Protein AF-A0A2E0BRG3-F1 (afdb_monomer_lite)

Foldseek 3Di:
DAAEEEEEEDQPLPPFQQNLVLQQCCCVVCVSHQAYEYEHEQDDDLNRGRVLNVVLVVLSCVVHDPRYDYHYDNDRLVVLVVVLVVRLPYAYEYEAEDEPPDVVSVVVCCVSCPCCCVVRVRYDYDYHYDHDPCLDSVNLSVCLVPLVVNLVRHHPPRPCSVVSSVSNRDDPVVPLPPPVPVQVVCCVQQVGLQSLLVLLVVLDLPLDDPSLVLLLVLLVCLVVVHDDDPVVLVVSQVVCVVVVVCVSSVHPDDDPHRPSSVSNVSCNVNVCSVVSVVDDPPVSPVVFDDDDDDDPDDLDDDPDDDDDDDDDDDPLLDQDQDQQFLVSNVVSCVDPSLVPDDLVVVLVVLVVSLLVLLVCLLPDPDPVSNVRSVNSNVNSVVVNVVSVVVVVVVVVVVVVPDDQDDPDDDDDDDDDDDDDDDDDDDDDDDWDWDWDDDPQFIKTWGQDPPDPPDIDIDDRDNDPVVRVVVVVVDDDDPDDDPPPDDPCLVLLLVVLVVQLVQQVLCVVQVHQKGKDKAWDDPPGPNHDDQDTEIEIEMEGEADDWDKDWDWQLADPDDGTYIYIYTYHYPVCPPVCSVVSSLVSSLRVQLRVLVNQQDHPSHDPPNHDDDCPVVVVCLVVDPDPCSVVCCVPAHDLVVLLDPSNLLSNLRSLLSSCVVVVHQSLVSLVCCVCPVRVDDPVSSVVSCVSSVVCCVVVVHDRDPQVVLQVQLQPPPPAPDDDRCNLCVVLVHDPPDHDDLVSLVVLLVVQQVQQPDPPDDDRHDDNVSVNNNSSSVSSNVVVPSDDDHDDDDDPVVDPDDDAQFWKKKAAQQQQWPNRGHNHIFIWGFHGWDDPDVRKIKTWTAGPVGDITIDIPVSQFDDDPPHGDDHMGGDDDGPPDDDPAPPVCVPDPLVVLLVLLVVLCVVVVQPCPPPAAEAEDEPPVVLVPDPPRDQWAADLVRRYIYGYRYPDDSLSSSLSVLLRSLVSSCSVVVQNPPDPDPDCVVDVSNVVSSVCSNVRSNVSSVVSVVVVVVPPPDPPDPPVSRDDDSPCVVVVVVVVVVVVVLVVPADQFAEEEECDPQFFPLQVLLCVQVVNQGLVRCCVVPNDVVSVCSQPVVFLCSLLPTHTDPCNCVLCVLPVVGNYAYEYEADPDPSRVNNPVNNCCSPPNPHHYNHDHLLCLLVPADQRYEYEECDPVSQVSVVVSNHHYDHPPDSVRSSVVVVVSVD

Sequence (1203 aa):
MGRVLAAYGGGFKPPTRGHFEIVKTALNDFPEIDEFYIYVGGKVRDGIDQFEAIQIWDIYKKYLANKVDIQPSKSPIGDILRLAKDNPQDIIYFVIGYREGRQDDLDDVSARTNNLKEKYPNIIVKVIPTYDPNMSGTNARKVLDNEEEFVKFLPYEVEEKSEVFKLVQKLDEMSIPKFDVVKPIIDQFLGGAEKAGRKLLEIVKREGKQTLVLVKEIAEYVISGEKPNEAEQKKINKQLLDLGFLALLGITGNIPVSIFGILYWILQESGVAKEFLKLDEIALIEEWLNEADPKKGTGKKPKGSSRRLYTDEDPKDTVGVKFSTRQDIVDTLGKASFKAKSHARQSQIINLIHQRVRAALARTKDPDKKKKLKAGFEYIKGKKEASKKKTQRLKKQKKENVAPNHDGKAAPFGSGYDKVKERKGFGGRSRYRAIEKRGDKYYYIQDNPFSPGIRQEFGPYKTKEQAKKKMNSFPPSTNYRDINEGKYDSLVTKLAGFTLNAWKGDFEDGQNKGLIEVEVGPGLDFDYPHLKFIYKAEAKFGGFYRTAGAAIPDPPKGLPRVRLNYNIPIDELPRMWERISMDIRNTIRHEIEHLMQSGPNVKKGKEKASDRSEREELATGKKPWWKFWRKTLGTPEYYKLEKEIDANLEGLYLKAKKSRQPLEQVIDNYLQYDLNLPIEDREDIKALWKKRAPELNIPLEEGDTYEKMAAKGKKAGKLKQGTVRKRLNIPKGKKIPLSKINKELSRLKKMDKDKDKKGVQLGDKNQKYYKALQLSKTLKTTTNVNEIAIDLTNYDGQILPGDVLRAPKGFPLGGKKLEKSLQLKVIKNSREGVNRYKLSLEDENGKKYSVRNYEMDGEYKGKKLPKWGLVRKSKKNINESATYSQHIDLIGFLAKLTQYMLDKGMNIEPLPNLEFIDGDIENAKQFLGKTAYYDPNTQTIALYTEGRHPKDIARSYAHEMIHHIQYLENRLGNVQTTNTLEDDNLDKLEQEANLRGTMTFRNFTDSLNEVYKHKFGFNDKLGKDPFGLNQFAREIATEVENAMNKKEYKIFSDMDGVITDFNGRFEKYSDGIPPSEYEKRFGKEKFWELADGEGVAFWVGMPWMSDGKTYWDYIKNYDVELLSSPSRSQTSRLGKRLWVRNNLPGVKLTLAQAAKKQNYAAPNHILIDDRESNIEQWRSQGGIGILHTSAADTIEQLKQLGL

pLDDT: mean 70.94, std 19.68, range [23.44, 97.62]

Radius of gyration: 41.38 Å; chains: 1; bounding box: 92×92×114 Å

Secondary structure (DSSP, 8-state):
---EEEEEEE--SSPPHHHHHHHHHHHHH-TT-SEEEEEEE---BTTB-HHHHHHHHHHHHTTS-TTEEEEEESSHHHHHHHHHHH-TTSEEEEEEEEETT-HHHHHHHHHHHTTHHHH-TTEEEEEEEES-TT--HHHHHTTTT-HHHHGGGS-SS-S-HHHHHHHH-----SS---TTTHHHHHHHHHSSHHHHHHHHHHHHHHH-HHHHHHHHHHHHHHHH-----HHHHHHHHHHHHHTTHHHHHT--S--SS-HHHHHHHHHHHHSTHHHHHT--TTTTTTTTS----PPTTSSPPPTT--------S-GGG------SSHHHHHHHHH-HHHHTS-HHHHHHHHHHHHHHHHHHHHH---HHHHHHHHHHHHHHHHHHHHHHHHHHHHHHHHHHT--SS--S-PPS-----------------PPPEEEEEETTEEEEEEE-TTSTTPEEEEEEESSHHHHHHHHHTS--TT----TTS-TTHHHHHHHHHHHHHHHHHHHHTT-SEEEEEEEESTTSTB--TT--EEEEEEEEESSS-EEEEEEESS-SSSS-EEEEEEEE-STTTTTTHHHHHHHHHHHHHHHHHHHHHSSTTS-TT-PPPP-HHHHHHHHH-SSTTHHHHTTTT--GGGGGSHHHHHHHHHHHHHHHHHHT--HHHHHHHIIIIIS---HHHHHHHHHHHHHHTTTTT---SHHHHHHHHHHH-TT-TTPPTTHHHHHHT--TTS---HHHHHHHHHHHHHT-S-TTSSS----HHHHHHHHHHHHHHHHGGGS---------TT-SS---TT-EEEEPTT-EETTEE-SS-EEEEEEEEEEEETTEEEEEEE-TTS-EEEEEGGGSS--SSSSPPPPPEEEE--TT----S-TTGGG--HHHHHHHHHHHHHHTT----SPPEEEEE---HHHHHSTT---EEEETTTTEEEEE-TT--HHHHHHHHHHHHHHHHHHHTT-STT-----TTT-HHHHHHHHHHHHHHHHHHHHHHHHHHH--S-SS---TTS-S-TTSHHHHHHHHHHHHHHHTTS---EEEE-SBTTTB-HHHHHHHHTTT--HHHHHHHHHHHHHHHHHHHTTHHHHHTPPBPTTHHHHHHHHTTSEEEEEE---SSHHHHHHHHHHHHHHSTT-EEEE--GGGGGGG--TTEEEEES-HHHHHHHHHTT-EEEE-S-HHHHHHHHHHTT-

Structure (mmCIF, N/CA/C/O backbone):
data_AF-A0A2E0BRG3-F1
#
_entry.id   AF-A0A2E0BRG3-F1
#
loop_
_atom_site.group_PDB
_atom_site.id
_atom_site.type_symbol
_atom_site.label_atom_id
_atom_site.label_alt_id
_atom_site.label_comp_id
_atom_site.label_asym_id
_atom_site.label_entity_id
_atom_site.label_seq_id
_atom_site.pdbx_PDB_ins_code
_atom_site.Cartn_x
_atom_site.Cartn_y
_atom_site.Cartn_z
_atom_site.occupancy
_atom_site.B_iso_or_equiv
_atom_site.auth_seq_id
_atom_site.auth_comp_id
_atom_site.auth_asym_id
_atom_site.auth_atom_id
_atom_site.pdbx_PDB_model_num
ATOM 1 N N . MET A 1 1 ? -24.077 7.535 53.541 1.00 55.88 1 MET A N 1
ATOM 2 C CA . MET A 1 1 ? -23.722 8.963 53.405 1.00 55.88 1 MET A CA 1
ATOM 3 C C . MET A 1 1 ? -23.393 9.199 51.944 1.00 55.88 1 MET A C 1
ATOM 5 O O . MET A 1 1 ? -22.806 8.301 51.353 1.00 55.88 1 MET A O 1
ATOM 9 N N . GLY A 1 2 ? -23.858 10.302 51.352 1.00 73.38 2 GLY A N 1
ATOM 10 C CA . GLY A 1 2 ? -23.426 10.694 50.006 1.00 73.38 2 GLY A CA 1
ATOM 11 C C . GLY A 1 2 ? -21.968 11.146 50.008 1.00 73.38 2 GLY A C 1
ATOM 12 O O . GLY A 1 2 ? -21.410 11.390 51.079 1.00 73.38 2 GLY A O 1
ATOM 13 N N . ARG A 1 3 ? -21.368 11.225 48.822 1.00 92.44 3 ARG A N 1
ATOM 14 C CA . ARG A 1 3 ? -19.972 11.640 48.634 1.00 92.44 3 ARG A CA 1
ATOM 15 C C . ARG A 1 3 ? -19.794 13.122 48.958 1.00 92.44 3 ARG A C 1
ATOM 17 O O . ARG A 1 3 ? -20.755 13.891 48.884 1.00 92.44 3 ARG A O 1
ATOM 24 N N . VAL A 1 4 ? -18.574 13.533 49.277 1.00 94.50 4 VAL A N 1
ATOM 25 C CA . VAL A 1 4 ? -18.185 14.938 49.431 1.00 94.50 4 VAL A CA 1
ATOM 26 C C . VAL A 1 4 ? -17.381 15.359 48.203 1.00 94.50 4 VAL A C 1
ATOM 28 O O . VAL A 1 4 ? -16.218 15.000 48.047 1.00 94.50 4 VAL A O 1
ATOM 31 N N . LEU A 1 5 ? -17.998 16.139 47.318 1.00 95.62 5 LEU A N 1
ATOM 32 C CA . LEU A 1 5 ? -17.357 16.660 46.111 1.00 95.62 5 LEU A CA 1
ATOM 33 C C . LEU A 1 5 ? -16.945 18.111 46.350 1.00 95.62 5 LEU A C 1
ATOM 35 O O . LEU A 1 5 ? -17.776 18.944 46.693 1.00 95.62 5 LEU A O 1
ATOM 39 N N . ALA A 1 6 ? -15.684 18.456 46.136 1.00 94.62 6 ALA A N 1
ATOM 40 C CA . ALA A 1 6 ? -15.221 19.834 46.189 1.00 94.62 6 ALA A CA 1
ATOM 41 C C . ALA A 1 6 ? -15.146 20.443 44.790 1.00 94.62 6 ALA A C 1
ATOM 43 O O . ALA A 1 6 ? -14.881 19.750 43.811 1.00 94.62 6 ALA A O 1
ATOM 44 N N . ALA A 1 7 ? -15.370 21.750 44.677 1.00 94.44 7 ALA A N 1
ATOM 45 C CA . ALA A 1 7 ? -15.193 22.457 43.422 1.00 94.44 7 ALA A CA 1
ATOM 46 C C . ALA A 1 7 ? -14.626 23.866 43.618 1.00 94.44 7 ALA A C 1
ATOM 48 O O . ALA A 1 7 ? -15.112 24.635 44.451 1.00 94.44 7 ALA A O 1
ATOM 49 N N . TYR A 1 8 ? -13.634 24.215 42.798 1.00 94.56 8 TYR A N 1
ATOM 50 C CA . TYR A 1 8 ? -12.973 25.515 42.759 1.00 94.56 8 TYR A CA 1
ATOM 51 C C . TYR A 1 8 ? -13.017 26.089 41.340 1.00 94.56 8 TYR A C 1
ATOM 53 O O . TYR A 1 8 ? -12.463 25.530 40.394 1.00 94.56 8 TYR A O 1
ATOM 61 N N . GLY A 1 9 ? -13.715 27.210 41.166 1.00 90.19 9 GLY A N 1
ATOM 62 C CA . GLY A 1 9 ? -13.953 27.814 39.855 1.00 90.19 9 GLY A CA 1
ATOM 63 C C . GLY A 1 9 ? -13.265 29.163 39.704 1.00 90.19 9 GLY A C 1
ATOM 64 O O . GLY A 1 9 ? -13.440 30.047 40.541 1.00 90.19 9 GLY A O 1
ATOM 65 N N . GLY A 1 10 ? -12.541 29.367 38.602 1.00 88.00 10 GLY A N 1
ATOM 66 C CA . GLY A 1 10 ? -11.781 30.598 38.390 1.00 88.00 10 GLY A CA 1
ATOM 67 C C . GLY A 1 10 ? -11.328 30.818 36.951 1.00 88.00 10 GLY A C 1
ATOM 68 O O . GLY A 1 10 ? -11.448 29.959 36.084 1.00 88.00 10 GLY A O 1
ATOM 69 N N . GLY A 1 11 ? -10.823 32.022 36.664 1.00 87.75 11 GLY A N 1
ATOM 70 C CA . GLY A 1 11 ? -10.262 32.334 35.342 1.00 87.75 11 GLY A CA 1
ATOM 71 C C . GLY A 1 11 ? -8.874 31.724 35.121 1.00 87.75 11 GLY A C 1
ATOM 72 O O . GLY A 1 11 ? -8.563 31.323 34.003 1.00 87.75 11 GLY A O 1
ATOM 73 N N . PHE A 1 12 ? -8.066 31.674 36.186 1.00 93.88 12 PHE A N 1
ATOM 74 C CA . PHE A 1 12 ? -6.727 31.075 36.228 1.00 93.88 12 PHE A CA 1
ATOM 75 C C . PHE A 1 12 ? -5.828 31.458 35.037 1.00 93.88 12 PHE A C 1
ATOM 77 O O . PHE A 1 12 ? -5.317 30.596 34.338 1.00 93.88 12 PHE A O 1
ATOM 84 N N . LYS A 1 13 ? -5.663 32.761 34.766 1.00 92.38 13 LYS A N 1
ATOM 85 C CA . LYS A 1 13 ? -4.806 33.268 33.674 1.00 92.38 13 LYS A CA 1
ATOM 86 C C . LYS A 1 13 ? -3.585 34.008 34.234 1.00 92.38 13 LYS A C 1
ATOM 88 O O . LYS A 1 13 ? -3.740 35.178 34.574 1.00 92.38 13 LYS A O 1
ATOM 93 N N . PRO A 1 14 ? -2.406 33.385 34.341 1.00 92.56 14 PRO A N 1
ATOM 94 C CA . PRO A 1 14 ? -2.222 31.943 34.503 1.00 92.56 14 PRO A CA 1
ATOM 95 C C . PRO A 1 14 ? -2.639 31.481 35.921 1.00 92.56 14 PRO A C 1
ATOM 97 O O . PRO A 1 14 ? -2.957 32.318 36.780 1.00 92.56 14 PRO A O 1
ATOM 100 N N . PRO A 1 15 ? -2.692 30.167 36.194 1.00 94.00 15 PRO A N 1
ATOM 101 C CA . PRO A 1 15 ? -2.788 29.648 37.554 1.00 94.00 15 PRO A CA 1
ATOM 102 C C . PRO A 1 15 ? -1.514 29.994 38.358 1.00 94.00 15 PRO A C 1
ATOM 104 O O . PRO A 1 15 ? -0.420 29.580 37.991 1.00 94.00 15 PRO A O 1
ATOM 107 N N . THR A 1 16 ? -1.633 30.766 39.443 1.00 93.88 16 THR A N 1
ATOM 108 C CA . THR A 1 16 ? -0.530 31.143 40.346 1.00 93.88 16 THR A CA 1
ATOM 109 C C . THR A 1 16 ? -0.383 30.202 41.545 1.00 93.88 16 THR A C 1
ATOM 111 O O . THR A 1 16 ? -1.274 29.395 41.821 1.00 93.88 16 THR A O 1
ATOM 114 N N . ARG A 1 17 ? 0.706 30.371 42.309 1.00 92.75 17 ARG A N 1
ATOM 115 C CA . ARG A 1 17 ? 0.966 29.678 43.580 1.00 92.75 17 ARG A CA 1
ATOM 116 C C . ARG A 1 17 ? -0.202 29.777 44.554 1.00 92.75 17 ARG A C 1
ATOM 118 O O . ARG A 1 17 ? -0.582 28.772 45.134 1.00 92.75 17 ARG A O 1
ATOM 125 N N . GLY A 1 18 ? -0.826 30.947 44.668 1.00 88.31 18 GLY A N 1
ATOM 126 C CA . GLY A 1 18 ? -1.969 31.138 45.565 1.00 88.31 18 GLY A CA 1
ATOM 127 C C . GLY A 1 18 ? -3.149 30.220 45.223 1.00 88.31 18 GLY A C 1
ATOM 128 O O . GLY A 1 18 ? -3.750 29.632 46.115 1.00 88.31 18 GLY A O 1
ATOM 129 N N . HIS A 1 19 ? -3.452 30.019 43.934 1.00 93.19 19 HIS A N 1
ATOM 130 C CA . HIS A 1 19 ? -4.511 29.081 43.538 1.00 93.19 19 HIS A CA 1
ATOM 131 C C . HIS A 1 19 ? -4.147 27.630 43.870 1.00 93.19 19 HIS A C 1
ATOM 133 O O . HIS A 1 19 ? -5.017 26.854 44.252 1.00 93.19 19 HIS A O 1
ATOM 139 N N . PHE A 1 20 ? -2.875 27.267 43.709 1.00 93.62 20 PHE A N 1
ATOM 140 C CA . PHE A 1 20 ? -2.365 25.936 44.022 1.00 93.62 20 PHE A CA 1
ATOM 141 C C . PHE A 1 20 ? -2.403 25.648 45.532 1.00 93.62 20 PHE A C 1
ATOM 143 O O . PHE A 1 20 ? -2.885 24.595 45.945 1.00 93.62 20 PHE A O 1
ATOM 150 N N . GLU A 1 21 ? -1.991 26.616 46.355 1.00 90.44 21 GLU A N 1
ATOM 151 C CA . GLU A 1 21 ? -2.061 26.547 47.819 1.00 90.44 21 GLU A CA 1
ATOM 152 C C . GLU A 1 21 ? -3.503 26.356 48.303 1.00 90.44 21 GLU A C 1
ATOM 154 O O . GLU A 1 21 ? -3.746 25.482 49.127 1.00 90.44 21 GLU A O 1
ATOM 159 N N . ILE A 1 22 ? -4.478 27.076 47.734 1.00 91.25 22 ILE A N 1
ATOM 160 C CA . ILE A 1 22 ? -5.903 26.905 48.078 1.00 91.25 22 ILE A CA 1
ATOM 161 C C . ILE A 1 22 ? -6.364 25.460 47.867 1.00 91.25 22 ILE A C 1
ATOM 163 O O . ILE A 1 22 ? -7.084 24.918 48.705 1.00 91.25 22 ILE A O 1
ATOM 167 N N . VAL A 1 23 ? -5.954 24.825 46.765 1.00 93.25 23 VAL A N 1
ATOM 168 C CA . VAL A 1 23 ? -6.325 23.431 46.485 1.00 93.25 23 VAL A CA 1
ATOM 169 C C . VAL A 1 23 ? -5.648 22.485 47.479 1.00 93.25 23 VAL A C 1
ATOM 171 O O . VAL A 1 23 ? -6.324 21.617 48.026 1.00 93.25 23 VAL A O 1
ATOM 174 N N . LYS A 1 24 ? -4.357 22.672 47.788 1.00 92.31 24 LYS A N 1
ATOM 175 C CA . LYS A 1 24 ? -3.666 21.852 48.803 1.00 92.31 24 LYS A CA 1
ATOM 176 C C . LYS A 1 24 ? -4.290 22.001 50.186 1.00 92.31 24 LYS A C 1
ATOM 178 O O . LYS A 1 24 ? -4.568 20.993 50.828 1.00 92.31 24 LYS A O 1
ATOM 183 N N . THR A 1 25 ? -4.546 23.230 50.625 1.00 90.31 25 THR A N 1
ATOM 184 C CA . THR A 1 25 ? -5.169 23.505 51.923 1.00 90.31 25 THR A CA 1
ATOM 185 C C . THR A 1 25 ? -6.560 22.895 51.991 1.00 90.31 25 THR A C 1
ATOM 187 O O . THR A 1 25 ? -6.871 22.213 52.957 1.00 90.31 25 THR A O 1
ATOM 190 N N . ALA A 1 26 ? -7.371 23.021 50.937 1.00 90.81 26 ALA A N 1
ATOM 191 C CA . ALA A 1 26 ? -8.689 22.398 50.911 1.00 90.81 26 ALA A CA 1
ATOM 192 C C . ALA A 1 26 ? -8.625 20.866 51.022 1.00 90.81 26 ALA A C 1
ATOM 194 O O . ALA A 1 26 ? -9.435 20.273 51.725 1.00 90.81 26 ALA A O 1
ATOM 195 N N . LEU A 1 27 ? -7.675 20.219 50.341 1.00 90.94 27 LEU A N 1
ATOM 196 C CA . LEU A 1 27 ? -7.512 18.763 50.400 1.00 90.94 27 LEU A CA 1
ATOM 197 C C . LEU A 1 27 ? -6.968 18.278 51.752 1.00 90.94 27 LEU A C 1
ATOM 199 O O . LEU A 1 27 ? -7.291 17.160 52.149 1.00 90.94 27 LEU A O 1
ATOM 203 N N . ASN A 1 28 ? -6.164 19.101 52.432 1.00 90.50 28 ASN A N 1
ATOM 204 C CA . ASN A 1 28 ? -5.610 18.805 53.754 1.00 90.50 28 ASN A CA 1
ATOM 205 C C . ASN A 1 28 ? -6.625 19.040 54.880 1.00 90.50 28 ASN A C 1
ATOM 207 O O . ASN A 1 28 ? -6.778 18.180 55.742 1.00 90.50 28 ASN A O 1
ATOM 211 N N . ASP A 1 29 ? -7.317 20.180 54.870 1.00 90.75 29 ASP A N 1
ATOM 212 C CA . ASP A 1 29 ? -8.270 20.570 55.918 1.00 90.75 29 ASP A CA 1
ATOM 213 C C . ASP A 1 29 ? -9.569 19.761 55.842 1.00 90.75 29 ASP A C 1
ATOM 215 O O . ASP A 1 29 ? -10.267 19.596 56.843 1.00 90.75 29 ASP A O 1
ATOM 219 N N . PHE A 1 30 ? -9.889 19.254 54.649 1.00 91.88 30 PHE A N 1
ATOM 220 C CA . PHE A 1 30 ? -11.071 18.442 54.383 1.00 91.88 30 PHE A CA 1
ATOM 221 C C . PHE A 1 30 ? -10.668 17.103 53.745 1.00 91.88 30 PHE A C 1
ATOM 223 O O . PHE A 1 30 ? -10.903 16.872 52.548 1.00 91.88 30 PHE A O 1
ATOM 230 N N . PRO A 1 31 ? -10.037 16.195 54.514 1.00 87.62 31 PRO A N 1
ATOM 231 C CA . PRO A 1 31 ? -9.609 14.900 53.999 1.00 87.62 31 PRO A CA 1
ATOM 232 C C . PRO A 1 31 ? -10.792 14.057 53.506 1.00 87.62 31 PRO A C 1
ATOM 234 O O . PRO A 1 31 ? -10.591 13.213 52.634 1.00 87.62 31 PRO A O 1
ATOM 237 N N . GLU A 1 32 ? -12.012 14.332 53.988 1.00 92.12 32 GLU A N 1
ATOM 238 C CA . GLU A 1 32 ? -13.253 13.677 53.571 1.00 92.12 32 GLU A CA 1
ATOM 239 C C . GLU A 1 32 ? -13.684 13.977 52.128 1.00 92.12 32 GLU A C 1
ATOM 241 O O . GLU A 1 32 ? -14.623 13.351 51.653 1.00 92.12 32 GLU A O 1
ATOM 246 N N . ILE A 1 33 ? -13.035 14.917 51.425 1.00 94.25 33 ILE A N 1
ATOM 247 C CA . ILE A 1 33 ? -13.303 15.168 50.002 1.00 94.25 33 ILE A CA 1
ATOM 248 C C . ILE A 1 33 ? -12.977 13.906 49.191 1.00 94.25 33 ILE A C 1
ATOM 250 O O . ILE A 1 33 ? -11.816 13.493 49.143 1.00 94.25 33 ILE A O 1
ATOM 254 N N . ASP A 1 34 ? -13.972 13.358 48.500 1.00 91.12 34 ASP A N 1
ATOM 255 C CA . ASP A 1 34 ? -13.827 12.207 47.606 1.00 91.12 34 ASP A CA 1
ATOM 256 C C . ASP A 1 34 ? -13.240 12.628 46.247 1.00 91.12 34 ASP A C 1
ATOM 258 O O . ASP A 1 34 ? -12.326 11.988 45.735 1.00 91.12 34 ASP A O 1
ATOM 262 N N . GLU A 1 35 ? -13.717 13.745 45.685 1.00 94.62 35 GLU A N 1
ATOM 263 C CA . GLU A 1 35 ? -13.285 14.287 44.385 1.00 94.62 35 GLU A CA 1
ATOM 264 C C . GLU A 1 35 ? -13.236 15.823 44.427 1.00 94.62 35 GLU A C 1
ATOM 266 O O . GLU A 1 35 ? -14.090 16.460 45.045 1.00 94.62 35 GLU A O 1
ATOM 271 N N . PHE A 1 36 ? -12.259 16.438 43.759 1.00 96.38 36 PHE A N 1
ATOM 272 C CA . PHE A 1 36 ? -12.044 17.886 43.737 1.00 96.38 36 PHE A CA 1
ATOM 273 C C . PHE A 1 36 ? -11.973 18.415 42.301 1.00 96.38 36 PHE A C 1
ATOM 275 O O . PHE A 1 36 ? -11.003 18.183 41.590 1.00 96.38 36 PHE A O 1
ATOM 282 N N . TYR A 1 37 ? -12.954 19.211 41.887 1.00 95.44 37 TYR A N 1
ATOM 283 C CA . TYR A 1 37 ? -13.059 19.750 40.533 1.00 95.44 37 TYR A CA 1
ATOM 284 C C . TYR A 1 37 ? -12.514 21.179 40.417 1.00 95.44 37 TYR A C 1
ATOM 286 O O . TYR A 1 37 ? -12.977 22.093 41.098 1.00 95.44 37 TYR A O 1
ATOM 294 N N . ILE A 1 38 ? -11.593 21.416 39.486 1.00 96.19 38 ILE A N 1
ATOM 295 C CA . ILE A 1 38 ? -11.087 22.743 39.125 1.00 96.19 38 ILE A CA 1
ATOM 296 C C . ILE A 1 38 ? -11.721 23.175 37.801 1.00 96.19 38 ILE A C 1
ATOM 298 O O . ILE A 1 38 ? -11.373 22.672 36.736 1.00 96.19 38 ILE A O 1
ATOM 302 N N . TYR A 1 39 ? -12.633 24.147 37.844 1.00 95.25 39 TYR A N 1
ATOM 303 C CA . TYR A 1 39 ? -13.311 24.662 36.650 1.00 95.25 39 TYR A CA 1
ATOM 304 C C . TYR A 1 39 ? -12.589 25.891 36.080 1.00 95.25 39 TYR A C 1
ATOM 306 O O . TYR A 1 39 ? -12.661 26.990 36.642 1.00 95.25 39 TYR A O 1
ATOM 314 N N . VAL A 1 40 ? -11.927 25.725 34.930 1.00 94.19 40 VAL A N 1
ATOM 315 C CA . VAL A 1 40 ? -11.105 26.762 34.283 1.00 94.19 40 VAL A CA 1
ATOM 316 C C . VAL A 1 40 ? -11.928 27.592 33.302 1.00 94.19 40 VAL A C 1
ATOM 318 O O . VAL A 1 40 ? -12.425 27.081 32.303 1.00 94.19 40 VAL A O 1
ATOM 321 N N . GLY A 1 41 ? -12.043 28.898 33.540 1.00 88.38 41 GLY A N 1
ATOM 322 C CA . GLY A 1 41 ? -12.835 29.817 32.721 1.00 88.38 41 GLY A CA 1
ATOM 323 C C . GLY A 1 41 ? -12.296 30.049 31.300 1.00 88.38 41 GLY A C 1
ATOM 324 O O . GLY A 1 41 ? -11.091 30.181 31.079 1.00 88.38 41 GLY A O 1
ATOM 325 N N . GLY A 1 42 ? -13.218 30.183 30.341 1.00 83.00 42 GLY A N 1
ATOM 326 C CA . GLY A 1 42 ? -12.921 30.361 28.911 1.00 83.00 42 GLY A CA 1
ATOM 327 C C . GLY A 1 42 ? -12.508 31.766 28.441 1.00 83.00 42 GLY A C 1
ATOM 328 O O . GLY A 1 42 ? -12.257 31.953 27.254 1.00 83.00 42 GLY A O 1
ATOM 329 N N . LYS A 1 43 ? -12.464 32.781 29.318 1.00 84.06 43 LYS A N 1
ATOM 330 C CA . LYS A 1 43 ? -12.071 34.152 28.927 1.00 84.06 43 LYS A CA 1
ATOM 331 C C . LYS A 1 43 ? -10.548 34.258 28.764 1.00 84.06 43 LYS A C 1
ATOM 333 O O . LYS A 1 43 ? -9.820 33.939 29.702 1.00 84.06 43 LYS A O 1
ATOM 338 N N . VAL A 1 44 ? -10.095 34.772 27.620 1.00 84.44 44 VAL A N 1
ATOM 339 C CA . VAL A 1 44 ? -8.679 35.080 27.339 1.00 84.44 44 VAL A CA 1
ATOM 340 C C . VAL A 1 44 ? -8.262 36.353 28.086 1.00 84.44 44 VAL A C 1
ATOM 342 O O . VAL A 1 44 ? -9.038 37.311 28.130 1.00 84.44 44 VAL A O 1
ATOM 345 N N . ARG A 1 45 ? -7.064 36.379 28.690 1.00 80.25 45 ARG A N 1
ATOM 346 C CA . ARG A 1 45 ? -6.520 37.562 29.390 1.00 80.25 45 ARG A CA 1
ATOM 347 C C . ARG A 1 45 ? -5.045 37.754 29.081 1.00 80.25 45 ARG A C 1
ATOM 349 O O . ARG A 1 45 ? -4.250 36.857 29.332 1.00 80.25 45 ARG A O 1
ATOM 356 N N . ASP A 1 46 ? -4.709 38.928 28.554 1.00 76.56 46 ASP A N 1
ATOM 357 C CA . ASP A 1 46 ? -3.349 39.325 28.169 1.00 76.56 46 ASP A CA 1
ATOM 358 C C . ASP A 1 46 ? -2.619 38.263 27.335 1.00 76.56 46 ASP A C 1
ATOM 360 O O . ASP A 1 46 ? -1.419 38.071 27.477 1.00 76.56 46 ASP A O 1
ATOM 364 N N . GLY A 1 47 ? -3.347 37.594 26.436 1.00 70.69 47 GLY A N 1
ATOM 365 C CA . GLY A 1 47 ? -2.817 36.566 25.542 1.00 70.69 47 GLY A CA 1
ATOM 366 C C . GLY A 1 47 ? -2.909 35.134 26.065 1.00 70.69 47 GLY A C 1
ATOM 367 O O . GLY A 1 47 ? -2.754 34.246 25.244 1.00 70.69 47 GLY A O 1
ATOM 368 N N . ILE A 1 48 ? -3.228 34.926 27.350 1.00 81.62 48 ILE A N 1
ATOM 369 C CA . ILE A 1 48 ? -3.354 33.590 27.947 1.00 81.62 48 ILE A CA 1
ATOM 370 C C . ILE A 1 48 ? -4.795 33.083 27.809 1.00 81.62 48 ILE A C 1
ATOM 372 O O . ILE A 1 48 ? -5.734 33.719 28.316 1.00 81.62 48 ILE A O 1
ATOM 376 N N . ASP A 1 49 ? -4.986 31.947 27.143 1.00 85.56 49 ASP A N 1
ATOM 377 C CA . ASP A 1 49 ? -6.285 31.350 26.835 1.00 85.56 49 ASP A CA 1
ATOM 378 C C . ASP A 1 49 ? -6.705 30.208 27.792 1.00 85.56 49 ASP A C 1
ATOM 380 O O . ASP A 1 49 ? -6.144 29.995 28.874 1.00 85.56 49 ASP A O 1
ATOM 384 N N . GLN A 1 50 ? -7.829 29.547 27.489 1.00 88.94 50 GLN A N 1
ATOM 385 C CA . GLN A 1 50 ? -8.343 28.442 28.306 1.00 88.94 50 GLN A CA 1
ATOM 386 C C . GLN A 1 50 ? -7.436 27.220 28.286 1.00 88.94 50 GLN A C 1
ATOM 388 O O . GLN A 1 50 ? -7.289 26.572 29.317 1.00 88.94 50 GLN A O 1
ATOM 393 N N . PHE A 1 51 ? -6.855 26.934 27.130 1.00 79.06 51 PHE A N 1
ATOM 394 C CA . PHE A 1 51 ? -6.040 25.763 26.894 1.00 79.06 51 PHE A CA 1
ATOM 395 C C . PHE A 1 51 ? -4.688 25.905 27.591 1.00 79.06 51 PHE A C 1
ATOM 397 O O . PHE A 1 51 ? -4.327 25.030 28.370 1.00 79.06 51 PHE A O 1
ATOM 404 N N . GLU A 1 52 ? -4.019 27.047 27.435 1.00 84.19 52 GLU A N 1
ATOM 405 C CA . GLU A 1 52 ? -2.738 27.329 28.103 1.00 84.19 52 GLU A CA 1
ATOM 406 C C . GLU A 1 52 ? -2.880 27.249 29.632 1.00 84.19 52 GLU A C 1
ATOM 408 O O . GLU A 1 52 ? -2.058 26.654 30.320 1.00 84.19 52 GLU A O 1
ATOM 413 N N . ALA A 1 53 ? -3.979 27.763 30.190 1.00 88.25 53 ALA A N 1
ATOM 414 C CA . ALA A 1 53 ? -4.242 27.648 31.625 1.00 88.25 53 ALA A CA 1
ATOM 415 C C . ALA A 1 53 ? -4.510 26.212 32.104 1.00 88.25 53 ALA A C 1
ATOM 417 O O . ALA A 1 53 ? -4.198 25.903 33.252 1.00 88.25 53 ALA A O 1
ATOM 418 N N . ILE A 1 54 ? -5.118 25.364 31.267 1.00 88.81 54 ILE A N 1
ATOM 419 C CA . ILE A 1 54 ? -5.331 23.943 31.579 1.00 88.81 54 ILE A CA 1
ATOM 420 C C . ILE A 1 54 ? -3.993 23.208 31.549 1.00 88.81 54 ILE A C 1
ATOM 422 O O . ILE A 1 54 ? -3.698 22.507 32.504 1.00 88.81 54 ILE A O 1
ATOM 426 N N . GLN A 1 55 ? -3.141 23.469 30.554 1.00 86.25 55 GLN A N 1
ATOM 427 C CA . GLN A 1 55 ? -1.800 22.880 30.487 1.00 86.25 55 GLN A CA 1
ATOM 428 C C . GLN A 1 55 ? -0.960 23.205 31.731 1.00 86.25 55 GLN A C 1
ATOM 430 O O . GLN A 1 55 ? -0.263 22.341 32.254 1.00 86.25 55 GLN A O 1
ATOM 435 N N . ILE A 1 56 ? -1.065 24.430 32.257 1.00 91.31 56 ILE A N 1
ATOM 436 C CA . ILE A 1 56 ? -0.383 24.806 33.505 1.00 91.31 56 ILE A CA 1
ATOM 437 C C . ILE A 1 56 ? -0.981 24.061 34.709 1.00 91.31 56 ILE A C 1
ATOM 439 O O . ILE A 1 56 ? -0.244 23.597 35.577 1.00 91.31 56 ILE A O 1
ATOM 443 N N . TRP A 1 57 ? -2.307 23.907 34.767 1.00 93.25 57 TRP A N 1
ATOM 444 C CA . TRP A 1 57 ? -2.955 23.104 35.807 1.00 93.25 57 TRP A CA 1
ATOM 445 C C . TRP A 1 57 ? -2.608 21.612 35.719 1.00 93.25 57 TRP A C 1
ATOM 447 O O . TRP A 1 57 ? -2.487 20.981 36.763 1.00 93.25 57 TRP A O 1
ATOM 457 N N . ASP A 1 58 ? -2.400 21.062 34.523 1.00 89.38 58 ASP A N 1
ATOM 458 C CA . ASP A 1 58 ? -1.965 19.675 34.323 1.00 89.38 58 ASP A CA 1
ATOM 459 C C . ASP A 1 58 ? -0.539 19.452 34.846 1.00 89.38 58 ASP A C 1
ATOM 461 O O . ASP A 1 58 ? -0.258 18.417 35.451 1.00 89.38 58 ASP A O 1
ATOM 465 N N . ILE A 1 59 ? 0.346 20.447 34.701 1.00 89.44 59 ILE A N 1
ATOM 466 C CA . ILE A 1 59 ? 1.668 20.434 35.347 1.00 89.44 59 ILE A CA 1
ATOM 467 C C . ILE A 1 59 ? 1.498 20.433 36.872 1.00 89.44 59 ILE A C 1
ATOM 469 O O . ILE A 1 59 ? 2.076 19.595 37.562 1.00 89.44 59 ILE A O 1
ATOM 473 N N . TYR A 1 60 ? 0.648 21.311 37.413 1.00 93.12 60 TYR A N 1
ATOM 474 C CA . TYR A 1 60 ? 0.400 21.380 38.858 1.00 93.12 60 TYR A CA 1
ATOM 475 C C . TYR A 1 60 ? -0.259 20.112 39.413 1.00 93.12 60 TYR A C 1
ATOM 477 O O . TYR A 1 60 ? 0.004 19.740 40.555 1.00 93.12 60 TYR A O 1
ATOM 485 N N . LYS A 1 61 ? -1.083 19.424 38.614 1.00 90.62 61 LYS A N 1
ATOM 486 C CA . LYS A 1 61 ? -1.786 18.190 38.992 1.00 90.62 61 LYS A CA 1
ATOM 487 C C . LYS A 1 61 ? -0.827 17.112 39.497 1.00 90.62 61 LYS A C 1
ATOM 489 O O . LYS A 1 61 ? -1.185 16.393 40.422 1.00 90.62 61 LYS A O 1
ATOM 494 N N . LYS A 1 62 ? 0.400 17.055 38.960 1.00 89.62 62 LYS A N 1
ATOM 495 C CA . LYS A 1 62 ? 1.461 16.125 39.394 1.00 89.62 62 LYS A CA 1
ATOM 496 C C . LYS A 1 62 ? 1.828 16.264 40.878 1.00 89.62 62 LYS A C 1
ATOM 498 O O . LYS A 1 62 ? 2.343 15.324 41.470 1.00 89.62 62 LYS A O 1
ATOM 503 N N . TYR A 1 63 ? 1.556 17.428 41.467 1.00 90.25 63 TYR A N 1
ATOM 504 C CA . TYR A 1 63 ? 1.899 17.787 42.844 1.00 90.25 63 TYR A CA 1
ATOM 505 C C . TYR A 1 63 ? 0.671 17.873 43.769 1.00 90.25 63 TYR A C 1
ATOM 507 O O . TYR A 1 63 ? 0.786 18.302 44.921 1.00 90.25 63 TYR A O 1
ATOM 515 N N . LEU A 1 64 ? -0.512 17.493 43.275 1.00 88.75 64 LEU A N 1
ATOM 516 C CA . LEU A 1 64 ? -1.771 17.452 44.022 1.00 88.75 64 LEU A CA 1
ATOM 517 C C . LEU A 1 64 ? -2.236 16.002 44.216 1.00 88.75 64 LEU A C 1
ATOM 519 O O . LEU A 1 64 ? -1.748 15.084 43.565 1.00 88.75 64 LEU A O 1
ATOM 523 N N . ALA A 1 65 ? -3.194 15.781 45.119 1.00 81.50 65 ALA A N 1
ATOM 524 C CA . ALA A 1 65 ? -3.759 14.448 45.325 1.00 81.50 65 ALA A CA 1
ATOM 525 C C . ALA A 1 65 ? -4.496 13.950 44.065 1.00 81.50 65 ALA A C 1
ATOM 527 O O . ALA A 1 65 ? -5.185 14.725 43.403 1.00 81.50 65 ALA A O 1
ATOM 528 N N . ASN A 1 66 ? -4.452 12.638 43.801 1.00 83.38 66 ASN A N 1
ATOM 529 C CA . ASN A 1 66 ? -5.073 11.998 42.624 1.00 83.38 66 ASN A CA 1
ATOM 530 C C . ASN A 1 66 ? -6.601 12.193 42.506 1.00 83.38 66 ASN A C 1
ATOM 532 O O . ASN A 1 66 ? -7.179 11.862 41.477 1.00 83.38 66 ASN A O 1
ATOM 536 N N . LYS A 1 67 ? -7.249 12.753 43.535 1.00 89.19 67 LYS A N 1
ATOM 537 C CA . LYS A 1 67 ? -8.666 13.143 43.544 1.00 89.19 67 LYS A CA 1
ATOM 538 C C . LYS A 1 67 ? -8.961 14.499 42.883 1.00 89.19 67 LYS A C 1
ATOM 540 O O . LYS A 1 67 ? -10.117 14.909 42.867 1.00 89.19 67 LYS A O 1
ATOM 545 N N . VAL A 1 68 ? -7.956 15.217 42.373 1.00 92.62 68 VAL A N 1
ATOM 546 C CA . VAL A 1 68 ? -8.150 16.499 41.672 1.00 92.62 68 VAL A CA 1
ATOM 547 C C . VAL A 1 68 ? -8.405 16.278 40.183 1.00 92.62 68 VAL A C 1
ATOM 549 O O . VAL A 1 68 ? -7.622 15.619 39.505 1.00 92.62 68 VAL A O 1
ATOM 552 N N . ASP A 1 69 ? -9.453 16.896 39.651 1.00 91.81 69 ASP A N 1
ATOM 553 C CA . ASP A 1 69 ? -9.804 16.871 38.236 1.00 91.81 69 ASP A CA 1
ATOM 554 C C . ASP A 1 69 ? -9.953 18.287 37.663 1.00 91.81 69 ASP A C 1
ATOM 556 O O . ASP A 1 69 ? -10.501 19.176 38.314 1.00 91.81 69 ASP A O 1
ATOM 560 N N . ILE A 1 70 ? -9.451 18.523 36.447 1.00 93.31 70 ILE A N 1
ATOM 561 C C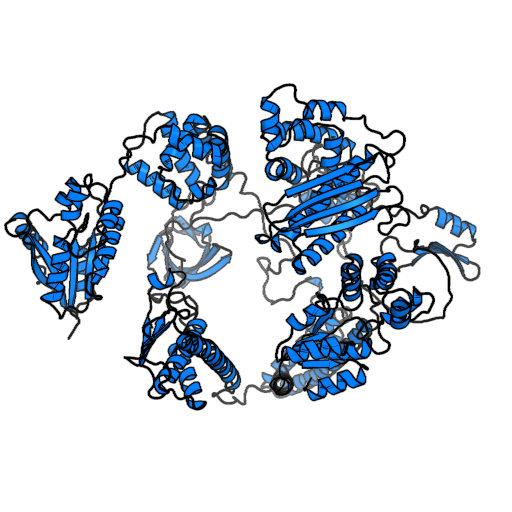A . ILE A 1 70 ? -9.391 19.855 35.825 1.00 93.31 70 ILE A CA 1
ATOM 562 C C . ILE A 1 70 ? -10.309 19.887 34.610 1.00 93.31 70 ILE A C 1
ATOM 564 O O . ILE A 1 70 ? -10.146 19.127 33.662 1.00 93.31 70 ILE A O 1
ATOM 568 N N . GLN A 1 71 ? -11.275 20.803 34.627 1.00 88.69 71 GLN A N 1
ATOM 569 C CA . GLN A 1 71 ? -12.367 20.841 33.663 1.00 88.69 71 GLN A CA 1
ATOM 570 C C . GLN A 1 71 ? -12.456 22.205 32.958 1.00 88.69 71 GLN A C 1
ATOM 572 O O . GLN A 1 71 ? -12.517 23.252 33.619 1.00 88.69 71 GLN A O 1
ATOM 577 N N . PRO A 1 72 ? -12.518 22.250 31.613 1.00 90.38 72 PRO A N 1
ATOM 578 C CA . PRO A 1 72 ? -12.791 23.485 30.893 1.00 90.38 72 PRO A CA 1
ATOM 579 C C . PRO A 1 72 ? -14.224 23.948 31.167 1.00 90.38 72 PRO A C 1
ATOM 581 O O . PRO A 1 72 ? -15.190 23.209 30.993 1.00 90.38 72 PRO A O 1
ATOM 584 N N . SER A 1 73 ? -14.382 25.218 31.528 1.00 88.38 73 SER A N 1
ATOM 585 C CA . SER A 1 73 ? -15.669 25.809 31.869 1.00 88.38 73 SER A CA 1
ATOM 586 C C . SER A 1 73 ? -15.960 27.114 31.125 1.00 88.38 73 SER A C 1
ATOM 588 O O . SER A 1 73 ? -15.161 28.055 31.091 1.00 88.38 73 SER A O 1
ATOM 590 N N . LYS A 1 74 ? -17.171 27.216 30.563 1.00 85.06 74 LYS A N 1
ATOM 591 C CA . LYS A 1 74 ? -17.694 28.490 30.030 1.00 85.06 74 LYS A CA 1
ATOM 592 C C . LYS A 1 74 ? -18.139 29.434 31.148 1.00 85.06 74 LYS A C 1
ATOM 594 O O . LYS A 1 74 ? -18.031 30.649 31.000 1.00 85.06 74 LYS A O 1
ATOM 599 N N . SER A 1 75 ? -18.648 28.878 32.246 1.00 85.56 75 SER A N 1
ATOM 600 C CA . SER A 1 75 ? -19.102 29.605 33.431 1.00 85.56 75 SER A CA 1
ATOM 601 C C . SER A 1 75 ? -18.774 28.769 34.670 1.00 85.56 75 SER A C 1
ATOM 603 O O . SER A 1 75 ? -19.586 27.921 35.042 1.00 85.56 75 SER A O 1
ATOM 605 N N . PRO A 1 76 ? -17.606 28.988 35.310 1.00 86.12 76 PRO A N 1
ATOM 606 C CA . PRO A 1 76 ? -17.150 28.142 36.414 1.00 86.12 76 PRO A CA 1
ATOM 607 C C . PRO A 1 76 ? -18.165 28.045 37.549 1.00 86.12 76 PRO A C 1
ATOM 609 O O . PRO A 1 76 ? -18.478 26.956 38.011 1.00 86.12 76 PRO A O 1
ATOM 612 N N . ILE A 1 77 ? -18.776 29.171 37.923 1.00 83.19 77 ILE A N 1
ATOM 613 C CA . ILE A 1 77 ? -19.839 29.192 38.934 1.00 83.19 77 ILE A CA 1
ATOM 614 C C . ILE A 1 77 ? -21.048 28.380 38.453 1.00 83.19 77 ILE A C 1
ATOM 616 O O . ILE A 1 77 ? -21.569 27.561 39.197 1.00 83.19 77 ILE A O 1
ATOM 620 N N . GLY A 1 78 ? -21.479 28.553 37.199 1.00 83.31 78 GLY A N 1
ATOM 621 C CA . GLY A 1 78 ? -22.613 27.803 36.651 1.00 83.31 78 GLY A CA 1
ATOM 622 C C . GLY A 1 78 ? -22.394 26.287 36.639 1.00 83.31 78 GLY A C 1
ATOM 623 O O . GLY A 1 78 ? -23.344 25.536 36.855 1.00 83.31 78 GLY A O 1
ATOM 624 N N . ASP A 1 79 ? -21.157 25.843 36.428 1.00 88.81 79 ASP A N 1
ATOM 625 C CA . ASP A 1 79 ? -20.793 24.427 36.448 1.00 88.81 79 ASP A CA 1
ATOM 626 C C . ASP A 1 79 ? -20.768 23.864 37.876 1.00 88.81 79 ASP A C 1
ATOM 628 O O . ASP A 1 79 ? -21.275 22.766 38.089 1.00 88.81 79 ASP A O 1
ATOM 632 N N . ILE A 1 80 ? -20.329 24.646 38.869 1.00 87.12 80 ILE A N 1
ATOM 633 C CA . ILE A 1 80 ? -20.425 24.286 40.297 1.00 87.12 80 ILE A CA 1
ATOM 634 C C . ILE A 1 80 ? -21.891 24.148 40.730 1.00 87.12 80 ILE A C 1
ATOM 636 O O . ILE A 1 80 ? -22.264 23.183 41.396 1.00 87.12 80 ILE A O 1
ATOM 640 N N . LEU A 1 81 ? -22.760 25.071 40.305 1.00 87.06 81 LEU A N 1
ATOM 641 C CA . LEU A 1 81 ? -24.197 24.970 40.595 1.00 87.06 81 LEU A CA 1
ATOM 642 C C . LEU A 1 81 ? -24.835 23.754 39.920 1.00 87.06 81 LEU A C 1
ATOM 644 O O . LEU A 1 81 ? -25.719 23.117 40.493 1.00 87.06 81 LEU A O 1
ATOM 648 N N . ARG A 1 82 ? -24.396 23.422 38.701 1.00 89.44 82 ARG A N 1
ATOM 649 C CA . ARG A 1 82 ? -24.844 22.214 38.007 1.00 89.44 82 ARG A CA 1
ATOM 650 C C . ARG A 1 82 ? -24.370 20.956 38.732 1.00 89.44 82 ARG A C 1
ATOM 652 O O . ARG A 1 82 ? -25.183 20.059 38.911 1.00 89.44 82 ARG A O 1
ATOM 659 N N . LEU A 1 83 ? -23.129 20.930 39.222 1.00 89.94 83 LEU A N 1
ATOM 660 C CA . LEU A 1 83 ? -22.598 19.826 40.022 1.00 89.94 83 LEU A CA 1
ATOM 661 C C . LEU A 1 83 ? -23.480 19.554 41.251 1.00 89.94 83 LEU A C 1
ATOM 663 O O . LEU A 1 83 ? -23.838 18.408 41.502 1.00 89.94 83 LEU A O 1
ATOM 667 N N . ALA A 1 84 ? -23.916 20.602 41.954 1.00 86.38 84 ALA A N 1
ATOM 668 C CA . ALA A 1 84 ? -24.832 20.458 43.085 1.00 86.38 84 ALA A CA 1
ATOM 669 C C . ALA A 1 84 ? -26.237 20.005 42.693 1.00 86.38 84 ALA A C 1
ATOM 671 O O . ALA A 1 84 ? -26.834 19.175 43.378 1.00 86.38 84 ALA A O 1
ATOM 672 N N . LYS A 1 85 ? -26.767 20.524 41.584 1.00 87.12 85 LYS A N 1
ATOM 673 C CA . LYS A 1 85 ? -28.091 20.144 41.086 1.00 87.12 85 LYS A CA 1
ATOM 674 C C . LYS A 1 85 ? -28.148 18.684 40.637 1.00 87.12 85 LYS A C 1
ATOM 676 O O . LYS A 1 85 ? -29.157 18.019 40.862 1.00 87.12 85 LYS A O 1
ATOM 681 N N . ASP A 1 86 ? -27.095 18.220 39.974 1.00 89.56 86 ASP A N 1
ATOM 682 C CA . ASP A 1 86 ? -27.037 16.887 39.381 1.00 89.56 86 ASP A CA 1
ATOM 683 C C . ASP A 1 86 ? -26.711 15.810 40.430 1.00 89.56 86 ASP A C 1
ATOM 685 O O . ASP A 1 86 ? -27.064 14.648 40.233 1.00 89.56 86 ASP A O 1
ATOM 689 N N . ASN A 1 87 ? -26.144 16.204 41.580 1.00 88.12 87 ASN A N 1
ATOM 690 C CA . ASN A 1 87 ? -25.809 15.313 42.694 1.00 88.12 87 ASN A CA 1
ATOM 691 C C . ASN A 1 87 ? -26.516 15.729 44.003 1.00 88.12 87 ASN A C 1
ATOM 693 O O . ASN A 1 87 ? -25.861 16.098 44.975 1.00 88.12 87 ASN A O 1
ATOM 697 N N . PRO A 1 88 ? -27.860 15.661 44.078 1.00 85.69 88 PRO A N 1
ATOM 698 C CA . PRO A 1 88 ? -28.622 16.150 45.233 1.00 85.69 88 PRO A CA 1
ATOM 699 C C . PRO A 1 88 ? -28.416 15.335 46.521 1.00 85.69 88 PRO A C 1
ATOM 701 O O . PRO A 1 88 ? -28.823 15.781 47.589 1.00 85.69 88 PRO A O 1
ATOM 704 N N . GLN A 1 89 ? -27.837 14.134 46.417 1.00 86.81 89 GLN A N 1
ATOM 705 C CA . GLN A 1 89 ? -27.534 13.249 47.550 1.00 86.81 89 GLN A CA 1
ATOM 706 C C . GLN A 1 89 ? -26.105 13.438 48.083 1.00 86.81 89 GLN A C 1
ATOM 708 O O . GLN A 1 89 ? -25.815 12.975 49.184 1.00 86.81 89 GLN A O 1
ATOM 713 N N . ASP A 1 90 ? -25.237 14.107 47.317 1.00 91.75 90 ASP A N 1
ATOM 714 C CA . ASP A 1 90 ? -23.829 14.348 47.643 1.00 91.75 90 ASP A CA 1
ATOM 715 C C . ASP A 1 90 ? -23.661 15.765 48.217 1.00 91.75 90 ASP A C 1
ATOM 717 O O . ASP A 1 90 ? -24.410 16.685 47.873 1.00 91.75 90 ASP A O 1
ATOM 721 N N . ILE A 1 91 ? -22.674 15.948 49.094 1.00 92.44 91 ILE A N 1
ATOM 722 C CA . ILE A 1 91 ? -22.316 17.244 49.679 1.00 92.44 91 ILE A CA 1
ATOM 723 C C . ILE A 1 91 ? -21.316 17.932 48.753 1.00 92.44 91 ILE A C 1
ATOM 725 O O . ILE A 1 91 ? -20.283 17.360 48.424 1.00 92.44 91 ILE A O 1
ATOM 729 N N . ILE A 1 92 ? -21.591 19.176 48.365 1.00 93.69 92 ILE A N 1
ATOM 730 C CA . ILE A 1 92 ? -20.714 19.956 47.492 1.00 93.69 92 ILE A CA 1
ATOM 731 C C . ILE A 1 92 ? -19.972 21.023 48.290 1.00 93.69 92 ILE A C 1
ATOM 733 O O . ILE A 1 92 ? -20.569 22.006 48.730 1.00 93.69 92 ILE A O 1
ATOM 737 N N . TYR A 1 93 ? -18.660 20.875 48.434 1.00 94.12 93 TYR A N 1
ATOM 738 C CA . TYR A 1 93 ? -17.784 21.906 48.977 1.00 94.12 93 TYR A CA 1
ATOM 739 C C . TYR A 1 93 ? -17.436 22.922 47.889 1.00 94.12 93 TYR A C 1
ATOM 741 O O . TYR A 1 93 ? -16.583 22.688 47.038 1.00 94.12 93 TYR A O 1
ATOM 749 N N . PHE A 1 94 ? -18.093 24.080 47.912 1.00 91.56 94 PHE A N 1
ATOM 750 C CA . PHE A 1 94 ? -17.720 25.193 47.044 1.00 91.56 94 PHE A CA 1
ATOM 751 C C . PHE A 1 94 ? -16.543 25.939 47.675 1.00 91.56 94 PHE A C 1
ATOM 753 O O . PHE A 1 94 ? -16.722 26.732 48.601 1.00 91.56 94 PHE A O 1
ATOM 760 N N . VAL A 1 95 ? -15.339 25.666 47.175 1.00 91.12 95 VAL A N 1
ATOM 761 C CA . VAL A 1 95 ? -14.099 26.273 47.658 1.00 91.12 95 VAL A CA 1
ATOM 762 C C . VAL A 1 95 ? -13.940 27.661 47.044 1.00 91.12 95 VAL A C 1
ATOM 764 O O . VAL A 1 95 ? -14.035 27.830 45.828 1.00 91.12 95 VAL A O 1
ATOM 767 N N . ILE A 1 96 ? -13.699 28.665 47.884 1.00 83.12 96 ILE A N 1
ATOM 768 C CA . ILE A 1 96 ? -13.442 30.045 47.473 1.00 83.12 96 ILE A CA 1
ATOM 769 C C . ILE A 1 96 ? -12.198 30.540 48.206 1.00 83.12 96 ILE A C 1
ATOM 771 O O . ILE A 1 96 ? -12.123 30.493 49.429 1.00 83.12 96 ILE A O 1
ATOM 775 N N . GLY A 1 97 ? -11.217 31.022 47.449 1.00 81.44 97 GLY A N 1
ATOM 776 C CA . GLY A 1 97 ? -10.036 31.666 48.010 1.00 81.44 97 GLY A CA 1
ATOM 777 C C . GLY A 1 97 ? -10.226 33.168 48.166 1.00 81.44 97 GLY A C 1
ATOM 778 O O . GLY A 1 97 ? -10.830 33.786 47.290 1.00 81.44 97 GLY A O 1
ATOM 779 N N . TYR A 1 98 ? -9.660 33.756 49.218 1.00 77.81 98 TYR A N 1
ATOM 780 C CA . TYR A 1 98 ? -9.517 35.209 49.351 1.00 77.81 98 TYR A CA 1
ATOM 781 C C . TYR A 1 98 ? -8.099 35.571 49.799 1.00 77.81 98 TYR A C 1
ATOM 783 O O . TYR A 1 98 ? -7.402 34.753 50.402 1.00 77.81 98 TYR A O 1
ATOM 791 N N . ARG A 1 99 ? -7.644 36.787 49.489 1.00 75.62 99 ARG A N 1
ATOM 792 C CA . ARG A 1 99 ? -6.364 37.306 49.992 1.00 75.62 99 ARG A CA 1
ATOM 793 C C . ARG A 1 99 ? -6.592 38.109 51.266 1.00 75.62 99 ARG A C 1
ATOM 795 O O . ARG A 1 99 ? -7.478 38.963 51.317 1.00 75.62 99 ARG A O 1
ATOM 802 N N . GLU A 1 100 ? -5.794 37.847 52.294 1.00 65.88 100 GLU A N 1
ATOM 803 C CA . GLU A 1 100 ? -5.896 38.565 53.565 1.00 65.88 100 GLU A CA 1
ATOM 804 C C . GLU A 1 100 ? -5.550 40.060 53.375 1.00 65.88 100 GLU A C 1
ATOM 806 O O . GLU A 1 100 ? -4.588 40.406 52.690 1.00 65.88 100 GLU A O 1
ATOM 811 N N . GLY A 1 101 ? -6.379 40.966 53.912 1.00 61.75 101 GLY A N 1
ATOM 812 C CA . GLY A 1 101 ? -6.216 42.423 53.756 1.00 61.75 101 GLY A CA 1
ATOM 813 C C . GLY A 1 101 ? -6.803 43.045 52.473 1.00 61.75 101 GLY A C 1
ATOM 814 O O . GLY A 1 101 ? -6.627 44.243 52.247 1.00 61.75 101 GLY A O 1
ATOM 815 N N . ARG A 1 102 ? -7.515 42.274 51.634 1.00 64.19 102 ARG A N 1
ATOM 816 C CA . ARG A 1 102 ? -8.170 42.736 50.390 1.00 64.19 102 ARG A CA 1
ATOM 817 C C . ARG A 1 102 ? -9.699 42.710 50.513 1.00 64.19 102 ARG A C 1
ATOM 819 O O . ARG A 1 102 ? -10.328 41.669 50.344 1.00 64.19 102 ARG A O 1
ATOM 826 N N . GLN A 1 103 ? -10.300 43.869 50.798 1.00 58.59 103 GLN A N 1
ATOM 827 C CA . GLN A 1 103 ? -11.752 44.005 51.005 1.00 58.59 103 GLN A CA 1
ATOM 828 C C . GLN A 1 103 ? -12.581 43.625 49.758 1.00 58.59 103 GLN A C 1
ATOM 830 O O . GLN A 1 103 ? -13.684 43.105 49.889 1.00 58.59 103 GLN A O 1
ATOM 835 N N . ASP A 1 104 ? -12.017 43.791 48.556 1.00 60.72 104 ASP A N 1
ATOM 836 C CA . ASP A 1 104 ? -12.638 43.426 47.276 1.00 60.72 104 ASP A CA 1
ATOM 837 C C . ASP A 1 104 ? -12.881 41.916 47.120 1.00 60.72 104 ASP A C 1
ATOM 839 O O . ASP A 1 104 ? -13.893 41.514 46.545 1.00 60.72 104 ASP A O 1
ATOM 843 N N . ASP A 1 105 ? -11.992 41.077 47.660 1.00 59.78 105 ASP A N 1
ATOM 844 C CA . ASP A 1 105 ? -12.149 39.620 47.599 1.00 59.78 105 ASP A CA 1
ATOM 845 C C . ASP A 1 105 ? -13.252 39.138 48.573 1.00 59.78 105 ASP A C 1
ATOM 847 O O . ASP A 1 105 ? -13.973 38.187 48.270 1.00 59.78 105 ASP A O 1
ATOM 851 N N . LEU A 1 106 ? -13.438 39.819 49.713 1.00 59.75 106 LEU A N 1
ATOM 852 C CA . LEU A 1 106 ? -14.501 39.519 50.688 1.00 59.75 106 LEU A CA 1
ATOM 853 C C . LEU A 1 106 ? -15.894 39.912 50.169 1.00 59.75 106 LEU A C 1
ATOM 855 O O . LEU A 1 106 ? -16.862 39.166 50.353 1.00 59.75 106 LEU A O 1
ATOM 859 N N . ASP A 1 107 ? -15.990 41.042 49.467 1.00 60.38 107 ASP A N 1
ATOM 860 C CA . ASP A 1 107 ? -17.233 41.490 48.833 1.00 60.38 107 ASP A CA 1
ATOM 861 C C . ASP A 1 107 ? -17.645 40.554 47.675 1.00 60.38 107 ASP A C 1
ATOM 863 O O . ASP A 1 107 ? -18.827 40.240 47.507 1.00 60.38 107 ASP A O 1
ATOM 867 N N . ASP A 1 108 ? -16.671 40.034 46.915 1.00 60.69 108 ASP A N 1
ATOM 868 C CA . ASP A 1 108 ? -16.879 39.056 45.836 1.00 60.69 108 ASP A CA 1
ATOM 869 C C . ASP A 1 108 ? -17.316 37.681 46.373 1.00 60.69 108 ASP A C 1
ATOM 871 O O . ASP A 1 108 ? -18.186 37.039 45.778 1.00 60.69 108 ASP A O 1
ATOM 875 N N . VAL A 1 109 ? -16.801 37.247 47.532 1.00 60.38 109 VAL A N 1
ATOM 876 C CA . VAL A 1 109 ? -17.300 36.053 48.241 1.00 60.38 109 VAL A CA 1
ATOM 877 C C . VAL A 1 109 ? -18.769 36.254 48.620 1.00 60.38 109 VAL A C 1
ATOM 879 O O . VAL A 1 109 ? -19.608 35.447 48.227 1.00 60.38 109 VAL A O 1
ATOM 882 N N . SER A 1 110 ? -19.105 37.362 49.290 1.00 61.00 110 SER A N 1
ATOM 883 C CA . SER A 1 110 ? -20.474 37.670 49.733 1.00 61.00 110 SER A CA 1
ATOM 884 C C . SER A 1 110 ? -21.474 37.724 48.566 1.00 61.00 110 SER A C 1
ATOM 886 O O . SER A 1 110 ? -22.531 37.084 48.602 1.00 61.00 110 SER A O 1
ATOM 888 N N . ALA A 1 111 ? -21.108 38.392 47.465 1.00 61.16 111 ALA A N 1
ATOM 889 C CA . ALA A 1 111 ? -21.923 38.460 46.253 1.00 61.16 111 ALA A CA 1
ATOM 890 C C . ALA A 1 111 ? -22.129 37.086 45.592 1.00 61.16 111 ALA A C 1
ATOM 892 O O . ALA A 1 111 ? -23.210 36.802 45.069 1.00 61.16 111 ALA A O 1
ATOM 893 N N . ARG A 1 112 ? -21.107 36.221 45.622 1.00 61.97 112 ARG A N 1
ATOM 894 C CA . ARG A 1 112 ? -21.146 34.884 45.013 1.00 61.97 112 ARG A CA 1
ATOM 895 C C . ARG A 1 112 ? -21.817 33.835 45.875 1.00 61.97 112 ARG A C 1
ATOM 897 O O . ARG A 1 112 ? -22.195 32.818 45.308 1.00 61.97 112 ARG A O 1
ATOM 904 N N . THR A 1 113 ? -21.960 34.058 47.182 1.00 64.38 113 THR A N 1
ATOM 905 C CA . THR A 1 113 ? -22.521 33.086 48.136 1.00 64.38 113 THR A CA 1
ATOM 906 C C . THR A 1 113 ? -23.946 33.412 48.597 1.00 64.38 113 THR A C 1
ATOM 908 O O . THR A 1 113 ? -24.582 32.589 49.257 1.00 64.38 113 THR A O 1
ATOM 911 N N . ASN A 1 114 ? -24.479 34.585 48.237 1.00 61.50 114 ASN A N 1
ATOM 912 C CA . ASN A 1 114 ? -25.821 35.015 48.636 1.00 61.50 114 ASN A CA 1
ATOM 913 C C . ASN A 1 114 ? -26.928 34.082 48.101 1.00 61.50 114 ASN A C 1
ATOM 915 O O . ASN A 1 114 ? -26.981 33.749 46.916 1.00 61.50 114 ASN A O 1
ATOM 919 N N . ASN A 1 115 ? -27.836 33.667 48.992 1.00 62.84 115 ASN A N 1
ATOM 920 C CA . ASN A 1 115 ? -28.985 32.779 48.738 1.00 62.84 115 ASN A CA 1
ATOM 921 C C . ASN A 1 115 ? -28.642 31.376 48.188 1.00 62.84 115 ASN A C 1
ATOM 923 O O . ASN A 1 115 ? -29.515 30.680 47.661 1.00 62.84 115 ASN A O 1
ATOM 927 N N . LEU A 1 116 ? -27.384 30.930 48.304 1.00 70.44 116 LEU A N 1
ATOM 928 C CA . LEU A 1 116 ? -26.956 29.618 47.804 1.00 70.44 116 LEU A CA 1
ATOM 929 C C . LEU A 1 116 ? -27.441 28.454 48.657 1.00 70.44 116 LEU A C 1
ATOM 931 O O . LEU A 1 116 ? -27.961 27.491 48.102 1.00 70.44 116 LEU A O 1
ATOM 935 N N . LYS A 1 117 ? -27.353 28.578 49.985 1.00 63.62 117 LYS A N 1
ATOM 936 C CA . LYS A 1 117 ? -27.868 27.561 50.915 1.00 63.62 117 LYS A CA 1
ATOM 937 C C . LYS A 1 117 ? -29.383 27.369 50.805 1.00 63.62 117 LYS A C 1
ATOM 939 O O . LYS A 1 117 ? -29.857 26.253 50.969 1.00 63.62 117 LYS A O 1
ATOM 944 N N . GLU A 1 118 ? -30.134 28.428 50.495 1.00 68.31 118 GLU A N 1
ATOM 945 C CA . GLU A 1 118 ? -31.592 28.344 50.319 1.00 68.31 118 GLU A CA 1
ATOM 946 C C . GLU A 1 118 ? -31.987 27.613 49.029 1.00 68.31 118 GLU A C 1
ATOM 948 O O . GLU A 1 118 ? -32.969 26.876 49.008 1.00 68.31 118 GLU A O 1
ATOM 953 N N . LYS A 1 119 ? -31.228 27.807 47.942 1.00 75.12 119 LYS A N 1
ATOM 954 C CA . LYS A 1 119 ? -31.523 27.200 46.633 1.00 75.12 119 LYS A CA 1
ATOM 955 C C . LYS A 1 119 ? -30.929 25.806 46.456 1.00 75.12 119 LYS A C 1
ATOM 957 O O . LYS A 1 119 ? -31.505 24.997 45.733 1.00 75.12 119 LYS A O 1
ATOM 962 N N . TYR A 1 120 ? -29.786 25.543 47.081 1.00 82.50 120 TYR A N 1
ATOM 963 C CA . TYR A 1 120 ? -29.037 24.297 46.962 1.00 82.50 120 TYR A CA 1
ATOM 964 C C . TYR A 1 120 ? -28.579 23.862 48.360 1.00 82.50 120 TYR A C 1
ATOM 966 O O . TYR A 1 120 ? -27.477 24.215 48.788 1.00 82.50 120 TYR A O 1
ATOM 974 N N . PRO A 1 121 ? -29.420 23.113 49.098 1.00 82.62 121 PRO A N 1
ATOM 975 C CA . PRO A 1 121 ? -29.146 22.757 50.492 1.00 82.62 121 PRO A CA 1
ATOM 976 C C . PRO A 1 121 ? -27.922 21.844 50.651 1.00 82.62 121 PRO A C 1
ATOM 978 O O . PRO A 1 121 ? -27.381 21.731 51.746 1.00 82.62 121 PRO A O 1
ATOM 981 N N . ASN A 1 122 ? -27.471 21.216 49.563 1.00 89.56 122 ASN A N 1
ATOM 982 C CA . ASN A 1 122 ? -26.291 20.365 49.522 1.00 89.56 122 ASN A CA 1
ATOM 983 C C . ASN A 1 122 ? -24.982 21.116 49.208 1.00 89.56 122 ASN A C 1
ATOM 985 O O . ASN A 1 122 ? -23.938 20.476 49.143 1.00 89.56 122 ASN A O 1
ATOM 989 N N . ILE A 1 123 ? -24.995 22.448 49.039 1.00 89.69 123 ILE A N 1
ATOM 990 C CA . ILE A 1 123 ? -23.772 23.255 48.881 1.00 89.69 123 ILE A CA 1
ATOM 991 C C . ILE A 1 123 ? -23.294 23.791 50.236 1.00 89.69 123 ILE A C 1
ATOM 993 O O . ILE A 1 123 ? -24.019 24.489 50.948 1.00 89.69 123 ILE A O 1
ATOM 997 N N . ILE A 1 124 ? -22.020 23.553 50.544 1.00 88.12 124 ILE A N 1
ATOM 998 C CA . ILE A 1 124 ? -21.302 24.117 51.688 1.00 88.12 124 ILE A CA 1
ATOM 999 C C . ILE A 1 124 ? -20.134 24.948 51.160 1.00 88.12 124 ILE A C 1
ATOM 1001 O O . ILE A 1 124 ? -19.233 24.433 50.508 1.00 88.12 124 ILE A O 1
ATOM 1005 N N . VAL A 1 125 ? -20.138 26.249 51.439 1.00 87.81 125 VAL A N 1
ATOM 1006 C CA . VAL A 1 125 ? -19.049 27.142 51.025 1.00 87.81 125 VAL A CA 1
ATOM 1007 C C . VAL A 1 125 ? -17.873 26.988 51.987 1.00 87.81 125 VAL A C 1
ATOM 1009 O O . VAL A 1 125 ? -18.054 27.085 53.202 1.00 87.81 125 VAL A O 1
ATOM 1012 N N . LYS A 1 126 ? -16.675 26.768 51.444 1.00 87.94 126 LYS A N 1
ATOM 1013 C CA . LYS A 1 126 ? -15.412 26.690 52.182 1.00 87.94 126 LYS A CA 1
ATOM 1014 C C . LYS A 1 126 ? -14.522 27.846 51.744 1.00 87.94 126 LYS A C 1
ATOM 1016 O O . LYS A 1 126 ? -14.111 27.904 50.589 1.00 87.94 126 LYS A O 1
ATOM 1021 N N . VAL A 1 127 ? -14.268 28.782 52.651 1.00 83.88 127 VAL A N 1
ATOM 1022 C CA . VAL A 1 127 ? -13.476 29.982 52.367 1.00 83.88 127 VAL A CA 1
ATOM 1023 C C . VAL A 1 127 ? -12.064 29.783 52.912 1.00 83.88 127 VAL A C 1
ATOM 1025 O O . VAL A 1 127 ? -11.919 29.474 54.091 1.00 83.88 127 VAL A O 1
ATOM 1028 N N . ILE A 1 128 ? -11.046 29.933 52.063 1.00 85.12 128 ILE A N 1
ATOM 1029 C CA . ILE A 1 128 ? -9.640 29.659 52.401 1.00 85.12 128 ILE A CA 1
ATOM 1030 C C . ILE A 1 128 ? -8.793 30.922 52.162 1.00 85.12 128 ILE A C 1
ATOM 1032 O O . ILE A 1 128 ? -8.837 31.470 51.056 1.00 85.12 128 ILE A O 1
ATOM 1036 N N . PRO A 1 129 ? -8.038 31.411 53.163 1.00 79.56 129 PRO A N 1
ATOM 1037 C CA . PRO A 1 129 ? -7.169 32.570 52.995 1.00 79.56 129 PRO A CA 1
ATOM 1038 C C . PRO A 1 129 ? -5.880 32.225 52.240 1.00 79.56 129 PRO A C 1
ATOM 1040 O O . PRO A 1 129 ? -5.363 31.113 52.315 1.00 79.56 129 PRO A O 1
ATOM 1043 N N . THR A 1 130 ? -5.324 33.224 51.560 1.00 78.25 130 THR A N 1
ATOM 1044 C CA . THR A 1 130 ? -3.943 33.236 51.058 1.00 78.25 130 THR A CA 1
ATOM 1045 C C . THR A 1 130 ? -3.238 34.488 51.574 1.00 78.25 130 THR A C 1
ATOM 1047 O O . THR A 1 130 ? -3.827 35.572 51.605 1.00 78.25 130 THR A O 1
ATOM 1050 N N . TYR A 1 131 ? -1.984 34.337 52.001 1.00 74.12 131 TYR A N 1
ATOM 1051 C CA . TYR A 1 131 ? -1.267 35.356 52.783 1.00 74.12 131 TYR A CA 1
ATOM 1052 C C . TYR A 1 131 ? -0.457 36.350 51.938 1.00 74.12 131 TYR A C 1
ATOM 1054 O O . TYR A 1 131 ? 0.040 37.345 52.458 1.00 74.12 131 TYR A O 1
ATOM 1062 N N . ASP A 1 132 ? -0.321 36.106 50.632 1.00 78.19 132 ASP A N 1
ATOM 1063 C CA . ASP A 1 132 ? 0.408 36.991 49.722 1.00 78.19 132 ASP A CA 1
ATOM 1064 C C . ASP A 1 132 ? -0.573 37.843 48.887 1.00 78.19 132 ASP A C 1
ATOM 1066 O O . ASP A 1 132 ? -1.157 37.349 47.911 1.00 78.19 132 ASP A O 1
ATOM 1070 N N . PRO A 1 133 ? -0.756 39.140 49.212 1.00 70.81 133 PRO A N 1
ATOM 1071 C CA . PRO A 1 133 ? -1.697 40.008 48.504 1.00 70.81 133 PRO A CA 1
ATOM 1072 C C . PRO A 1 133 ? -1.301 40.241 47.037 1.00 70.81 133 PRO A C 1
ATOM 1074 O O . PRO A 1 133 ? -2.155 40.583 46.204 1.00 70.81 133 PRO A O 1
ATOM 1077 N N . ASN A 1 134 ? -0.027 40.019 46.695 1.00 80.06 134 ASN A N 1
ATOM 1078 C CA . ASN A 1 134 ? 0.505 40.211 45.355 1.00 80.06 134 ASN A CA 1
ATOM 1079 C C . ASN A 1 134 ? 0.346 38.972 44.461 1.00 80.06 134 ASN A C 1
ATOM 1081 O O . ASN A 1 134 ? 0.452 39.125 43.243 1.00 80.06 134 ASN A O 1
ATOM 1085 N N . MET A 1 135 ? -0.006 37.799 45.004 1.00 85.38 135 MET A N 1
ATOM 1086 C CA . MET A 1 135 ? -0.026 36.489 44.325 1.00 85.38 135 MET A CA 1
ATOM 1087 C C . MET A 1 135 ? -1.195 36.257 43.338 1.00 85.38 135 MET A C 1
ATOM 1089 O O . MET A 1 135 ? -1.849 35.213 43.305 1.00 85.38 135 MET A O 1
ATOM 1093 N N . SER A 1 136 ? -1.473 37.231 42.474 1.00 84.25 136 SER A N 1
ATOM 1094 C CA . SER A 1 136 ? -2.585 37.179 41.519 1.00 84.25 136 SER A CA 1
ATOM 1095 C C . SER A 1 136 ? -2.131 36.881 40.092 1.00 84.25 136 SER A C 1
ATOM 1097 O O . SER A 1 136 ? -1.079 37.342 39.650 1.00 84.25 136 SER A O 1
ATOM 1099 N N . GLY A 1 137 ? -2.991 36.215 39.312 1.00 86.00 137 GLY A N 1
ATOM 1100 C CA . GLY A 1 137 ? -2.749 36.036 37.876 1.00 86.00 137 GLY A CA 1
ATOM 1101 C C . GLY A 1 137 ? -2.581 37.370 37.138 1.00 86.00 137 GLY A C 1
ATOM 1102 O O . GLY A 1 137 ? -1.882 37.436 36.139 1.00 86.00 137 GLY A O 1
ATOM 1103 N N . THR A 1 138 ? -3.179 38.463 37.627 1.00 87.19 138 THR A N 1
ATOM 1104 C CA . THR A 1 138 ? -2.981 39.803 37.047 1.00 87.19 138 THR A CA 1
ATOM 1105 C C . THR A 1 138 ? -1.569 40.331 37.258 1.00 87.19 138 THR A C 1
ATOM 1107 O O . THR A 1 138 ? -1.023 40.924 36.337 1.00 87.19 138 THR A O 1
ATOM 1110 N N . ASN A 1 139 ? -0.964 40.108 38.423 1.00 88.81 139 ASN A N 1
ATOM 1111 C CA . ASN A 1 139 ? 0.421 40.511 38.654 1.00 88.81 139 ASN A CA 1
ATOM 1112 C C . ASN A 1 139 ? 1.406 39.583 37.937 1.00 88.81 139 ASN A C 1
ATOM 1114 O O . ASN A 1 139 ? 2.341 40.088 37.330 1.00 88.81 139 ASN A O 1
ATOM 1118 N N . ALA A 1 140 ? 1.131 38.276 37.882 1.00 88.69 140 ALA A N 1
ATOM 1119 C CA . ALA A 1 140 ? 1.920 37.339 37.081 1.00 88.69 140 ALA A CA 1
ATOM 1120 C C . ALA A 1 140 ? 1.964 37.751 35.596 1.00 88.69 140 ALA A C 1
ATOM 1122 O O . ALA A 1 140 ? 3.010 37.695 34.961 1.00 88.69 140 ALA A O 1
ATOM 1123 N N . ARG A 1 141 ? 0.848 38.254 35.044 1.00 90.12 141 ARG A N 1
ATOM 1124 C CA . ARG A 1 141 ? 0.798 38.742 33.654 1.00 90.12 141 ARG A CA 1
ATOM 1125 C C . ARG A 1 141 ? 1.598 40.028 33.404 1.00 90.12 141 ARG A C 1
ATOM 1127 O O . ARG A 1 141 ? 1.930 40.296 32.256 1.00 90.12 141 ARG A O 1
ATOM 1134 N N . LYS A 1 142 ? 1.918 40.812 34.442 1.00 89.69 142 LYS A N 1
ATOM 1135 C CA . LYS A 1 142 ? 2.716 42.048 34.308 1.00 89.69 142 LYS A CA 1
ATOM 1136 C C . LYS A 1 142 ? 4.212 41.794 34.117 1.00 89.69 142 LYS A C 1
ATOM 1138 O O . LYS A 1 142 ? 4.897 42.725 33.726 1.00 89.69 142 LYS A O 1
ATOM 1143 N N . VAL A 1 143 ? 4.688 40.584 34.410 1.00 88.44 143 VAL A N 1
ATOM 1144 C CA . VAL A 1 143 ? 6.114 40.214 34.385 1.00 88.44 143 VAL A CA 1
ATOM 1145 C C . VAL A 1 143 ? 6.406 39.071 33.403 1.00 88.44 143 VAL A C 1
ATOM 1147 O O . VAL A 1 143 ? 7.381 38.348 33.554 1.00 88.44 143 VAL A O 1
ATOM 1150 N N . LEU A 1 144 ? 5.538 38.854 32.404 1.00 84.31 144 LEU A N 1
ATOM 1151 C CA . LEU A 1 144 ? 5.687 37.778 31.403 1.00 84.31 144 LEU A CA 1
ATOM 1152 C C . LEU A 1 144 ? 6.903 37.946 30.477 1.00 84.31 144 LEU A C 1
ATOM 1154 O O . LEU A 1 144 ? 7.233 37.036 29.724 1.00 84.31 144 LEU A O 1
ATOM 1158 N N . ASP A 1 145 ? 7.531 39.113 30.506 1.00 79.50 145 ASP A N 1
ATOM 1159 C CA . ASP A 1 145 ? 8.766 39.465 29.813 1.00 79.50 145 ASP A CA 1
ATOM 1160 C C . ASP A 1 145 ? 10.030 39.046 30.582 1.00 79.50 145 ASP A C 1
ATOM 1162 O O . ASP A 1 145 ? 11.108 38.979 29.993 1.00 79.50 145 ASP A O 1
ATOM 1166 N N . ASN A 1 146 ? 9.912 38.723 31.874 1.00 83.88 146 ASN A N 1
ATOM 1167 C CA . ASN A 1 146 ? 11.035 38.366 32.733 1.00 83.88 146 ASN A CA 1
ATOM 1168 C C . ASN A 1 146 ? 10.774 37.031 33.448 1.00 83.88 146 ASN A C 1
ATOM 1170 O O . ASN A 1 146 ? 9.989 36.962 34.395 1.00 83.88 146 ASN A O 1
ATOM 1174 N N . GLU A 1 147 ? 11.469 35.974 33.014 1.00 86.19 147 GLU A N 1
ATOM 1175 C CA . GLU A 1 147 ? 11.337 34.626 33.581 1.00 86.19 147 GLU A CA 1
ATOM 1176 C C . GLU A 1 147 ? 11.599 34.616 35.091 1.00 86.19 147 GLU A C 1
ATOM 1178 O O . GLU A 1 147 ? 10.794 34.071 35.839 1.00 86.19 147 GLU A O 1
ATOM 1183 N N . GLU A 1 148 ? 12.664 35.273 35.556 1.00 85.44 148 GLU A N 1
ATOM 1184 C CA . GLU A 1 148 ? 13.060 35.285 36.970 1.00 85.44 148 GLU A CA 1
ATOM 1185 C C . GLU A 1 148 ? 12.010 35.947 37.873 1.00 85.44 148 GLU A C 1
ATOM 1187 O O . GLU A 1 148 ? 11.799 35.516 39.009 1.00 85.44 148 GLU A O 1
ATOM 1192 N N . GLU A 1 149 ? 11.313 36.970 37.375 1.00 89.38 149 GLU A N 1
ATOM 1193 C CA . GLU A 1 149 ? 10.207 37.607 38.094 1.00 89.38 149 GLU A CA 1
ATOM 1194 C C . GLU A 1 149 ? 8.904 36.805 37.975 1.00 89.38 149 GLU A C 1
ATOM 1196 O O . GLU A 1 149 ? 8.150 36.698 38.945 1.00 89.38 149 GLU A O 1
ATOM 1201 N N . PHE A 1 150 ? 8.641 36.188 36.820 1.00 91.12 150 PHE A N 1
ATOM 1202 C CA . PHE A 1 150 ? 7.447 35.379 36.594 1.00 91.12 150 PHE A CA 1
ATOM 1203 C C . PHE A 1 150 ? 7.428 34.105 37.443 1.00 91.12 150 PHE A C 1
ATOM 1205 O O . PHE A 1 150 ? 6.401 33.780 38.045 1.00 91.12 150 PHE A O 1
ATOM 1212 N N . VAL A 1 151 ? 8.559 33.399 37.552 1.00 89.44 151 VAL A N 1
ATOM 1213 C CA . VAL A 1 151 ? 8.636 32.140 38.312 1.00 89.44 151 VAL A CA 1
ATOM 1214 C C . VAL A 1 151 ? 8.335 32.324 39.802 1.00 89.44 151 VAL A C 1
ATOM 1216 O O . VAL A 1 151 ? 7.930 31.365 40.459 1.00 89.44 151 VAL A O 1
ATOM 1219 N N . LYS A 1 152 ? 8.434 33.553 40.337 1.00 91.69 152 LYS A N 1
ATOM 1220 C CA . LYS A 1 152 ? 8.026 33.887 41.716 1.00 91.69 152 LYS A CA 1
ATOM 1221 C C . LYS A 1 152 ? 6.521 33.722 41.949 1.00 91.69 152 LYS A C 1
ATOM 1223 O O . LYS A 1 152 ? 6.109 33.527 43.091 1.00 91.69 152 LYS A O 1
ATOM 1228 N N . PHE A 1 153 ? 5.708 33.768 40.888 1.00 92.12 153 PHE A N 1
ATOM 1229 C CA . PHE A 1 153 ? 4.256 33.562 40.937 1.00 92.12 153 PHE A CA 1
ATOM 1230 C C . PHE A 1 153 ? 3.836 32.093 40.803 1.00 92.12 153 PHE A C 1
ATOM 1232 O O . PHE A 1 153 ? 2.640 31.800 40.884 1.00 92.12 153 PHE A O 1
ATOM 1239 N N . LEU A 1 154 ? 4.782 31.176 40.590 1.00 93.50 154 LEU A N 1
ATOM 1240 C CA . LEU A 1 154 ? 4.529 29.743 40.439 1.00 93.50 154 LEU A CA 1
ATOM 1241 C C . LEU A 1 154 ? 4.740 29.002 41.773 1.00 93.50 154 LEU A C 1
ATOM 1243 O O . LEU A 1 154 ? 5.457 29.507 42.646 1.00 93.50 154 LEU A O 1
ATOM 1247 N N . PRO A 1 155 ? 4.117 27.824 41.972 1.00 92.19 155 PRO A N 1
ATOM 1248 C CA . PRO A 1 155 ? 4.336 27.009 43.163 1.00 92.19 155 PRO A CA 1
ATOM 1249 C C . PRO A 1 155 ? 5.814 26.704 43.399 1.00 92.19 155 PRO A C 1
ATOM 1251 O O . PRO A 1 155 ? 6.577 26.513 42.451 1.00 92.19 155 PRO A O 1
ATOM 1254 N N . TYR A 1 156 ? 6.232 26.666 44.665 1.00 87.44 156 TYR A N 1
ATOM 1255 C CA . TYR A 1 156 ? 7.635 26.416 44.989 1.00 87.44 156 TYR A CA 1
ATOM 1256 C C . TYR A 1 156 ? 8.049 24.996 44.613 1.00 87.44 156 TYR A C 1
ATOM 1258 O O . TYR A 1 156 ? 9.168 24.819 44.137 1.00 87.44 156 TYR A O 1
ATOM 1266 N N . GLU A 1 157 ? 7.129 24.048 44.789 1.00 87.25 157 GLU A N 1
ATOM 1267 C CA . GLU A 1 157 ? 7.317 22.608 44.619 1.00 87.25 157 GLU A CA 1
ATOM 1268 C C . GLU A 1 157 ? 7.313 22.151 43.157 1.00 87.25 157 GLU A C 1
ATOM 1270 O O . GLU A 1 157 ? 7.774 21.053 42.871 1.00 87.25 157 GLU A O 1
ATOM 1275 N N . VAL A 1 158 ? 6.799 22.974 42.239 1.00 88.56 158 VAL A N 1
ATOM 1276 C CA . VAL A 1 158 ? 6.785 22.661 40.804 1.00 88.56 158 VAL A CA 1
ATOM 1277 C C . VAL A 1 158 ? 8.190 22.860 40.247 1.00 88.56 158 VAL A C 1
ATOM 1279 O O . VAL A 1 158 ? 8.715 23.972 40.297 1.00 88.56 158 VAL A O 1
ATOM 1282 N N . GLU A 1 159 ? 8.796 21.805 39.706 1.00 86.50 159 GLU A N 1
ATOM 1283 C CA . GLU A 1 159 ? 10.142 21.864 39.121 1.00 86.50 159 GLU A CA 1
ATOM 1284 C C . GLU A 1 159 ? 10.106 22.423 37.690 1.00 86.50 159 GLU A C 1
ATOM 1286 O O . GLU A 1 159 ? 11.039 23.100 37.255 1.00 86.50 159 GLU A O 1
ATOM 1291 N N . GLU A 1 160 ? 8.995 22.249 36.968 1.00 91.31 160 GLU A N 1
ATOM 1292 C CA . GLU A 1 160 ? 8.839 22.632 35.560 1.00 91.31 160 GLU A CA 1
ATOM 1293 C C . GLU A 1 160 ? 8.547 24.135 35.347 1.00 91.31 160 GLU A C 1
ATOM 1295 O O . GLU A 1 160 ? 7.820 24.531 34.433 1.00 91.31 160 GLU A O 1
ATOM 1300 N N . LYS A 1 161 ? 9.128 25.020 36.170 1.00 86.88 161 LYS A N 1
ATOM 1301 C CA . LYS A 1 161 ? 8.862 26.475 36.137 1.00 86.88 161 LYS A CA 1
ATOM 1302 C C . LYS A 1 161 ? 9.185 27.110 34.784 1.00 86.88 161 LYS A C 1
ATOM 1304 O O . LYS A 1 161 ? 8.403 27.918 34.287 1.00 86.88 161 LYS A O 1
ATOM 1309 N N . SER A 1 162 ? 10.289 26.701 34.160 1.00 79.50 162 SER A N 1
ATOM 1310 C CA . SER A 1 162 ? 10.673 27.171 32.822 1.00 79.50 162 SER A CA 1
ATOM 1311 C C . SER A 1 162 ? 9.752 26.651 31.716 1.00 79.50 162 SER A C 1
ATOM 1313 O O . SER A 1 162 ? 9.590 27.307 30.690 1.00 79.50 162 SER A O 1
ATOM 1315 N N . GLU A 1 163 ? 9.128 25.483 31.892 1.00 83.25 163 GLU A N 1
ATOM 1316 C CA . GLU A 1 163 ? 8.117 24.979 30.954 1.00 83.25 163 GLU A CA 1
ATOM 1317 C C . GLU A 1 163 ? 6.832 25.800 31.070 1.00 83.25 163 GLU A C 1
ATOM 1319 O O . GLU A 1 163 ? 6.308 26.273 30.062 1.00 83.25 163 GLU A O 1
ATOM 1324 N N . VAL A 1 164 ? 6.396 26.075 32.303 1.00 84.56 164 VAL A N 1
ATOM 1325 C CA . VAL A 1 164 ? 5.257 26.958 32.576 1.00 84.56 164 VAL A CA 1
ATOM 1326 C C . VAL A 1 164 ? 5.496 28.360 32.010 1.00 84.56 164 VAL A C 1
ATOM 1328 O O . VAL A 1 164 ? 4.587 28.917 31.399 1.00 84.56 164 VAL A O 1
ATOM 1331 N N . PHE A 1 165 ? 6.706 28.919 32.143 1.00 84.06 165 PHE A N 1
ATOM 1332 C CA . PHE A 1 165 ? 7.053 30.212 31.543 1.00 84.06 165 PHE A CA 1
ATOM 1333 C C . PHE A 1 165 ? 6.955 30.182 30.013 1.00 84.06 165 PHE A C 1
ATOM 1335 O O . PHE A 1 165 ? 6.301 31.045 29.433 1.00 84.06 165 PHE A O 1
ATOM 1342 N N . LYS A 1 166 ? 7.502 29.156 29.348 1.00 81.06 166 LYS A N 1
ATOM 1343 C CA . LYS A 1 166 ? 7.411 29.000 27.882 1.00 81.06 166 LYS A CA 1
ATOM 1344 C C . LYS A 1 166 ? 5.972 28.904 27.369 1.00 81.06 166 LYS A C 1
ATOM 1346 O O . LYS A 1 166 ? 5.705 29.375 26.269 1.00 81.06 166 LYS A O 1
ATOM 1351 N N . LEU A 1 167 ? 5.056 28.319 28.146 1.00 79.81 167 LEU A N 1
ATOM 1352 C CA . LEU A 1 167 ? 3.634 28.232 27.786 1.00 79.81 167 LEU A CA 1
ATOM 1353 C C . LEU A 1 167 ? 2.933 29.596 27.775 1.00 79.81 167 LEU A C 1
ATOM 1355 O O . LEU A 1 167 ? 1.941 29.759 27.072 1.00 79.81 167 LEU A O 1
ATOM 1359 N N . VAL A 1 168 ? 3.419 30.566 28.556 1.00 76.75 168 VAL A N 1
ATOM 1360 C CA . VAL A 1 168 ? 2.794 31.895 28.689 1.00 76.75 168 VAL A CA 1
ATOM 1361 C C . VAL A 1 168 ? 3.624 33.029 28.093 1.00 76.75 168 VAL A C 1
ATOM 1363 O O . VAL A 1 168 ? 3.132 34.157 27.990 1.00 76.75 168 VAL A O 1
ATOM 1366 N N . GLN A 1 169 ? 4.873 32.753 27.713 1.00 70.62 169 GLN A N 1
ATOM 1367 C CA . GLN A 1 169 ? 5.763 33.722 27.099 1.00 70.62 169 GLN A CA 1
ATOM 1368 C C . GLN A 1 169 ? 5.198 34.125 25.737 1.00 70.62 169 GLN A C 1
ATOM 1370 O O . GLN A 1 169 ? 4.990 33.308 24.838 1.00 70.62 169 GLN A O 1
ATOM 1375 N N . LYS A 1 170 ? 4.970 35.426 25.564 1.00 57.72 170 LYS A N 1
ATOM 1376 C CA . LYS A 1 170 ? 4.706 35.983 24.242 1.00 57.72 170 LYS A CA 1
ATOM 1377 C C . LYS A 1 170 ? 6.030 35.994 23.492 1.00 57.72 170 LYS A C 1
ATOM 1379 O O . LYS A 1 170 ? 6.950 36.695 23.900 1.00 57.72 170 LYS A O 1
ATOM 1384 N N . LEU A 1 171 ? 6.127 35.216 22.414 1.00 43.09 171 LEU A N 1
ATOM 1385 C CA . LEU A 1 171 ? 7.155 35.438 21.401 1.00 43.09 171 LEU A CA 1
ATOM 1386 C C . LEU A 1 171 ? 7.092 36.918 21.026 1.00 43.09 171 LEU A C 1
ATOM 1388 O O . LEU A 1 171 ? 6.027 37.398 20.631 1.00 43.09 171 LEU A O 1
ATOM 1392 N N . ASP A 1 172 ? 8.199 37.629 21.207 1.00 39.00 172 ASP A N 1
ATOM 1393 C CA . ASP A 1 172 ? 8.327 39.033 20.838 1.00 39.00 172 ASP A CA 1
ATOM 1394 C C . ASP A 1 172 ? 8.353 39.120 19.298 1.00 39.00 172 ASP A C 1
ATOM 1396 O O . ASP A 1 172 ? 9.384 39.277 18.647 1.00 39.00 172 ASP A O 1
ATOM 1400 N N . GLU A 1 173 ? 7.185 38.916 18.685 1.00 41.38 173 GLU A N 1
ATOM 1401 C CA . GLU A 1 173 ? 6.926 38.996 17.245 1.00 41.38 173 GLU A CA 1
ATOM 1402 C C . GLU A 1 173 ? 6.680 40.451 16.813 1.00 41.38 173 GLU A C 1
ATOM 1404 O O . GLU A 1 173 ? 5.987 40.725 15.836 1.00 41.38 173 GLU A O 1
ATOM 1409 N N . MET A 1 174 ? 7.316 41.406 17.500 1.00 32.09 174 MET A N 1
ATOM 1410 C CA . MET A 1 174 ? 7.498 42.772 17.012 1.00 32.09 174 MET A CA 1
ATOM 1411 C C . MET A 1 174 ? 8.901 42.980 16.422 1.00 32.09 174 MET A C 1
ATOM 1413 O O . MET A 1 174 ? 9.484 44.056 16.467 1.00 32.09 174 MET A O 1
ATOM 1417 N N . SER A 1 175 ? 9.426 41.950 15.763 1.00 35.50 175 SER A N 1
ATOM 1418 C CA . SER A 1 175 ? 10.224 42.135 14.558 1.00 35.50 175 SER A CA 1
ATOM 1419 C C . SER A 1 175 ? 9.887 41.000 13.601 1.00 35.50 175 SER A C 1
ATOM 1421 O O . SER A 1 175 ? 10.026 39.826 13.931 1.00 35.50 175 SER A O 1
ATOM 1423 N N . ILE A 1 176 ? 9.404 41.349 12.405 1.00 36.50 176 ILE A N 1
ATOM 1424 C CA . ILE A 1 176 ? 9.426 40.442 11.252 1.00 36.50 176 ILE A CA 1
ATOM 1425 C C . ILE A 1 176 ? 10.829 39.824 11.262 1.00 36.50 176 ILE A C 1
ATOM 1427 O O . ILE A 1 176 ? 11.783 40.614 11.245 1.00 36.50 176 ILE A O 1
ATOM 1431 N N . PRO A 1 177 ? 10.994 38.488 11.354 1.00 36.00 177 PRO A N 1
ATOM 1432 C CA . PRO A 1 177 ? 12.325 37.901 11.383 1.00 36.00 177 PRO A CA 1
ATOM 1433 C C . PRO A 1 177 ? 13.083 38.482 10.199 1.00 36.00 177 PRO A C 1
ATOM 1435 O O . PRO A 1 177 ? 12.571 38.443 9.075 1.00 36.00 177 PRO A O 1
ATOM 1438 N N . LYS A 1 178 ? 14.229 39.128 10.475 1.00 40.84 178 LYS A N 1
ATOM 1439 C CA . LYS A 1 178 ? 15.033 39.801 9.448 1.00 40.84 178 LYS A CA 1
ATOM 1440 C C . LYS A 1 178 ? 15.081 38.885 8.230 1.00 40.84 178 LYS A C 1
ATOM 1442 O O . LYS A 1 178 ? 15.392 37.703 8.368 1.00 40.84 178 LYS A O 1
ATOM 1447 N N . PHE A 1 179 ? 14.718 39.453 7.080 1.00 44.69 179 PHE A N 1
ATOM 1448 C CA . PHE A 1 179 ? 14.607 38.850 5.745 1.00 44.69 179 PHE A CA 1
ATOM 1449 C C . PHE A 1 179 ? 15.631 37.733 5.452 1.00 44.69 179 PHE A C 1
ATOM 1451 O O . PHE A 1 179 ? 15.322 36.752 4.776 1.00 44.69 179 PHE A O 1
ATOM 1458 N N . ASP A 1 180 ? 16.821 37.845 6.034 1.00 49.22 180 ASP A N 1
ATOM 1459 C CA . ASP A 1 180 ? 17.942 36.918 5.919 1.00 49.22 180 ASP A CA 1
ATOM 1460 C C . ASP A 1 180 ? 17.725 35.531 6.561 1.00 49.22 180 ASP A C 1
ATOM 1462 O O . ASP A 1 180 ? 18.423 34.591 6.192 1.00 49.22 180 ASP A O 1
ATOM 1466 N N . VAL A 1 181 ? 16.765 35.359 7.481 1.00 47.09 181 VAL A N 1
ATOM 1467 C CA . VAL A 1 181 ? 16.544 34.085 8.205 1.00 47.09 181 VAL A CA 1
ATOM 1468 C C . VAL A 1 181 ? 15.557 33.162 7.482 1.00 47.09 181 VAL A C 1
ATOM 1470 O O . VAL A 1 181 ? 15.738 31.945 7.457 1.00 47.09 181 VAL A O 1
ATOM 1473 N N . VAL A 1 182 ? 14.513 33.724 6.866 1.00 48.75 182 VAL A N 1
ATOM 1474 C CA . VAL A 1 182 ? 13.421 32.947 6.241 1.00 48.75 182 VAL A CA 1
ATOM 1475 C C . VAL A 1 182 ? 13.733 32.606 4.782 1.00 48.75 182 VAL A C 1
ATOM 1477 O O . VAL A 1 182 ? 13.415 31.513 4.305 1.00 48.75 182 VAL A O 1
ATOM 1480 N N . LYS A 1 183 ? 14.412 33.518 4.081 1.00 52.56 183 LYS A N 1
ATOM 1481 C CA . LYS A 1 183 ? 14.785 33.369 2.672 1.00 52.56 183 LYS A CA 1
ATOM 1482 C C . LYS A 1 183 ? 15.597 32.092 2.381 1.00 52.56 183 LYS A C 1
ATOM 1484 O O . LYS A 1 183 ? 15.214 31.380 1.457 1.00 52.56 183 LYS A O 1
ATOM 1489 N N . PRO A 1 184 ? 16.627 31.709 3.165 1.00 53.22 184 PRO A N 1
ATOM 1490 C CA . PRO A 1 184 ? 17.400 30.493 2.903 1.00 53.22 184 PRO A CA 1
ATOM 1491 C C . PRO A 1 184 ? 16.567 29.217 3.039 1.00 53.22 184 PRO A C 1
ATOM 1493 O O . PRO A 1 184 ? 16.741 28.289 2.256 1.00 53.22 184 PRO A O 1
ATOM 1496 N N . ILE A 1 185 ? 15.634 29.178 3.997 1.00 50.59 185 ILE A N 1
ATOM 1497 C CA . ILE A 1 185 ? 14.772 28.015 4.250 1.00 50.59 185 ILE A CA 1
ATOM 1498 C C . ILE A 1 185 ? 13.796 27.836 3.082 1.00 50.59 185 ILE A C 1
ATOM 1500 O O . ILE A 1 185 ? 13.662 26.744 2.533 1.00 50.59 185 ILE A O 1
ATOM 1504 N N . ILE A 1 186 ? 13.149 28.913 2.637 1.00 53.41 186 ILE A N 1
ATOM 1505 C CA . ILE A 1 186 ? 12.213 28.843 1.509 1.00 53.41 186 ILE A CA 1
ATOM 1506 C C . ILE A 1 186 ? 12.955 28.604 0.184 1.00 53.41 186 ILE A C 1
ATOM 1508 O O . ILE A 1 186 ? 12.489 27.817 -0.641 1.00 53.41 186 ILE A O 1
ATOM 1512 N N . ASP A 1 187 ? 14.131 29.198 -0.019 1.00 56.03 187 ASP A N 1
ATOM 1513 C CA . ASP A 1 187 ? 14.964 28.946 -1.201 1.00 56.03 187 ASP A CA 1
ATOM 1514 C C . ASP A 1 187 ? 15.436 27.484 -1.254 1.00 56.03 187 ASP A C 1
ATOM 1516 O O . ASP A 1 187 ? 15.390 26.857 -2.315 1.00 56.03 187 ASP A O 1
ATOM 1520 N N . GLN A 1 188 ? 15.811 26.907 -0.110 1.00 48.12 188 GLN A N 1
ATOM 1521 C CA . GLN A 1 188 ? 16.256 25.518 0.004 1.00 48.12 188 GLN A CA 1
ATOM 1522 C C . GLN A 1 188 ? 15.120 24.505 -0.207 1.00 48.12 188 GLN A C 1
ATOM 1524 O O . GLN A 1 188 ? 15.325 23.503 -0.893 1.00 48.12 188 GLN A O 1
ATOM 1529 N N . PHE A 1 189 ? 13.937 24.742 0.370 1.00 43.28 189 PHE A N 1
ATOM 1530 C CA . PHE A 1 189 ? 12.828 23.776 0.346 1.00 43.28 189 PHE A CA 1
ATOM 1531 C C . PHE A 1 189 ? 11.830 23.991 -0.801 1.00 43.28 189 PHE A C 1
ATOM 1533 O O . PHE A 1 189 ? 11.228 23.030 -1.282 1.00 43.28 189 PHE A O 1
ATOM 1540 N N . LEU A 1 190 ? 11.642 25.231 -1.260 1.00 51.59 190 LEU A N 1
ATOM 1541 C CA . LEU A 1 190 ? 10.621 25.606 -2.249 1.00 51.59 190 LEU A CA 1
ATOM 1542 C C . LEU A 1 190 ? 11.193 26.288 -3.503 1.00 51.59 190 LEU A C 1
ATOM 1544 O O . LEU A 1 190 ? 10.461 26.475 -4.476 1.00 51.59 190 LEU A O 1
ATOM 1548 N N . GLY A 1 191 ? 12.495 26.593 -3.532 1.00 57.25 191 GLY A N 1
ATOM 1549 C CA . GLY A 1 191 ? 13.183 27.108 -4.718 1.00 57.25 191 GLY A CA 1
ATOM 1550 C C . GLY A 1 191 ? 12.883 28.573 -5.046 1.00 57.25 191 GLY A C 1
ATOM 1551 O O . GLY A 1 191 ? 12.974 28.941 -6.220 1.00 57.25 191 GLY A O 1
ATOM 1552 N N . GLY A 1 192 ? 12.509 29.374 -4.042 1.00 67.19 192 GLY A N 1
ATOM 1553 C CA . GLY A 1 192 ? 12.258 30.816 -4.146 1.00 67.19 192 GLY A CA 1
ATOM 1554 C C . GLY A 1 192 ? 10.784 31.223 -4.089 1.00 67.19 192 GLY A C 1
ATOM 1555 O O . GLY A 1 192 ? 9.885 30.408 -4.319 1.00 67.19 192 GLY A O 1
ATOM 1556 N N . ALA A 1 193 ? 10.532 32.506 -3.799 1.00 60.38 193 ALA A N 1
ATOM 1557 C CA . ALA A 1 193 ? 9.186 33.058 -3.609 1.00 60.38 193 ALA A CA 1
ATOM 1558 C C . ALA A 1 193 ? 8.261 32.823 -4.814 1.00 60.38 193 ALA A C 1
ATOM 1560 O O . ALA A 1 193 ? 7.114 32.423 -4.638 1.00 60.38 193 ALA A O 1
ATOM 1561 N N . GLU A 1 194 ? 8.761 32.989 -6.044 1.00 67.25 194 GLU A N 1
ATOM 1562 C CA . GLU A 1 194 ? 7.964 32.828 -7.268 1.00 67.25 194 GLU A CA 1
ATOM 1563 C C . GLU A 1 194 ? 7.463 31.384 -7.462 1.00 67.25 194 GLU A C 1
ATOM 1565 O O . GLU A 1 194 ? 6.290 31.152 -7.771 1.00 67.25 194 GLU A O 1
ATOM 1570 N N . LYS A 1 195 ? 8.322 30.386 -7.208 1.00 65.94 195 LYS A N 1
ATOM 1571 C CA . LYS A 1 195 ? 7.936 28.966 -7.252 1.00 65.94 195 LYS A CA 1
ATOM 1572 C C . LYS A 1 195 ? 6.995 28.604 -6.110 1.00 65.94 195 LYS A C 1
ATOM 1574 O O . LYS A 1 195 ? 6.030 27.873 -6.338 1.00 65.94 195 LYS A O 1
ATOM 1579 N N . ALA A 1 196 ? 7.237 29.140 -4.914 1.00 62.72 196 ALA A N 1
ATOM 1580 C CA . ALA A 1 196 ? 6.360 28.954 -3.765 1.00 62.72 196 ALA A CA 1
ATOM 1581 C C . ALA A 1 196 ? 4.953 29.528 -4.027 1.00 62.72 196 ALA A C 1
ATOM 1583 O O . ALA A 1 196 ? 3.964 28.841 -3.779 1.00 62.72 196 ALA A O 1
ATOM 1584 N N . GLY A 1 197 ? 4.855 30.721 -4.624 1.00 66.44 197 GLY A N 1
ATOM 1585 C CA . GLY A 1 197 ? 3.589 31.366 -4.989 1.00 66.44 197 GLY A CA 1
ATOM 1586 C C . GLY A 1 197 ? 2.803 30.602 -6.059 1.00 66.44 197 GLY A C 1
ATOM 1587 O O . GLY A 1 197 ? 1.599 30.390 -5.910 1.00 66.44 197 GLY A O 1
ATOM 1588 N N . ARG A 1 198 ? 3.472 30.094 -7.107 1.00 69.88 198 ARG A N 1
ATOM 1589 C CA . ARG A 1 198 ? 2.818 29.256 -8.136 1.00 69.88 198 ARG A CA 1
ATOM 1590 C C . ARG A 1 198 ? 2.354 27.906 -7.575 1.00 69.88 198 ARG A C 1
ATOM 1592 O O . ARG A 1 198 ? 1.241 27.475 -7.871 1.00 69.88 198 ARG A O 1
ATOM 1599 N N . LYS A 1 199 ? 3.166 27.260 -6.729 1.00 64.62 199 LYS A N 1
ATOM 1600 C CA . LYS A 1 199 ? 2.806 26.002 -6.050 1.00 64.62 199 LYS A CA 1
ATOM 1601 C C . LYS A 1 199 ? 1.608 26.203 -5.119 1.00 64.62 199 LYS A C 1
ATOM 1603 O O . LYS A 1 199 ? 0.694 25.383 -5.124 1.00 64.62 199 LYS A O 1
ATOM 1608 N N . LEU A 1 200 ? 1.572 27.321 -4.392 1.00 66.38 200 LEU A N 1
ATOM 1609 C CA . LEU A 1 200 ? 0.438 27.724 -3.563 1.00 66.38 200 LEU A CA 1
ATOM 1610 C C . LEU A 1 200 ? -0.843 27.882 -4.397 1.00 66.38 200 LEU A C 1
ATOM 1612 O O . LEU A 1 200 ? -1.896 27.382 -4.010 1.00 66.38 200 LEU A O 1
ATOM 1616 N N . LEU A 1 201 ? -0.759 28.508 -5.574 1.00 66.00 201 LEU A N 1
ATOM 1617 C CA . LEU A 1 201 ? -1.900 28.672 -6.482 1.00 66.00 201 LEU A CA 1
ATOM 1618 C C . LEU A 1 201 ? -2.432 27.323 -6.999 1.00 66.00 201 LEU A C 1
ATOM 1620 O O . LEU A 1 201 ? -3.644 27.136 -7.106 1.00 66.00 201 LEU A O 1
ATOM 1624 N N . GLU A 1 202 ? -1.549 26.367 -7.302 1.00 66.00 202 GLU A N 1
ATOM 1625 C CA . GLU A 1 202 ? -1.930 25.005 -7.712 1.00 66.00 202 GLU A CA 1
ATOM 1626 C C . GLU A 1 202 ? -2.584 24.205 -6.577 1.00 66.00 202 GLU A C 1
ATOM 1628 O O . GLU A 1 202 ? -3.594 23.530 -6.791 1.00 66.00 202 GLU A O 1
ATOM 1633 N N . ILE A 1 203 ? -2.019 24.302 -5.374 1.00 58.19 203 ILE A N 1
ATOM 1634 C CA . ILE A 1 203 ? -2.516 23.681 -4.143 1.00 58.19 203 ILE A CA 1
ATOM 1635 C C . ILE A 1 203 ? -3.933 24.163 -3.832 1.00 58.19 203 ILE A C 1
ATOM 1637 O O . ILE A 1 203 ? -4.857 23.365 -3.671 1.00 58.19 203 ILE A O 1
ATOM 1641 N N . VAL A 1 204 ? -4.131 25.479 -3.829 1.00 58.69 204 VAL A N 1
ATOM 1642 C CA . VAL A 1 204 ? -5.404 26.094 -3.458 1.00 58.69 204 VAL A CA 1
ATOM 1643 C C . VAL A 1 204 ? -6.498 25.782 -4.491 1.00 58.69 204 VAL A C 1
ATOM 1645 O O . VAL A 1 204 ? -7.665 25.634 -4.132 1.00 58.69 204 VAL A O 1
ATOM 1648 N N . LYS A 1 205 ? -6.134 25.578 -5.767 1.00 57.66 205 LYS A N 1
ATOM 1649 C CA . LYS A 1 205 ? -7.053 25.079 -6.808 1.00 57.66 205 LYS A CA 1
ATOM 1650 C C . LYS A 1 205 ? -7.465 23.611 -6.608 1.00 57.66 205 LYS A C 1
ATOM 1652 O O . LYS A 1 205 ? -8.478 23.201 -7.172 1.00 57.66 205 LYS A O 1
ATOM 1657 N N . ARG A 1 206 ? -6.702 22.817 -5.845 1.00 51.12 206 ARG A N 1
ATOM 1658 C CA . ARG A 1 206 ? -6.945 21.380 -5.607 1.00 51.12 206 ARG A CA 1
ATOM 1659 C C . ARG A 1 206 ? -7.630 21.068 -4.274 1.00 51.12 206 ARG A C 1
ATOM 1661 O O . ARG A 1 206 ? -8.399 20.113 -4.232 1.00 51.12 206 ARG A O 1
ATOM 1668 N N . GLU A 1 207 ? -7.368 21.830 -3.214 1.00 48.00 207 GLU A N 1
ATOM 1669 C CA . GLU A 1 207 ? -7.717 21.422 -1.839 1.00 48.00 207 GLU A CA 1
ATOM 1670 C C . GLU A 1 207 ? -9.010 21.999 -1.254 1.00 48.00 207 GLU A C 1
ATOM 1672 O O . GLU A 1 207 ? -9.500 21.513 -0.236 1.00 48.00 207 GLU A O 1
ATOM 1677 N N . GLY A 1 208 ? -9.646 22.946 -1.942 1.00 54.19 208 GLY A N 1
ATOM 1678 C CA . GLY A 1 208 ? -11.019 23.354 -1.644 1.00 54.19 208 GLY A CA 1
ATOM 1679 C C . GLY A 1 208 ? -11.172 24.753 -1.046 1.00 54.19 208 GLY A C 1
ATOM 1680 O O . GLY A 1 208 ? -10.229 25.529 -0.905 1.00 54.19 208 GLY A O 1
ATOM 1681 N N . LYS A 1 209 ? -12.432 25.104 -0.758 1.00 55.50 209 LYS A N 1
ATOM 1682 C CA . LYS A 1 209 ? -12.898 26.494 -0.612 1.00 55.50 209 LYS A CA 1
ATOM 1683 C C . LYS A 1 209 ? -12.299 27.249 0.589 1.00 55.50 209 LYS A C 1
ATOM 1685 O O . LYS A 1 209 ? -12.102 28.451 0.486 1.00 55.50 209 LYS A O 1
ATOM 1690 N N . GLN A 1 210 ? -12.001 26.578 1.703 1.00 59.16 210 GLN A N 1
ATOM 1691 C CA . GLN A 1 210 ? -11.552 27.231 2.947 1.00 59.16 210 GLN A CA 1
ATOM 1692 C C . GLN A 1 210 ? -10.107 27.745 2.870 1.00 59.16 210 GLN A C 1
ATOM 1694 O O . GLN A 1 210 ? -9.857 28.894 3.228 1.00 59.16 210 GLN A O 1
ATOM 1699 N N . THR A 1 211 ? -9.181 26.955 2.319 1.00 63.38 211 THR A N 1
ATOM 1700 C CA . THR A 1 211 ? -7.794 27.386 2.079 1.00 63.38 211 THR A CA 1
ATOM 1701 C C . THR A 1 211 ? -7.745 28.553 1.089 1.00 63.38 211 THR A C 1
ATOM 1703 O O . THR A 1 211 ? -6.978 29.490 1.283 1.00 63.38 211 THR A O 1
ATOM 1706 N N . LEU A 1 212 ? -8.610 28.554 0.062 1.00 70.62 212 LEU A N 1
ATOM 1707 C CA . LEU A 1 212 ? -8.720 29.669 -0.888 1.00 70.62 212 LEU A CA 1
ATOM 1708 C C . LEU A 1 212 ? -9.204 30.961 -0.227 1.00 70.62 212 LEU A C 1
ATOM 1710 O O . LEU A 1 212 ? -8.672 32.018 -0.542 1.00 70.62 212 LEU A O 1
ATOM 1714 N N . VAL A 1 213 ? -10.189 30.885 0.670 1.00 71.44 213 VAL A N 1
ATOM 1715 C CA . VAL A 1 213 ? -10.704 32.061 1.389 1.00 71.44 213 VAL A CA 1
ATOM 1716 C C . VAL A 1 213 ? -9.615 32.671 2.272 1.00 71.44 213 VAL A C 1
ATOM 1718 O O . VAL A 1 213 ? -9.365 33.864 2.162 1.00 71.44 213 VAL A O 1
ATOM 1721 N N . LEU A 1 214 ? -8.906 31.854 3.056 1.00 71.25 214 LEU A N 1
ATOM 1722 C CA . LEU A 1 214 ? -7.831 32.334 3.934 1.00 71.25 214 LEU A CA 1
ATOM 1723 C C . LEU A 1 214 ? -6.651 32.914 3.143 1.00 71.25 214 LEU A C 1
ATOM 1725 O O . LEU A 1 214 ? -6.113 33.956 3.496 1.00 71.25 214 LEU A O 1
ATOM 1729 N N . VAL A 1 215 ? -6.259 32.281 2.033 1.00 77.00 215 VAL A N 1
ATOM 1730 C CA . VAL A 1 215 ? -5.176 32.795 1.177 1.00 77.00 215 VAL A CA 1
ATOM 1731 C C . VAL A 1 215 ? -5.600 34.069 0.434 1.00 77.00 215 VAL A C 1
ATOM 1733 O O . VAL A 1 215 ? -4.765 34.948 0.233 1.00 77.00 215 VAL A O 1
ATOM 1736 N N . LYS A 1 216 ? -6.882 34.213 0.063 1.00 78.81 216 LYS A N 1
ATOM 1737 C CA . LYS A 1 216 ? -7.429 35.464 -0.488 1.00 78.81 216 LYS A CA 1
ATOM 1738 C C . LYS A 1 216 ? -7.437 36.586 0.545 1.00 78.81 216 LYS A C 1
ATOM 1740 O O . LYS A 1 216 ? -7.025 37.682 0.205 1.00 78.81 216 LYS A O 1
ATOM 1745 N N . GLU A 1 217 ? -7.824 36.300 1.784 1.00 80.88 217 GLU A N 1
ATOM 1746 C CA . GLU A 1 217 ? -7.807 37.266 2.889 1.00 80.88 217 GLU A CA 1
ATOM 1747 C C . GLU A 1 217 ? -6.381 37.795 3.132 1.00 80.88 217 GLU A C 1
ATOM 1749 O O . GLU A 1 217 ? -6.154 39.000 3.169 1.00 80.88 217 GLU A O 1
ATOM 1754 N N . ILE A 1 218 ? -5.372 36.914 3.144 1.00 81.38 218 ILE A N 1
ATOM 1755 C CA . ILE A 1 218 ? -3.958 37.329 3.215 1.00 81.38 218 ILE A CA 1
ATOM 1756 C C . ILE A 1 218 ? -3.540 38.116 1.958 1.00 81.38 218 ILE A C 1
ATOM 1758 O O . ILE A 1 218 ? -2.817 39.104 2.064 1.00 81.38 218 ILE A O 1
ATOM 1762 N N . ALA A 1 219 ? -3.997 37.718 0.765 1.00 83.19 219 ALA A N 1
ATOM 1763 C CA . ALA A 1 219 ? -3.708 38.433 -0.479 1.00 83.19 219 ALA A CA 1
ATOM 1764 C C . ALA A 1 219 ? -4.329 39.843 -0.518 1.00 83.19 219 ALA A C 1
ATOM 1766 O O . ALA A 1 219 ? -3.727 40.743 -1.102 1.00 83.19 219 ALA A O 1
ATOM 1767 N N . GLU A 1 220 ? -5.492 40.048 0.106 1.00 82.94 220 GLU A N 1
ATOM 1768 C CA . GLU A 1 220 ? -6.120 41.364 0.274 1.00 82.94 220 GLU A CA 1
ATOM 1769 C C . GLU A 1 220 ? -5.247 42.271 1.139 1.00 82.94 220 GLU A C 1
ATOM 1771 O O . GLU A 1 220 ? -4.948 43.379 0.701 1.00 82.94 220 GLU A O 1
ATOM 1776 N N . TYR A 1 221 ? -4.741 41.775 2.274 1.00 82.19 221 TYR A N 1
ATOM 1777 C CA . TYR A 1 221 ? -3.780 42.505 3.114 1.00 82.19 221 TYR A CA 1
ATOM 1778 C C . TYR A 1 221 ? -2.480 42.844 2.365 1.00 82.19 221 TYR A C 1
ATOM 1780 O O . TYR A 1 221 ? -1.994 43.971 2.419 1.00 82.19 221 TYR A O 1
ATOM 1788 N N . VAL A 1 222 ? -1.938 41.899 1.589 1.00 82.50 222 VAL A N 1
ATOM 1789 C CA . VAL A 1 222 ? -0.740 42.133 0.758 1.00 82.50 222 VAL A CA 1
ATOM 1790 C C . VAL A 1 222 ? -0.978 43.223 -0.294 1.00 82.50 222 VAL A C 1
ATOM 1792 O O . VAL A 1 222 ? -0.070 43.995 -0.598 1.00 82.50 222 VAL A O 1
ATOM 1795 N N . ILE A 1 223 ? -2.182 43.295 -0.871 1.00 80.38 223 ILE A N 1
ATOM 1796 C CA . ILE A 1 223 ? -2.526 44.271 -1.915 1.00 80.38 223 ILE A CA 1
ATOM 1797 C C . ILE A 1 223 ? -2.896 45.636 -1.329 1.00 80.38 223 ILE A C 1
ATOM 1799 O O . ILE A 1 223 ? -2.553 46.650 -1.938 1.00 80.38 223 ILE A O 1
ATOM 1803 N N . SER A 1 224 ? -3.586 45.677 -0.186 1.00 78.44 224 SER A N 1
ATOM 1804 C CA . SER A 1 224 ? -3.943 46.923 0.500 1.00 78.44 224 SER A CA 1
ATOM 1805 C C . SER A 1 224 ? -2.747 47.557 1.213 1.00 78.44 224 SER A C 1
ATOM 1807 O O . SER A 1 224 ? -2.740 48.766 1.430 1.00 78.44 224 SER A O 1
ATOM 1809 N N . GLY A 1 225 ? -1.728 46.759 1.553 1.00 70.56 225 GLY A N 1
ATOM 1810 C CA . GLY A 1 225 ? -0.581 47.181 2.358 1.00 70.56 225 GLY A CA 1
ATOM 1811 C C . GLY A 1 225 ? -0.898 47.299 3.854 1.00 70.56 225 GLY A C 1
ATOM 1812 O O . GLY A 1 225 ? -0.019 47.661 4.638 1.00 70.56 225 GLY A O 1
ATOM 1813 N N . GLU A 1 226 ? -2.132 46.986 4.256 1.00 72.38 226 GLU A N 1
ATOM 1814 C CA . GLU A 1 226 ? -2.567 46.928 5.650 1.00 72.38 226 GLU A CA 1
ATOM 1815 C C . GLU A 1 226 ? -2.205 45.568 6.259 1.00 72.38 226 GLU A C 1
ATOM 1817 O O . GLU A 1 226 ? -2.224 44.542 5.581 1.00 72.38 226 GLU A O 1
ATOM 1822 N N . LYS A 1 227 ? -1.880 45.536 7.556 1.00 61.41 227 LYS A N 1
ATOM 1823 C CA . LYS A 1 227 ? -1.557 44.290 8.266 1.00 61.41 227 LYS A CA 1
ATOM 1824 C C . LYS A 1 227 ? -2.669 43.945 9.261 1.00 61.41 227 LYS A C 1
ATOM 1826 O O . LYS A 1 227 ? -3.092 44.839 9.993 1.00 61.41 227 LYS A O 1
ATOM 1831 N N . PRO A 1 228 ? -3.112 42.677 9.334 1.00 65.94 228 PRO A N 1
ATOM 1832 C CA . PRO A 1 228 ? -4.079 42.251 10.340 1.00 65.94 228 PRO A CA 1
ATOM 1833 C C . PRO A 1 228 ? -3.500 42.397 11.748 1.00 65.94 228 PRO A C 1
ATOM 1835 O O . PRO A 1 228 ? -2.281 42.332 11.939 1.00 65.94 228 PRO A O 1
ATOM 1838 N N . ASN A 1 229 ? -4.368 42.572 12.744 1.00 71.25 229 ASN A N 1
ATOM 1839 C CA . ASN A 1 229 ? -3.930 42.663 14.140 1.00 71.25 229 ASN A CA 1
ATOM 1840 C C . ASN A 1 229 ? -3.420 41.301 14.665 1.00 71.25 229 ASN A C 1
ATOM 1842 O O . ASN A 1 229 ? -3.659 40.252 14.065 1.00 71.25 229 ASN A O 1
ATOM 1846 N N . GLU A 1 230 ? -2.709 41.292 15.796 1.00 54.19 230 GLU A N 1
ATOM 1847 C CA . GLU A 1 230 ? -2.086 40.069 16.338 1.00 54.19 230 GLU A CA 1
ATOM 1848 C C . GLU A 1 230 ? -3.087 38.932 16.610 1.00 54.19 230 GLU A C 1
ATOM 1850 O O . GLU A 1 230 ? -2.772 37.757 16.413 1.00 54.19 230 GLU A O 1
ATOM 1855 N N . ALA A 1 231 ? -4.309 39.260 17.038 1.00 56.88 231 ALA A N 1
ATOM 1856 C CA . ALA A 1 231 ? -5.345 38.265 17.303 1.00 56.88 231 ALA A CA 1
ATOM 1857 C C . ALA A 1 231 ? -5.853 37.609 16.006 1.00 56.88 231 ALA A C 1
ATOM 1859 O O . ALA A 1 231 ? -6.071 36.395 15.963 1.00 56.88 231 ALA A O 1
ATOM 1860 N N . GLU A 1 232 ? -5.999 38.394 14.938 1.00 60.94 232 GLU A N 1
ATOM 1861 C CA . GLU A 1 232 ? -6.349 37.916 13.598 1.00 60.94 232 GLU A CA 1
ATOM 1862 C C . GLU A 1 232 ? -5.229 37.065 12.998 1.00 60.94 232 GLU A C 1
ATOM 1864 O O . GLU A 1 232 ? -5.500 35.967 12.512 1.00 60.94 232 GLU A O 1
ATOM 1869 N N . GLN A 1 233 ? -3.968 37.493 13.120 1.00 62.00 233 GLN A N 1
ATOM 1870 C CA . GLN A 1 233 ? -2.816 36.711 12.660 1.00 62.00 233 GLN A CA 1
ATOM 1871 C C . GLN A 1 233 ? -2.729 35.353 13.366 1.00 62.00 233 GLN A C 1
ATOM 1873 O O . GLN A 1 233 ? -2.561 34.326 12.706 1.00 62.00 233 GLN A O 1
ATOM 1878 N N . LYS A 1 234 ? -2.919 35.310 14.694 1.00 58.03 234 LYS A N 1
ATOM 1879 C CA . LYS A 1 234 ? -2.957 34.051 15.462 1.00 58.03 234 LYS A CA 1
ATOM 1880 C C . LYS A 1 234 ? -4.104 33.142 15.029 1.00 58.03 234 LYS A C 1
ATOM 1882 O O . LYS A 1 234 ? -3.912 31.933 14.892 1.00 58.03 234 LYS A O 1
ATOM 1887 N N . LYS A 1 235 ? -5.284 33.709 14.773 1.00 67.81 235 LYS A N 1
ATOM 1888 C CA . LYS A 1 235 ? -6.445 32.956 14.284 1.00 67.81 235 LYS A CA 1
ATOM 1889 C C . LYS A 1 235 ? -6.180 32.349 12.905 1.00 67.81 235 LYS A C 1
ATOM 1891 O O . LYS A 1 235 ? -6.426 31.158 12.724 1.00 67.81 235 LYS A O 1
ATOM 1896 N N . ILE A 1 236 ? -5.640 33.133 11.972 1.00 63.91 236 ILE A N 1
ATOM 1897 C CA . ILE A 1 236 ? -5.295 32.675 10.620 1.00 63.91 236 ILE A CA 1
ATOM 1898 C C . ILE A 1 236 ? -4.204 31.593 10.686 1.00 63.91 236 ILE A C 1
ATOM 1900 O O . ILE A 1 236 ? -4.346 30.542 10.063 1.00 63.91 236 ILE A O 1
ATOM 1904 N N . ASN A 1 237 ? -3.163 31.788 11.503 1.00 60.06 237 ASN A N 1
ATOM 1905 C CA . ASN A 1 237 ? -2.099 30.801 11.724 1.00 60.06 237 ASN A CA 1
ATOM 1906 C C . ASN A 1 237 ? -2.629 29.462 12.238 1.00 60.06 237 ASN A C 1
ATOM 1908 O O . ASN A 1 237 ? -2.278 28.414 11.695 1.00 60.06 237 ASN A O 1
ATOM 1912 N N . LYS A 1 238 ? -3.501 29.490 13.251 1.00 64.69 238 LYS A N 1
ATOM 1913 C CA . LYS A 1 238 ? -4.121 28.283 13.806 1.00 64.69 238 LYS A CA 1
ATOM 1914 C C . LYS A 1 238 ? -4.969 27.558 12.762 1.00 64.69 238 LYS A C 1
ATOM 1916 O O . LYS A 1 238 ? -4.829 26.354 12.590 1.00 64.69 238 LYS A O 1
ATOM 1921 N N . GLN A 1 239 ? -5.779 28.295 12.002 1.00 63.16 239 GLN A N 1
ATOM 1922 C CA . GLN A 1 239 ? -6.604 27.715 10.940 1.00 63.16 239 GLN A CA 1
ATOM 1923 C C . GLN A 1 239 ? -5.763 27.073 9.830 1.00 63.16 239 GLN A C 1
ATOM 1925 O O . GLN A 1 239 ? -6.124 26.016 9.323 1.00 63.16 239 GLN A O 1
ATOM 1930 N N . LEU A 1 240 ? -4.628 27.671 9.468 1.00 62.78 240 LEU A N 1
ATOM 1931 C CA . LEU A 1 240 ? -3.712 27.093 8.484 1.00 62.78 240 LEU A CA 1
ATOM 1932 C C . LEU A 1 240 ? -2.974 25.855 9.027 1.00 62.78 240 LEU A C 1
ATOM 1934 O O . LEU A 1 240 ? -2.772 24.900 8.277 1.00 62.78 240 LEU A O 1
ATOM 1938 N N . LEU A 1 241 ? -2.611 25.833 10.315 1.00 57.97 241 LEU A N 1
ATOM 1939 C CA . LEU A 1 241 ? -2.054 24.646 10.982 1.00 57.97 241 LEU A CA 1
ATOM 1940 C C . LEU A 1 241 ? -3.045 23.483 11.003 1.00 57.97 241 LEU A C 1
ATOM 1942 O O . LEU A 1 241 ? -2.678 22.375 10.617 1.00 57.97 241 LEU A O 1
ATOM 1946 N N . ASP A 1 242 ? -4.294 23.744 11.388 1.00 51.88 242 ASP A N 1
ATOM 1947 C CA . ASP A 1 242 ? -5.360 22.737 11.449 1.00 51.88 242 ASP A CA 1
ATOM 1948 C C . ASP A 1 242 ? -5.669 22.147 10.061 1.00 51.88 242 ASP A C 1
ATOM 1950 O O . ASP A 1 242 ? -6.034 20.978 9.931 1.00 51.88 242 ASP A O 1
ATOM 1954 N N . LEU A 1 243 ? -5.469 22.941 9.004 1.00 54.56 243 LEU A N 1
ATOM 1955 C CA . LEU A 1 243 ? -5.567 22.506 7.608 1.00 54.56 243 LEU A CA 1
ATOM 1956 C C . LEU A 1 243 ? -4.318 21.752 7.111 1.00 54.56 243 LEU A C 1
ATOM 1958 O O . LEU A 1 243 ? -4.276 21.345 5.952 1.00 54.56 243 LEU A O 1
ATOM 1962 N N . GLY A 1 244 ? -3.296 21.560 7.949 1.00 52.19 244 GLY A N 1
ATOM 1963 C CA . GLY A 1 244 ? -2.063 20.858 7.584 1.00 52.19 244 GLY A CA 1
ATOM 1964 C C . GLY A 1 244 ? -1.200 21.614 6.567 1.00 52.19 244 GLY A C 1
ATOM 1965 O O . GLY A 1 244 ? -0.410 21.003 5.846 1.00 52.19 244 GLY A O 1
ATOM 1966 N N . PHE A 1 245 ? -1.331 22.941 6.492 1.00 59.66 245 PHE A N 1
ATOM 1967 C CA . PHE A 1 245 ? -0.791 23.761 5.405 1.00 59.66 245 PHE A CA 1
ATOM 1968 C C . PHE A 1 245 ? 0.742 23.671 5.231 1.00 59.66 245 PHE A C 1
ATOM 1970 O O . PHE A 1 245 ? 1.243 23.638 4.105 1.00 59.66 245 PHE A O 1
ATOM 1977 N N . LEU A 1 246 ? 1.508 23.576 6.325 1.00 54.53 246 LEU A N 1
ATOM 1978 C CA . LEU A 1 246 ? 2.972 23.422 6.260 1.00 54.53 246 LEU A CA 1
ATOM 1979 C C . LEU A 1 246 ? 3.393 22.083 5.636 1.00 54.53 246 LEU A C 1
ATOM 1981 O O . LEU A 1 246 ? 4.281 22.052 4.779 1.00 54.53 246 LEU A O 1
ATOM 1985 N N . ALA A 1 247 ? 2.699 20.995 5.989 1.00 51.75 247 ALA A N 1
ATOM 1986 C CA . ALA A 1 247 ? 2.907 19.684 5.374 1.00 51.75 247 ALA A CA 1
ATOM 1987 C C . ALA A 1 247 ? 2.587 19.721 3.871 1.00 51.75 247 ALA A C 1
ATOM 1989 O O . ALA A 1 247 ? 3.241 19.063 3.064 1.00 51.75 247 ALA A O 1
ATOM 1990 N N . LEU A 1 248 ? 1.632 20.564 3.489 1.00 53.84 248 LEU A N 1
ATOM 1991 C CA . LEU A 1 248 ? 1.196 20.773 2.118 1.00 53.84 248 LEU A CA 1
ATOM 1992 C C . LEU A 1 248 ? 2.216 21.481 1.229 1.00 53.84 248 LEU A C 1
ATOM 1994 O O . LEU A 1 248 ? 2.405 21.135 0.059 1.00 53.84 248 LEU A O 1
ATOM 1998 N N . LEU A 1 249 ? 2.919 22.456 1.799 1.00 51.25 249 LEU A N 1
ATOM 1999 C CA . LEU A 1 249 ? 4.072 23.062 1.147 1.00 51.25 249 LEU A CA 1
ATOM 2000 C C . LEU A 1 249 ? 5.261 22.087 1.089 1.00 51.25 249 LEU A C 1
ATOM 2002 O O . LEU A 1 249 ? 6.147 22.265 0.253 1.00 51.25 249 LEU A O 1
ATOM 2006 N N . GLY A 1 250 ? 5.223 20.991 1.851 1.00 48.22 250 GLY A N 1
ATOM 2007 C CA . GLY A 1 250 ? 6.286 19.992 1.932 1.00 48.22 250 GLY A CA 1
ATOM 2008 C C . GLY A 1 250 ? 7.337 20.343 2.979 1.00 48.22 250 GLY A C 1
ATOM 2009 O O . GLY A 1 250 ? 8.477 19.902 2.858 1.00 48.22 250 GLY A O 1
ATOM 2010 N N . ILE A 1 251 ? 6.975 21.156 3.975 1.00 52.53 251 ILE A N 1
ATOM 2011 C CA . ILE A 1 251 ? 7.860 21.511 5.078 1.00 52.53 251 ILE A CA 1
ATOM 2012 C C . ILE A 1 251 ? 7.565 20.570 6.250 1.00 52.53 251 ILE A C 1
ATOM 2014 O O . ILE A 1 251 ? 6.462 20.565 6.794 1.00 52.53 251 ILE A O 1
ATOM 2018 N N . THR A 1 252 ? 8.542 19.737 6.613 1.00 43.00 252 THR A N 1
ATOM 2019 C CA . THR A 1 252 ? 8.424 18.729 7.677 1.00 43.00 252 THR A CA 1
ATOM 2020 C C . THR A 1 252 ? 9.292 19.124 8.875 1.00 43.00 252 THR A C 1
ATOM 2022 O O . THR A 1 252 ? 10.514 18.994 8.811 1.00 43.00 252 THR A O 1
ATOM 2025 N N . GLY A 1 253 ? 8.667 19.619 9.949 1.00 41.03 253 GLY A N 1
ATOM 2026 C CA . GLY A 1 253 ? 9.320 20.020 11.206 1.00 41.03 253 GLY A CA 1
ATOM 2027 C C . GLY A 1 253 ? 8.666 21.249 11.859 1.00 41.03 253 GLY A C 1
ATOM 2028 O O . GLY A 1 253 ? 7.933 21.978 11.192 1.00 41.03 253 GLY A O 1
ATOM 2029 N N . ASN A 1 254 ? 8.931 21.487 13.153 1.00 43.34 254 ASN A N 1
ATOM 2030 C CA . ASN A 1 254 ? 8.534 22.725 13.843 1.00 43.34 254 ASN A CA 1
ATOM 2031 C C . ASN A 1 254 ? 9.398 23.889 13.331 1.00 43.34 254 ASN A C 1
ATOM 2033 O O . ASN A 1 254 ? 10.595 23.940 13.609 1.00 43.34 254 ASN A O 1
ATOM 2037 N N . ILE A 1 255 ? 8.803 24.813 12.572 1.00 46.47 255 ILE A N 1
ATOM 2038 C CA . ILE A 1 255 ? 9.471 26.034 12.102 1.00 46.47 255 ILE A CA 1
ATOM 2039 C C . ILE A 1 255 ? 9.198 27.140 13.132 1.00 46.47 255 ILE A C 1
ATOM 2041 O O . ILE A 1 255 ? 8.027 27.408 13.401 1.00 46.47 255 ILE A O 1
ATOM 2045 N N . PRO A 1 256 ? 10.219 27.817 13.686 1.00 45.56 256 PRO A N 1
ATOM 2046 C CA . PRO A 1 256 ? 10.040 28.880 14.678 1.00 45.56 256 PRO A CA 1
ATOM 2047 C C . PRO A 1 256 ? 9.626 30.215 14.021 1.00 45.56 256 PRO A C 1
ATOM 2049 O O . PRO A 1 256 ? 10.213 31.256 14.298 1.00 45.56 256 PRO A O 1
ATOM 2052 N N . VAL A 1 257 ? 8.681 30.184 13.071 1.00 50.59 257 VAL A N 1
ATOM 2053 C CA . VAL A 1 257 ? 8.242 31.348 12.279 1.00 50.59 257 VAL A CA 1
ATOM 2054 C C . VAL A 1 257 ? 6.737 31.262 12.002 1.00 50.59 257 VAL A C 1
ATOM 2056 O O . VAL A 1 257 ? 6.220 30.186 11.697 1.00 50.59 257 VAL A O 1
ATOM 2059 N N . SER A 1 258 ? 6.035 32.398 12.056 1.00 60.97 258 SER A N 1
ATOM 2060 C CA . SER A 1 258 ? 4.592 32.470 11.797 1.00 60.97 258 SER A CA 1
ATOM 2061 C C . SER A 1 258 ? 4.229 32.111 10.340 1.00 60.97 258 SER A C 1
ATOM 2063 O O . SER A 1 258 ? 4.824 32.601 9.375 1.00 60.97 258 SER A O 1
ATOM 2065 N N . ILE A 1 259 ? 3.227 31.241 10.157 1.00 65.56 259 ILE A N 1
ATOM 2066 C CA . ILE A 1 259 ? 2.786 30.743 8.835 1.00 65.56 259 ILE A CA 1
ATOM 2067 C C . ILE A 1 259 ? 2.203 31.871 7.980 1.00 65.56 259 ILE A C 1
ATOM 2069 O O . ILE A 1 259 ? 2.425 31.927 6.772 1.00 65.56 259 ILE A O 1
ATOM 2073 N N . PHE A 1 260 ? 1.489 32.790 8.619 1.00 75.06 260 PHE A N 1
ATOM 2074 C CA . PHE A 1 260 ? 0.963 34.014 8.046 1.00 75.06 260 PHE A CA 1
ATOM 2075 C C . PHE A 1 260 ? 2.104 34.861 7.488 1.00 75.06 260 PHE A C 1
ATOM 2077 O O . PHE A 1 260 ? 2.022 35.283 6.340 1.00 75.06 260 PHE A O 1
ATOM 2084 N N . GLY A 1 261 ? 3.193 35.050 8.243 1.00 68.56 261 GLY A N 1
ATOM 2085 C CA . GLY A 1 261 ? 4.365 35.795 7.781 1.00 68.56 261 GLY A CA 1
ATOM 2086 C C . GLY A 1 261 ? 5.006 35.166 6.543 1.00 68.56 261 GLY A C 1
ATOM 2087 O O . GLY A 1 261 ? 5.330 35.869 5.586 1.00 68.56 261 GLY A O 1
ATOM 2088 N N . ILE A 1 262 ? 5.107 33.833 6.518 1.00 69.19 262 ILE A N 1
ATOM 2089 C CA . ILE A 1 262 ? 5.602 33.073 5.361 1.00 69.19 262 ILE A CA 1
ATOM 2090 C C . ILE A 1 262 ? 4.695 33.286 4.138 1.00 69.19 262 ILE A C 1
ATOM 2092 O O . ILE A 1 262 ? 5.181 33.579 3.048 1.00 69.19 262 ILE A O 1
ATOM 2096 N N . LEU A 1 263 ? 3.377 33.170 4.306 1.00 72.25 263 LEU A N 1
ATOM 2097 C CA . LEU A 1 263 ? 2.392 33.333 3.233 1.00 72.25 263 LEU A CA 1
ATOM 2098 C C . LEU A 1 263 ? 2.311 34.761 2.700 1.00 72.25 263 LEU A C 1
ATOM 2100 O O . LEU A 1 263 ? 2.293 34.956 1.487 1.00 72.25 263 LEU A O 1
ATOM 2104 N N . TYR A 1 264 ? 2.278 35.742 3.596 1.00 78.12 264 TYR A N 1
ATOM 2105 C CA . TYR A 1 264 ? 2.262 37.159 3.263 1.00 78.12 264 TYR A CA 1
ATOM 2106 C C . TYR A 1 264 ? 3.484 37.510 2.410 1.00 78.12 264 TYR A C 1
ATOM 2108 O O . TYR A 1 264 ? 3.346 38.093 1.337 1.00 78.12 264 TYR A O 1
ATOM 2116 N N . TRP A 1 265 ? 4.671 37.052 2.823 1.00 72.75 265 TRP A N 1
ATOM 2117 C CA . TRP A 1 265 ? 5.904 37.237 2.062 1.00 72.75 265 TRP A CA 1
ATOM 2118 C C . TRP A 1 265 ? 5.872 36.528 0.702 1.00 72.75 265 TRP A C 1
ATOM 2120 O O . TRP A 1 265 ? 6.166 37.152 -0.315 1.00 72.75 265 TRP A O 1
ATOM 2130 N N . ILE A 1 266 ? 5.457 35.253 0.650 1.00 73.44 266 ILE A N 1
ATOM 2131 C CA . ILE A 1 266 ? 5.339 34.506 -0.615 1.00 73.44 266 ILE A CA 1
ATOM 2132 C C . ILE A 1 266 ? 4.414 35.244 -1.588 1.00 73.44 266 ILE A C 1
ATOM 2134 O O . ILE A 1 266 ? 4.755 35.397 -2.759 1.00 73.44 266 ILE A O 1
ATOM 2138 N N . LEU A 1 267 ? 3.249 35.705 -1.129 1.00 78.06 267 LEU A N 1
ATOM 2139 C CA . LEU A 1 267 ? 2.264 36.400 -1.959 1.00 78.06 267 LEU A CA 1
ATOM 2140 C C . LEU A 1 267 ? 2.749 37.782 -2.418 1.00 78.06 267 LEU A C 1
ATOM 2142 O O . LEU A 1 267 ? 2.474 38.160 -3.560 1.00 78.06 267 LEU A O 1
ATOM 2146 N N . GLN A 1 268 ? 3.478 38.501 -1.560 1.00 78.81 268 GLN A N 1
ATOM 2147 C CA . GLN A 1 268 ? 4.069 39.802 -1.869 1.00 78.81 268 GLN A CA 1
ATOM 2148 C C . GLN A 1 268 ? 5.180 39.677 -2.922 1.00 78.81 268 GLN A C 1
ATOM 2150 O O . GLN A 1 268 ? 5.132 40.358 -3.944 1.00 78.81 268 GLN A O 1
ATOM 2155 N N . GLU A 1 269 ? 6.140 38.775 -2.714 1.00 73.69 269 GLU A N 1
ATOM 2156 C CA . GLU A 1 269 ? 7.336 38.652 -3.558 1.00 73.69 269 GLU A CA 1
ATOM 2157 C C . GLU A 1 269 ? 7.087 37.903 -4.873 1.00 73.69 269 GLU A C 1
ATOM 2159 O O . GLU A 1 269 ? 7.727 38.179 -5.883 1.00 73.69 269 GLU A O 1
ATOM 2164 N N . SER A 1 270 ? 6.144 36.956 -4.901 1.00 76.06 270 SER A N 1
ATOM 2165 C CA . SER A 1 270 ? 5.797 36.249 -6.144 1.00 76.06 270 SER A CA 1
ATOM 2166 C C . SER A 1 270 ? 4.864 37.041 -7.062 1.00 76.06 270 SER A C 1
ATOM 2168 O O . SER A 1 270 ? 4.668 36.654 -8.212 1.00 76.06 270 SER A O 1
ATOM 2170 N N . GLY A 1 271 ? 4.236 38.109 -6.558 1.00 75.38 271 GLY A N 1
ATOM 2171 C CA . GLY A 1 271 ? 3.273 38.922 -7.305 1.00 75.38 271 GLY A CA 1
ATOM 2172 C C . GLY A 1 271 ? 1.936 38.231 -7.614 1.00 75.38 271 GLY A C 1
ATOM 2173 O O . GLY A 1 271 ? 1.070 38.832 -8.255 1.00 75.38 271 GLY A O 1
ATOM 2174 N N . VAL A 1 272 ? 1.716 36.998 -7.140 1.00 76.56 272 VAL A N 1
ATOM 2175 C CA . VAL A 1 272 ? 0.510 36.203 -7.450 1.00 76.56 272 VAL A CA 1
ATOM 2176 C C . VAL A 1 272 ? -0.714 36.594 -6.616 1.00 76.56 272 VAL A C 1
ATOM 2178 O O . VAL A 1 272 ? -1.811 36.098 -6.876 1.00 76.56 272 VAL A O 1
ATOM 2181 N N . ALA A 1 273 ? -0.576 37.499 -5.638 1.00 80.12 273 ALA A N 1
ATOM 2182 C CA . ALA A 1 273 ? -1.688 37.964 -4.800 1.00 80.12 273 ALA A CA 1
ATOM 2183 C C . ALA A 1 273 ? -2.894 38.433 -5.642 1.00 80.12 273 ALA A C 1
ATOM 2185 O O . ALA A 1 273 ? -4.039 38.063 -5.379 1.00 80.12 273 ALA A O 1
ATOM 2186 N N . LYS A 1 274 ? -2.638 39.165 -6.738 1.00 79.81 274 LYS A N 1
ATOM 2187 C CA . LYS A 1 274 ? -3.685 39.643 -7.662 1.00 79.81 274 LYS A CA 1
ATOM 2188 C C . LYS A 1 274 ? -4.360 38.514 -8.441 1.00 79.81 274 LYS A C 1
ATOM 2190 O O . LYS A 1 274 ? -5.483 38.687 -8.903 1.00 79.81 274 LYS A O 1
ATOM 2195 N N . GLU A 1 275 ? -3.690 37.382 -8.633 1.00 77.88 275 GLU A N 1
ATOM 2196 C CA . GLU A 1 275 ? -4.262 36.219 -9.314 1.00 77.88 275 GLU A CA 1
ATOM 2197 C C . GLU A 1 275 ? -5.210 35.449 -8.402 1.00 77.88 275 GLU A C 1
ATOM 2199 O O . GLU A 1 275 ? -6.267 35.022 -8.863 1.00 77.88 275 GLU A O 1
ATOM 2204 N N . PHE A 1 276 ? -4.893 35.348 -7.108 1.00 74.12 276 PHE A N 1
ATOM 2205 C CA . PHE A 1 276 ? -5.792 34.751 -6.122 1.00 74.12 276 PHE A CA 1
ATOM 2206 C C . PHE A 1 276 ? -7.131 35.481 -6.059 1.00 74.12 276 PHE A C 1
ATOM 2208 O O . PHE A 1 276 ? -8.171 34.826 -6.109 1.00 74.12 276 PHE A O 1
ATOM 2215 N N . LEU A 1 277 ? -7.125 36.818 -6.049 1.00 72.38 277 LEU A N 1
ATOM 2216 C CA . LEU A 1 277 ? -8.360 37.614 -6.030 1.00 72.38 277 LEU A CA 1
ATOM 2217 C C . LEU A 1 277 ? -9.195 37.492 -7.315 1.00 72.38 277 LEU A C 1
ATOM 2219 O O . LEU A 1 277 ? -10.408 37.671 -7.268 1.00 72.38 277 LEU A O 1
ATOM 2223 N N . LYS A 1 278 ? -8.581 37.128 -8.450 1.00 71.94 278 LYS A N 1
ATOM 2224 C CA . LYS A 1 278 ? -9.268 36.915 -9.740 1.00 71.94 278 LYS A CA 1
ATOM 2225 C C . LYS A 1 278 ? -9.901 35.527 -9.890 1.00 71.94 278 LYS A C 1
ATOM 2227 O O . LYS A 1 278 ? -10.582 35.281 -10.883 1.00 71.94 278 LYS A O 1
ATOM 2232 N N . LEU A 1 279 ? -9.664 34.601 -8.958 1.00 66.06 279 LEU A N 1
ATOM 2233 C CA . LEU A 1 279 ? -10.267 33.268 -9.006 1.00 66.06 279 LEU A CA 1
ATOM 2234 C C . LEU A 1 279 ? -11.752 33.345 -8.628 1.00 66.06 279 LEU A C 1
ATOM 2236 O O . LEU A 1 279 ? -12.090 33.583 -7.467 1.00 66.06 279 LEU A O 1
ATOM 2240 N N . ASP A 1 280 ? -12.631 33.123 -9.604 1.00 57.81 280 ASP A N 1
ATOM 2241 C CA . ASP A 1 280 ? -14.083 33.177 -9.424 1.00 57.81 280 ASP A CA 1
ATOM 2242 C C . ASP A 1 280 ? -14.604 31.935 -8.683 1.00 57.81 280 ASP A C 1
ATOM 2244 O O . ASP A 1 280 ? -14.381 30.799 -9.110 1.00 57.81 280 ASP A O 1
ATOM 2248 N N . GLU A 1 281 ? -15.349 32.130 -7.590 1.00 54.19 281 GLU A N 1
ATOM 2249 C CA . GLU A 1 281 ? -15.897 31.015 -6.797 1.00 54.19 281 GLU A CA 1
ATOM 2250 C C . GLU A 1 281 ? -16.920 30.162 -7.576 1.00 54.19 281 GLU A C 1
ATOM 2252 O O . GLU A 1 281 ? -17.207 29.029 -7.189 1.00 54.19 281 GLU A O 1
ATOM 2257 N N . ILE A 1 282 ? -17.476 30.703 -8.668 1.00 40.53 282 ILE A N 1
ATOM 2258 C CA . ILE A 1 282 ? -18.613 30.148 -9.421 1.00 40.53 282 ILE A CA 1
ATOM 2259 C C . ILE A 1 282 ? -18.162 29.274 -10.611 1.00 40.53 282 ILE A C 1
ATOM 2261 O O . ILE A 1 282 ? -18.807 28.268 -10.906 1.00 40.53 282 ILE A O 1
ATOM 2265 N N . ALA A 1 283 ? -17.030 29.578 -11.257 1.00 39.56 283 ALA A N 1
ATOM 2266 C CA . ALA A 1 283 ? -16.563 28.862 -12.456 1.00 39.56 283 ALA A CA 1
ATOM 2267 C C . ALA A 1 283 ? -16.105 27.411 -12.176 1.00 39.56 283 ALA A C 1
ATOM 2269 O O . ALA A 1 283 ? -16.227 26.540 -13.035 1.00 39.56 283 ALA A O 1
ATOM 2270 N N . LEU A 1 284 ? -15.652 27.121 -10.952 1.00 42.47 284 LEU A N 1
ATOM 2271 C CA . LEU A 1 284 ? -15.243 25.781 -10.498 1.00 42.47 284 LEU A CA 1
ATOM 2272 C C . LEU A 1 284 ? -16.428 24.806 -10.301 1.00 42.47 284 LEU A C 1
ATOM 2274 O O . LEU A 1 284 ? -16.225 23.599 -10.185 1.00 42.47 284 LEU A O 1
ATOM 2278 N N . ILE A 1 285 ? -17.670 25.310 -10.277 1.00 37.50 285 ILE A N 1
ATOM 2279 C CA . ILE A 1 285 ? -18.893 24.535 -9.997 1.00 37.50 285 ILE A CA 1
ATOM 2280 C C . ILE A 1 285 ? -19.512 23.944 -11.280 1.00 37.50 285 ILE A C 1
ATOM 2282 O O . ILE A 1 285 ? -20.072 22.844 -11.250 1.00 37.50 285 ILE A O 1
ATOM 2286 N N . GLU A 1 286 ? -19.393 24.624 -12.425 1.00 34.34 286 GLU A N 1
ATOM 2287 C CA . GLU A 1 286 ? -20.008 24.184 -13.691 1.00 34.34 286 GLU A CA 1
ATOM 2288 C C . GLU A 1 286 ? -19.351 22.923 -14.287 1.00 34.34 286 GLU A C 1
ATOM 2290 O O . GLU A 1 286 ? -19.994 22.169 -15.024 1.00 34.34 286 GLU A O 1
ATOM 2295 N N . GLU A 1 287 ? -18.103 22.631 -13.915 1.00 33.22 287 GLU A N 1
ATOM 2296 C CA . GLU A 1 287 ? -17.336 21.488 -14.424 1.00 33.22 287 GLU A CA 1
ATOM 2297 C C . GLU A 1 287 ? -17.714 20.147 -13.751 1.00 33.22 287 GLU A C 1
ATOM 2299 O O . GLU A 1 287 ? -17.443 19.070 -14.288 1.00 33.22 287 GLU A O 1
ATOM 2304 N N . TRP A 1 288 ? -18.419 20.182 -12.610 1.00 33.34 288 TRP A N 1
ATOM 2305 C CA . TRP A 1 288 ? -18.705 18.999 -11.781 1.00 33.34 288 TRP A CA 1
ATOM 2306 C C . TRP A 1 288 ? -20.102 18.365 -11.984 1.00 33.34 288 TRP A C 1
ATOM 2308 O O . TRP A 1 288 ? -20.285 17.175 -11.729 1.00 33.34 288 TRP A O 1
ATOM 2318 N N . LEU A 1 289 ? -21.096 19.094 -12.504 1.00 28.44 289 LEU A N 1
ATOM 2319 C CA . LEU A 1 289 ? -22.528 18.721 -12.455 1.00 28.44 289 LEU A CA 1
ATOM 2320 C C . LEU A 1 289 ? -23.054 17.684 -13.491 1.00 28.44 289 LEU A C 1
ATOM 2322 O O . LEU A 1 289 ? -24.267 17.510 -13.598 1.00 28.44 289 LEU A O 1
ATOM 2326 N N . ASN A 1 290 ? -22.219 16.959 -14.254 1.00 28.42 290 ASN A N 1
ATOM 2327 C CA . ASN A 1 290 ? -22.668 16.296 -15.503 1.00 28.42 290 ASN A CA 1
ATOM 2328 C C . ASN A 1 290 ? -22.487 14.752 -15.671 1.00 28.42 290 ASN A C 1
ATOM 2330 O O . ASN A 1 290 ? -22.181 14.323 -16.785 1.00 28.42 290 ASN A O 1
ATOM 2334 N N . GLU A 1 291 ? -22.765 13.869 -14.682 1.00 27.36 291 GLU A N 1
ATOM 2335 C CA . GLU A 1 291 ? -22.810 12.385 -14.903 1.00 27.36 291 GLU A CA 1
ATOM 2336 C C . GLU A 1 291 ? -23.937 11.569 -14.189 1.00 27.36 291 GLU A C 1
ATOM 2338 O O . GLU A 1 291 ? -24.507 11.995 -13.192 1.00 27.36 291 GLU A O 1
ATOM 2343 N N . ALA A 1 292 ? -24.306 10.394 -14.757 1.00 33.19 292 ALA A N 1
ATOM 2344 C CA . ALA A 1 292 ? -25.603 9.674 -14.631 1.00 33.19 292 ALA A CA 1
ATOM 2345 C C . ALA A 1 292 ? -25.550 8.186 -14.133 1.00 33.19 292 ALA A C 1
ATOM 2347 O O . ALA A 1 292 ? -24.477 7.598 -14.049 1.00 33.19 292 ALA A O 1
ATOM 2348 N N . ASP A 1 293 ? -26.734 7.571 -13.884 1.00 31.80 293 ASP A N 1
ATOM 2349 C CA . ASP A 1 293 ? -27.046 6.214 -13.328 1.00 31.80 293 ASP A CA 1
ATOM 2350 C C . ASP A 1 293 ? -26.136 5.009 -13.737 1.00 31.80 293 ASP A C 1
ATOM 2352 O O . ASP A 1 293 ? -25.680 4.914 -14.885 1.00 31.80 293 ASP A O 1
ATOM 2356 N N . PRO A 1 294 ? -25.953 3.991 -12.856 1.00 32.94 294 PRO A N 1
ATOM 2357 C CA . PRO A 1 294 ? -24.956 2.928 -13.040 1.00 32.94 294 PRO A CA 1
ATOM 2358 C C . PRO A 1 294 ? -25.302 1.867 -14.110 1.00 32.94 294 PRO A C 1
ATOM 2360 O O . PRO A 1 294 ? -26.440 1.416 -14.264 1.00 32.94 294 PRO A O 1
ATOM 2363 N N . LYS A 1 295 ? -24.269 1.412 -14.840 1.00 42.31 295 LYS A N 1
ATOM 2364 C CA . LYS A 1 295 ? -24.339 0.448 -15.963 1.00 42.31 295 LYS A CA 1
ATOM 2365 C C . LYS A 1 295 ? -24.345 -1.030 -15.514 1.00 42.31 295 LYS A C 1
ATOM 2367 O O . LYS A 1 295 ? -23.845 -1.384 -14.453 1.00 42.31 295 LYS A O 1
ATOM 2372 N N . LYS A 1 296 ? -24.890 -1.905 -16.381 1.00 30.55 296 LYS A N 1
ATOM 2373 C CA . LYS A 1 296 ? -25.019 -3.371 -16.195 1.00 30.55 296 LYS A CA 1
ATOM 2374 C C . LYS A 1 296 ? -23.679 -4.060 -15.889 1.00 30.55 296 LYS A C 1
ATOM 2376 O O . LYS A 1 296 ? -22.746 -3.916 -16.670 1.00 30.55 296 LYS A O 1
ATOM 2381 N N . GLY A 1 297 ? -23.666 -4.893 -14.841 1.00 33.66 297 GLY A N 1
ATOM 2382 C CA . GLY A 1 297 ? -22.550 -5.783 -14.473 1.00 33.66 297 GLY A CA 1
ATOM 2383 C C . GLY A 1 297 ? -22.092 -5.694 -13.011 1.00 33.66 297 GLY A C 1
ATOM 2384 O O . GLY A 1 297 ? -21.225 -6.455 -12.615 1.00 33.66 297 GLY A O 1
ATOM 2385 N N . THR A 1 298 ? -22.666 -4.800 -12.201 1.00 36.00 298 THR A N 1
ATOM 2386 C CA . THR A 1 298 ? -22.156 -4.468 -10.853 1.00 36.00 298 THR A CA 1
ATOM 2387 C C . THR A 1 298 ? -22.923 -5.111 -9.688 1.00 36.00 298 THR A C 1
ATOM 2389 O O . THR A 1 298 ? -22.787 -4.677 -8.548 1.00 36.00 298 THR A O 1
ATOM 2392 N N . GLY A 1 299 ? -23.793 -6.093 -9.943 1.00 36.16 299 GLY A N 1
ATOM 2393 C CA . GLY A 1 299 ? -24.558 -6.765 -8.879 1.00 36.16 299 GLY A CA 1
ATOM 2394 C C . GLY A 1 299 ? -25.597 -5.892 -8.143 1.00 36.16 299 GLY A C 1
ATOM 2395 O O . GLY A 1 299 ? -26.255 -6.369 -7.217 1.00 36.16 299 GLY A O 1
ATOM 2396 N N . LYS A 1 300 ? -25.836 -4.631 -8.544 1.00 39.50 300 LYS A N 1
ATOM 2397 C CA . LYS A 1 300 ? -26.872 -3.761 -7.942 1.00 39.50 300 LYS A CA 1
ATOM 2398 C C . LYS A 1 300 ? -28.134 -3.642 -8.809 1.00 39.50 300 LYS A C 1
ATOM 2400 O O . LYS A 1 300 ? -28.094 -3.581 -10.035 1.00 39.50 300 LYS A O 1
ATOM 2405 N N . LYS A 1 301 ? -29.286 -3.655 -8.132 1.00 37.72 301 LYS A N 1
ATOM 2406 C CA . LYS A 1 301 ? -30.639 -3.791 -8.695 1.00 37.72 301 LYS A CA 1
ATOM 2407 C C . LYS A 1 301 ? -31.179 -2.457 -9.257 1.00 37.72 301 LYS A C 1
ATOM 2409 O O . LYS A 1 301 ? -31.119 -1.462 -8.539 1.00 37.72 301 LYS A O 1
ATOM 2414 N N . PRO A 1 302 ? -31.792 -2.421 -10.458 1.00 45.22 302 PRO A N 1
ATOM 2415 C CA . PRO A 1 302 ? -32.465 -1.222 -10.964 1.00 45.22 302 PRO A CA 1
ATOM 2416 C C . PRO A 1 302 ? -33.729 -0.886 -10.158 1.00 45.22 302 PRO A C 1
ATOM 2418 O O . PRO A 1 302 ? -34.455 -1.789 -9.720 1.00 45.22 302 PRO A O 1
ATOM 2421 N N . LYS A 1 303 ? -34.031 0.408 -9.998 1.00 33.72 303 LYS A N 1
ATOM 2422 C CA . LYS A 1 303 ? -35.263 0.876 -9.340 1.00 33.72 303 LYS A CA 1
ATOM 2423 C C . LYS A 1 303 ? -36.501 0.360 -10.102 1.00 33.72 303 LYS A C 1
ATOM 2425 O O . LYS A 1 303 ? -36.710 0.734 -11.249 1.00 33.72 303 LYS A O 1
ATOM 2430 N N . GLY A 1 304 ? -37.293 -0.517 -9.459 1.00 37.22 304 GLY A N 1
ATOM 2431 C CA . GLY A 1 304 ? -38.620 -0.968 -9.931 1.00 37.22 304 GLY A CA 1
ATOM 2432 C C . GLY A 1 304 ? -38.971 -2.470 -9.838 1.00 37.22 304 GLY A C 1
ATOM 2433 O O . GLY A 1 304 ? -40.136 -2.818 -9.968 1.00 37.22 304 GLY A O 1
ATOM 2434 N N . SER A 1 305 ? -38.030 -3.393 -9.604 1.00 32.72 305 SER A N 1
ATOM 2435 C CA . SER A 1 305 ? -38.316 -4.848 -9.678 1.00 32.72 305 SER A CA 1
ATOM 2436 C C . SER A 1 305 ? -38.646 -5.487 -8.315 1.00 32.72 305 SER A C 1
ATOM 2438 O O . SER A 1 305 ? -37.986 -5.204 -7.319 1.00 32.72 305 SER A O 1
ATOM 2440 N N . SER A 1 306 ? -39.622 -6.391 -8.228 1.00 26.89 306 SER A N 1
ATOM 2441 C CA . SER A 1 306 ? -39.972 -7.157 -7.020 1.00 26.89 306 SER A CA 1
ATOM 2442 C C . SER A 1 306 ? -39.416 -8.600 -7.081 1.00 26.89 306 SER A C 1
ATOM 2444 O O . SER A 1 306 ? -39.595 -9.305 -8.066 1.00 26.89 306 SER A O 1
ATOM 2446 N N . ARG A 1 307 ? -38.754 -9.033 -5.987 1.00 33.88 307 ARG A N 1
ATOM 2447 C CA . ARG A 1 307 ? -38.274 -10.402 -5.636 1.00 33.88 307 ARG A CA 1
ATOM 2448 C C . ARG A 1 307 ? -37.169 -11.067 -6.501 1.00 33.88 307 ARG A C 1
ATOM 2450 O O . ARG A 1 307 ? -37.465 -11.599 -7.566 1.00 33.88 307 ARG A O 1
ATOM 2457 N N . ARG A 1 308 ? -35.937 -11.173 -5.945 1.00 35.81 308 ARG A N 1
ATOM 2458 C CA . ARG A 1 308 ? -34.999 -12.346 -5.929 1.00 35.81 308 ARG A CA 1
ATOM 2459 C C . ARG A 1 308 ? -33.611 -11.972 -5.349 1.00 35.81 308 ARG A C 1
ATOM 2461 O O . ARG A 1 308 ? -33.158 -10.853 -5.560 1.00 35.81 308 ARG A O 1
ATOM 2468 N N . LEU A 1 309 ? -32.967 -12.910 -4.638 1.00 27.25 309 LEU A N 1
ATOM 2469 C CA . LEU A 1 309 ? -31.577 -12.854 -4.133 1.00 27.25 309 LEU A CA 1
ATOM 2470 C C . LEU A 1 309 ? -30.651 -13.692 -5.056 1.00 27.25 309 LEU A C 1
ATOM 2472 O O . LEU A 1 309 ? -31.119 -14.659 -5.659 1.00 27.25 309 LEU A O 1
ATOM 2476 N N . TYR A 1 310 ? -29.388 -13.270 -5.186 1.00 28.80 310 TYR A N 1
ATOM 2477 C CA . TYR A 1 310 ? -28.446 -13.428 -6.316 1.00 28.80 310 TYR A CA 1
ATOM 2478 C C . TYR A 1 310 ? -27.693 -14.769 -6.471 1.00 28.80 310 TYR A C 1
ATOM 2480 O O . TYR A 1 310 ? -27.368 -15.415 -5.482 1.00 28.80 310 TYR A O 1
ATOM 2488 N N . THR A 1 311 ? -27.306 -15.094 -7.717 1.00 29.28 311 THR A N 1
ATOM 2489 C CA . THR A 1 311 ? -25.907 -14.957 -8.197 1.00 29.28 311 THR A CA 1
ATOM 2490 C C . THR A 1 311 ? -25.914 -14.356 -9.610 1.00 29.28 311 THR A C 1
ATOM 2492 O O . THR A 1 311 ? -26.925 -14.455 -10.308 1.00 29.28 311 THR A O 1
ATOM 2495 N N . ASP A 1 312 ? -24.838 -13.656 -9.966 1.00 37.28 312 ASP A N 1
ATOM 2496 C CA . ASP A 1 312 ? -24.686 -12.808 -11.150 1.00 37.28 312 ASP A CA 1
ATOM 2497 C C . ASP A 1 312 ? -24.980 -13.477 -12.510 1.00 37.28 312 ASP A C 1
ATOM 2499 O O . ASP A 1 312 ? -24.897 -14.692 -12.672 1.00 37.28 312 ASP A O 1
ATOM 2503 N N . GLU A 1 313 ? -25.246 -12.604 -13.489 1.00 37.78 313 GLU A N 1
ATOM 2504 C CA . GLU A 1 313 ? -25.238 -12.820 -14.947 1.00 37.78 313 GLU A CA 1
ATOM 2505 C C . GLU A 1 313 ? -26.548 -13.301 -15.631 1.00 37.78 313 GLU A C 1
ATOM 2507 O O . GLU A 1 313 ? -27.010 -14.426 -15.499 1.00 37.78 313 GLU A O 1
ATOM 2512 N N . ASP A 1 314 ? -27.106 -12.400 -16.456 1.00 39.59 314 ASP A N 1
ATOM 2513 C CA . ASP A 1 314 ? -28.114 -12.601 -17.518 1.00 39.59 314 ASP A CA 1
ATOM 2514 C C . ASP A 1 314 ? -29.569 -13.013 -17.124 1.00 39.59 314 ASP A C 1
ATOM 2516 O O . ASP A 1 314 ? -29.858 -14.172 -16.830 1.00 39.59 314 ASP A O 1
ATOM 2520 N N . PRO A 1 315 ? -30.574 -12.110 -17.241 1.00 41.47 315 PRO A N 1
ATOM 2521 C CA . PRO A 1 315 ? -32.001 -12.441 -17.072 1.00 41.47 315 PRO A CA 1
ATOM 2522 C C . PRO A 1 315 ? -32.519 -13.542 -18.015 1.00 41.47 315 PRO A C 1
ATOM 2524 O O . PRO A 1 315 ? -33.524 -14.190 -17.711 1.00 41.47 315 PRO A O 1
ATOM 2527 N N . LYS A 1 316 ? -31.832 -13.779 -19.145 1.00 42.75 316 LYS A N 1
ATOM 2528 C CA . LYS A 1 316 ? -32.136 -14.867 -20.088 1.00 42.75 316 LYS A CA 1
ATOM 2529 C C . LYS A 1 316 ? -31.659 -16.245 -19.595 1.00 42.75 316 LYS A C 1
ATOM 2531 O O . LYS A 1 316 ? -31.984 -17.255 -20.219 1.00 42.75 316 LYS A O 1
ATOM 2536 N N . ASP A 1 317 ? -30.932 -16.314 -18.472 1.00 43.78 317 ASP A N 1
ATOM 2537 C CA . ASP A 1 317 ? -30.401 -17.555 -17.884 1.00 43.78 317 ASP A CA 1
ATOM 2538 C C . ASP A 1 317 ? -31.338 -18.221 -16.849 1.00 43.78 317 ASP A C 1
ATOM 2540 O O . ASP A 1 317 ? -31.038 -19.287 -16.312 1.00 43.78 317 ASP A O 1
ATOM 2544 N N . THR A 1 318 ? -32.515 -17.649 -16.582 1.00 55.38 318 THR A N 1
ATOM 2545 C CA . THR A 1 318 ? -33.413 -18.132 -15.521 1.00 55.38 318 THR A CA 1
ATOM 2546 C C . THR A 1 318 ? -34.186 -19.408 -15.903 1.00 55.38 318 THR A C 1
ATOM 2548 O O . THR A 1 318 ? -34.869 -19.470 -16.922 1.00 55.38 318 THR A O 1
ATOM 2551 N N . VAL A 1 319 ? -34.120 -20.446 -15.057 1.00 57.84 319 VAL A N 1
ATOM 2552 C CA . VAL A 1 319 ? -34.935 -21.671 -15.186 1.00 57.84 319 VAL A CA 1
ATOM 2553 C C . VAL A 1 319 ? -36.037 -21.651 -14.128 1.00 57.84 319 VAL A C 1
ATOM 2555 O O . VAL A 1 319 ? -35.766 -21.539 -12.932 1.00 57.84 319 VAL A O 1
ATOM 2558 N N . GLY A 1 320 ? -37.297 -21.752 -14.553 1.00 62.53 320 GLY A N 1
ATOM 2559 C CA . GLY A 1 320 ? -38.430 -21.881 -13.635 1.00 62.53 320 GLY A CA 1
ATOM 2560 C C . GLY A 1 320 ? -38.433 -23.252 -12.957 1.00 62.53 320 GLY A C 1
ATOM 2561 O O . GLY A 1 320 ? -38.533 -24.270 -13.644 1.00 62.53 320 GLY A O 1
ATOM 2562 N N . VAL A 1 321 ? -38.351 -23.277 -11.626 1.00 70.00 321 VAL A N 1
ATOM 2563 C CA . VAL A 1 321 ? -38.247 -24.505 -10.826 1.00 70.00 321 VAL A CA 1
ATOM 2564 C C . VAL A 1 321 ? -39.586 -24.832 -10.167 1.00 70.00 321 VAL A C 1
ATOM 2566 O O . VAL A 1 321 ? -40.062 -24.048 -9.346 1.00 70.00 321 VAL A O 1
ATOM 2569 N N . LYS A 1 322 ? -40.156 -25.998 -10.493 1.00 78.12 322 LYS A N 1
ATOM 2570 C CA . LYS A 1 322 ? -41.264 -26.623 -9.756 1.00 78.12 322 LYS A CA 1
ATOM 2571 C C . LYS A 1 322 ? -40.728 -27.843 -9.005 1.00 78.12 322 LYS A C 1
ATOM 2573 O O . LYS A 1 322 ? -39.835 -28.525 -9.501 1.00 78.12 322 LYS A O 1
ATOM 2578 N N . PHE A 1 323 ? -41.218 -28.084 -7.791 1.00 82.69 323 PHE A N 1
ATOM 2579 C CA . PHE A 1 323 ? -40.681 -29.151 -6.936 1.00 82.69 323 PHE A CA 1
ATOM 2580 C C . PHE A 1 323 ? -41.708 -29.760 -5.967 1.00 82.69 323 PHE A C 1
ATOM 2582 O O . PHE A 1 323 ? -41.331 -30.472 -5.040 1.00 82.69 323 PHE A O 1
ATOM 2589 N N . SER A 1 324 ? -42.996 -29.472 -6.162 1.00 74.88 324 SER A N 1
ATOM 2590 C CA . SER A 1 324 ? -44.065 -29.885 -5.246 1.00 74.88 324 SER A CA 1
ATOM 2591 C C . SER A 1 324 ? -44.352 -31.391 -5.304 1.00 74.88 324 SER A C 1
ATOM 2593 O O . SER A 1 324 ? -44.835 -31.964 -4.330 1.00 74.88 324 SER A O 1
ATOM 2595 N N . THR A 1 325 ? -44.026 -32.047 -6.421 1.00 84.19 325 THR A N 1
ATOM 2596 C CA . THR A 1 325 ? -44.159 -33.495 -6.632 1.00 84.19 325 THR A CA 1
ATOM 2597 C C . THR A 1 325 ? -42.933 -34.073 -7.346 1.00 84.19 325 THR A C 1
ATOM 2599 O O . THR A 1 325 ? -42.121 -33.341 -7.917 1.00 84.19 325 THR A O 1
ATOM 2602 N N . ARG A 1 326 ? -42.795 -35.409 -7.364 1.00 87.31 326 ARG A N 1
ATOM 2603 C CA . ARG A 1 326 ? -41.774 -36.087 -8.187 1.00 87.31 326 ARG A CA 1
ATOM 2604 C C . ARG A 1 326 ? -41.892 -35.693 -9.662 1.00 87.31 326 ARG A C 1
ATOM 2606 O O . ARG A 1 326 ? -40.865 -35.425 -10.281 1.00 87.31 326 ARG A O 1
ATOM 2613 N N . GLN A 1 327 ? -43.113 -35.611 -10.192 1.00 84.25 327 GLN A N 1
ATOM 2614 C CA . GLN A 1 327 ? -43.345 -35.240 -11.587 1.00 84.25 327 GLN A CA 1
ATOM 2615 C C . GLN A 1 327 ? -42.908 -33.798 -11.866 1.00 84.25 327 GLN A C 1
ATOM 2617 O O . GLN A 1 327 ? -42.181 -33.569 -12.821 1.00 84.25 327 GLN A O 1
ATOM 2622 N N . ASP A 1 328 ? -43.184 -32.850 -10.966 1.00 83.81 328 ASP A N 1
ATOM 2623 C CA . ASP A 1 328 ? -42.714 -31.462 -11.112 1.00 83.81 328 ASP A CA 1
ATOM 2624 C C . ASP A 1 328 ? -41.186 -31.349 -11.220 1.00 83.81 328 ASP A C 1
ATOM 2626 O O . ASP A 1 328 ? -40.653 -30.492 -11.935 1.00 83.81 328 ASP A O 1
ATOM 2630 N N . ILE A 1 329 ? -40.468 -32.207 -10.489 1.00 84.69 329 ILE A N 1
ATOM 2631 C CA . ILE A 1 329 ? -39.007 -32.278 -10.536 1.00 84.69 329 ILE A CA 1
ATOM 2632 C C . ILE A 1 329 ? -38.557 -32.911 -11.853 1.00 84.69 329 ILE A C 1
ATOM 2634 O O . ILE A 1 329 ? -37.644 -32.386 -12.490 1.00 84.69 329 ILE A O 1
ATOM 2638 N N . VAL A 1 330 ? -39.192 -34.008 -12.278 1.00 86.12 330 VAL A N 1
ATOM 2639 C CA . VAL A 1 330 ? -38.936 -34.644 -13.580 1.00 86.12 330 VAL A CA 1
ATOM 2640 C C . VAL A 1 330 ? -39.136 -33.634 -14.707 1.00 86.12 330 VAL A C 1
ATOM 2642 O O . VAL A 1 330 ? -38.230 -33.458 -15.517 1.00 86.12 330 VAL A O 1
ATOM 2645 N N . ASP A 1 331 ? -40.240 -32.894 -14.697 1.00 82.06 331 ASP A N 1
ATOM 2646 C CA . ASP A 1 331 ? -40.569 -31.882 -15.698 1.00 82.06 331 ASP A CA 1
ATOM 2647 C C . ASP A 1 331 ? -39.563 -30.731 -15.666 1.00 82.06 331 ASP A C 1
ATOM 2649 O O . ASP A 1 331 ? -39.074 -30.289 -16.704 1.00 82.06 331 ASP A O 1
ATOM 2653 N N . THR A 1 332 ? -39.179 -30.267 -14.471 1.00 78.69 332 THR A N 1
ATOM 2654 C CA . THR A 1 332 ? -38.173 -29.207 -14.310 1.00 78.69 332 THR A CA 1
ATOM 2655 C C . THR A 1 332 ? -36.806 -29.623 -14.859 1.00 78.69 332 THR A C 1
ATOM 2657 O O . THR A 1 332 ? -36.164 -28.818 -15.534 1.00 78.69 332 THR A O 1
ATOM 2660 N N . LEU A 1 333 ? -36.375 -30.868 -14.627 1.00 83.75 333 LEU A N 1
ATOM 2661 C CA . LEU A 1 333 ? -35.131 -31.420 -15.185 1.00 83.75 333 LEU A CA 1
ATOM 2662 C C . LEU A 1 333 ? -35.276 -31.836 -16.664 1.00 83.75 333 LEU A C 1
ATOM 2664 O O . LEU A 1 333 ? -34.285 -31.987 -17.380 1.00 83.75 333 LEU A O 1
ATOM 2668 N N . GLY A 1 334 ? -36.511 -32.010 -17.132 1.00 79.44 334 GLY A N 1
ATOM 2669 C CA . GLY A 1 334 ? -36.871 -32.321 -18.510 1.00 79.44 334 GLY A CA 1
ATOM 2670 C C . GLY A 1 334 ? -36.825 -31.112 -19.444 1.00 79.44 334 GLY A C 1
ATOM 2671 O O . GLY A 1 334 ? -36.575 -31.291 -20.638 1.00 79.44 334 GLY A O 1
ATOM 2672 N N . LYS A 1 335 ? -37.001 -29.892 -18.909 1.00 80.69 335 LYS A N 1
ATOM 2673 C CA . LYS A 1 335 ? -37.030 -28.633 -19.673 1.00 80.69 335 LYS A CA 1
ATOM 2674 C C . LYS A 1 335 ? -35.796 -28.457 -20.555 1.00 80.69 335 LYS A C 1
ATOM 2676 O O . LYS A 1 335 ? -34.661 -28.531 -20.080 1.00 80.69 335 LYS A O 1
ATOM 2681 N N . ALA A 1 336 ? -36.019 -28.075 -21.813 1.00 74.75 336 ALA A N 1
ATOM 2682 C CA . ALA A 1 336 ? -34.951 -27.699 -22.741 1.00 74.75 336 ALA A CA 1
ATOM 2683 C C . ALA A 1 336 ? -34.066 -26.575 -22.170 1.00 74.75 336 ALA A C 1
ATOM 2685 O O . ALA A 1 336 ? -32.844 -26.623 -22.287 1.00 74.75 336 ALA A O 1
ATOM 2686 N N . SER A 1 337 ? -34.666 -25.618 -21.450 1.00 71.81 337 SER A N 1
ATOM 2687 C CA . SER A 1 337 ? -33.940 -24.528 -20.792 1.00 71.81 337 SER A CA 1
ATOM 2688 C C . SER A 1 337 ? -33.025 -24.986 -19.656 1.00 71.81 337 SER A C 1
ATOM 2690 O O . SER A 1 337 ? -32.038 -24.307 -19.401 1.00 71.81 337 SER A O 1
ATOM 2692 N N . PHE A 1 338 ? -33.303 -26.120 -19.002 1.00 79.00 338 PHE A N 1
ATOM 2693 C CA . PHE A 1 338 ? -32.407 -26.747 -18.025 1.00 79.00 338 PHE A CA 1
ATOM 2694 C C . PHE A 1 338 ? -31.330 -27.593 -18.723 1.00 79.00 338 PHE A C 1
ATOM 2696 O O . PHE A 1 338 ? -30.139 -27.454 -18.432 1.00 79.00 338 PHE A O 1
ATOM 2703 N N . LYS A 1 339 ? -31.727 -28.423 -19.696 1.00 78.62 339 LYS A N 1
ATOM 2704 C CA . LYS A 1 339 ? -30.814 -29.306 -20.443 1.00 78.62 339 LYS A CA 1
ATOM 2705 C C . LYS A 1 339 ? -29.766 -28.541 -21.258 1.00 78.62 339 LYS A C 1
ATOM 2707 O O . LYS A 1 339 ? -28.648 -29.022 -21.389 1.00 78.62 339 LYS A O 1
ATOM 2712 N N . ALA A 1 340 ? -30.091 -27.338 -21.731 1.00 70.00 340 ALA A N 1
ATOM 2713 C CA . ALA A 1 340 ? -29.167 -26.468 -22.459 1.00 70.00 340 ALA A CA 1
ATOM 2714 C C . ALA A 1 340 ? -28.121 -25.765 -21.565 1.00 70.00 340 ALA A C 1
ATOM 2716 O O . ALA A 1 340 ? -27.213 -25.119 -22.088 1.00 70.00 340 ALA A O 1
ATOM 2717 N N . LYS A 1 341 ? -28.235 -25.841 -20.227 1.00 71.94 341 LYS A N 1
ATOM 2718 C CA . LYS A 1 341 ? -27.267 -25.219 -19.303 1.00 71.94 341 LYS A CA 1
ATOM 2719 C C . LYS A 1 341 ? -25.980 -26.038 -19.183 1.00 71.94 341 LYS A C 1
ATOM 2721 O O . LYS A 1 341 ? -25.987 -27.256 -19.339 1.00 71.94 341 LYS A O 1
ATOM 2726 N N . SER A 1 342 ? -24.878 -25.373 -18.828 1.00 76.62 342 SER A N 1
ATOM 2727 C CA . SER A 1 342 ? -23.608 -26.047 -18.528 1.00 76.62 342 SER A CA 1
ATOM 2728 C C . SER A 1 342 ? -23.753 -27.018 -17.349 1.00 76.62 342 SER A C 1
ATOM 2730 O O . SER A 1 342 ? -24.575 -26.811 -16.455 1.00 76.62 342 SER A O 1
ATOM 2732 N N . HIS A 1 343 ? -22.924 -28.066 -17.302 1.00 78.69 343 HIS A N 1
ATOM 2733 C CA . HIS A 1 343 ? -22.998 -29.084 -16.246 1.00 78.69 343 HIS A CA 1
ATOM 2734 C C . HIS A 1 343 ? -22.863 -28.496 -14.828 1.00 78.69 343 HIS A C 1
ATOM 2736 O O . HIS A 1 343 ? -23.589 -28.888 -13.917 1.00 78.69 343 HIS A O 1
ATOM 2742 N N . ALA A 1 344 ? -21.978 -27.508 -14.646 1.00 73.69 344 ALA A N 1
ATOM 2743 C CA . ALA A 1 344 ? -21.824 -26.808 -13.370 1.00 73.69 344 ALA A CA 1
ATOM 2744 C C . ALA A 1 344 ? -23.129 -26.110 -12.945 1.00 73.69 344 ALA A C 1
ATOM 2746 O O . ALA A 1 344 ? -23.543 -26.208 -11.789 1.00 73.69 344 ALA A O 1
ATOM 2747 N N . ARG A 1 345 ? -23.827 -25.478 -13.896 1.00 73.94 345 ARG A N 1
ATOM 2748 C CA . ARG A 1 345 ? -25.101 -24.794 -13.654 1.00 73.94 345 ARG A CA 1
ATOM 2749 C C . ARG A 1 345 ? -26.258 -25.769 -13.427 1.00 73.94 345 ARG A C 1
ATOM 2751 O O . ARG A 1 345 ? -27.075 -25.543 -12.538 1.00 73.94 345 ARG A O 1
ATOM 2758 N N . GLN A 1 346 ? -26.298 -26.885 -14.157 1.00 81.62 346 GLN A N 1
ATOM 2759 C CA . GLN A 1 346 ? -27.247 -27.977 -13.907 1.00 81.62 346 GLN A CA 1
ATOM 2760 C C . GLN A 1 346 ? -27.088 -28.536 -12.487 1.00 81.62 346 GLN A C 1
ATOM 2762 O O . GLN A 1 346 ? -28.082 -28.722 -11.788 1.00 81.62 346 GLN A O 1
ATOM 2767 N N . SER A 1 347 ? -25.845 -28.721 -12.028 1.00 79.88 347 SER A N 1
ATOM 2768 C CA . SER A 1 347 ? -25.539 -29.196 -10.674 1.00 79.88 347 SER A CA 1
ATOM 2769 C C . SER A 1 347 ? -26.027 -28.228 -9.587 1.00 79.88 347 SER A C 1
ATOM 2771 O O . SER A 1 347 ? -26.655 -28.650 -8.615 1.00 79.88 347 SER A O 1
ATOM 2773 N N . GLN A 1 348 ? -25.837 -26.916 -9.779 1.00 77.75 348 GLN A N 1
ATOM 2774 C CA . GLN A 1 348 ? -26.365 -25.887 -8.872 1.00 77.75 348 GLN A CA 1
ATOM 2775 C C . GLN A 1 348 ? -27.898 -25.929 -8.773 1.00 77.75 348 GLN A C 1
ATOM 2777 O O . GLN A 1 348 ? -28.449 -25.881 -7.674 1.00 77.75 348 GLN A O 1
ATOM 2782 N N . ILE A 1 349 ? -28.595 -26.060 -9.906 1.00 77.19 349 ILE A N 1
ATOM 2783 C CA . ILE A 1 349 ? -30.064 -26.121 -9.936 1.00 77.19 349 ILE A CA 1
ATOM 2784 C C . ILE A 1 349 ? -30.576 -27.419 -9.287 1.00 77.19 349 ILE A C 1
ATOM 2786 O O . ILE A 1 349 ? -31.536 -27.372 -8.520 1.00 77.19 349 ILE A O 1
ATOM 2790 N N . ILE A 1 350 ? -29.917 -28.562 -9.519 1.00 82.62 350 ILE A N 1
ATOM 2791 C CA . ILE A 1 350 ? -30.237 -29.838 -8.851 1.00 82.62 350 ILE A CA 1
ATOM 2792 C C . ILE A 1 350 ? -30.066 -29.712 -7.328 1.00 82.62 350 ILE A C 1
ATOM 2794 O O . ILE A 1 350 ? -30.948 -30.133 -6.578 1.00 82.62 350 ILE A O 1
ATOM 2798 N N . ASN A 1 351 ? -28.983 -29.079 -6.862 1.00 80.25 351 ASN A N 1
ATOM 2799 C CA . ASN A 1 351 ? -28.749 -28.831 -5.436 1.00 80.25 351 ASN A CA 1
ATOM 2800 C C . ASN A 1 351 ? -29.812 -27.910 -4.823 1.00 80.25 351 ASN A C 1
ATOM 2802 O O . ASN A 1 351 ? -30.287 -28.179 -3.719 1.00 80.25 351 ASN A O 1
ATOM 2806 N N . LEU A 1 352 ? -30.237 -26.874 -5.551 1.00 79.75 352 LEU A N 1
ATOM 2807 C CA . LEU A 1 352 ? -31.308 -25.978 -5.118 1.00 79.75 352 LEU A CA 1
ATOM 2808 C C . LEU A 1 352 ? -32.651 -26.712 -4.988 1.00 79.75 352 LEU A C 1
ATOM 2810 O O . LEU A 1 352 ? -33.356 -26.525 -3.996 1.00 79.75 352 LEU A O 1
ATOM 2814 N N . ILE A 1 353 ? -33.012 -27.558 -5.961 1.00 80.44 353 ILE A N 1
ATOM 2815 C CA . ILE A 1 353 ? -34.235 -28.376 -5.895 1.00 80.44 353 ILE A CA 1
ATOM 2816 C C . ILE A 1 353 ? -34.156 -29.325 -4.700 1.00 80.44 353 ILE A C 1
ATOM 2818 O O . ILE A 1 353 ? -35.093 -29.379 -3.910 1.00 80.44 353 ILE A O 1
ATOM 2822 N N . HIS A 1 354 ? -33.023 -30.006 -4.513 1.00 86.12 354 HIS A N 1
ATOM 2823 C CA . HIS A 1 354 ? -32.806 -30.900 -3.378 1.00 86.12 354 HIS A CA 1
ATOM 2824 C C . HIS A 1 354 ? -33.013 -30.184 -2.033 1.00 86.12 354 HIS A C 1
ATOM 2826 O O . HIS A 1 354 ? -33.742 -30.686 -1.182 1.00 86.12 354 HIS A O 1
ATOM 2832 N N . GLN A 1 355 ? -32.432 -28.993 -1.845 1.00 76.88 355 GLN A N 1
ATOM 2833 C CA . GLN A 1 355 ? -32.607 -28.193 -0.624 1.00 76.88 355 GLN A CA 1
ATOM 2834 C C . GLN A 1 355 ? -34.063 -27.756 -0.414 1.00 76.88 355 GLN A C 1
ATOM 2836 O O . GLN A 1 355 ? -34.582 -27.843 0.698 1.00 76.88 355 GLN A O 1
ATOM 2841 N N . ARG A 1 356 ? -34.747 -27.322 -1.479 1.00 78.94 356 ARG A N 1
ATOM 2842 C CA . ARG A 1 356 ? -36.139 -26.852 -1.402 1.00 78.94 356 ARG A CA 1
ATOM 2843 C C . ARG A 1 356 ? -37.127 -27.971 -1.102 1.00 78.94 356 ARG A C 1
ATOM 2845 O O . ARG A 1 356 ? -37.984 -27.792 -0.242 1.00 78.94 356 ARG A O 1
ATOM 2852 N N . VAL A 1 357 ? -36.988 -29.122 -1.760 1.00 82.94 357 VAL A N 1
ATOM 2853 C CA . VAL A 1 357 ? -37.821 -30.305 -1.491 1.00 82.94 357 VAL A CA 1
ATOM 2854 C C . VAL A 1 357 ? -37.579 -30.797 -0.070 1.00 82.94 357 VAL A C 1
ATOM 2856 O O . VAL A 1 357 ? -38.536 -31.100 0.633 1.00 82.94 357 VAL A O 1
ATOM 2859 N N . ARG A 1 358 ? -36.322 -30.802 0.391 1.00 81.62 358 ARG A N 1
ATOM 2860 C CA . ARG A 1 358 ? -35.974 -31.179 1.765 1.00 81.62 358 ARG A CA 1
ATOM 2861 C C . ARG A 1 358 ? -36.621 -30.268 2.803 1.00 81.62 358 ARG A C 1
ATOM 2863 O O . ARG A 1 358 ? -37.228 -30.756 3.752 1.00 81.62 358 ARG A O 1
ATOM 2870 N N . ALA A 1 359 ? -36.523 -28.955 2.603 1.00 73.69 359 ALA A N 1
ATOM 2871 C CA . ALA A 1 359 ? -37.138 -27.972 3.488 1.00 73.69 359 ALA A CA 1
ATOM 2872 C C . ALA A 1 359 ? -38.673 -28.070 3.470 1.00 73.69 359 ALA A C 1
ATOM 2874 O O . ALA A 1 359 ? -39.308 -27.972 4.517 1.00 73.69 359 ALA A O 1
ATOM 2875 N N . ALA A 1 360 ? -39.275 -28.304 2.300 1.00 74.31 360 ALA A N 1
ATOM 2876 C CA . ALA A 1 360 ? -40.716 -28.501 2.178 1.00 74.31 360 ALA A CA 1
ATOM 2877 C C . ALA A 1 360 ? -41.177 -29.796 2.865 1.00 74.31 360 ALA A C 1
ATOM 2879 O O . ALA A 1 360 ? -42.157 -29.771 3.606 1.00 74.31 360 ALA A O 1
ATOM 2880 N N . LEU A 1 361 ? -40.449 -30.903 2.693 1.00 76.44 361 LEU A N 1
ATOM 2881 C CA . LEU A 1 361 ? -40.719 -32.179 3.362 1.00 76.44 361 LEU A CA 1
ATOM 2882 C C . LEU A 1 361 ? -40.683 -32.033 4.891 1.00 76.44 361 LEU A C 1
ATOM 2884 O O . LEU A 1 361 ? -41.543 -32.579 5.577 1.00 76.44 361 LEU A O 1
ATOM 2888 N N . ALA A 1 362 ? -39.705 -31.285 5.413 1.00 67.94 362 ALA A N 1
ATOM 2889 C CA . ALA A 1 362 ? -39.541 -31.058 6.847 1.00 67.94 362 ALA A CA 1
ATOM 2890 C C . ALA A 1 362 ? -40.668 -30.202 7.454 1.00 67.94 362 ALA A C 1
ATOM 2892 O O . ALA A 1 362 ? -41.018 -30.390 8.613 1.00 67.94 362 ALA A O 1
ATOM 2893 N N . ARG A 1 363 ? -41.253 -29.279 6.677 1.00 70.50 363 ARG A N 1
ATOM 2894 C CA . ARG A 1 363 ? -42.293 -28.343 7.150 1.00 70.50 363 ARG A CA 1
ATOM 2895 C C . ARG A 1 363 ? -43.727 -28.820 6.916 1.00 70.50 363 ARG A C 1
ATOM 2897 O O . ARG A 1 363 ? -44.653 -28.278 7.514 1.00 70.50 363 ARG A O 1
ATOM 2904 N N . THR A 1 364 ? -43.934 -29.790 6.028 1.00 79.19 364 THR A N 1
ATOM 2905 C CA . THR A 1 364 ? -45.278 -30.236 5.639 1.00 79.19 364 THR A CA 1
ATOM 2906 C C . THR A 1 364 ? -45.868 -31.172 6.695 1.00 79.19 364 THR A C 1
ATOM 2908 O O . THR A 1 364 ? -45.317 -32.242 6.957 1.00 79.19 364 THR A O 1
ATOM 2911 N N . LYS A 1 365 ? -47.004 -30.770 7.283 1.00 79.44 365 LYS A N 1
ATOM 2912 C CA . LYS A 1 365 ? -47.773 -31.567 8.259 1.00 79.44 365 LYS A CA 1
ATOM 2913 C C . LYS A 1 365 ? -48.819 -32.488 7.608 1.00 79.44 365 LYS A C 1
ATOM 2915 O O . LYS A 1 365 ? -49.201 -33.480 8.208 1.00 79.44 365 LYS A O 1
ATOM 2920 N N . ASP A 1 366 ? -49.229 -32.173 6.380 1.00 82.94 366 ASP A N 1
ATOM 2921 C CA . ASP A 1 366 ? -50.191 -32.924 5.562 1.00 82.94 366 ASP A CA 1
ATOM 2922 C C . ASP A 1 366 ? -49.582 -34.269 5.085 1.00 82.94 366 ASP A C 1
ATOM 2924 O O . ASP A 1 366 ? -48.562 -34.244 4.377 1.00 82.94 366 ASP A O 1
ATOM 2928 N N . PRO A 1 367 ? -50.155 -35.431 5.466 1.00 80.44 367 PRO A N 1
ATOM 2929 C CA . PRO A 1 367 ? -49.602 -36.753 5.155 1.00 80.44 367 PRO A CA 1
ATOM 2930 C C . PRO A 1 367 ? -49.446 -37.020 3.653 1.00 80.44 367 PRO A C 1
ATOM 2932 O O . PRO A 1 367 ? -48.409 -37.536 3.217 1.00 80.44 367 PRO A O 1
ATOM 2935 N N . ASP A 1 368 ? -50.419 -36.603 2.843 1.00 79.00 368 ASP A N 1
ATOM 2936 C CA . ASP A 1 368 ? -50.444 -36.862 1.402 1.00 79.00 368 ASP A CA 1
ATOM 2937 C C . ASP A 1 368 ? -49.428 -35.998 0.660 1.00 79.00 368 ASP A C 1
ATOM 2939 O O . ASP A 1 368 ? -48.681 -36.477 -0.205 1.00 79.00 368 ASP A O 1
ATOM 2943 N N . LYS A 1 369 ? -49.317 -34.720 1.035 1.00 78.44 369 LYS A N 1
ATOM 2944 C CA . LYS A 1 369 ? -48.267 -33.839 0.497 1.00 78.44 369 LYS A CA 1
ATOM 2945 C C . LYS A 1 369 ? -46.880 -34.285 0.946 1.00 78.44 369 LYS A C 1
ATOM 2947 O O . LYS A 1 369 ? -45.940 -34.244 0.148 1.00 78.44 369 LYS A O 1
ATOM 2952 N N . LYS A 1 370 ? -46.737 -34.771 2.182 1.00 82.94 370 LYS A N 1
ATOM 2953 C CA . LYS A 1 370 ? -45.473 -35.311 2.701 1.00 82.94 370 LYS A CA 1
ATOM 2954 C C . LYS A 1 370 ? -45.049 -36.566 1.935 1.00 82.94 370 LYS A C 1
ATOM 2956 O O . LYS A 1 370 ? -43.877 -36.670 1.573 1.00 82.94 370 LYS A O 1
ATOM 2961 N N . LYS A 1 371 ? -45.984 -37.461 1.588 1.00 85.00 371 LYS A N 1
ATOM 2962 C CA . LYS A 1 371 ? -45.736 -38.638 0.729 1.00 85.00 371 LYS A CA 1
ATOM 2963 C C . LYS A 1 371 ? -45.258 -38.231 -0.674 1.00 85.00 371 LYS A C 1
ATOM 2965 O O . LYS A 1 371 ? -44.244 -38.749 -1.146 1.00 85.00 371 LYS A O 1
ATOM 2970 N N . LYS A 1 372 ? -45.906 -37.241 -1.305 1.00 84.81 372 LYS A N 1
ATOM 2971 C CA . LYS A 1 372 ? -45.514 -36.703 -2.630 1.00 84.81 372 LYS A CA 1
ATOM 2972 C C . LYS A 1 372 ? -44.128 -36.043 -2.620 1.00 84.81 372 LYS A C 1
ATOM 2974 O O . LYS A 1 372 ? -43.320 -36.294 -3.517 1.00 84.81 372 LYS A O 1
ATOM 2979 N N . LEU A 1 373 ? -43.824 -35.250 -1.592 1.00 85.31 373 LEU A N 1
ATOM 2980 C CA . LEU A 1 373 ? -42.513 -34.617 -1.410 1.00 85.31 373 LEU A CA 1
ATOM 2981 C C . LEU A 1 373 ? -41.415 -35.641 -1.091 1.00 85.31 373 LEU A C 1
ATOM 2983 O O . LEU A 1 373 ? -40.293 -35.476 -1.563 1.00 85.31 373 LEU A O 1
ATOM 2987 N N . LYS A 1 374 ? -41.726 -36.724 -0.360 1.00 86.75 374 LYS A N 1
ATOM 2988 C CA . LYS A 1 374 ? -40.775 -37.813 -0.061 1.00 86.75 374 LYS A CA 1
ATOM 2989 C C . LYS A 1 374 ? -40.347 -38.530 -1.339 1.00 86.75 374 LYS A C 1
ATOM 2991 O O . LYS A 1 374 ? -39.153 -38.690 -1.577 1.00 86.75 374 LYS A O 1
ATOM 2996 N N . ALA A 1 375 ? -41.304 -38.855 -2.209 1.00 85.81 375 ALA A N 1
ATOM 2997 C CA . ALA A 1 375 ? -41.019 -39.426 -3.526 1.00 85.81 375 ALA A CA 1
ATOM 2998 C C . ALA A 1 375 ? -40.195 -38.474 -4.418 1.00 85.81 375 ALA A C 1
ATOM 3000 O O . ALA A 1 375 ? -39.312 -38.915 -5.156 1.00 85.81 375 ALA A O 1
ATOM 3001 N N . GLY A 1 376 ? -40.447 -37.161 -4.341 1.00 86.50 376 GLY A N 1
ATOM 3002 C CA . GLY A 1 376 ? -39.639 -36.152 -5.031 1.00 86.50 376 GLY A CA 1
ATOM 3003 C C . GLY A 1 376 ? -38.215 -36.022 -4.473 1.00 86.50 376 GLY A C 1
ATOM 3004 O O . GLY A 1 376 ? -37.266 -35.853 -5.241 1.00 86.50 376 GLY A O 1
ATOM 3005 N N . PHE A 1 377 ? -38.057 -36.140 -3.152 1.00 89.69 377 PHE A N 1
ATOM 3006 C CA . PHE A 1 377 ? -36.775 -36.031 -2.458 1.00 89.69 377 PHE A CA 1
ATOM 3007 C C . PHE A 1 377 ? -35.828 -37.180 -2.817 1.00 89.69 377 PHE A C 1
ATOM 3009 O O . PHE A 1 377 ? -34.677 -36.932 -3.176 1.00 89.69 377 PHE A O 1
ATOM 3016 N N . GLU A 1 378 ? -36.319 -38.421 -2.810 1.00 85.88 378 GLU A N 1
ATOM 3017 C CA . GLU A 1 378 ? -35.507 -39.583 -3.200 1.00 85.88 378 GLU A CA 1
ATOM 3018 C C . GLU A 1 378 ? -35.078 -39.503 -4.672 1.00 85.88 378 GLU A C 1
ATOM 3020 O O . GLU A 1 378 ? -33.915 -39.731 -5.012 1.00 85.88 378 GLU A O 1
ATOM 3025 N N . TYR A 1 379 ? -35.981 -39.055 -5.551 1.00 87.38 379 TYR A N 1
ATOM 3026 C CA . TYR A 1 379 ? -35.665 -38.868 -6.965 1.00 87.38 379 TYR A CA 1
ATOM 3027 C C . TYR A 1 379 ? -34.554 -37.826 -7.192 1.00 87.38 379 TYR A C 1
ATOM 3029 O O . TYR A 1 379 ? -33.593 -38.089 -7.924 1.00 87.38 379 TYR A O 1
ATOM 3037 N N . ILE A 1 380 ? -34.637 -36.647 -6.559 1.00 89.56 380 ILE A N 1
ATOM 3038 C CA . ILE A 1 380 ? -33.615 -35.600 -6.731 1.00 89.56 380 ILE A CA 1
ATOM 3039 C C . ILE A 1 380 ? -32.290 -35.951 -6.036 1.00 89.56 380 ILE A C 1
ATOM 3041 O O . ILE A 1 380 ? -31.228 -35.576 -6.537 1.00 89.56 380 ILE A O 1
ATOM 3045 N N . LYS A 1 381 ? -32.322 -36.718 -4.936 1.00 87.94 381 LYS A N 1
ATOM 3046 C CA . LYS A 1 381 ? -31.126 -37.238 -4.252 1.00 87.94 381 LYS A CA 1
ATOM 3047 C C . LYS A 1 381 ? -30.309 -38.150 -5.171 1.00 87.94 381 LYS A C 1
ATOM 3049 O O . LYS A 1 381 ? -29.109 -37.927 -5.329 1.00 87.94 381 LYS A O 1
ATOM 3054 N N . GLY A 1 382 ? -30.958 -39.071 -5.889 1.00 82.81 382 GLY A N 1
ATOM 3055 C CA . GLY A 1 382 ? -30.288 -39.903 -6.899 1.00 82.81 382 GLY A CA 1
ATOM 3056 C C . GLY A 1 382 ? -29.659 -39.087 -8.040 1.00 82.81 382 GLY A C 1
ATOM 3057 O O . GLY A 1 382 ? -28.534 -39.354 -8.468 1.00 82.81 382 GLY A O 1
ATOM 3058 N N . LYS A 1 383 ? -30.332 -38.024 -8.505 1.00 87.19 383 LYS A N 1
ATOM 3059 C CA . LYS A 1 383 ? -29.784 -37.125 -9.543 1.00 87.19 383 LYS A CA 1
ATOM 3060 C C . LYS A 1 383 ? -28.600 -36.288 -9.048 1.00 87.19 383 LYS A C 1
ATOM 3062 O O . LYS A 1 383 ? -27.677 -36.036 -9.826 1.00 87.19 383 LYS A O 1
ATOM 3067 N N . LYS A 1 384 ? -28.592 -35.887 -7.773 1.00 85.88 384 LYS A N 1
ATOM 3068 C CA . LYS A 1 384 ? -27.468 -35.180 -7.140 1.00 85.88 384 LYS A CA 1
ATOM 3069 C C . LYS A 1 384 ? -26.210 -36.050 -7.106 1.00 85.88 384 LYS A C 1
ATOM 3071 O O . LYS A 1 384 ? -25.144 -35.577 -7.495 1.00 85.88 384 LYS A O 1
ATOM 3076 N N . GLU A 1 385 ? -26.337 -37.319 -6.727 1.00 81.12 385 GLU A N 1
ATOM 3077 C CA . GLU A 1 385 ? -25.204 -38.253 -6.701 1.00 81.12 385 GLU A CA 1
ATOM 3078 C C . GLU A 1 385 ? -24.661 -38.556 -8.108 1.00 81.12 385 GLU A C 1
ATOM 3080 O O . GLU A 1 385 ? -23.451 -38.505 -8.335 1.00 81.12 385 GLU A O 1
ATOM 3085 N N . ALA A 1 386 ? -25.535 -38.735 -9.105 1.00 80.25 386 ALA A N 1
ATOM 3086 C CA . ALA A 1 386 ? -25.108 -38.873 -10.501 1.00 80.25 386 ALA A CA 1
ATOM 3087 C C . ALA A 1 386 ? -24.351 -37.625 -11.018 1.00 80.25 386 ALA A C 1
ATOM 3089 O O . ALA A 1 386 ? -23.341 -37.746 -11.717 1.00 80.25 386 ALA A O 1
ATOM 3090 N N . SER A 1 387 ? -24.798 -36.421 -10.637 1.00 82.25 387 SER A N 1
ATOM 3091 C CA . SER A 1 387 ? -24.127 -35.152 -10.967 1.00 82.25 387 SER A CA 1
ATOM 3092 C C . SER A 1 387 ? -22.743 -35.030 -10.309 1.00 82.25 387 SER A C 1
ATOM 3094 O O . SER A 1 387 ? -21.779 -34.589 -10.948 1.00 82.25 387 SER A O 1
ATOM 3096 N N . LYS A 1 388 ? -22.597 -35.469 -9.049 1.00 77.62 388 LYS A N 1
ATOM 3097 C CA . LYS A 1 388 ? -21.299 -35.509 -8.352 1.00 77.62 388 LYS A CA 1
ATOM 3098 C C . LYS A 1 388 ? -20.312 -36.441 -9.053 1.00 77.62 388 LYS A C 1
ATOM 3100 O O . LYS A 1 388 ? -19.216 -35.993 -9.392 1.00 77.62 388 LYS A O 1
ATOM 3105 N N . LYS A 1 389 ? -20.723 -37.676 -9.372 1.00 81.06 389 LYS A N 1
ATOM 3106 C CA . LYS A 1 389 ? -19.887 -38.648 -10.104 1.00 81.06 389 LYS A CA 1
ATOM 3107 C C . LYS A 1 389 ? -19.427 -38.096 -11.459 1.00 81.06 389 LYS A C 1
ATOM 3109 O O . LYS A 1 389 ? -18.251 -38.182 -11.810 1.00 81.06 389 LYS A O 1
ATOM 3114 N N . LYS A 1 390 ? -20.319 -37.426 -12.200 1.00 79.62 390 LYS A N 1
ATOM 3115 C CA . LYS A 1 390 ? -19.965 -36.761 -13.467 1.00 79.62 390 LYS A CA 1
ATOM 3116 C C . LYS A 1 390 ? -18.997 -35.585 -13.271 1.00 79.62 390 LYS A C 1
ATOM 3118 O O . LYS A 1 390 ? -18.099 -35.400 -14.089 1.00 79.62 390 LYS A O 1
ATOM 3123 N N . THR A 1 391 ? -19.125 -34.823 -12.183 1.00 79.31 391 THR A N 1
ATOM 3124 C CA . THR A 1 391 ? -18.190 -33.734 -11.836 1.00 79.31 391 THR A CA 1
ATOM 3125 C C . THR A 1 391 ? -16.795 -34.268 -11.511 1.00 79.31 391 THR A C 1
ATOM 3127 O O . THR A 1 391 ? -15.808 -33.711 -11.987 1.00 79.31 391 THR A O 1
ATOM 3130 N N . GLN A 1 392 ? -16.705 -35.362 -10.752 1.00 74.94 392 GLN A N 1
ATOM 3131 C CA . GLN A 1 392 ? -15.438 -36.030 -10.442 1.00 74.94 392 GLN A CA 1
ATOM 3132 C C . GLN A 1 392 ? -14.764 -36.564 -11.712 1.00 74.94 392 GLN A C 1
ATOM 3134 O O . GLN A 1 392 ? -13.587 -36.287 -11.934 1.00 74.94 392 GLN A O 1
ATOM 3139 N N . ARG A 1 393 ? -15.524 -37.207 -12.610 1.00 74.81 393 ARG A N 1
ATOM 3140 C CA . ARG A 1 393 ? -15.006 -37.665 -13.911 1.00 74.81 393 ARG A CA 1
ATOM 3141 C C . ARG A 1 393 ? -14.467 -36.513 -14.766 1.00 74.81 393 ARG A C 1
ATOM 3143 O O . ARG A 1 393 ? -13.387 -36.629 -15.332 1.00 74.81 393 ARG A O 1
ATOM 3150 N N . LEU A 1 394 ? -15.179 -35.383 -14.818 1.00 71.31 394 LEU A N 1
ATOM 3151 C CA . LEU A 1 394 ? -14.737 -34.184 -15.544 1.00 71.31 394 LEU A CA 1
ATOM 3152 C C . LEU A 1 394 ? -13.499 -33.527 -14.912 1.00 71.31 394 LEU A C 1
ATOM 3154 O O . LEU A 1 394 ? -12.665 -32.992 -15.637 1.00 71.31 394 LEU A O 1
ATOM 3158 N N . LYS A 1 395 ? -13.358 -33.560 -13.580 1.00 69.75 395 LYS A N 1
ATOM 3159 C CA . LYS A 1 395 ? -12.149 -33.082 -12.888 1.00 69.75 395 LYS A CA 1
ATOM 3160 C C . LYS A 1 395 ? -10.945 -33.984 -13.168 1.00 69.75 395 LYS A C 1
ATOM 3162 O O . LYS A 1 395 ? -9.869 -33.455 -13.425 1.00 69.75 395 LYS A O 1
ATOM 3167 N N . LYS A 1 396 ? -11.133 -35.309 -13.181 1.00 64.31 396 LYS A N 1
ATOM 3168 C CA . LYS A 1 396 ? -10.082 -36.278 -13.530 1.00 64.31 396 LYS A CA 1
ATOM 3169 C C . LYS A 1 396 ? -9.623 -36.103 -14.984 1.00 64.31 396 LYS A C 1
ATOM 3171 O O . LYS A 1 396 ? -8.444 -35.881 -15.221 1.00 64.31 396 LYS A O 1
ATOM 3176 N N . GLN A 1 397 ? -10.564 -35.993 -15.926 1.00 57.41 397 GLN A N 1
ATOM 3177 C CA . GLN A 1 397 ? -10.263 -35.680 -17.332 1.00 57.41 397 GLN A CA 1
ATOM 3178 C C . GLN A 1 397 ? -9.615 -34.299 -17.529 1.00 57.41 397 GLN A C 1
ATOM 3180 O O . GLN A 1 397 ? -8.840 -34.122 -18.462 1.00 57.41 397 GLN A O 1
ATOM 3185 N N . LYS A 1 398 ? -9.908 -33.307 -16.676 1.00 50.94 398 LYS A N 1
ATOM 3186 C CA . LYS A 1 398 ? -9.213 -32.009 -16.696 1.00 50.94 398 LYS A CA 1
ATOM 3187 C C . LYS A 1 398 ? -7.789 -32.078 -16.148 1.00 50.94 398 LYS A C 1
ATOM 3189 O O . LYS A 1 398 ? -6.993 -31.255 -16.565 1.00 50.94 398 LYS A O 1
ATOM 3194 N N . LYS A 1 399 ? -7.470 -33.002 -15.236 1.00 43.81 399 LYS A N 1
ATOM 3195 C CA . LYS A 1 399 ? -6.098 -33.205 -14.736 1.00 43.81 399 LYS A CA 1
ATOM 3196 C C . LYS A 1 399 ? -5.244 -34.030 -15.705 1.00 43.81 399 LYS A C 1
ATOM 3198 O O . LYS A 1 399 ? -4.062 -33.758 -15.825 1.00 43.81 399 LYS A O 1
ATOM 3203 N N . GLU A 1 400 ? -5.845 -34.963 -16.441 1.00 37.81 400 GLU A N 1
ATOM 3204 C CA . GLU A 1 400 ? -5.144 -35.778 -17.451 1.00 37.81 400 GLU A CA 1
ATOM 3205 C C . GLU A 1 400 ? -4.943 -35.053 -18.806 1.00 37.81 400 GLU A C 1
ATOM 3207 O O . GLU A 1 400 ? -4.060 -35.431 -19.566 1.00 37.81 400 GLU A O 1
ATOM 3212 N N . ASN A 1 401 ? -5.701 -33.985 -19.112 1.00 37.59 401 ASN A N 1
ATOM 3213 C CA . ASN A 1 401 ? -5.595 -33.207 -20.368 1.00 37.59 401 ASN A CA 1
ATOM 3214 C C . ASN A 1 401 ? -4.800 -31.885 -20.251 1.00 37.59 401 ASN A C 1
ATOM 3216 O O . ASN A 1 401 ? -4.963 -30.992 -21.086 1.00 37.59 401 ASN A O 1
ATOM 3220 N N . VAL A 1 402 ? -3.960 -31.719 -19.226 1.00 38.41 402 VAL A N 1
ATOM 3221 C CA . VAL A 1 402 ? -3.092 -30.536 -19.080 1.00 38.41 402 VAL A CA 1
ATOM 3222 C C . VAL A 1 402 ? -1.656 -30.949 -19.386 1.00 38.41 402 VAL A C 1
ATOM 3224 O O . VAL A 1 402 ? -1.013 -31.627 -18.594 1.00 38.41 402 VAL A O 1
ATOM 3227 N N . ALA A 1 403 ? -1.162 -30.551 -20.561 1.00 36.41 403 ALA A N 1
ATOM 3228 C CA . ALA A 1 403 ? 0.267 -30.593 -20.858 1.00 36.41 403 ALA A CA 1
ATOM 3229 C C . ALA A 1 403 ? 1.015 -29.576 -19.966 1.00 36.41 403 ALA A C 1
ATOM 3231 O O . ALA A 1 403 ? 0.419 -28.556 -19.612 1.00 36.41 403 ALA A O 1
ATOM 3232 N N . PRO A 1 404 ? 2.305 -29.788 -19.641 1.00 35.06 404 PRO A N 1
ATOM 3233 C CA . PRO A 1 404 ? 2.960 -29.174 -18.475 1.00 35.06 404 PRO A CA 1
ATOM 3234 C C . PRO A 1 404 ? 3.083 -27.637 -18.457 1.00 35.06 404 PRO A C 1
ATOM 3236 O O . PRO A 1 404 ? 3.461 -27.088 -17.433 1.00 35.06 404 PRO A O 1
ATOM 3239 N N . ASN A 1 405 ? 2.738 -26.917 -19.532 1.00 38.69 405 ASN A N 1
ATOM 3240 C CA . ASN A 1 405 ? 3.024 -25.482 -19.675 1.00 38.69 405 ASN A CA 1
ATOM 3241 C C . ASN A 1 405 ? 1.782 -24.636 -20.038 1.00 38.69 405 ASN A C 1
ATOM 3243 O O . ASN A 1 405 ? 1.766 -23.991 -21.089 1.00 38.69 405 ASN A O 1
ATOM 3247 N N . HIS A 1 406 ? 0.734 -24.613 -19.202 1.00 35.22 406 HIS A N 1
ATOM 3248 C CA . HIS A 1 406 ? -0.379 -23.661 -19.375 1.00 35.22 406 HIS A CA 1
ATOM 3249 C C . HIS A 1 406 ? -1.052 -23.241 -18.050 1.00 35.22 406 HIS A C 1
ATOM 3251 O O . HIS A 1 406 ? -1.460 -24.072 -17.242 1.00 35.22 406 HIS A O 1
ATOM 3257 N N . ASP A 1 407 ? -1.255 -21.934 -17.868 1.00 38.75 407 ASP A N 1
ATOM 3258 C CA . ASP A 1 407 ? -1.856 -21.255 -16.715 1.00 38.75 407 ASP A CA 1
ATOM 3259 C C . ASP A 1 407 ? -3.399 -21.227 -16.784 1.00 38.75 407 ASP A C 1
ATOM 3261 O O . ASP A 1 407 ? -4.045 -20.258 -17.171 1.00 38.75 407 ASP A O 1
ATOM 3265 N N . GLY A 1 408 ? -4.041 -22.331 -16.399 1.00 36.09 408 GLY A N 1
ATOM 3266 C CA . GLY A 1 408 ? -5.344 -22.297 -15.710 1.00 36.09 408 GLY A CA 1
ATOM 3267 C C . GLY A 1 408 ? -6.599 -21.701 -16.387 1.00 36.09 408 GLY A C 1
ATOM 3268 O O . GLY A 1 408 ? -7.654 -21.711 -15.751 1.00 36.09 408 GLY A O 1
ATOM 3269 N N . LYS A 1 409 ? -6.591 -21.232 -17.642 1.00 31.98 409 LYS A N 1
ATOM 3270 C CA . LYS A 1 409 ? -7.817 -20.786 -18.343 1.00 31.98 409 LYS A CA 1
ATOM 3271 C C . LYS A 1 409 ? -8.172 -21.707 -19.507 1.00 31.98 409 LYS A C 1
ATOM 3273 O O . LYS A 1 409 ? -7.541 -21.687 -20.555 1.00 31.98 409 LYS A O 1
ATOM 3278 N N . ALA A 1 410 ? -9.228 -22.500 -19.328 1.00 28.58 410 ALA A N 1
ATOM 3279 C CA . ALA A 1 410 ? -9.790 -23.327 -20.392 1.00 28.58 410 ALA A CA 1
ATOM 3280 C C . ALA A 1 410 ? -10.450 -22.460 -21.483 1.00 28.58 410 ALA A C 1
ATOM 3282 O O . ALA A 1 410 ? -11.346 -21.667 -21.186 1.00 28.58 410 ALA A O 1
ATOM 3283 N N . ALA A 1 411 ? -10.069 -22.671 -22.745 1.00 27.44 411 ALA A N 1
ATOM 3284 C CA . ALA A 1 411 ? -10.915 -22.353 -23.894 1.00 27.44 411 ALA A CA 1
ATOM 3285 C C . ALA A 1 411 ? -12.102 -23.348 -23.977 1.00 27.44 411 ALA A C 1
ATOM 3287 O O . ALA A 1 411 ? -12.012 -24.461 -23.448 1.00 27.44 411 ALA A O 1
ATOM 3288 N N . PRO A 1 412 ? -13.239 -22.960 -24.587 1.00 29.77 412 PRO A N 1
ATOM 3289 C CA . PRO A 1 412 ? -14.462 -23.756 -24.604 1.00 29.77 412 PRO A CA 1
ATOM 3290 C C . PRO A 1 412 ? -14.450 -24.824 -25.713 1.00 29.77 412 PRO A C 1
ATOM 3292 O O . PRO A 1 412 ? -14.015 -24.546 -26.824 1.00 29.77 412 PRO A O 1
ATOM 3295 N N . PHE A 1 413 ? -15.053 -25.980 -25.405 1.00 25.25 413 PHE A N 1
ATOM 3296 C CA . PHE A 1 413 ? -15.268 -27.181 -26.237 1.00 25.25 413 PHE A CA 1
ATOM 3297 C C . PHE A 1 413 ? -14.042 -28.081 -26.453 1.00 25.25 413 PHE A C 1
ATOM 3299 O O . PHE A 1 413 ? -12.992 -27.647 -26.906 1.00 25.25 413 PHE A O 1
ATOM 3306 N N . GLY A 1 414 ? -14.201 -29.359 -26.097 1.00 26.19 414 GLY A N 1
ATOM 3307 C CA . GLY A 1 414 ? -13.158 -30.381 -26.156 1.00 26.19 414 GLY A CA 1
ATOM 3308 C C . GLY A 1 414 ? -13.599 -31.681 -26.822 1.00 26.19 414 GLY A C 1
ATOM 3309 O O . GLY A 1 414 ? -14.786 -31.850 -27.074 1.00 26.19 414 GLY A O 1
ATOM 3310 N N . SER A 1 415 ? -12.608 -32.552 -27.048 1.00 28.00 415 SER A N 1
ATOM 3311 C CA . SER A 1 415 ? -12.602 -34.010 -27.336 1.00 28.00 415 SER A CA 1
ATOM 3312 C C . SER A 1 415 ? -11.333 -34.265 -28.174 1.00 28.00 415 SER A C 1
ATOM 3314 O O . SER A 1 415 ? -11.160 -33.579 -29.172 1.00 28.00 415 SER A O 1
ATOM 3316 N N . GLY A 1 416 ? -10.354 -35.111 -27.856 1.00 25.53 416 GLY A N 1
ATOM 3317 C CA . GLY A 1 416 ? -10.361 -36.388 -27.150 1.00 25.53 416 GLY A CA 1
ATOM 3318 C C . GLY A 1 416 ? -9.924 -37.475 -28.147 1.00 25.53 416 GLY A C 1
ATOM 3319 O O . GLY A 1 416 ? -10.716 -37.767 -29.035 1.00 25.53 416 GLY A O 1
ATOM 3320 N N . TYR A 1 417 ? -8.724 -38.050 -27.922 1.00 25.59 417 TYR A N 1
ATOM 3321 C CA . TYR A 1 417 ? -8.145 -39.317 -28.457 1.00 25.59 417 TYR A CA 1
ATOM 3322 C C . TYR A 1 417 ? -7.560 -39.300 -29.900 1.00 25.59 417 TYR A C 1
ATOM 3324 O O . TYR A 1 417 ? -8.101 -38.612 -30.755 1.00 25.59 417 TYR A O 1
ATOM 3332 N N . ASP A 1 418 ? -6.446 -39.959 -30.285 1.00 24.58 418 ASP A N 1
ATOM 3333 C CA . ASP A 1 418 ? -5.539 -40.962 -29.670 1.00 24.58 418 ASP A CA 1
ATOM 3334 C C . ASP A 1 418 ? -4.083 -40.893 -30.234 1.00 24.58 418 ASP A C 1
ATOM 3336 O O . ASP A 1 418 ? -3.834 -40.254 -31.257 1.00 24.58 418 ASP A O 1
ATOM 3340 N N . LYS A 1 419 ? -3.117 -41.556 -29.564 1.00 32.59 419 LYS A N 1
ATOM 3341 C CA . LYS A 1 419 ? -1.665 -41.628 -29.893 1.00 32.59 419 LYS A CA 1
ATOM 3342 C C . LYS A 1 419 ? -1.348 -42.502 -31.123 1.00 32.59 419 LYS A C 1
ATOM 3344 O O . LYS A 1 419 ? -1.774 -43.650 -31.157 1.00 32.59 419 LYS A O 1
ATOM 3349 N N . VAL A 1 420 ? -0.439 -42.052 -32.005 1.00 25.02 420 VAL A N 1
ATOM 3350 C CA . VAL A 1 420 ? 0.380 -42.931 -32.879 1.00 25.02 420 VAL A CA 1
ATOM 3351 C C . VAL A 1 420 ? 1.828 -42.404 -32.987 1.00 25.02 420 VAL A C 1
ATOM 3353 O O . VAL A 1 420 ? 2.078 -41.207 -32.882 1.00 25.02 420 VAL A O 1
ATOM 3356 N N . LYS A 1 421 ? 2.752 -43.362 -33.110 1.00 23.44 421 LYS A N 1
ATOM 3357 C CA . LYS A 1 421 ? 4.200 -43.411 -32.837 1.00 23.44 421 LYS A CA 1
ATOM 3358 C C . LYS A 1 421 ? 5.127 -42.442 -33.606 1.00 23.44 421 LYS A C 1
ATOM 3360 O O . LYS A 1 421 ? 4.878 -42.086 -34.748 1.00 23.44 421 LYS A O 1
ATOM 3365 N N . GLU A 1 422 ? 6.223 -42.117 -32.910 1.00 30.03 422 GLU A N 1
ATOM 3366 C CA . GLU A 1 422 ? 7.562 -41.619 -33.296 1.00 30.03 422 GLU A CA 1
ATOM 3367 C C . GLU A 1 422 ? 7.916 -41.364 -34.779 1.00 30.03 422 GLU A C 1
ATOM 3369 O O . GLU A 1 422 ? 7.749 -42.240 -35.623 1.00 3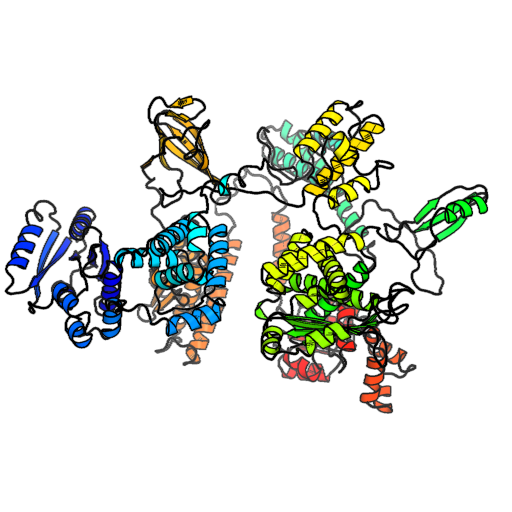0.03 422 GLU A O 1
ATOM 3374 N N . ARG A 1 423 ? 8.644 -40.257 -35.039 1.00 23.70 423 ARG A N 1
ATOM 3375 C CA . ARG A 1 423 ? 10.072 -40.287 -35.454 1.00 23.70 423 ARG A CA 1
ATOM 3376 C C . ARG A 1 423 ? 10.742 -38.896 -35.458 1.00 23.70 423 ARG A C 1
ATOM 3378 O O . ARG A 1 423 ? 10.094 -37.864 -35.592 1.00 23.70 423 ARG A O 1
ATOM 3385 N N . LYS A 1 424 ? 12.062 -38.945 -35.243 1.00 29.67 424 LYS A N 1
ATOM 3386 C CA . LYS A 1 424 ? 13.071 -37.898 -34.992 1.00 29.67 424 LYS A CA 1
ATOM 3387 C C . LYS A 1 424 ? 13.217 -36.847 -36.113 1.00 29.67 424 LYS A C 1
ATOM 3389 O O . LYS A 1 424 ? 13.129 -37.201 -37.282 1.00 29.67 424 LYS A O 1
ATOM 3394 N N . GLY A 1 425 ? 13.617 -35.620 -35.743 1.00 25.84 425 GLY A N 1
ATOM 3395 C CA . GLY A 1 425 ? 14.468 -34.763 -36.590 1.00 25.84 425 GLY A CA 1
ATOM 3396 C C . GLY A 1 425 ? 14.046 -33.296 -36.788 1.00 25.84 425 GLY A C 1
ATOM 3397 O O . GLY A 1 425 ? 13.069 -33.026 -37.470 1.00 25.84 425 GLY A O 1
ATOM 3398 N N . PHE A 1 426 ? 14.902 -32.390 -36.290 1.00 24.89 426 PHE A N 1
ATOM 3399 C CA . PHE A 1 426 ? 15.208 -31.025 -36.769 1.00 24.89 426 PHE A CA 1
ATOM 3400 C C . PHE A 1 426 ? 14.245 -29.833 -36.565 1.00 24.89 426 PHE A C 1
ATOM 3402 O O . PHE A 1 426 ? 13.133 -29.787 -37.076 1.00 24.89 426 PHE A O 1
ATOM 3409 N N . GLY A 1 427 ? 14.821 -28.768 -35.983 1.00 26.75 427 GLY A N 1
ATOM 3410 C CA . GLY A 1 427 ? 14.622 -27.380 -36.427 1.00 26.75 427 GLY A CA 1
ATOM 3411 C C . GLY A 1 427 ? 13.529 -26.579 -35.717 1.00 26.75 427 GLY A C 1
ATOM 3412 O O . GLY A 1 427 ? 12.449 -27.080 -35.429 1.00 26.75 427 GLY A O 1
ATOM 3413 N N . GLY A 1 428 ? 13.825 -25.308 -35.423 1.00 29.45 428 GLY A N 1
ATOM 3414 C CA . GLY A 1 428 ? 13.002 -24.398 -34.623 1.00 29.45 428 GLY A CA 1
ATOM 3415 C C . GLY A 1 428 ? 11.527 -24.321 -35.035 1.00 29.45 428 GLY A C 1
ATOM 3416 O O . GLY A 1 428 ? 11.168 -24.478 -36.201 1.00 29.45 428 GLY A O 1
ATOM 3417 N N . ARG A 1 429 ? 10.647 -24.047 -34.061 1.00 28.91 429 ARG A N 1
ATOM 3418 C CA . ARG A 1 429 ? 9.194 -23.928 -34.273 1.00 28.91 429 ARG A CA 1
ATOM 3419 C C . ARG A 1 429 ? 8.841 -22.721 -35.154 1.00 28.91 429 ARG A C 1
ATOM 3421 O O . ARG A 1 429 ? 8.388 -21.685 -34.676 1.00 28.91 429 ARG A O 1
ATOM 3428 N N . SER A 1 430 ? 8.968 -22.906 -36.461 1.00 34.97 430 SER A N 1
ATOM 3429 C CA . SER A 1 430 ? 8.218 -22.185 -37.485 1.00 34.97 430 SER A CA 1
ATOM 3430 C C . SER A 1 430 ? 6.800 -22.768 -37.538 1.00 34.97 430 SER A C 1
ATOM 3432 O O . SER A 1 430 ? 6.623 -23.983 -37.484 1.00 34.97 430 SER A O 1
ATOM 3434 N N . ARG A 1 431 ? 5.764 -21.922 -37.598 1.00 44.69 431 ARG A N 1
ATOM 3435 C CA . ARG A 1 431 ? 4.358 -22.377 -37.659 1.00 44.69 431 ARG A CA 1
ATOM 3436 C C . ARG A 1 431 ? 4.072 -23.123 -38.981 1.00 44.69 431 ARG A C 1
ATOM 3438 O O . ARG A 1 431 ? 4.538 -22.685 -40.030 1.00 44.69 431 ARG A O 1
ATOM 3445 N N . TYR A 1 432 ? 3.304 -24.217 -38.931 1.00 45.88 432 TYR A N 1
ATOM 3446 C CA . TYR A 1 432 ? 3.125 -25.219 -40.000 1.00 45.88 432 TYR A CA 1
ATOM 3447 C C . TYR A 1 432 ? 2.157 -24.767 -41.120 1.00 45.88 432 TYR A C 1
ATOM 3449 O O . TYR A 1 432 ? 1.077 -24.231 -40.847 1.00 45.88 432 TYR A O 1
ATOM 3457 N N . ARG A 1 433 ? 2.524 -25.013 -42.391 1.00 59.22 433 ARG A N 1
ATOM 3458 C CA . ARG A 1 433 ? 1.682 -24.876 -43.604 1.00 59.22 433 ARG A CA 1
ATOM 3459 C C . ARG A 1 433 ? 1.938 -26.057 -44.548 1.00 59.22 433 ARG A C 1
ATOM 3461 O O . ARG A 1 433 ? 3.095 -26.333 -44.845 1.00 59.22 433 ARG A O 1
ATOM 3468 N N . ALA A 1 434 ? 0.896 -26.721 -45.051 1.00 54.28 434 ALA A N 1
ATOM 3469 C CA . ALA A 1 434 ? 1.022 -27.888 -45.933 1.00 54.28 434 ALA A CA 1
ATOM 3470 C C . ALA A 1 434 ? -0.158 -28.036 -46.910 1.00 54.28 434 ALA A C 1
ATOM 3472 O O . ALA A 1 434 ? -1.239 -27.504 -46.676 1.00 54.28 434 ALA A O 1
ATOM 3473 N N . ILE A 1 435 ? 0.038 -28.779 -48.005 1.00 67.56 435 ILE A N 1
ATOM 3474 C CA . ILE A 1 435 ? -1.044 -29.230 -48.895 1.00 67.56 435 ILE A CA 1
ATOM 3475 C C . ILE A 1 435 ? -1.125 -30.747 -48.811 1.00 67.56 435 ILE A C 1
ATOM 3477 O O . ILE A 1 435 ? -0.160 -31.435 -49.135 1.00 67.56 435 ILE A O 1
ATOM 3481 N N . GLU A 1 436 ? -2.282 -31.251 -48.411 1.00 63.72 436 GLU A N 1
ATOM 3482 C CA . GLU A 1 436 ? -2.550 -32.664 -48.186 1.00 63.72 436 GLU A CA 1
ATOM 3483 C C . GLU A 1 436 ? -3.469 -33.204 -49.290 1.00 63.72 436 GLU A C 1
ATOM 3485 O O . GLU A 1 436 ? -4.441 -32.552 -49.677 1.00 63.72 436 GLU A O 1
ATOM 3490 N N . LYS A 1 437 ? -3.160 -34.386 -49.833 1.00 70.94 437 LYS A N 1
ATOM 3491 C CA . LYS A 1 437 ? -4.035 -35.093 -50.777 1.00 70.94 437 LYS A CA 1
ATOM 3492 C C . LYS A 1 437 ? -4.823 -36.138 -49.993 1.00 70.94 437 LYS A C 1
ATOM 3494 O O . LYS A 1 437 ? -4.216 -36.977 -49.337 1.00 70.94 437 LYS A O 1
ATOM 3499 N N . ARG A 1 438 ? -6.152 -36.088 -50.064 1.00 76.50 438 ARG A N 1
ATOM 3500 C CA . ARG A 1 438 ? -7.052 -37.059 -49.426 1.00 76.50 438 ARG A CA 1
ATOM 3501 C C . ARG A 1 438 ? -7.999 -37.605 -50.493 1.00 76.50 438 ARG A C 1
ATOM 3503 O O . ARG A 1 438 ? -8.857 -36.873 -50.990 1.00 76.50 438 ARG A O 1
ATOM 3510 N N . GLY A 1 439 ? -7.793 -38.864 -50.881 1.00 83.12 439 GLY A N 1
ATOM 3511 C CA . GLY A 1 439 ? -8.424 -39.457 -52.065 1.00 83.12 439 GLY A CA 1
ATOM 3512 C C . GLY A 1 439 ? -8.062 -38.689 -53.340 1.00 83.12 439 GLY A C 1
ATOM 3513 O O . GLY A 1 439 ? -6.907 -38.302 -53.540 1.00 83.12 439 GLY A O 1
ATOM 3514 N N . ASP A 1 440 ? -9.062 -38.392 -54.166 1.00 79.50 440 ASP A N 1
ATOM 3515 C CA . ASP A 1 440 ? -8.886 -37.705 -55.457 1.00 79.50 440 ASP A CA 1
ATOM 3516 C C . ASP A 1 440 ? -8.811 -36.174 -55.319 1.00 79.50 440 ASP A C 1
ATOM 3518 O O . ASP A 1 440 ? -8.792 -35.448 -56.313 1.00 79.50 440 ASP A O 1
ATOM 3522 N N . LYS A 1 441 ? -8.817 -35.654 -54.083 1.00 80.81 441 LYS A N 1
ATOM 3523 C CA . LYS A 1 441 ? -8.925 -34.219 -53.792 1.00 80.81 441 LYS A CA 1
ATOM 3524 C C . LYS A 1 441 ? -7.765 -33.715 -52.935 1.00 80.81 441 LYS A C 1
ATOM 3526 O O . LYS A 1 441 ? -7.105 -34.461 -52.215 1.00 80.81 441 LYS A O 1
ATOM 3531 N N . TYR A 1 442 ? -7.522 -32.413 -53.018 1.00 77.88 442 TYR A N 1
ATOM 3532 C CA . TYR A 1 442 ? -6.430 -31.711 -52.350 1.00 77.88 442 TYR A CA 1
ATOM 3533 C C . TYR A 1 442 ? -6.961 -30.681 -51.354 1.00 77.88 442 TYR A C 1
ATOM 3535 O O . TYR A 1 442 ? -7.963 -30.015 -51.605 1.00 77.88 442 TYR A O 1
ATOM 3543 N N . TYR A 1 443 ? -6.253 -30.506 -50.246 1.00 80.12 443 TYR A N 1
ATOM 3544 C CA . TYR A 1 443 ? -6.611 -29.613 -49.151 1.00 80.12 443 TYR A CA 1
ATOM 3545 C C . TYR A 1 443 ? -5.384 -28.805 -48.731 1.00 80.12 443 TYR A C 1
ATOM 3547 O O . TYR A 1 443 ? -4.284 -29.337 -48.648 1.00 80.12 443 TYR A O 1
ATOM 3555 N N . TYR A 1 444 ? -5.549 -27.512 -48.482 1.00 77.00 444 TYR A N 1
ATOM 3556 C CA . TYR A 1 444 ? -4.513 -26.645 -47.926 1.00 77.00 444 TYR A CA 1
ATOM 3557 C C . TYR A 1 444 ? -4.732 -26.477 -46.420 1.00 77.00 444 TYR A C 1
ATOM 3559 O O . TYR A 1 444 ? -5.822 -26.100 -45.999 1.00 77.00 444 TYR A O 1
ATOM 3567 N N . ILE A 1 445 ? -3.699 -26.723 -45.618 1.00 69.00 445 ILE A N 1
ATOM 3568 C CA . ILE A 1 445 ? -3.741 -26.698 -44.156 1.00 69.00 445 ILE A CA 1
ATOM 3569 C C . ILE A 1 445 ? -2.711 -25.696 -43.635 1.00 69.00 445 ILE A C 1
ATOM 3571 O O . ILE A 1 445 ? -1.551 -25.711 -44.047 1.00 69.00 445 ILE A O 1
ATOM 3575 N N . GLN A 1 446 ? -3.112 -24.833 -42.705 1.00 63.00 446 GLN A N 1
ATOM 3576 C CA . GLN A 1 446 ? -2.202 -23.940 -41.980 1.00 63.00 446 GLN A CA 1
ATOM 3577 C C . GLN A 1 446 ? -2.562 -23.856 -40.500 1.00 63.00 446 GLN A C 1
ATOM 3579 O O . GLN A 1 446 ? -3.735 -23.944 -40.139 1.00 63.00 446 GLN A O 1
ATOM 3584 N N . ASP A 1 447 ? -1.578 -23.614 -39.640 1.00 54.69 447 ASP A N 1
ATOM 3585 C CA . ASP A 1 447 ? -1.850 -23.282 -38.243 1.00 54.69 447 ASP A CA 1
ATOM 3586 C C . ASP A 1 447 ? -2.601 -21.943 -38.141 1.00 54.69 447 ASP A C 1
ATOM 3588 O O . ASP A 1 447 ? -2.249 -20.947 -38.780 1.00 54.69 447 ASP A O 1
ATOM 3592 N N . ASN A 1 448 ? -3.647 -21.907 -37.316 1.00 52.09 448 ASN A N 1
ATOM 3593 C CA . ASN A 1 448 ? -4.434 -20.713 -37.054 1.00 52.09 448 ASN A CA 1
ATOM 3594 C C . ASN A 1 448 ? -3.543 -19.661 -36.376 1.00 52.09 448 ASN A C 1
ATOM 3596 O O . ASN A 1 448 ? -3.043 -19.886 -35.269 1.00 52.09 448 ASN A O 1
ATOM 3600 N N . PRO A 1 449 ? -3.372 -18.474 -36.976 1.00 44.53 449 PRO A N 1
ATOM 3601 C CA . PRO A 1 449 ? -2.450 -17.482 -36.445 1.00 44.53 449 PRO A CA 1
ATOM 3602 C C . PRO A 1 449 ? -2.885 -16.863 -35.106 1.00 44.53 449 PRO A C 1
ATOM 3604 O O . PRO A 1 449 ? -2.066 -16.207 -34.466 1.00 44.53 449 PRO A O 1
ATOM 3607 N N . PHE A 1 450 ? -4.134 -17.076 -34.672 1.00 34.62 450 PHE A N 1
ATOM 3608 C CA . PHE A 1 450 ? -4.711 -16.510 -33.447 1.00 34.62 450 PHE A CA 1
ATOM 3609 C C . PHE A 1 450 ? -4.966 -17.532 -32.327 1.00 34.62 450 PHE A C 1
ATOM 3611 O O . PHE A 1 450 ? -5.502 -17.168 -31.281 1.00 34.62 450 PHE A O 1
ATOM 3618 N N . SER A 1 451 ? -4.652 -18.815 -32.529 1.00 39.22 451 SER A N 1
ATOM 3619 C CA . SER A 1 451 ? -4.836 -19.853 -31.505 1.00 39.22 451 SER A CA 1
ATOM 3620 C C . SER A 1 451 ? -3.809 -20.970 -31.708 1.00 39.22 451 SER A C 1
ATOM 3622 O O . SER A 1 451 ? -3.927 -21.709 -32.688 1.00 39.22 451 SER A O 1
ATOM 3624 N N . PRO A 1 452 ? -2.800 -21.102 -30.824 1.00 38.59 452 PRO A N 1
ATOM 3625 C CA . PRO A 1 452 ? -1.829 -22.190 -30.901 1.00 38.59 452 PRO A CA 1
ATOM 3626 C C . PRO A 1 452 ? -2.543 -23.552 -30.904 1.00 38.59 452 PRO A C 1
ATOM 3628 O O . PRO A 1 452 ? -3.382 -23.804 -30.044 1.00 38.59 452 PRO A O 1
ATOM 3631 N N . GLY A 1 453 ? -2.241 -24.411 -31.884 1.00 43.72 453 GLY A N 1
ATOM 3632 C CA . GLY A 1 453 ? -2.764 -25.784 -31.965 1.00 43.72 453 GLY A CA 1
ATOM 3633 C C . GLY A 1 453 ? -4.058 -25.995 -32.768 1.00 43.72 453 GLY A C 1
ATOM 3634 O O . GLY A 1 453 ? -4.463 -27.140 -32.940 1.00 43.72 453 GLY A O 1
ATOM 3635 N N . ILE A 1 454 ? -4.698 -24.947 -33.305 1.00 45.59 454 ILE A N 1
ATOM 3636 C CA . ILE A 1 454 ? -5.870 -25.098 -34.190 1.00 45.59 454 ILE A CA 1
ATOM 3637 C C . ILE A 1 454 ? -5.412 -25.039 -35.649 1.00 45.59 454 ILE A C 1
ATOM 3639 O O . ILE A 1 454 ? -4.918 -24.005 -36.083 1.00 45.59 454 ILE A O 1
ATOM 3643 N N . ARG A 1 455 ? -5.608 -26.107 -36.428 1.00 56.81 455 ARG A N 1
ATOM 3644 C CA . ARG A 1 455 ? -5.313 -26.128 -37.872 1.00 56.81 455 ARG A CA 1
ATOM 3645 C C . ARG A 1 455 ? -6.535 -25.680 -38.673 1.00 56.81 455 ARG A C 1
ATOM 3647 O O . ARG A 1 455 ? -7.644 -26.149 -38.441 1.00 56.81 455 ARG A O 1
ATOM 3654 N N . GLN A 1 456 ? -6.342 -24.740 -39.592 1.00 61.88 456 GLN A N 1
ATOM 3655 C CA . GLN A 1 456 ? -7.347 -24.321 -40.566 1.00 61.88 456 GLN A CA 1
ATOM 3656 C C . GLN A 1 456 ? -7.135 -25.089 -41.863 1.00 61.88 456 GLN A C 1
ATOM 3658 O O . GLN A 1 456 ? -6.031 -25.084 -42.401 1.00 61.88 456 GLN A O 1
ATOM 3663 N N . GLU A 1 457 ? -8.201 -25.705 -42.363 1.00 73.88 457 GLU A N 1
ATOM 3664 C CA . GLU A 1 457 ? -8.212 -26.473 -43.604 1.00 73.88 457 GLU A CA 1
ATOM 3665 C C . GLU A 1 457 ? -9.064 -25.757 -44.661 1.00 73.88 457 GLU A C 1
ATOM 3667 O O . GLU A 1 457 ? -10.157 -25.263 -44.382 1.00 73.88 457 GLU A O 1
ATOM 3672 N N . PHE A 1 458 ? -8.551 -25.692 -45.885 1.00 74.19 458 PHE A N 1
ATOM 3673 C CA . PHE A 1 458 ? -9.207 -25.113 -47.047 1.00 74.19 458 PHE A CA 1
ATOM 3674 C C . PHE A 1 458 ? -9.249 -26.161 -48.159 1.00 74.19 458 PHE A C 1
ATOM 3676 O O . PHE A 1 458 ? -8.218 -26.718 -48.528 1.00 74.19 458 PHE A O 1
ATOM 3683 N N . GLY A 1 459 ? -10.433 -26.423 -48.701 1.00 82.38 459 GLY A N 1
ATOM 3684 C CA . GLY A 1 459 ? -10.684 -27.467 -49.694 1.00 82.38 459 GLY A CA 1
ATOM 3685 C C . GLY A 1 459 ? -12.106 -28.022 -49.541 1.00 82.38 459 GLY A C 1
ATOM 3686 O O . GLY A 1 459 ? -12.894 -27.448 -48.786 1.00 82.38 459 GLY A O 1
ATOM 3687 N N . PRO A 1 460 ? -12.453 -29.120 -50.232 1.00 76.75 460 PRO A N 1
ATOM 3688 C CA . PRO A 1 460 ? -11.607 -29.835 -51.187 1.00 76.75 460 PRO A CA 1
ATOM 3689 C C . PRO A 1 460 ? -11.371 -29.074 -52.496 1.00 76.75 460 PRO A C 1
ATOM 3691 O O . PRO A 1 460 ? -12.274 -28.437 -53.034 1.00 76.75 460 PRO A O 1
ATOM 3694 N N . TYR A 1 461 ? -10.180 -29.240 -53.061 1.00 84.62 461 TYR A N 1
ATOM 3695 C CA . TYR A 1 461 ? -9.798 -28.805 -54.403 1.00 84.62 461 TYR A CA 1
ATOM 3696 C C . TYR A 1 461 ? -9.613 -30.013 -55.319 1.00 84.62 461 TYR A C 1
ATOM 3698 O O . TYR A 1 461 ? -9.102 -31.042 -54.882 1.00 84.62 461 TYR A O 1
ATOM 3706 N N . LYS A 1 462 ? -10.007 -29.904 -56.593 1.00 77.31 462 LYS A N 1
ATOM 3707 C CA . LYS A 1 462 ? -9.857 -31.015 -57.550 1.00 77.31 462 LYS A CA 1
ATOM 3708 C C . LYS A 1 462 ? -8.393 -31.247 -57.935 1.00 77.31 462 LYS A C 1
ATOM 3710 O O . LYS A 1 462 ? -8.012 -32.372 -58.220 1.00 77.31 462 LYS A O 1
ATOM 3715 N N . THR A 1 463 ? -7.560 -30.204 -57.914 1.00 79.38 463 THR A N 1
ATOM 3716 C CA . THR A 1 463 ? -6.141 -30.296 -58.292 1.00 79.38 463 THR A CA 1
ATOM 3717 C C . THR A 1 463 ? -5.221 -29.666 -57.245 1.00 79.38 463 THR A C 1
ATOM 3719 O O . THR A 1 463 ? -5.596 -28.738 -56.521 1.00 79.38 463 THR A O 1
ATOM 3722 N N . LYS A 1 464 ? -3.972 -30.149 -57.177 1.00 63.62 464 LYS A N 1
ATOM 3723 C CA . LYS A 1 464 ? -2.935 -29.636 -56.261 1.00 63.62 464 LYS A CA 1
ATOM 3724 C C . LYS A 1 464 ? -2.643 -28.151 -56.495 1.00 63.62 464 LYS A C 1
ATOM 3726 O O . LYS A 1 464 ? -2.335 -27.424 -55.554 1.00 63.62 464 LYS A O 1
ATOM 3731 N N . GLU A 1 465 ? -2.762 -27.689 -57.736 1.00 69.88 465 GLU A N 1
ATOM 3732 C CA . GLU A 1 465 ? -2.537 -26.293 -58.119 1.00 69.88 465 GLU A CA 1
ATOM 3733 C C . GLU A 1 465 ? -3.620 -25.350 -57.598 1.00 69.88 465 GLU A C 1
ATOM 3735 O O . GLU A 1 465 ? -3.301 -24.256 -57.141 1.00 69.88 465 GLU A O 1
ATOM 3740 N N . GLN A 1 466 ? -4.885 -25.779 -57.571 1.00 76.31 466 GLN A N 1
ATOM 3741 C CA . GLN A 1 466 ? -5.967 -25.007 -56.950 1.00 76.31 466 GLN A CA 1
ATOM 3742 C C . GLN A 1 466 ? -5.723 -24.826 -55.442 1.00 76.31 466 GLN A C 1
ATOM 3744 O O . GLN A 1 466 ? -5.881 -23.720 -54.917 1.00 76.31 466 GLN A O 1
ATOM 3749 N N . ALA A 1 467 ? -5.243 -25.875 -54.764 1.00 68.31 467 ALA A N 1
ATOM 3750 C CA . ALA A 1 467 ? -4.827 -25.800 -53.363 1.00 68.31 467 ALA A CA 1
ATOM 3751 C C . ALA A 1 467 ? -3.600 -24.884 -53.168 1.00 68.31 467 ALA A C 1
ATOM 3753 O O . ALA A 1 467 ? -3.587 -24.073 -52.243 1.00 68.31 467 ALA A O 1
ATOM 3754 N N . LYS A 1 468 ? -2.606 -24.931 -54.071 1.00 65.62 468 LYS A N 1
ATOM 3755 C CA . LYS A 1 468 ? -1.449 -24.010 -54.067 1.00 65.62 468 LYS A CA 1
ATOM 3756 C C . LYS A 1 468 ? -1.856 -22.561 -54.316 1.00 65.62 468 LYS A C 1
ATOM 3758 O O . LYS A 1 468 ? -1.361 -21.672 -53.634 1.00 65.62 468 LYS A O 1
ATOM 3763 N N . LYS A 1 469 ? -2.793 -22.301 -55.230 1.00 74.25 469 LYS A N 1
ATOM 3764 C CA . LYS A 1 469 ? -3.322 -20.956 -55.496 1.00 74.25 469 LYS A CA 1
ATOM 3765 C C . LYS A 1 469 ? -4.042 -20.404 -54.265 1.00 74.25 469 LYS A C 1
ATOM 3767 O O . LYS A 1 469 ? -3.884 -19.231 -53.936 1.00 74.25 469 LYS A O 1
ATOM 3772 N N . LYS A 1 470 ? -4.765 -21.260 -53.528 1.00 75.56 470 LYS A N 1
ATOM 3773 C CA . LYS A 1 470 ? -5.335 -20.891 -52.228 1.00 75.56 470 LYS A CA 1
ATOM 3774 C C . LYS A 1 470 ? -4.256 -20.640 -51.175 1.00 75.56 470 LYS A C 1
ATOM 3776 O O . LYS A 1 470 ? -4.342 -19.633 -50.485 1.00 75.56 470 LYS A O 1
ATOM 3781 N N . MET A 1 471 ? -3.237 -21.486 -51.075 1.00 67.00 471 MET A N 1
ATOM 3782 C CA . MET A 1 471 ? -2.105 -21.295 -50.160 1.00 67.00 471 MET A CA 1
ATOM 3783 C C . MET A 1 471 ? -1.373 -19.971 -50.421 1.00 67.00 471 MET A C 1
ATOM 3785 O O . MET A 1 471 ? -1.148 -19.203 -49.492 1.00 67.00 471 MET A O 1
ATOM 3789 N N . ASN A 1 472 ? -1.094 -19.657 -51.685 1.00 59.56 472 ASN A N 1
ATOM 3790 C CA . ASN A 1 472 ? -0.430 -18.421 -52.105 1.00 59.56 472 ASN A CA 1
ATOM 3791 C C . ASN A 1 472 ? -1.330 -17.180 -51.980 1.00 59.56 472 ASN A C 1
ATOM 3793 O O . ASN A 1 472 ? -0.830 -16.060 -52.001 1.00 59.56 472 ASN A O 1
ATOM 3797 N N . SER A 1 473 ? -2.648 -17.354 -51.807 1.00 63.03 473 SER A N 1
ATOM 3798 C CA . SER A 1 473 ? -3.542 -16.249 -51.428 1.00 63.03 473 SER A CA 1
ATOM 3799 C C . SER A 1 473 ? -3.327 -15.774 -49.981 1.00 63.03 473 SER A C 1
ATOM 3801 O O . SER A 1 473 ? -3.881 -14.747 -49.589 1.00 63.03 473 SER A O 1
ATOM 3803 N N . PHE A 1 474 ? -2.505 -16.487 -49.198 1.00 47.25 474 PHE A N 1
ATOM 3804 C CA . PHE A 1 474 ? -2.060 -16.092 -47.864 1.00 47.25 474 PHE A CA 1
ATOM 3805 C C . PHE A 1 474 ? -0.559 -15.728 -47.877 1.00 47.25 474 PHE A C 1
ATOM 3807 O O . PHE A 1 474 ? 0.248 -16.446 -48.466 1.00 47.25 474 PHE A O 1
ATOM 3814 N N . PRO A 1 475 ? -0.142 -14.635 -47.210 1.00 46.62 475 PRO A N 1
ATOM 3815 C CA . PRO A 1 475 ? 1.238 -14.137 -47.272 1.00 46.62 475 PRO A CA 1
ATOM 3816 C C . PRO A 1 475 ? 2.251 -15.137 -46.674 1.00 46.62 475 PRO A C 1
ATOM 3818 O O . PRO A 1 475 ? 1.911 -15.766 -45.669 1.00 46.62 475 PRO A O 1
ATOM 3821 N N . PRO A 1 476 ? 3.472 -15.309 -47.229 1.00 40.81 476 PRO A N 1
ATOM 3822 C CA . PRO A 1 476 ? 4.478 -16.286 -46.771 1.00 40.81 476 PRO A CA 1
ATOM 3823 C C . PRO A 1 476 ? 4.962 -16.021 -45.328 1.00 40.81 476 PRO A C 1
ATOM 3825 O O . PRO A 1 476 ? 5.018 -14.876 -44.878 1.00 40.81 476 PRO A O 1
ATOM 3828 N N . SER A 1 477 ? 5.242 -17.075 -44.550 1.00 43.47 477 SER A N 1
ATOM 3829 C CA . SER A 1 477 ? 5.376 -16.990 -43.085 1.00 43.47 477 SER A CA 1
ATOM 3830 C C . SER A 1 477 ? 6.798 -16.734 -42.564 1.00 43.47 477 SER A C 1
ATOM 3832 O O . SER A 1 477 ? 7.571 -17.669 -42.397 1.00 43.47 477 SER A O 1
ATOM 3834 N N . THR A 1 478 ? 7.037 -15.489 -42.147 1.00 33.91 478 THR A N 1
ATOM 3835 C CA . THR A 1 478 ? 7.859 -15.081 -40.976 1.00 33.91 478 THR A CA 1
ATOM 3836 C C . THR A 1 478 ? 7.201 -13.946 -40.174 1.00 33.91 478 THR A C 1
ATOM 3838 O O . THR A 1 478 ? 7.707 -13.531 -39.141 1.00 33.91 478 THR A O 1
ATOM 3841 N N . ASN A 1 479 ? 6.027 -13.457 -40.587 1.00 33.94 479 ASN A N 1
ATOM 3842 C CA . ASN A 1 479 ? 5.395 -12.282 -39.995 1.00 33.94 479 ASN A CA 1
ATOM 3843 C C . ASN A 1 479 ? 3.921 -12.541 -39.691 1.00 33.94 479 ASN A C 1
ATOM 3845 O O . ASN A 1 479 ? 3.082 -12.536 -40.591 1.00 33.94 479 ASN A O 1
ATOM 3849 N N . TYR A 1 480 ? 3.591 -12.688 -38.408 1.00 31.23 480 TYR A N 1
ATOM 3850 C CA . TYR A 1 480 ? 2.254 -12.347 -37.938 1.00 31.23 480 TYR A CA 1
ATOM 3851 C C . TYR A 1 480 ? 2.336 -11.055 -37.131 1.00 31.23 480 TYR A C 1
ATOM 3853 O O . TYR A 1 480 ? 2.622 -11.074 -35.939 1.00 31.23 480 TYR A O 1
ATOM 3861 N N . ARG A 1 481 ? 2.142 -9.925 -37.817 1.00 31.02 481 ARG A N 1
ATOM 3862 C CA . ARG A 1 481 ? 2.005 -8.602 -37.203 1.00 31.02 481 ARG A CA 1
ATOM 3863 C C . ARG A 1 481 ? 0.579 -8.437 -36.697 1.00 31.02 481 ARG A C 1
ATOM 3865 O O . ARG A 1 481 ? -0.357 -8.504 -37.497 1.00 31.02 481 ARG A O 1
ATOM 3872 N N . ASP A 1 482 ? 0.418 -8.101 -35.422 1.00 29.28 482 ASP A N 1
ATOM 3873 C CA . ASP A 1 482 ? -0.712 -7.260 -35.050 1.00 29.28 482 ASP A CA 1
ATOM 3874 C C . ASP A 1 482 ? -0.387 -5.848 -35.548 1.00 29.28 482 ASP A C 1
ATOM 3876 O O . ASP A 1 482 ? 0.617 -5.248 -35.182 1.00 29.28 482 ASP A O 1
ATOM 3880 N N . ILE A 1 483 ? -1.230 -5.300 -36.417 1.00 35.19 483 ILE A N 1
ATOM 3881 C CA . ILE A 1 483 ? -1.087 -3.958 -37.021 1.00 35.19 483 ILE A CA 1
ATOM 3882 C C . ILE A 1 483 ? -1.219 -2.805 -35.992 1.00 35.19 483 ILE A C 1
ATOM 3884 O O . ILE A 1 483 ? -1.336 -1.646 -36.387 1.00 35.19 483 ILE A O 1
ATOM 3888 N N . ASN A 1 484 ? -1.229 -3.133 -34.693 1.00 38.78 484 ASN A N 1
ATOM 3889 C CA . ASN A 1 484 ? -1.438 -2.248 -33.543 1.00 38.78 484 ASN A CA 1
ATOM 3890 C C . ASN A 1 484 ? -0.318 -2.343 -32.472 1.00 38.78 484 ASN A C 1
ATOM 3892 O O . ASN A 1 484 ? -0.351 -1.592 -31.492 1.00 38.78 484 ASN A O 1
ATOM 3896 N N . GLU A 1 485 ? 0.663 -3.239 -32.619 1.00 45.44 485 GLU A N 1
ATOM 3897 C CA . GLU A 1 485 ? 1.874 -3.246 -31.785 1.00 45.44 485 GLU A CA 1
ATOM 3898 C C . GLU A 1 485 ? 3.005 -2.527 -32.528 1.00 45.44 485 GLU A C 1
ATOM 3900 O O . GLU A 1 485 ? 3.197 -2.731 -33.731 1.00 45.44 485 GLU A O 1
ATOM 3905 N N . GLY A 1 486 ? 3.717 -1.637 -31.827 1.00 57.78 486 GLY A N 1
ATOM 3906 C CA . GLY A 1 486 ? 4.943 -1.037 -32.343 1.00 57.78 486 GLY A CA 1
ATOM 3907 C C . GLY A 1 486 ? 5.920 -2.151 -32.701 1.00 57.78 486 GLY A C 1
ATOM 3908 O O . GLY A 1 486 ? 5.902 -3.219 -32.084 1.00 57.78 486 GLY A O 1
ATOM 3909 N N . LYS A 1 487 ? 6.747 -1.936 -33.734 1.00 65.62 487 LYS A N 1
ATOM 3910 C CA . LYS A 1 487 ? 7.591 -2.995 -34.318 1.00 65.62 487 LYS A CA 1
ATOM 3911 C C . LYS A 1 487 ? 8.370 -3.754 -33.235 1.00 65.62 487 LYS A C 1
ATOM 3913 O O . LYS A 1 487 ? 8.485 -4.962 -33.361 1.00 65.62 487 LYS A O 1
ATOM 3918 N N . TYR A 1 488 ? 8.827 -3.065 -32.186 1.00 78.00 488 TYR A N 1
ATOM 3919 C CA . TYR A 1 488 ? 9.689 -3.597 -31.128 1.00 78.00 488 TYR A CA 1
ATOM 3920 C C . TYR A 1 488 ? 8.985 -3.844 -29.779 1.00 78.00 488 TYR A C 1
ATOM 3922 O O . TYR A 1 488 ? 9.624 -4.342 -28.854 1.00 78.00 488 TYR A O 1
ATOM 3930 N N . ASP A 1 489 ? 7.679 -3.569 -29.648 1.00 77.00 489 ASP A N 1
ATOM 3931 C CA . ASP A 1 489 ? 6.942 -3.649 -28.369 1.00 77.00 489 ASP A CA 1
ATOM 3932 C C . ASP A 1 489 ? 7.046 -5.039 -27.719 1.00 77.00 489 ASP A C 1
ATOM 3934 O O . ASP A 1 489 ? 7.151 -5.164 -26.494 1.00 77.00 489 ASP A O 1
ATOM 3938 N N . SER A 1 490 ? 7.019 -6.099 -28.536 1.00 76.38 490 SER A N 1
ATOM 3939 C CA . SER A 1 490 ? 7.142 -7.476 -28.052 1.00 76.38 490 SER A CA 1
ATOM 3940 C C . SER A 1 490 ? 8.534 -7.772 -27.496 1.00 76.38 490 SER A C 1
ATOM 3942 O O . SER A 1 490 ? 8.621 -8.452 -26.475 1.00 76.38 490 SER A O 1
ATOM 3944 N N . LEU A 1 491 ? 9.598 -7.275 -28.135 1.00 83.31 491 LEU A N 1
ATOM 3945 C CA . LEU A 1 491 ? 10.972 -7.436 -27.654 1.00 83.31 491 LEU A CA 1
ATOM 3946 C C . LEU A 1 491 ? 11.149 -6.691 -26.328 1.00 83.31 491 LEU A C 1
ATOM 3948 O O . LEU A 1 491 ? 11.567 -7.289 -25.340 1.00 83.31 491 LEU A O 1
ATOM 3952 N N . VAL A 1 492 ? 10.717 -5.427 -26.280 1.00 86.25 492 VAL A N 1
ATOM 3953 C CA . VAL A 1 492 ? 10.761 -4.590 -25.073 1.00 86.25 492 VAL A CA 1
ATOM 3954 C C . VAL A 1 492 ? 10.010 -5.244 -23.914 1.00 86.25 492 VAL A C 1
ATOM 3956 O O . VAL A 1 492 ? 10.511 -5.303 -22.796 1.00 86.25 492 VAL A O 1
ATOM 3959 N N . THR A 1 493 ? 8.810 -5.775 -24.168 1.00 80.75 493 THR A N 1
ATOM 3960 C CA . THR A 1 493 ? 7.996 -6.416 -23.124 1.00 80.75 493 THR A CA 1
ATOM 3961 C C . THR A 1 493 ? 8.677 -7.668 -22.563 1.00 80.75 493 THR A C 1
ATOM 3963 O O . THR A 1 493 ? 8.605 -7.895 -21.355 1.00 80.75 493 THR A O 1
ATOM 3966 N N . LYS A 1 494 ? 9.340 -8.465 -23.415 1.00 82.00 494 LYS A N 1
ATOM 3967 C CA . LYS A 1 494 ? 10.090 -9.657 -22.994 1.00 82.00 494 LYS A CA 1
ATOM 3968 C C . LYS A 1 494 ? 11.315 -9.282 -22.162 1.00 82.00 494 LYS A C 1
ATOM 3970 O O . LYS A 1 494 ? 11.450 -9.803 -21.061 1.00 82.00 494 LYS A O 1
ATOM 3975 N N . LEU A 1 495 ? 12.144 -8.355 -22.652 1.00 84.94 495 LEU A N 1
ATOM 3976 C CA . LEU A 1 495 ? 13.332 -7.884 -21.933 1.00 84.94 495 LEU A CA 1
ATOM 3977 C C . LEU A 1 495 ? 12.948 -7.279 -20.579 1.00 84.94 495 LEU A C 1
ATOM 3979 O O . LEU A 1 495 ? 13.464 -7.708 -19.558 1.00 84.94 495 LEU A O 1
ATOM 3983 N N . ALA A 1 496 ? 11.954 -6.388 -20.538 1.00 88.38 496 ALA A N 1
ATOM 3984 C CA . ALA A 1 496 ? 11.505 -5.778 -19.287 1.00 88.38 496 ALA A CA 1
ATOM 3985 C C . ALA A 1 496 ? 10.975 -6.800 -18.270 1.00 88.38 496 ALA A C 1
ATOM 3987 O O . ALA A 1 496 ? 11.228 -6.677 -17.074 1.00 88.38 496 ALA A O 1
ATOM 3988 N N . GLY A 1 497 ? 10.223 -7.805 -18.732 1.00 81.50 497 GLY A N 1
ATOM 3989 C CA . GLY A 1 497 ? 9.742 -8.882 -17.868 1.00 81.50 497 GLY A CA 1
ATOM 3990 C C . GLY A 1 497 ? 10.876 -9.760 -17.338 1.00 81.50 497 GLY A C 1
ATOM 3991 O O . GLY A 1 497 ? 10.833 -10.170 -16.181 1.00 81.50 497 GLY A O 1
ATOM 3992 N N . PHE A 1 498 ? 11.886 -10.030 -18.165 1.00 80.62 498 PHE A N 1
ATOM 3993 C CA . PHE A 1 498 ? 13.068 -10.797 -17.781 1.00 80.62 498 PHE A CA 1
ATOM 3994 C C . PHE A 1 498 ? 13.908 -10.043 -16.740 1.00 80.62 498 PHE A C 1
ATOM 3996 O O . PHE A 1 498 ? 14.142 -10.579 -15.660 1.00 80.62 498 PHE A O 1
ATOM 4003 N N . THR A 1 499 ? 14.225 -8.771 -17.001 1.00 87.06 499 THR A N 1
ATOM 4004 C CA . THR A 1 499 ? 14.938 -7.874 -16.075 1.00 87.06 499 THR A CA 1
ATOM 4005 C C . THR A 1 499 ? 14.235 -7.756 -14.729 1.00 87.06 499 THR A C 1
ATOM 4007 O O . THR A 1 499 ? 14.850 -7.970 -13.690 1.00 87.06 499 THR A O 1
ATOM 4010 N N . LEU A 1 500 ? 12.926 -7.478 -14.733 1.00 89.12 500 LEU A N 1
ATOM 4011 C CA . LEU A 1 500 ? 12.161 -7.310 -13.497 1.00 89.12 500 LEU A CA 1
ATOM 4012 C C . LEU A 1 500 ? 12.159 -8.581 -12.638 1.00 89.12 500 LEU A C 1
ATOM 4014 O O . LEU A 1 500 ? 12.237 -8.494 -11.418 1.00 89.12 500 LEU A O 1
ATOM 4018 N N . ASN A 1 501 ? 12.041 -9.755 -13.261 1.00 81.19 501 ASN A N 1
ATOM 4019 C CA . ASN A 1 501 ? 12.030 -11.017 -12.526 1.00 81.19 501 ASN A CA 1
ATOM 4020 C C . ASN A 1 501 ? 13.410 -11.360 -11.953 1.00 81.19 501 ASN A C 1
ATOM 4022 O O . ASN A 1 501 ? 13.468 -11.873 -10.841 1.00 81.19 501 ASN A O 1
ATOM 4026 N N . ALA A 1 502 ? 14.490 -11.075 -12.688 1.00 81.06 502 ALA A N 1
ATOM 4027 C CA . ALA A 1 502 ? 15.851 -11.263 -12.191 1.00 81.06 502 ALA A CA 1
ATOM 4028 C C . ALA A 1 502 ? 16.104 -10.381 -10.962 1.00 81.06 502 ALA A C 1
ATOM 4030 O O . ALA A 1 502 ? 16.417 -10.898 -9.897 1.00 81.06 502 ALA A O 1
ATOM 4031 N N . TRP A 1 503 ? 15.822 -9.078 -11.064 1.00 90.50 503 TRP A N 1
ATOM 4032 C CA . TRP A 1 503 ? 16.002 -8.142 -9.950 1.00 90.50 503 TRP A CA 1
ATOM 4033 C C . TRP A 1 503 ? 15.144 -8.478 -8.730 1.00 90.50 503 TRP A C 1
ATOM 4035 O O . TRP A 1 503 ? 15.608 -8.328 -7.606 1.00 90.50 503 TRP A O 1
ATOM 4045 N N . LYS A 1 504 ? 13.908 -8.957 -8.924 1.00 85.25 504 LYS A N 1
ATOM 4046 C CA . LYS A 1 504 ? 13.083 -9.456 -7.813 1.00 85.25 504 LYS A CA 1
ATOM 4047 C C . LYS A 1 504 ? 13.735 -10.639 -7.105 1.00 85.25 504 LYS A C 1
ATOM 4049 O O . LYS A 1 504 ? 13.780 -10.641 -5.884 1.00 85.25 504 LYS A O 1
ATOM 4054 N N . GLY A 1 505 ? 14.256 -11.602 -7.866 1.00 74.81 505 GLY A N 1
ATOM 4055 C CA . GLY A 1 505 ? 14.963 -12.751 -7.304 1.00 74.81 505 GLY A CA 1
ATOM 4056 C C . GLY A 1 505 ? 16.235 -12.349 -6.555 1.00 74.81 505 GLY A C 1
ATOM 4057 O O . GLY A 1 505 ? 16.466 -12.847 -5.461 1.00 74.81 505 GLY A O 1
ATOM 4058 N N . ASP A 1 506 ? 17.017 -11.417 -7.104 1.00 82.50 506 ASP A N 1
ATOM 4059 C CA . ASP A 1 506 ? 18.230 -10.907 -6.453 1.00 82.50 506 ASP A CA 1
ATOM 4060 C C . ASP A 1 506 ? 17.899 -10.158 -5.149 1.00 82.50 506 ASP A C 1
ATOM 4062 O O . ASP A 1 506 ? 18.581 -10.327 -4.140 1.00 82.50 506 ASP A O 1
ATOM 4066 N N . PHE A 1 507 ? 16.818 -9.373 -5.140 1.00 83.00 507 PHE A N 1
ATOM 4067 C CA . PHE A 1 507 ? 16.328 -8.693 -3.939 1.00 83.00 507 PHE A CA 1
ATOM 4068 C C . PHE A 1 507 ? 15.843 -9.678 -2.865 1.00 83.00 507 PHE A C 1
ATOM 4070 O O . PHE A 1 507 ? 16.214 -9.548 -1.701 1.00 83.00 507 PHE A O 1
ATOM 4077 N N . GLU A 1 508 ? 15.045 -10.680 -3.250 1.00 78.88 508 GLU A N 1
ATOM 4078 C CA . GLU A 1 508 ? 14.570 -11.746 -2.351 1.00 78.88 508 GLU A CA 1
ATOM 4079 C C . GLU A 1 508 ? 15.732 -12.549 -1.739 1.00 78.88 508 GLU A C 1
ATOM 4081 O O . GLU A 1 508 ? 15.623 -13.046 -0.621 1.00 78.88 508 GLU A O 1
ATOM 4086 N N . ASP A 1 509 ? 16.868 -12.612 -2.435 1.00 74.31 509 ASP A N 1
ATOM 4087 C CA . ASP A 1 509 ? 18.111 -13.244 -1.982 1.00 74.31 509 ASP A CA 1
ATOM 4088 C C . ASP A 1 509 ? 18.973 -12.368 -1.062 1.00 74.31 509 ASP A C 1
ATOM 4090 O O . ASP A 1 509 ? 20.104 -12.747 -0.736 1.00 74.31 509 ASP A O 1
ATOM 4094 N N . GLY A 1 510 ? 18.493 -11.178 -0.697 1.00 76.31 510 GLY A N 1
ATOM 4095 C CA . GLY A 1 510 ? 19.246 -10.211 0.097 1.00 76.31 510 GLY A CA 1
ATOM 4096 C C . GLY A 1 510 ? 20.470 -9.641 -0.629 1.00 76.31 510 GLY A C 1
ATOM 4097 O O . GLY A 1 510 ? 21.394 -9.156 0.024 1.00 76.31 510 GLY A O 1
ATOM 4098 N N . GLN A 1 511 ? 20.525 -9.708 -1.967 1.00 77.25 511 GLN A N 1
ATOM 4099 C CA . GLN A 1 511 ? 21.590 -9.045 -2.718 1.00 77.25 511 GLN A CA 1
ATOM 4100 C C . GLN A 1 511 ? 21.399 -7.527 -2.649 1.00 77.25 511 GLN A C 1
ATOM 4102 O O . GLN A 1 511 ? 20.288 -7.015 -2.751 1.00 77.25 511 GLN A O 1
ATOM 4107 N N . ASN A 1 512 ? 22.500 -6.783 -2.544 1.00 82.62 512 ASN A N 1
ATOM 4108 C CA . ASN A 1 512 ? 22.481 -5.317 -2.595 1.00 82.62 512 ASN A CA 1
ATOM 4109 C C . ASN A 1 512 ? 22.389 -4.767 -4.031 1.00 82.62 512 ASN A C 1
ATOM 4111 O O . ASN A 1 512 ? 22.185 -3.566 -4.233 1.00 82.62 512 ASN A O 1
ATOM 4115 N N . LYS A 1 513 ? 22.545 -5.637 -5.037 1.00 87.00 513 LYS A N 1
ATOM 4116 C CA . LYS A 1 513 ? 22.434 -5.306 -6.456 1.00 87.00 513 LYS A CA 1
ATOM 4117 C C . LYS A 1 513 ? 21.811 -6.453 -7.243 1.00 87.00 513 LYS A C 1
ATOM 4119 O O . LYS A 1 513 ? 22.115 -7.610 -6.974 1.00 87.00 513 LYS A O 1
ATOM 4124 N N . GLY A 1 514 ? 21.010 -6.116 -8.249 1.00 86.44 514 GLY A N 1
ATOM 4125 C CA . GLY A 1 514 ? 20.556 -7.042 -9.280 1.00 86.44 514 GLY A CA 1
ATOM 4126 C C . GLY A 1 514 ? 21.260 -6.771 -10.605 1.00 86.44 514 GLY A C 1
ATOM 4127 O O . GLY A 1 514 ? 21.363 -5.617 -11.023 1.00 86.44 514 GLY A O 1
ATOM 4128 N N . LEU A 1 515 ? 21.747 -7.812 -11.279 1.00 85.88 515 LEU A N 1
ATOM 4129 C CA . LEU A 1 515 ? 22.500 -7.682 -12.530 1.00 85.88 515 LEU A CA 1
ATOM 4130 C C . LEU A 1 515 ? 21.982 -8.658 -13.581 1.00 85.88 515 LEU A C 1
ATOM 4132 O O . LEU A 1 515 ? 21.817 -9.845 -13.320 1.00 85.88 515 LEU A O 1
ATOM 4136 N N . ILE A 1 516 ? 21.788 -8.161 -14.799 1.00 86.25 516 ILE A N 1
ATOM 4137 C CA . ILE A 1 516 ? 21.411 -8.982 -15.943 1.00 86.25 516 ILE A CA 1
ATOM 4138 C C . ILE A 1 516 ? 22.189 -8.567 -17.184 1.00 86.25 516 ILE A C 1
ATOM 4140 O O . ILE A 1 516 ? 22.378 -7.378 -17.442 1.00 86.25 516 ILE A O 1
ATOM 4144 N N . GLU A 1 517 ? 22.625 -9.554 -17.957 1.00 90.12 517 GLU A N 1
ATOM 4145 C CA . GLU A 1 517 ? 23.306 -9.357 -19.233 1.00 90.12 517 GLU A CA 1
ATOM 4146 C C . GLU A 1 517 ? 22.885 -10.469 -20.197 1.00 90.12 517 GLU A C 1
ATOM 4148 O O . GLU A 1 517 ? 22.981 -11.645 -19.856 1.00 90.12 517 GLU A O 1
ATOM 4153 N N . VAL A 1 518 ? 22.351 -10.099 -21.364 1.00 85.19 518 VAL A N 1
ATOM 4154 C CA . VAL A 1 518 ? 21.903 -11.037 -22.406 1.00 85.19 518 VAL A CA 1
ATOM 4155 C C . VAL A 1 518 ? 22.162 -10.479 -23.796 1.00 85.19 518 VAL A C 1
ATOM 4157 O O . VAL A 1 518 ? 22.124 -9.268 -24.017 1.00 85.19 518 VAL A O 1
ATOM 4160 N N . GLU A 1 519 ? 22.359 -11.367 -24.763 1.00 86.62 519 GLU A N 1
ATOM 4161 C CA . GLU A 1 519 ? 22.475 -10.988 -26.166 1.00 86.62 519 GLU A CA 1
ATOM 4162 C C . GLU A 1 519 ? 21.126 -11.083 -26.891 1.00 86.62 519 GLU A C 1
ATOM 4164 O O . GLU A 1 519 ? 20.360 -12.036 -26.729 1.00 86.62 519 GLU A O 1
ATOM 4169 N N . VAL A 1 520 ? 20.835 -10.079 -27.718 1.00 84.88 520 VAL A N 1
ATOM 4170 C CA . VAL A 1 520 ? 19.634 -9.997 -28.552 1.00 84.88 520 VAL A CA 1
ATOM 4171 C C . VAL A 1 520 ? 20.065 -10.084 -30.005 1.00 84.88 520 VAL A C 1
ATOM 4173 O O . VAL A 1 520 ? 20.909 -9.303 -30.443 1.00 84.88 520 VAL A O 1
ATOM 4176 N N . GLY A 1 521 ? 19.492 -11.014 -30.767 1.00 79.12 521 GLY A N 1
ATOM 4177 C CA . GLY A 1 521 ? 19.877 -11.210 -32.161 1.00 79.12 521 GLY A CA 1
ATOM 4178 C C . GLY A 1 521 ? 19.286 -12.452 -32.814 1.00 79.12 521 GLY A C 1
ATOM 4179 O O . GLY A 1 521 ? 18.726 -13.294 -32.116 1.00 79.12 521 GLY A O 1
ATOM 4180 N N . PRO A 1 522 ? 19.389 -12.578 -34.150 1.00 72.69 522 PRO A N 1
ATOM 4181 C CA . PRO A 1 522 ? 18.906 -13.753 -34.867 1.00 72.69 522 PRO A CA 1
ATOM 4182 C C . PRO A 1 522 ? 19.586 -15.025 -34.349 1.00 72.69 522 PRO A C 1
ATOM 4184 O O . PRO A 1 522 ? 20.811 -15.121 -34.396 1.00 72.69 522 PRO A O 1
ATOM 4187 N N . GLY A 1 523 ? 18.797 -15.990 -33.870 1.00 62.41 523 GLY A N 1
ATOM 4188 C CA . GLY A 1 523 ? 19.314 -17.270 -33.363 1.00 62.41 523 GLY A CA 1
ATOM 4189 C C . GLY A 1 523 ? 19.941 -17.234 -31.960 1.00 62.41 523 GLY A C 1
ATOM 4190 O O . GLY A 1 523 ? 20.558 -18.219 -31.571 1.00 62.41 523 GLY A O 1
ATOM 4191 N N . LEU A 1 524 ? 19.778 -16.136 -31.213 1.00 70.56 524 LEU A N 1
ATOM 4192 C CA . LEU A 1 524 ? 20.193 -16.007 -29.807 1.00 70.56 524 LEU A CA 1
ATOM 4193 C C . LEU A 1 524 ? 19.006 -16.233 -28.850 1.00 70.56 524 LEU A C 1
ATOM 4195 O O . LEU A 1 524 ? 17.855 -16.320 -29.288 1.00 70.56 524 LEU A O 1
ATOM 4199 N N . ASP A 1 525 ? 19.270 -16.274 -27.539 1.00 55.19 525 ASP A N 1
ATOM 4200 C CA . ASP A 1 525 ? 18.253 -16.484 -26.489 1.00 55.19 525 ASP A CA 1
ATOM 4201 C C . ASP A 1 525 ? 17.078 -15.494 -26.584 1.00 55.19 525 ASP A C 1
ATOM 4203 O O . ASP A 1 525 ? 15.913 -15.854 -26.382 1.00 55.19 525 ASP A O 1
ATOM 4207 N N . PHE A 1 526 ? 17.364 -14.247 -26.975 1.00 70.69 526 PHE A N 1
ATOM 4208 C CA . PHE A 1 526 ? 16.363 -13.257 -27.369 1.00 70.69 526 PHE A CA 1
ATOM 4209 C C . PHE A 1 526 ? 16.327 -13.099 -28.895 1.00 70.69 526 PHE A C 1
ATOM 4211 O O . PHE A 1 526 ? 16.793 -12.097 -29.444 1.00 70.69 526 PHE A O 1
ATOM 4218 N N . ASP A 1 527 ? 15.736 -14.090 -29.574 1.00 71.06 527 ASP A N 1
ATOM 4219 C CA . ASP A 1 527 ? 15.638 -14.125 -31.038 1.00 71.06 527 ASP A CA 1
ATOM 4220 C C . ASP A 1 527 ? 14.838 -12.939 -31.605 1.00 71.06 527 ASP A C 1
ATOM 4222 O O . ASP A 1 527 ? 13.630 -12.784 -31.360 1.00 71.06 527 ASP A O 1
ATOM 4226 N N . TYR A 1 528 ? 15.527 -12.096 -32.381 1.00 74.75 528 TYR A N 1
ATOM 4227 C CA . TYR A 1 528 ? 14.926 -10.975 -33.092 1.00 74.75 528 TYR A CA 1
ATOM 4228 C C . TYR A 1 528 ? 15.578 -10.753 -34.476 1.00 74.75 528 TYR A C 1
ATOM 4230 O O . TYR A 1 528 ? 16.730 -10.330 -34.550 1.00 74.75 528 TYR A O 1
ATOM 4238 N N . PRO A 1 529 ? 14.853 -10.937 -35.602 1.00 66.25 529 PRO A N 1
ATOM 4239 C CA . PRO A 1 529 ? 15.456 -11.047 -36.943 1.00 66.25 529 PRO A CA 1
ATOM 4240 C C . PRO A 1 529 ? 16.170 -9.802 -37.496 1.00 66.25 529 PRO A C 1
ATOM 4242 O O . PRO A 1 529 ? 16.800 -9.869 -38.548 1.00 66.25 529 PRO A O 1
ATOM 4245 N N . HIS A 1 530 ? 15.987 -8.636 -36.875 1.00 70.75 530 HIS A N 1
ATOM 4246 C CA . HIS A 1 530 ? 16.364 -7.337 -37.449 1.00 70.75 530 HIS A CA 1
ATOM 4247 C C . HIS A 1 530 ? 17.086 -6.411 -36.463 1.00 70.75 530 HIS A C 1
ATOM 4249 O O . HIS A 1 530 ? 17.106 -5.205 -36.693 1.00 70.75 530 HIS A O 1
ATOM 4255 N N . LEU A 1 531 ? 17.587 -6.948 -35.350 1.00 80.31 531 LEU A N 1
ATOM 4256 C CA . LEU A 1 531 ? 18.373 -6.222 -34.353 1.00 80.31 531 LEU A CA 1
ATOM 4257 C C . LEU A 1 531 ? 19.447 -7.158 -33.820 1.00 80.31 531 LEU A C 1
ATOM 4259 O O . LEU A 1 531 ? 19.118 -8.299 -33.523 1.00 80.31 531 LEU A O 1
ATOM 4263 N N . LYS A 1 532 ? 20.680 -6.676 -33.654 1.00 86.81 532 LYS A N 1
ATOM 4264 C CA . LYS A 1 532 ? 21.733 -7.389 -32.925 1.00 86.81 532 LYS A CA 1
ATOM 4265 C C . LYS A 1 532 ? 22.408 -6.446 -31.928 1.00 86.81 532 LYS A C 1
ATOM 4267 O O . LYS A 1 532 ? 22.937 -5.414 -32.344 1.00 86.81 532 LYS A O 1
ATOM 4272 N N . PHE A 1 533 ? 22.346 -6.755 -30.633 1.00 90.62 533 PHE A N 1
ATOM 4273 C CA . PHE A 1 533 ? 22.951 -5.946 -29.566 1.00 90.62 533 PHE A CA 1
ATOM 4274 C C . PHE A 1 533 ? 23.074 -6.716 -28.239 1.00 90.62 533 PHE A C 1
ATOM 4276 O O . PHE A 1 533 ? 22.375 -7.701 -28.019 1.00 90.62 533 PHE A O 1
ATOM 4283 N N . ILE A 1 534 ? 23.933 -6.234 -27.340 1.00 89.50 534 ILE A N 1
ATOM 4284 C CA . ILE A 1 534 ? 24.054 -6.710 -25.955 1.00 89.50 534 ILE A CA 1
ATOM 4285 C C . ILE A 1 534 ? 23.159 -5.849 -25.060 1.00 89.50 534 ILE A C 1
ATOM 4287 O O . ILE A 1 534 ? 23.269 -4.621 -25.058 1.00 89.50 534 ILE A O 1
ATOM 4291 N N . TYR A 1 535 ? 22.281 -6.482 -24.290 1.00 92.94 535 TYR A N 1
ATOM 4292 C CA . TYR A 1 535 ? 21.434 -5.837 -23.295 1.00 92.94 535 TYR A CA 1
ATOM 4293 C C . TYR A 1 535 ? 21.982 -6.091 -21.893 1.00 92.94 535 TYR A C 1
ATOM 4295 O O . TYR A 1 535 ? 22.112 -7.240 -21.481 1.00 92.94 535 TYR A O 1
ATOM 4303 N N . LYS A 1 536 ? 22.254 -5.022 -21.145 1.00 92.62 536 LYS A N 1
ATOM 4304 C CA . LYS A 1 536 ? 22.724 -5.083 -19.759 1.00 92.62 536 LYS A CA 1
ATOM 4305 C C . LYS A 1 536 ? 21.852 -4.208 -18.867 1.00 92.62 536 LYS A C 1
ATOM 4307 O O . LYS A 1 536 ? 21.599 -3.056 -19.212 1.00 92.62 536 LYS A O 1
ATOM 4312 N N . ALA A 1 537 ? 21.417 -4.712 -17.719 1.00 94.00 537 ALA A N 1
ATOM 4313 C CA . ALA A 1 537 ? 20.705 -3.901 -16.737 1.00 94.00 537 ALA A CA 1
ATOM 4314 C C . ALA A 1 537 ? 21.194 -4.166 -15.308 1.00 94.00 537 ALA A C 1
ATOM 4316 O O . ALA A 1 537 ? 21.327 -5.311 -14.881 1.00 94.00 537 ALA A O 1
ATOM 4317 N N . GLU A 1 538 ? 21.444 -3.092 -14.567 1.00 94.19 538 GLU A N 1
ATOM 4318 C CA . GLU A 1 538 ? 21.861 -3.110 -13.167 1.00 94.19 538 GLU A CA 1
ATOM 4319 C C . GLU A 1 538 ? 20.832 -2.362 -12.310 1.00 94.19 538 GLU A C 1
ATOM 4321 O O . GLU A 1 538 ? 20.414 -1.255 -12.658 1.00 94.19 538 GLU A O 1
ATOM 4326 N N . ALA A 1 539 ? 20.445 -2.952 -11.182 1.00 94.62 539 ALA A N 1
ATOM 4327 C CA . ALA A 1 539 ? 19.695 -2.301 -10.118 1.00 94.62 539 ALA A CA 1
ATOM 4328 C C . ALA A 1 539 ? 20.537 -2.280 -8.846 1.00 94.62 539 ALA A C 1
ATOM 4330 O O . ALA A 1 539 ? 21.045 -3.314 -8.428 1.00 94.62 539 ALA A O 1
ATOM 4331 N N . LYS A 1 540 ? 20.661 -1.118 -8.210 1.00 94.69 540 LYS A N 1
ATOM 4332 C CA . LYS A 1 540 ? 21.200 -0.975 -6.855 1.00 94.69 540 LYS A CA 1
ATOM 4333 C C . LYS A 1 540 ? 20.030 -0.842 -5.887 1.00 94.69 540 LYS A C 1
ATOM 4335 O O . LYS A 1 540 ? 19.153 -0.010 -6.113 1.00 94.69 540 LYS A O 1
ATOM 4340 N N . PHE A 1 541 ? 20.001 -1.673 -4.850 1.00 92.31 541 PHE A N 1
ATOM 4341 C CA . PHE A 1 541 ? 18.961 -1.630 -3.826 1.00 92.31 541 PHE A CA 1
ATOM 4342 C C . PHE A 1 541 ? 19.422 -0.723 -2.679 1.00 92.31 541 PHE A C 1
ATOM 4344 O O . PHE A 1 541 ? 20.422 -1.007 -2.023 1.00 92.31 541 PHE A O 1
ATOM 4351 N N . GLY A 1 542 ? 18.713 0.388 -2.473 1.00 81.19 542 GLY A N 1
ATOM 4352 C CA . GLY A 1 542 ? 19.014 1.426 -1.482 1.00 81.19 542 GLY A CA 1
ATOM 4353 C C . GLY A 1 542 ? 19.085 2.838 -2.078 1.00 81.19 542 GLY A C 1
ATOM 4354 O O . GLY A 1 542 ? 19.300 3.020 -3.272 1.00 81.19 542 GLY A O 1
ATOM 4355 N N . GLY A 1 543 ? 18.919 3.869 -1.246 1.00 83.12 543 GLY A N 1
ATOM 4356 C CA . GLY A 1 543 ? 18.939 5.278 -1.672 1.00 83.12 543 GLY A CA 1
ATOM 4357 C C . GLY A 1 543 ? 17.718 5.705 -2.502 1.00 83.12 543 GLY A C 1
ATOM 4358 O O . GLY A 1 543 ? 16.719 5.001 -2.575 1.00 83.12 543 GLY A O 1
ATOM 4359 N N . PHE A 1 544 ? 17.791 6.877 -3.138 1.00 81.62 544 PHE A N 1
ATOM 4360 C CA . PHE A 1 544 ? 16.652 7.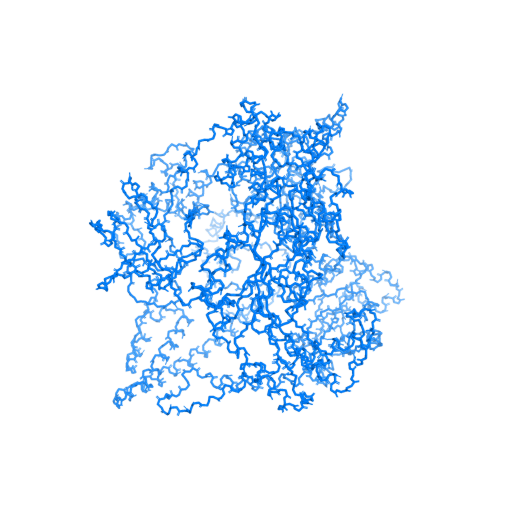471 -3.854 1.00 81.62 544 PHE A CA 1
ATOM 4361 C C . PHE A 1 544 ? 16.372 6.811 -5.203 1.00 81.62 544 PHE A C 1
ATOM 4363 O O . PHE A 1 544 ? 17.309 6.454 -5.923 1.00 81.62 544 PHE A O 1
ATOM 4370 N N . TYR A 1 545 ? 15.095 6.734 -5.588 1.00 87.50 545 TYR A N 1
ATOM 4371 C CA . TYR A 1 545 ? 14.705 6.175 -6.879 1.00 87.50 545 TYR A CA 1
ATOM 4372 C C . TYR A 1 545 ? 15.323 6.968 -8.037 1.00 87.50 545 TYR A C 1
ATOM 4374 O O . TYR A 1 545 ? 15.111 8.174 -8.164 1.00 87.50 545 TYR A O 1
ATOM 4382 N N . ARG A 1 546 ? 16.110 6.295 -8.883 1.00 83.62 546 ARG A N 1
ATOM 4383 C CA . ARG A 1 546 ? 16.734 6.891 -10.074 1.00 83.62 546 ARG A CA 1
ATOM 4384 C C . ARG A 1 546 ? 16.724 5.904 -11.226 1.00 83.62 546 ARG A C 1
ATOM 4386 O O . ARG A 1 546 ? 16.942 4.713 -11.023 1.00 83.62 546 ARG A O 1
ATOM 4393 N N . THR A 1 547 ? 16.534 6.418 -12.437 1.00 86.12 547 THR A N 1
ATOM 4394 C CA . THR A 1 547 ? 16.572 5.623 -13.667 1.00 86.12 547 THR A CA 1
ATOM 4395 C C . THR A 1 547 ? 17.539 6.259 -14.655 1.00 86.12 547 THR A C 1
ATOM 4397 O O . THR A 1 547 ? 17.595 7.481 -14.778 1.00 86.12 547 THR A O 1
ATOM 4400 N N . ALA A 1 548 ? 18.330 5.435 -15.333 1.00 83.69 548 ALA A N 1
ATOM 4401 C CA . ALA A 1 548 ? 19.213 5.867 -16.404 1.00 83.69 548 ALA A CA 1
ATOM 4402 C C . ALA A 1 548 ? 19.279 4.788 -17.487 1.00 83.69 548 ALA A C 1
ATOM 4404 O O . ALA A 1 548 ? 19.343 3.592 -17.186 1.00 83.69 548 ALA A O 1
ATOM 4405 N N . GLY A 1 549 ? 19.278 5.224 -18.742 1.00 86.56 549 GLY A N 1
ATOM 4406 C CA . GLY A 1 549 ? 19.470 4.390 -19.919 1.00 86.56 549 GLY A CA 1
ATOM 4407 C C . GLY A 1 549 ? 20.609 4.931 -20.778 1.00 86.56 549 GLY A C 1
ATOM 4408 O O . GLY A 1 549 ? 20.944 6.113 -20.703 1.00 86.56 549 GLY A O 1
ATOM 4409 N N . ALA A 1 550 ? 21.274 4.045 -21.516 1.00 86.81 550 ALA A N 1
ATOM 4410 C CA . ALA A 1 550 ? 22.258 4.432 -22.515 1.00 86.81 550 ALA A CA 1
ATOM 4411 C C . ALA A 1 550 ? 22.358 3.396 -23.638 1.00 86.81 550 ALA A C 1
ATOM 4413 O O . ALA A 1 550 ? 22.681 2.226 -23.396 1.00 86.81 550 ALA A O 1
ATOM 4414 N N . ALA A 1 551 ? 22.183 3.850 -24.873 1.00 87.31 551 ALA A N 1
ATOM 4415 C CA . ALA A 1 551 ? 22.493 3.110 -26.082 1.00 87.31 551 ALA A CA 1
ATOM 4416 C C . ALA A 1 551 ? 23.891 3.474 -26.600 1.00 87.31 551 ALA A C 1
ATOM 4418 O O . ALA A 1 551 ? 24.277 4.639 -26.656 1.00 87.31 551 ALA A O 1
ATOM 4419 N N . ILE A 1 552 ? 24.650 2.462 -27.020 1.00 87.19 552 ILE A N 1
ATOM 4420 C CA . ILE A 1 552 ? 25.899 2.612 -27.771 1.00 87.19 552 ILE A CA 1
ATOM 4421 C C . ILE A 1 552 ? 25.671 1.941 -29.125 1.00 87.19 552 ILE A C 1
ATOM 4423 O O . ILE A 1 552 ? 25.825 0.718 -29.224 1.00 87.19 552 ILE A O 1
ATOM 4427 N N . PRO A 1 553 ? 25.247 2.703 -30.146 1.00 82.75 553 PRO A N 1
ATOM 4428 C CA . PRO A 1 553 ? 24.876 2.131 -31.431 1.00 82.75 553 PRO A CA 1
ATOM 4429 C C . PRO A 1 553 ? 26.070 1.651 -32.252 1.00 82.75 553 PRO A C 1
ATOM 4431 O O . PRO A 1 553 ? 25.939 0.653 -32.946 1.00 82.75 553 PRO A O 1
ATOM 4434 N N . ASP A 1 554 ? 27.224 2.310 -32.140 1.00 82.56 554 ASP A N 1
ATOM 4435 C CA . ASP A 1 554 ? 28.432 1.983 -32.905 1.00 82.56 554 ASP A CA 1
ATOM 4436 C C . ASP A 1 554 ? 29.677 1.996 -31.996 1.00 82.56 554 ASP A C 1
ATOM 4438 O O . ASP A 1 554 ? 30.364 3.013 -31.869 1.00 82.56 554 ASP A O 1
ATOM 4442 N N . PRO A 1 555 ? 29.913 0.920 -31.223 1.00 82.94 555 PRO A N 1
ATOM 4443 C CA . PRO A 1 555 ? 31.070 0.842 -30.344 1.00 82.94 555 PRO A CA 1
ATOM 4444 C C . PRO A 1 555 ? 32.364 0.603 -31.145 1.00 82.94 555 PRO A C 1
ATOM 4446 O O . PRO A 1 555 ? 32.350 -0.169 -32.099 1.00 82.94 555 PRO A O 1
ATOM 4449 N N . PRO A 1 556 ? 33.524 1.130 -30.696 1.00 73.50 556 PRO A N 1
ATOM 4450 C CA . PRO A 1 556 ? 34.809 0.936 -31.382 1.00 73.50 556 PRO A CA 1
ATOM 4451 C C . PRO A 1 556 ? 35.212 -0.536 -31.579 1.00 73.50 556 PRO A C 1
ATOM 4453 O O . PRO A 1 556 ? 35.959 -0.860 -32.498 1.00 73.50 556 PRO A O 1
ATOM 4456 N N . LYS A 1 557 ? 34.752 -1.428 -30.688 1.00 71.25 557 LYS A N 1
ATOM 4457 C CA . LYS A 1 557 ? 34.897 -2.889 -30.778 1.00 71.25 557 LYS A CA 1
ATOM 4458 C C . LYS A 1 557 ? 33.650 -3.577 -30.204 1.00 71.25 557 LYS A C 1
ATOM 4460 O O . LYS A 1 557 ? 33.208 -3.236 -29.104 1.00 71.25 557 LYS A O 1
ATOM 4465 N N . GLY A 1 558 ? 33.144 -4.599 -30.896 1.00 78.19 558 GLY A N 1
ATOM 4466 C CA . GLY A 1 558 ? 32.057 -5.471 -30.426 1.00 78.19 558 GLY A CA 1
ATOM 4467 C C . GLY A 1 558 ? 30.662 -5.100 -30.942 1.00 78.19 558 GLY A C 1
ATOM 4468 O O . GLY A 1 558 ? 30.511 -4.296 -31.854 1.00 78.19 558 GLY A O 1
ATOM 4469 N N . LEU A 1 559 ? 29.629 -5.734 -30.379 1.00 83.62 559 LEU A N 1
ATOM 4470 C CA . LEU A 1 559 ? 28.233 -5.494 -30.760 1.00 83.62 559 LEU A CA 1
ATOM 4471 C C . LEU A 1 559 ? 27.679 -4.211 -30.118 1.00 83.62 559 LEU A C 1
ATOM 4473 O O . LEU A 1 559 ? 28.098 -3.879 -29.002 1.00 83.62 559 LEU A O 1
ATOM 4477 N N . PRO A 1 560 ? 26.693 -3.544 -30.757 1.00 90.25 560 PRO A N 1
ATOM 4478 C CA . PRO A 1 560 ? 25.945 -2.441 -30.153 1.00 90.25 560 PRO A CA 1
ATOM 4479 C C . PRO A 1 560 ? 25.416 -2.808 -28.765 1.00 90.25 560 PRO A C 1
ATOM 4481 O O . PRO A 1 560 ? 25.161 -3.982 -28.491 1.00 90.25 560 PRO A O 1
ATOM 4484 N N . ARG A 1 561 ? 25.244 -1.826 -27.874 1.00 90.81 561 ARG A N 1
ATOM 4485 C CA . ARG A 1 561 ? 24.879 -2.087 -26.469 1.00 90.81 561 ARG A CA 1
ATOM 4486 C C . ARG A 1 561 ? 23.715 -1.229 -26.001 1.00 90.81 561 ARG A C 1
ATOM 4488 O O . ARG A 1 561 ? 23.645 -0.055 -26.343 1.00 90.81 561 ARG A O 1
ATOM 4495 N N . VAL A 1 562 ? 22.859 -1.796 -25.159 1.00 92.38 562 VAL A N 1
ATOM 4496 C CA . VAL A 1 562 ? 21.840 -1.079 -24.381 1.00 92.38 562 VAL A CA 1
ATOM 4497 C C . VAL A 1 562 ? 22.113 -1.337 -22.909 1.00 92.38 562 VAL A C 1
ATOM 4499 O O . VAL A 1 562 ? 22.178 -2.493 -22.490 1.00 92.38 562 VAL A O 1
ATOM 4502 N N . ARG A 1 563 ? 22.283 -0.268 -22.131 1.00 92.75 563 ARG A N 1
ATOM 4503 C CA . ARG A 1 563 ? 22.548 -0.329 -20.691 1.00 92.75 563 ARG A CA 1
ATOM 4504 C C . ARG A 1 563 ? 21.456 0.378 -19.909 1.00 92.75 563 ARG A C 1
ATOM 4506 O O . ARG A 1 563 ? 21.108 1.504 -20.243 1.00 92.75 563 ARG A O 1
ATOM 4513 N N . LEU A 1 564 ? 20.960 -0.262 -18.858 1.00 94.75 564 LEU A N 1
ATOM 4514 C CA . LEU A 1 564 ? 20.049 0.329 -17.880 1.00 94.75 564 LEU A CA 1
ATOM 4515 C C . LEU A 1 564 ? 20.709 0.329 -16.503 1.00 94.75 564 LEU A C 1
ATOM 4517 O O . LEU A 1 564 ? 21.229 -0.698 -16.082 1.00 94.75 564 LEU A O 1
ATOM 4521 N N . ASN A 1 565 ? 20.634 1.450 -15.792 1.00 93.44 565 ASN A N 1
ATOM 4522 C CA . ASN A 1 565 ? 21.101 1.572 -14.414 1.00 93.44 565 ASN A CA 1
ATOM 4523 C C . ASN A 1 565 ? 19.985 2.168 -13.559 1.00 93.44 565 ASN A C 1
ATOM 4525 O O . ASN A 1 565 ? 19.528 3.282 -13.817 1.00 93.44 565 ASN A O 1
ATOM 4529 N N . TYR A 1 566 ? 19.531 1.415 -12.566 1.00 94.25 566 TYR A N 1
ATOM 4530 C CA . TYR A 1 566 ? 18.448 1.803 -11.673 1.00 94.25 566 TYR A CA 1
ATOM 4531 C C . TYR A 1 566 ? 18.956 1.858 -10.234 1.00 94.25 566 TYR A C 1
ATOM 4533 O O . TYR A 1 566 ? 19.771 1.039 -9.816 1.00 94.25 566 TYR A O 1
ATOM 4541 N N . ASN A 1 567 ? 18.452 2.822 -9.474 1.00 93.25 567 ASN A N 1
ATOM 4542 C CA . ASN A 1 567 ? 18.572 2.853 -8.024 1.00 93.25 567 ASN A CA 1
ATOM 4543 C C . ASN A 1 567 ? 17.169 2.699 -7.436 1.00 93.25 567 ASN A C 1
ATOM 4545 O O . ASN A 1 567 ? 16.264 3.419 -7.858 1.00 93.25 567 ASN A O 1
ATOM 4549 N N . ILE A 1 568 ? 16.971 1.737 -6.538 1.00 92.44 568 ILE A N 1
ATOM 4550 C CA . ILE A 1 568 ? 15.650 1.313 -6.062 1.00 92.44 568 ILE A CA 1
ATOM 4551 C C . ILE A 1 568 ? 15.619 1.384 -4.524 1.00 92.44 568 ILE A C 1
ATOM 4553 O O . ILE A 1 568 ? 16.287 0.561 -3.895 1.00 92.44 568 ILE A O 1
ATOM 4557 N N . PRO A 1 569 ? 14.865 2.317 -3.907 1.00 87.06 569 PRO A N 1
ATOM 4558 C CA . PRO A 1 569 ? 14.633 2.350 -2.461 1.00 87.06 569 PRO A CA 1
ATOM 4559 C C . PRO A 1 569 ? 14.024 1.042 -1.949 1.00 87.06 569 PRO A C 1
ATOM 4561 O O . PRO A 1 569 ? 13.071 0.519 -2.529 1.00 87.06 569 PRO A O 1
ATOM 4564 N N . ILE A 1 570 ? 14.597 0.510 -0.869 1.00 86.38 570 ILE A N 1
ATOM 4565 C CA . ILE A 1 570 ? 14.204 -0.776 -0.269 1.00 86.38 570 ILE A CA 1
ATOM 4566 C C . ILE A 1 570 ? 12.868 -0.640 0.475 1.00 86.38 570 ILE A C 1
ATOM 4568 O O . ILE A 1 570 ? 12.039 -1.543 0.420 1.00 86.38 570 ILE A O 1
ATOM 4572 N N . ASP A 1 571 ? 12.644 0.505 1.114 1.00 84.69 571 ASP A N 1
ATOM 4573 C CA . ASP A 1 571 ? 11.457 0.864 1.894 1.00 84.69 571 ASP A CA 1
ATOM 4574 C C . ASP A 1 571 ? 10.176 0.974 1.047 1.00 84.69 571 ASP A C 1
ATOM 4576 O O . ASP A 1 571 ? 9.072 0.748 1.543 1.00 84.69 571 ASP A O 1
ATOM 4580 N N . GLU A 1 572 ? 10.308 1.234 -0.256 1.00 78.31 572 GLU A N 1
ATOM 4581 C CA . GLU A 1 572 ? 9.174 1.277 -1.187 1.00 78.31 572 GLU A CA 1
ATOM 4582 C C . GLU A 1 572 ? 8.838 -0.093 -1.817 1.00 78.31 572 GLU A C 1
ATOM 4584 O O . GLU A 1 572 ? 7.834 -0.241 -2.533 1.00 78.31 572 GLU A O 1
ATOM 4589 N N . LEU A 1 573 ? 9.646 -1.131 -1.569 1.00 80.19 573 LEU A N 1
ATOM 4590 C CA . LEU A 1 573 ? 9.391 -2.488 -2.056 1.00 80.19 573 LEU A CA 1
ATOM 4591 C C . LEU A 1 573 ? 8.514 -3.276 -1.066 1.00 80.19 573 LEU A C 1
ATOM 4593 O O . LEU A 1 573 ? 8.686 -3.166 0.142 1.00 80.19 573 LEU A O 1
ATOM 4597 N N . PRO A 1 574 ? 7.545 -4.085 -1.546 1.00 76.38 574 PRO A N 1
ATOM 4598 C CA . PRO A 1 574 ? 7.294 -4.475 -2.939 1.00 76.38 574 PRO A CA 1
ATOM 4599 C C . PRO A 1 574 ? 6.331 -3.554 -3.715 1.00 76.38 574 PRO A C 1
ATOM 4601 O O . PRO A 1 574 ? 6.021 -3.844 -4.874 1.00 76.38 574 PRO A O 1
ATOM 4604 N N . ARG A 1 575 ? 5.827 -2.466 -3.113 1.00 79.88 575 ARG A N 1
ATOM 4605 C CA . ARG A 1 575 ? 4.785 -1.609 -3.719 1.00 79.88 575 ARG A CA 1
ATOM 4606 C C . ARG A 1 575 ? 5.241 -0.976 -5.039 1.00 79.88 575 ARG A C 1
ATOM 4608 O O . ARG A 1 575 ? 4.450 -0.880 -5.976 1.00 79.88 575 ARG A O 1
ATOM 4615 N N . MET A 1 576 ? 6.519 -0.619 -5.158 1.00 81.94 576 MET A N 1
ATOM 4616 C CA . MET A 1 576 ? 7.050 0.082 -6.331 1.00 81.94 576 MET A CA 1
ATOM 4617 C C . MET A 1 576 ? 7.312 -0.813 -7.559 1.00 81.94 576 MET A C 1
ATOM 4619 O O . MET A 1 576 ? 7.573 -0.300 -8.651 1.00 81.94 576 MET A O 1
ATOM 4623 N N . TRP A 1 577 ? 7.192 -2.144 -7.451 1.00 82.44 577 TRP A N 1
ATOM 4624 C CA . TRP A 1 577 ? 7.479 -3.056 -8.571 1.00 82.44 577 TRP A CA 1
ATOM 4625 C C . TRP A 1 577 ? 6.636 -2.796 -9.825 1.00 82.44 577 TRP A C 1
ATOM 4627 O O . TRP A 1 577 ? 7.105 -3.040 -10.939 1.00 82.44 577 TRP A O 1
ATOM 4637 N N . GLU A 1 578 ? 5.406 -2.302 -9.669 1.00 79.94 578 GLU A N 1
ATOM 4638 C CA . GLU A 1 578 ? 4.549 -1.943 -10.802 1.00 79.94 578 GLU A CA 1
ATOM 4639 C C . GLU A 1 578 ? 5.091 -0.724 -11.560 1.00 79.94 578 GLU A C 1
ATOM 4641 O O . GLU A 1 578 ? 5.211 -0.771 -12.789 1.00 79.94 578 GLU A O 1
ATOM 4646 N N . ARG A 1 579 ? 5.505 0.323 -10.833 1.00 83.94 579 ARG A N 1
ATOM 4647 C CA . ARG A 1 579 ? 6.141 1.523 -11.398 1.00 83.94 579 ARG A CA 1
ATOM 4648 C C . ARG A 1 579 ? 7.442 1.166 -12.115 1.00 83.94 579 ARG A C 1
ATOM 4650 O O . ARG A 1 579 ? 7.577 1.460 -13.301 1.00 83.94 579 ARG A O 1
ATOM 4657 N N . ILE A 1 580 ? 8.330 0.431 -11.440 1.00 85.06 580 ILE A N 1
ATOM 4658 C CA . ILE A 1 580 ? 9.614 -0.036 -11.993 1.00 85.06 580 ILE A CA 1
ATOM 4659 C C . ILE A 1 580 ? 9.384 -0.818 -13.292 1.00 85.06 580 ILE A C 1
ATOM 4661 O O . ILE A 1 580 ? 10.073 -0.615 -14.288 1.00 85.06 580 ILE A O 1
ATOM 4665 N N . SER A 1 581 ? 8.365 -1.681 -13.325 1.00 87.50 581 SER A N 1
ATOM 4666 C CA . SER A 1 581 ? 8.016 -2.443 -14.525 1.00 87.50 581 SER A CA 1
ATOM 4667 C C . SER A 1 581 ? 7.680 -1.546 -15.723 1.00 87.50 581 SER A C 1
ATOM 4669 O O . SER A 1 581 ? 8.019 -1.882 -16.861 1.00 87.50 581 SER A O 1
ATOM 4671 N N . MET A 1 582 ? 6.976 -0.435 -15.500 1.00 85.12 582 MET A N 1
ATOM 4672 C CA . MET A 1 582 ? 6.608 0.509 -16.559 1.00 85.12 582 MET A CA 1
ATOM 4673 C C . MET A 1 582 ? 7.797 1.359 -17.003 1.00 85.12 582 MET A C 1
ATOM 4675 O O . MET A 1 582 ? 7.972 1.558 -18.206 1.00 85.12 582 MET A O 1
ATOM 4679 N N . ASP A 1 583 ? 8.639 1.782 -16.063 1.00 88.00 583 ASP A N 1
ATOM 4680 C CA . ASP A 1 583 ? 9.829 2.582 -16.352 1.00 88.00 583 ASP A CA 1
ATOM 4681 C C . ASP A 1 583 ? 10.872 1.776 -17.134 1.00 88.00 583 ASP A C 1
ATOM 4683 O O . ASP A 1 583 ? 11.343 2.249 -18.165 1.00 88.00 583 ASP A O 1
ATOM 4687 N N . ILE A 1 584 ? 11.114 0.505 -16.778 1.00 90.81 584 ILE A N 1
ATOM 4688 C CA . ILE A 1 584 ? 12.002 -0.379 -17.553 1.00 90.81 584 ILE A CA 1
ATOM 4689 C C . ILE A 1 584 ? 11.524 -0.483 -19.010 1.00 90.81 584 ILE A C 1
ATOM 4691 O O . ILE A 1 584 ? 12.329 -0.410 -19.937 1.00 90.81 584 ILE A O 1
ATOM 4695 N N . ARG A 1 585 ? 10.212 -0.628 -19.254 1.00 90.88 585 ARG A N 1
ATOM 4696 C CA . ARG A 1 585 ? 9.675 -0.687 -20.629 1.00 90.88 585 ARG A CA 1
ATOM 4697 C C . ARG A 1 585 ? 9.882 0.622 -21.383 1.00 90.88 585 ARG A C 1
ATOM 4699 O O . ARG A 1 585 ? 10.204 0.571 -22.568 1.00 90.88 585 ARG A O 1
ATOM 4706 N N . ASN A 1 586 ? 9.691 1.755 -20.710 1.00 91.81 586 ASN A N 1
ATOM 4707 C CA . ASN A 1 586 ? 9.945 3.074 -21.278 1.00 91.81 586 ASN A CA 1
ATOM 4708 C C . ASN A 1 586 ? 11.421 3.211 -21.683 1.00 91.81 586 ASN A C 1
ATOM 4710 O O . ASN A 1 586 ? 11.707 3.431 -22.857 1.00 91.81 586 ASN A O 1
ATOM 4714 N N . THR A 1 587 ? 12.346 2.964 -20.747 1.00 92.00 587 THR A N 1
ATOM 4715 C CA . THR A 1 587 ? 13.790 3.086 -20.980 1.00 92.00 587 THR A CA 1
ATOM 4716 C C . THR A 1 587 ? 14.260 2.152 -22.093 1.00 92.00 587 THR A C 1
ATOM 4718 O O . THR A 1 587 ? 14.891 2.606 -23.036 1.00 92.00 587 THR A O 1
ATOM 4721 N N . ILE A 1 588 ? 13.899 0.862 -22.074 1.00 92.31 588 ILE A N 1
ATOM 4722 C CA . ILE A 1 588 ? 14.328 -0.074 -23.132 1.00 92.31 588 ILE A CA 1
ATOM 4723 C C . ILE A 1 588 ? 13.820 0.374 -24.508 1.00 92.31 588 ILE A C 1
ATOM 4725 O O . ILE A 1 588 ? 14.554 0.287 -25.491 1.00 92.31 588 ILE A O 1
ATOM 4729 N N . ARG A 1 589 ? 12.564 0.832 -24.611 1.00 92.50 589 ARG A N 1
ATOM 4730 C CA . ARG A 1 589 ? 12.012 1.276 -25.897 1.00 92.50 589 ARG A CA 1
ATOM 4731 C C . ARG A 1 589 ? 12.706 2.537 -26.409 1.00 92.50 589 ARG A C 1
ATOM 4733 O O . ARG A 1 589 ? 12.939 2.601 -27.617 1.00 92.50 589 ARG A O 1
ATOM 4740 N N . HIS A 1 590 ? 13.022 3.471 -25.513 1.00 91.75 590 HIS A N 1
ATOM 4741 C CA . HIS A 1 590 ? 13.799 4.676 -25.798 1.00 91.75 590 HIS A CA 1
ATOM 4742 C C . HIS A 1 590 ? 15.202 4.306 -26.315 1.00 91.75 590 HIS A C 1
ATOM 4744 O O . HIS A 1 590 ? 15.549 4.659 -27.439 1.00 91.75 590 HIS A O 1
ATOM 4750 N N . GLU A 1 591 ? 15.953 3.465 -25.593 1.00 92.56 591 GLU A N 1
ATOM 4751 C CA . GLU A 1 591 ? 17.313 3.072 -26.001 1.00 92.56 591 GLU A CA 1
ATOM 4752 C C . GLU A 1 591 ? 17.354 2.277 -27.317 1.00 92.56 591 GLU A C 1
ATOM 4754 O O . GLU A 1 591 ? 18.254 2.453 -28.140 1.00 92.56 591 GLU A O 1
ATOM 4759 N N . ILE A 1 592 ? 16.364 1.408 -27.563 1.00 89.31 592 ILE A N 1
ATOM 4760 C CA . ILE A 1 592 ? 16.254 0.694 -28.845 1.00 89.31 592 ILE A CA 1
ATOM 4761 C C . ILE A 1 592 ? 16.016 1.674 -30.000 1.00 89.31 592 ILE A C 1
ATOM 4763 O O . ILE A 1 592 ? 16.471 1.406 -31.111 1.00 89.31 592 ILE A O 1
ATOM 4767 N N . GLU A 1 593 ? 15.329 2.799 -29.777 1.00 87.94 593 GLU A N 1
ATOM 4768 C CA . GLU A 1 593 ? 15.142 3.798 -30.831 1.00 87.94 593 GLU A CA 1
ATOM 4769 C C . GLU A 1 593 ? 16.475 4.427 -31.245 1.00 87.94 593 GLU A C 1
ATOM 4771 O O . GLU A 1 593 ? 16.741 4.541 -32.439 1.00 87.94 593 GLU A O 1
ATOM 4776 N N . HIS A 1 594 ? 17.375 4.715 -30.305 1.00 85.56 594 HIS A N 1
ATOM 4777 C CA . HIS A 1 594 ? 18.713 5.216 -30.636 1.00 85.56 594 HIS A CA 1
ATOM 4778 C C . HIS A 1 594 ? 19.544 4.233 -31.468 1.00 85.56 594 HIS A C 1
ATOM 4780 O O . HIS A 1 594 ? 20.226 4.650 -32.411 1.00 85.56 594 HIS A O 1
ATOM 4786 N N . LEU A 1 595 ? 19.424 2.924 -31.207 1.00 85.31 595 LEU A N 1
ATOM 4787 C CA . LEU A 1 595 ? 20.023 1.889 -32.065 1.00 85.31 595 LEU A CA 1
ATOM 4788 C C . LEU A 1 595 ? 19.455 1.888 -33.494 1.00 85.31 595 LEU A C 1
ATOM 4790 O O . LEU A 1 595 ? 20.097 1.388 -34.413 1.00 85.31 595 LEU A O 1
ATOM 4794 N N . MET A 1 596 ? 18.238 2.400 -33.687 1.00 82.25 596 MET A N 1
ATOM 4795 C CA . MET A 1 596 ? 17.570 2.458 -34.989 1.00 82.25 596 MET A CA 1
ATOM 4796 C C . MET A 1 596 ? 17.806 3.763 -35.747 1.00 82.25 596 MET A C 1
ATOM 4798 O O . MET A 1 596 ? 17.483 3.828 -36.935 1.00 82.25 596 MET A O 1
ATOM 4802 N N . GLN A 1 597 ? 18.357 4.773 -35.078 1.00 82.56 597 GLN A N 1
ATOM 4803 C CA . GLN A 1 597 ? 18.671 6.083 -35.645 1.00 82.56 597 GLN A CA 1
ATOM 4804 C C . GLN A 1 597 ? 20.128 6.183 -36.123 1.00 82.56 597 GLN A C 1
ATOM 4806 O O . GLN A 1 597 ? 20.418 6.994 -37.002 1.00 82.56 597 GLN A O 1
ATOM 4811 N N . SER A 1 598 ? 21.034 5.372 -35.558 1.00 78.75 598 SER A N 1
ATOM 4812 C CA . SER A 1 598 ? 22.464 5.316 -35.912 1.00 78.75 598 SER A CA 1
ATOM 4813 C C . SER A 1 598 ? 23.061 3.915 -35.691 1.00 78.75 598 SER A C 1
ATOM 4815 O O . SER A 1 598 ? 22.527 3.142 -34.900 1.00 78.75 598 SER A O 1
ATOM 4817 N N . GLY A 1 599 ? 24.153 3.577 -36.385 1.00 81.31 599 GLY A N 1
ATOM 4818 C CA . GLY A 1 599 ? 24.863 2.297 -36.239 1.00 81.31 599 GLY A CA 1
ATOM 4819 C C . GLY A 1 599 ? 24.371 1.160 -37.157 1.00 81.31 599 GLY A C 1
ATOM 4820 O O . GLY A 1 599 ? 23.523 1.360 -38.028 1.00 81.31 599 GLY A O 1
ATOM 4821 N N . PRO A 1 600 ? 24.869 -0.075 -36.967 1.00 77.94 600 PRO A N 1
ATOM 4822 C CA . PRO A 1 600 ? 24.668 -1.194 -37.895 1.00 77.94 600 PRO A CA 1
ATOM 4823 C C . PRO A 1 600 ? 23.238 -1.759 -37.889 1.00 77.94 600 PRO A C 1
ATOM 4825 O O . PRO A 1 600 ? 22.881 -2.563 -38.748 1.00 77.94 600 PRO A O 1
ATOM 4828 N N . ASN A 1 601 ? 22.405 -1.352 -36.926 1.00 80.50 601 ASN A N 1
ATOM 4829 C CA . ASN A 1 601 ? 21.000 -1.754 -36.826 1.00 80.50 601 ASN A CA 1
ATOM 4830 C C . ASN A 1 601 ? 20.055 -0.846 -37.645 1.00 80.50 601 ASN A C 1
ATOM 4832 O O . ASN A 1 601 ? 18.859 -1.140 -37.762 1.00 80.50 601 ASN A O 1
ATOM 4836 N N . VAL A 1 602 ? 20.564 0.238 -38.241 1.00 80.56 602 VAL A N 1
ATOM 4837 C CA . VAL A 1 602 ? 19.770 1.179 -39.039 1.00 80.56 602 VAL A CA 1
ATOM 4838 C C . VAL A 1 602 ? 19.433 0.593 -40.407 1.00 80.56 602 VAL A C 1
ATOM 4840 O O . VAL A 1 602 ? 20.207 -0.127 -41.035 1.00 80.56 602 VAL A O 1
ATOM 4843 N N . LYS A 1 603 ? 18.241 0.913 -40.917 1.00 73.06 603 LYS A N 1
ATOM 4844 C CA . LYS A 1 603 ? 17.892 0.581 -42.303 1.00 73.06 603 LYS A CA 1
ATOM 4845 C C . LYS A 1 603 ? 18.578 1.551 -43.261 1.00 73.06 603 LYS A C 1
ATOM 4847 O O . LYS A 1 603 ? 18.435 2.757 -43.090 1.00 73.06 603 LYS A O 1
ATOM 4852 N N . LYS A 1 604 ? 19.192 1.028 -44.326 1.00 65.69 604 LYS A N 1
ATOM 4853 C CA . LYS A 1 604 ? 19.795 1.817 -45.414 1.00 65.69 604 LYS A CA 1
ATOM 4854 C C . LYS A 1 604 ? 18.876 2.978 -45.846 1.00 65.69 604 LYS A C 1
ATOM 4856 O O . LYS A 1 604 ? 17.722 2.738 -46.207 1.00 65.69 604 LYS A O 1
ATOM 4861 N N . GLY A 1 605 ? 19.378 4.215 -45.770 1.00 58.03 605 GLY A N 1
ATOM 4862 C CA . GLY A 1 605 ? 18.644 5.445 -46.114 1.00 58.03 605 GLY A CA 1
ATOM 4863 C C . GLY A 1 605 ? 17.709 6.003 -45.028 1.00 58.03 605 GLY A C 1
ATOM 4864 O O . GLY A 1 605 ? 16.932 6.909 -45.312 1.00 58.03 605 GLY A O 1
ATOM 4865 N N . LYS A 1 606 ? 17.741 5.460 -43.802 1.00 69.81 606 LYS A N 1
ATOM 4866 C CA . LYS A 1 606 ? 17.000 5.972 -42.631 1.00 69.81 606 LYS A CA 1
ATOM 4867 C C . LYS A 1 606 ? 17.905 6.460 -41.497 1.00 69.81 606 LYS A C 1
ATOM 4869 O O . LYS A 1 606 ? 17.434 6.621 -40.374 1.00 69.81 606 LYS A O 1
ATOM 4874 N N . GLU A 1 607 ? 19.186 6.650 -41.779 1.00 73.44 607 GLU A N 1
ATOM 4875 C CA . GLU A 1 607 ? 20.129 7.227 -40.825 1.00 73.44 607 GLU A CA 1
ATOM 4876 C C . GLU A 1 607 ? 19.756 8.676 -40.539 1.00 73.44 607 GLU A C 1
ATOM 4878 O O . GLU A 1 607 ? 19.417 9.438 -41.446 1.00 73.44 607 GLU A O 1
ATOM 4883 N N . LYS A 1 608 ? 19.795 9.038 -39.259 1.00 73.06 608 LYS A N 1
ATOM 4884 C CA . LYS A 1 608 ? 19.657 10.426 -38.834 1.00 73.06 608 LYS A CA 1
ATOM 4885 C C . LYS A 1 608 ? 21.031 11.063 -38.708 1.00 73.06 608 LYS A C 1
ATOM 4887 O O . LYS A 1 608 ? 21.984 10.393 -38.304 1.00 73.06 608 LYS A O 1
ATOM 4892 N N . ALA A 1 609 ? 21.105 12.361 -39.002 1.00 67.75 609 ALA A N 1
ATOM 4893 C CA . ALA A 1 609 ? 22.325 13.141 -38.843 1.00 67.75 609 ALA A CA 1
ATOM 4894 C C . ALA A 1 609 ? 22.902 12.986 -37.425 1.00 67.75 609 ALA A C 1
ATOM 4896 O O . ALA A 1 609 ? 22.179 12.764 -36.447 1.00 67.75 609 ALA A O 1
ATOM 4897 N N . SER A 1 610 ? 24.227 13.043 -37.320 1.00 64.38 610 SER A N 1
ATOM 4898 C CA . SER A 1 610 ? 24.898 13.025 -36.025 1.00 64.38 610 SER A CA 1
ATOM 4899 C C . SER A 1 610 ? 24.620 14.337 -35.297 1.00 64.38 610 SER A C 1
ATOM 4901 O O . SER A 1 610 ? 25.011 15.396 -35.763 1.00 64.38 610 SER A O 1
ATOM 4903 N N . ASP A 1 611 ? 23.989 14.245 -34.135 1.00 65.62 611 ASP A N 1
ATOM 4904 C CA . ASP A 1 611 ? 23.771 15.317 -33.161 1.00 65.62 611 ASP A CA 1
ATOM 4905 C C . ASP A 1 611 ? 24.943 15.410 -32.166 1.00 65.62 611 ASP A C 1
ATOM 4907 O O . ASP A 1 611 ? 24.845 16.022 -31.108 1.00 65.62 611 ASP A O 1
ATOM 4911 N N . ARG A 1 612 ? 26.075 14.763 -32.478 1.00 60.16 612 ARG A N 1
ATOM 4912 C CA . ARG A 1 612 ? 27.246 14.699 -31.598 1.00 60.16 612 ARG A CA 1
ATOM 4913 C C . ARG A 1 612 ? 27.880 16.070 -31.373 1.00 60.16 612 ARG A C 1
ATOM 4915 O O . ARG A 1 612 ? 28.233 16.355 -30.239 1.00 60.16 612 ARG A O 1
ATOM 4922 N N . SER A 1 613 ? 27.980 16.907 -32.406 1.00 58.53 613 SER A N 1
ATOM 4923 C CA . SER A 1 613 ? 28.499 18.276 -32.284 1.00 58.53 613 SER A CA 1
ATOM 4924 C C . SER A 1 613 ? 27.585 19.149 -31.426 1.00 58.53 613 SER A C 1
ATOM 4926 O O . SER A 1 613 ? 28.071 19.828 -30.535 1.00 58.53 613 SER A O 1
ATOM 4928 N N . GLU A 1 614 ? 26.265 19.059 -31.611 1.00 63.72 614 GLU A N 1
ATOM 4929 C CA . GLU A 1 614 ? 25.268 19.766 -30.793 1.00 63.72 614 GLU A CA 1
ATOM 4930 C C . GLU A 1 614 ? 25.327 19.294 -29.332 1.00 63.72 614 GLU A C 1
ATOM 4932 O O . GLU A 1 614 ? 25.344 20.104 -28.410 1.00 63.72 614 GLU A O 1
ATOM 4937 N N . ARG A 1 615 ? 25.449 17.980 -29.094 1.00 63.16 615 ARG A N 1
ATOM 4938 C CA . ARG A 1 615 ? 25.647 17.407 -27.751 1.00 63.16 615 ARG A CA 1
ATOM 4939 C C . ARG A 1 615 ? 26.979 17.827 -27.127 1.00 63.16 615 ARG A C 1
ATOM 4941 O O . ARG A 1 615 ? 27.025 18.052 -25.922 1.00 63.16 615 ARG A O 1
ATOM 4948 N N . GLU A 1 616 ? 28.053 17.913 -27.908 1.00 61.06 616 GLU A N 1
ATOM 4949 C CA . GLU A 1 616 ? 29.376 18.357 -27.456 1.00 61.06 616 GLU A CA 1
ATOM 4950 C C . GLU A 1 616 ? 29.383 19.865 -27.162 1.00 61.06 616 GLU A C 1
ATOM 4952 O O . GLU A 1 616 ? 29.922 20.270 -26.136 1.00 61.06 616 GLU A O 1
ATOM 4957 N N . GLU A 1 617 ? 28.708 20.694 -27.958 1.00 59.97 617 GLU A N 1
ATOM 4958 C CA . GLU A 1 617 ? 28.485 22.121 -27.683 1.00 59.97 617 GLU A CA 1
ATOM 4959 C C . GLU A 1 617 ? 27.636 22.331 -26.421 1.00 59.97 617 GLU A C 1
ATOM 4961 O O . GLU A 1 617 ? 28.015 23.110 -25.539 1.00 59.97 617 GLU A O 1
ATOM 4966 N N . LEU A 1 618 ? 26.551 21.561 -26.264 1.00 60.91 618 LEU A N 1
ATOM 4967 C CA . LEU A 1 618 ? 25.736 21.540 -25.046 1.00 60.91 618 LEU A CA 1
ATOM 4968 C C . LEU A 1 618 ? 26.543 21.055 -23.821 1.00 60.91 618 LEU A C 1
ATOM 4970 O O . LEU A 1 618 ? 26.326 21.513 -22.698 1.00 60.91 618 LEU A O 1
ATOM 4974 N N . ALA A 1 619 ? 27.493 20.134 -24.014 1.00 52.81 619 ALA A N 1
ATOM 4975 C CA . ALA A 1 619 ? 28.321 19.573 -22.946 1.00 52.81 619 ALA A CA 1
ATOM 4976 C C . ALA A 1 619 ? 29.543 20.434 -22.578 1.00 52.81 619 ALA A C 1
ATOM 4978 O O . ALA A 1 619 ? 30.009 20.335 -21.435 1.00 52.81 619 ALA A O 1
ATOM 4979 N N . THR A 1 620 ? 30.067 21.238 -23.509 1.00 52.34 620 THR A N 1
ATOM 4980 C CA . THR A 1 620 ? 31.285 22.055 -23.339 1.00 52.34 620 THR A CA 1
ATOM 4981 C C . THR A 1 620 ? 31.004 23.483 -22.881 1.00 52.34 620 THR A C 1
ATOM 4983 O O . THR A 1 620 ? 31.874 24.056 -22.233 1.00 52.34 620 THR A O 1
ATOM 4986 N N . GLY A 1 621 ? 29.801 24.021 -23.127 1.00 49.28 621 GLY A N 1
ATOM 4987 C CA . GLY A 1 621 ? 29.246 25.230 -22.505 1.00 49.28 621 GLY A CA 1
ATOM 4988 C C . GLY A 1 621 ? 30.205 26.426 -22.422 1.00 49.28 621 GLY A C 1
ATOM 4989 O O . GLY A 1 621 ? 30.925 26.588 -21.440 1.00 49.28 621 GLY A O 1
ATOM 4990 N N . LYS A 1 622 ? 30.147 27.358 -23.380 1.00 47.50 622 LYS A N 1
ATOM 4991 C CA . LYS A 1 622 ? 30.956 28.600 -23.380 1.00 47.50 622 LYS A CA 1
ATOM 4992 C C . LYS A 1 622 ? 30.683 29.580 -22.213 1.00 47.50 622 LYS A C 1
ATOM 4994 O O . LYS A 1 622 ? 31.211 30.688 -22.240 1.00 47.50 622 LYS A O 1
ATOM 4999 N N . LYS A 1 623 ? 29.891 29.234 -21.184 1.00 42.41 623 LYS A N 1
ATOM 5000 C CA . LYS A 1 623 ? 29.653 30.110 -20.018 1.00 42.41 623 LYS A CA 1
ATOM 5001 C C . LYS A 1 623 ? 29.692 29.373 -18.661 1.00 42.41 623 LYS A C 1
ATOM 5003 O O . LYS A 1 623 ? 29.089 28.310 -18.537 1.00 42.41 623 LYS A O 1
ATOM 5008 N N . PRO A 1 624 ? 30.320 29.945 -17.609 1.00 38.28 624 PRO A N 1
ATOM 5009 C CA . PRO A 1 624 ? 30.534 29.278 -16.312 1.00 38.28 624 PRO A CA 1
ATOM 5010 C C . PRO A 1 624 ? 29.264 28.826 -15.568 1.00 38.28 624 PRO A C 1
ATOM 5012 O O . PRO A 1 624 ? 29.289 27.813 -14.871 1.00 38.28 624 PRO A O 1
ATOM 5015 N N . TRP A 1 625 ? 28.138 29.523 -15.744 1.00 37.19 625 TRP A N 1
ATOM 5016 C CA . TRP A 1 625 ? 26.872 29.231 -15.055 1.00 37.19 625 TRP A CA 1
ATOM 5017 C C . TRP A 1 625 ? 26.141 27.982 -15.588 1.00 37.19 625 TRP A C 1
ATOM 5019 O O . TRP A 1 625 ? 25.319 27.397 -14.881 1.00 37.19 625 TRP A O 1
ATOM 5029 N N . TRP A 1 626 ? 26.493 27.500 -16.787 1.00 34.50 626 TRP A N 1
ATOM 5030 C CA . TRP A 1 626 ? 25.920 26.290 -17.398 1.00 34.50 626 TRP A CA 1
ATOM 5031 C C . TRP A 1 626 ? 26.261 24.991 -16.651 1.00 34.50 626 TRP A C 1
ATOM 5033 O O . TRP A 1 626 ? 25.483 24.035 -16.664 1.00 34.50 626 TRP A O 1
ATOM 5043 N N . LYS A 1 627 ? 27.402 24.935 -15.951 1.00 42.75 627 LYS A N 1
ATOM 5044 C CA . LYS A 1 627 ? 27.809 23.742 -15.183 1.00 42.75 627 LYS A CA 1
ATOM 5045 C C . LYS A 1 627 ? 26.912 23.477 -13.967 1.00 42.75 627 LYS A C 1
ATOM 5047 O O . LYS A 1 627 ? 26.785 22.322 -13.563 1.00 42.75 627 LYS A O 1
ATOM 5052 N N . PHE A 1 628 ? 26.290 24.516 -13.404 1.00 39.00 628 PHE A N 1
ATOM 5053 C CA . PHE A 1 628 ? 25.449 24.417 -12.207 1.00 39.00 628 PHE A CA 1
ATOM 5054 C C . PHE A 1 628 ? 24.062 23.828 -12.527 1.00 39.00 628 PHE A C 1
ATOM 5056 O O . PHE A 1 628 ? 23.614 22.916 -11.840 1.00 39.00 628 PHE A O 1
ATOM 5063 N N . TRP A 1 629 ? 23.437 24.242 -13.637 1.00 37.78 629 TRP A N 1
ATOM 5064 C CA . TRP A 1 629 ? 22.125 23.740 -14.090 1.00 37.78 629 TRP A CA 1
ATOM 5065 C C . TRP A 1 629 ? 22.153 22.289 -14.604 1.00 37.78 629 TRP A C 1
ATOM 5067 O O . TRP A 1 629 ? 21.211 21.522 -14.391 1.00 37.78 629 TRP A O 1
ATOM 5077 N N . ARG A 1 630 ? 23.275 21.866 -15.201 1.00 40.78 630 ARG A N 1
ATOM 5078 C CA . ARG A 1 630 ? 23.498 20.488 -15.677 1.00 40.78 630 ARG A CA 1
ATOM 5079 C C . ARG A 1 630 ? 23.421 19.436 -14.564 1.00 40.78 630 ARG A C 1
ATOM 5081 O O . ARG A 1 630 ? 23.086 18.287 -14.838 1.00 40.78 630 ARG A O 1
ATOM 5088 N N . LYS A 1 631 ? 23.756 19.804 -13.322 1.00 42.12 631 LYS A N 1
ATOM 5089 C CA . LYS A 1 631 ? 23.853 18.861 -12.196 1.00 42.12 631 LYS A CA 1
ATOM 5090 C C . LYS A 1 631 ? 22.485 18.510 -11.591 1.00 42.12 631 LYS A C 1
ATOM 5092 O O . LYS A 1 631 ? 22.416 17.548 -10.827 1.00 42.12 631 LYS A O 1
ATOM 5097 N N . THR A 1 632 ? 21.424 19.244 -11.949 1.00 40.84 632 THR A N 1
ATOM 5098 C CA . THR A 1 632 ? 20.157 19.217 -11.198 1.00 40.84 632 THR A CA 1
ATOM 5099 C C . THR A 1 632 ? 18.891 19.003 -12.039 1.00 40.84 632 THR A C 1
ATOM 5101 O O . THR A 1 632 ? 17.930 18.495 -11.473 1.00 40.84 632 THR A O 1
ATOM 5104 N N . LEU A 1 633 ? 18.842 19.343 -13.342 1.00 41.56 633 LEU A N 1
ATOM 5105 C CA . LEU A 1 633 ? 17.560 19.367 -14.093 1.00 41.56 633 LEU A CA 1
ATOM 5106 C C . LEU A 1 633 ? 17.565 18.788 -15.526 1.00 41.56 633 LEU A C 1
ATOM 5108 O O . LEU A 1 633 ? 16.500 18.590 -16.102 1.00 41.56 633 LEU A O 1
ATOM 5112 N N . GLY A 1 634 ? 18.725 18.476 -16.117 1.00 54.84 634 GLY A N 1
ATOM 5113 C CA . GLY A 1 634 ? 18.807 18.205 -17.562 1.00 54.84 634 GLY A CA 1
ATOM 5114 C C . GLY A 1 634 ? 18.543 19.478 -18.383 1.00 54.84 634 GLY A C 1
ATOM 5115 O O . GLY A 1 634 ? 17.791 20.354 -17.970 1.00 54.84 634 GLY A O 1
ATOM 5116 N N . THR A 1 635 ? 19.212 19.653 -19.520 1.00 64.31 635 THR A N 1
ATOM 5117 C CA . THR A 1 635 ? 19.006 20.851 -20.348 1.00 64.31 635 THR A CA 1
ATOM 5118 C C . THR A 1 635 ? 17.716 20.679 -21.162 1.00 64.31 635 THR A C 1
ATOM 5120 O O . THR A 1 635 ? 17.620 19.690 -21.892 1.00 64.31 635 THR A O 1
ATOM 5123 N N . PRO A 1 636 ? 16.714 21.574 -21.069 1.00 70.94 636 PRO A N 1
ATOM 5124 C CA . PRO A 1 636 ? 15.501 21.516 -21.892 1.00 70.94 636 PRO A CA 1
ATOM 5125 C C . PRO A 1 636 ? 15.786 21.315 -23.387 1.00 70.94 636 PRO A C 1
ATOM 5127 O O . PRO A 1 636 ? 15.066 20.592 -24.074 1.00 70.94 636 PRO A O 1
ATOM 5130 N N . GLU A 1 637 ? 16.888 21.886 -23.875 1.00 73.38 637 GLU A N 1
ATOM 5131 C CA . GLU A 1 637 ? 17.391 21.788 -25.246 1.00 73.38 637 GLU A CA 1
ATOM 5132 C C . GLU A 1 637 ? 17.710 20.348 -25.664 1.00 73.38 637 GLU A C 1
ATOM 5134 O O . GLU A 1 637 ? 17.504 19.992 -26.822 1.00 73.38 637 GLU A O 1
ATOM 5139 N N . TYR A 1 638 ? 18.140 19.492 -24.730 1.00 75.25 638 TYR A N 1
ATOM 5140 C CA . TYR A 1 638 ? 18.393 18.075 -25.002 1.00 75.25 638 TYR A CA 1
ATOM 5141 C C . TYR A 1 638 ? 17.122 17.375 -25.504 1.00 75.25 638 TYR A C 1
ATOM 5143 O O . TYR A 1 638 ? 17.152 16.643 -26.489 1.00 75.25 638 TYR A O 1
ATOM 5151 N N . TYR A 1 639 ? 15.972 17.672 -24.894 1.00 83.00 639 TYR A N 1
ATOM 5152 C CA . TYR A 1 639 ? 14.679 17.086 -25.267 1.00 83.00 639 TYR A CA 1
ATOM 5153 C C . TYR A 1 639 ? 14.077 17.687 -26.550 1.00 83.00 639 TYR A C 1
ATOM 5155 O O . TYR A 1 639 ? 13.056 17.190 -27.041 1.00 83.00 639 TYR A O 1
ATOM 5163 N N . LYS A 1 640 ? 14.712 18.733 -27.101 1.00 83.62 640 LYS A N 1
ATOM 5164 C CA . LYS A 1 640 ? 14.385 19.351 -28.396 1.00 83.62 640 LYS A CA 1
ATOM 5165 C C . LYS A 1 640 ? 15.194 18.735 -29.555 1.00 83.62 640 LYS A C 1
ATOM 5167 O O . LYS A 1 640 ? 14.864 18.991 -30.712 1.00 83.62 640 LYS A O 1
ATOM 5172 N N . LEU A 1 641 ? 16.202 17.896 -29.278 1.00 81.50 641 LEU A N 1
ATOM 5173 C CA . LEU A 1 641 ? 16.994 17.204 -30.305 1.00 81.50 641 LEU A CA 1
ATOM 5174 C C . LEU A 1 641 ? 16.149 16.178 -31.074 1.00 81.50 641 LEU A C 1
ATOM 5176 O O . LEU A 1 641 ? 15.409 15.389 -30.487 1.00 81.50 641 LEU A O 1
ATOM 5180 N N . GLU A 1 642 ? 16.301 16.113 -32.399 1.00 80.19 642 GLU A N 1
ATOM 5181 C CA . GLU A 1 642 ? 15.434 15.292 -33.262 1.00 80.19 642 GLU A CA 1
ATOM 5182 C C . GLU A 1 642 ? 15.482 13.785 -32.934 1.00 80.19 642 GLU A C 1
ATOM 5184 O O . GLU A 1 642 ? 14.501 13.061 -33.123 1.00 80.19 642 GLU A O 1
ATOM 5189 N N . LYS A 1 643 ? 16.631 13.280 -32.470 1.00 83.50 643 LYS A N 1
ATOM 5190 C CA . LYS A 1 643 ? 16.777 11.883 -32.030 1.00 83.50 643 LYS A CA 1
ATOM 5191 C C . LYS A 1 643 ? 16.067 11.615 -30.705 1.00 83.50 643 LYS A C 1
ATOM 5193 O O . LYS A 1 643 ? 15.388 10.595 -30.578 1.00 83.50 643 LYS A O 1
ATOM 5198 N N . GLU A 1 644 ? 16.184 12.546 -29.763 1.00 86.00 644 GLU A N 1
ATOM 5199 C CA . GLU A 1 644 ? 15.580 12.469 -28.429 1.00 86.00 644 GLU A CA 1
ATOM 5200 C C . GLU A 1 644 ? 14.058 12.601 -28.486 1.00 86.00 644 GLU A C 1
ATOM 5202 O O . GLU A 1 644 ? 13.355 11.886 -27.773 1.00 86.00 644 GLU A O 1
ATOM 5207 N N . ILE A 1 645 ? 13.526 13.454 -29.371 1.00 88.00 645 ILE A N 1
ATOM 5208 C CA . ILE A 1 645 ? 12.078 13.586 -29.589 1.00 88.00 645 ILE A CA 1
ATOM 5209 C C . ILE A 1 645 ? 11.474 12.233 -29.994 1.00 88.00 645 ILE A C 1
ATOM 5211 O O . ILE A 1 645 ? 10.506 11.775 -29.383 1.00 88.00 645 ILE A O 1
ATOM 5215 N N . ASP A 1 646 ? 12.052 11.571 -31.001 1.00 87.12 646 ASP A N 1
ATOM 5216 C CA . ASP A 1 646 ? 11.544 10.288 -31.500 1.00 87.12 646 ASP A CA 1
ATOM 5217 C C . ASP A 1 646 ? 11.667 9.177 -30.443 1.00 87.12 646 ASP A C 1
ATOM 5219 O O . ASP A 1 646 ? 10.718 8.416 -30.234 1.00 87.12 646 ASP A O 1
ATOM 5223 N N . ALA A 1 647 ? 12.804 9.109 -29.740 1.00 87.12 647 ALA A N 1
ATOM 5224 C CA . ALA A 1 647 ? 13.057 8.104 -28.707 1.00 87.12 647 ALA A CA 1
ATOM 5225 C C . ALA A 1 647 ? 12.106 8.247 -27.506 1.00 87.12 647 ALA A C 1
ATOM 5227 O O . ALA A 1 647 ? 11.519 7.258 -27.053 1.00 87.12 647 ALA A O 1
ATOM 5228 N N . ASN A 1 648 ? 11.884 9.476 -27.029 1.00 90.56 648 ASN A N 1
ATOM 5229 C CA . ASN A 1 648 ? 10.961 9.754 -25.930 1.00 90.56 648 ASN A CA 1
ATOM 5230 C C . ASN A 1 648 ? 9.501 9.491 -26.307 1.00 90.56 648 ASN A C 1
ATOM 5232 O O . ASN A 1 648 ? 8.782 8.844 -25.543 1.00 90.56 648 ASN A O 1
ATOM 5236 N N . LEU A 1 649 ? 9.057 9.926 -27.491 1.00 86.94 649 LEU A N 1
ATOM 5237 C CA . LEU A 1 649 ? 7.687 9.689 -27.950 1.00 86.94 649 LEU A CA 1
ATOM 5238 C C . LEU A 1 649 ? 7.364 8.193 -28.053 1.00 86.94 649 LEU A C 1
ATOM 5240 O O . LEU A 1 649 ? 6.300 7.757 -27.611 1.00 86.94 649 LEU A O 1
ATOM 5244 N N . GLU A 1 650 ? 8.279 7.391 -28.595 1.00 85.31 650 GLU A N 1
ATOM 5245 C CA . GLU A 1 650 ? 8.110 5.941 -28.717 1.00 85.31 650 GLU A CA 1
ATOM 5246 C C . GLU A 1 650 ? 8.105 5.228 -27.352 1.00 85.31 650 GLU A C 1
ATOM 5248 O O . GLU A 1 650 ? 7.270 4.345 -27.114 1.00 85.31 650 GLU A O 1
ATOM 5253 N N . GLY A 1 651 ? 8.995 5.627 -26.435 1.00 85.62 651 GLY A N 1
ATOM 5254 C CA . GLY A 1 651 ? 9.048 5.102 -25.068 1.00 85.62 651 GLY A CA 1
ATOM 5255 C C . GLY A 1 651 ? 7.777 5.401 -24.271 1.00 85.62 651 GLY A C 1
ATOM 5256 O O . GLY A 1 651 ? 7.117 4.485 -23.761 1.00 85.62 651 GLY A O 1
ATOM 5257 N N . LEU A 1 652 ? 7.379 6.674 -24.226 1.00 88.75 652 LEU A N 1
ATOM 5258 C CA . LEU A 1 652 ? 6.216 7.137 -23.469 1.00 88.75 652 LEU A CA 1
ATOM 5259 C C . LEU A 1 652 ? 4.907 6.626 -24.067 1.00 88.75 652 LEU A C 1
ATOM 5261 O O . LEU A 1 652 ? 3.980 6.295 -23.326 1.00 88.75 652 LEU A O 1
ATOM 5265 N N . TYR A 1 653 ? 4.834 6.459 -25.390 1.00 84.50 653 TYR A N 1
ATOM 5266 C CA . TYR A 1 653 ? 3.694 5.810 -26.031 1.00 84.50 653 TYR A CA 1
ATOM 5267 C C . TYR A 1 653 ? 3.552 4.345 -25.620 1.00 84.50 653 TYR A C 1
ATOM 5269 O O . TYR A 1 653 ? 2.441 3.889 -25.325 1.00 84.50 653 TYR A O 1
ATOM 5277 N N . LEU A 1 654 ? 4.658 3.600 -25.526 1.00 80.25 654 LEU A N 1
ATOM 5278 C CA . LEU A 1 654 ? 4.613 2.240 -25.000 1.00 80.25 654 LEU A CA 1
ATOM 5279 C C . LEU A 1 654 ? 4.209 2.222 -23.517 1.00 80.25 654 LEU A C 1
ATOM 5281 O O . LEU A 1 654 ? 3.365 1.399 -23.144 1.00 80.25 654 LEU A O 1
ATOM 5285 N N . LYS A 1 655 ? 4.744 3.141 -22.697 1.00 81.81 655 LYS A N 1
ATOM 5286 C CA . LYS A 1 655 ? 4.364 3.315 -21.281 1.00 81.81 655 LYS A CA 1
ATOM 5287 C C . LYS A 1 655 ? 2.854 3.544 -21.159 1.00 81.81 655 LYS A C 1
ATOM 5289 O O . LYS A 1 655 ? 2.183 2.743 -20.513 1.00 81.81 655 LYS A O 1
ATOM 5294 N N . ALA A 1 656 ? 2.305 4.513 -21.893 1.00 73.44 656 ALA A N 1
ATOM 5295 C CA . ALA A 1 656 ? 0.877 4.836 -21.935 1.00 73.44 656 ALA A CA 1
ATOM 5296 C C . ALA A 1 656 ? -0.003 3.651 -22.372 1.00 73.44 656 ALA A C 1
ATOM 5298 O O . ALA A 1 656 ? -1.024 3.354 -21.749 1.00 73.44 656 ALA A O 1
ATOM 5299 N N . LYS A 1 657 ? 0.407 2.899 -23.405 1.00 74.81 657 LYS A N 1
ATOM 5300 C CA . LYS A 1 657 ? -0.318 1.696 -23.857 1.00 74.81 657 LYS A CA 1
ATOM 5301 C C . LYS A 1 657 ? -0.375 0.609 -22.785 1.00 74.81 657 LYS A C 1
ATOM 5303 O O . LYS A 1 657 ? -1.397 -0.070 -22.665 1.00 74.81 657 LYS A O 1
ATOM 5308 N N . LYS A 1 658 ? 0.724 0.390 -22.055 1.00 71.50 658 LYS A N 1
ATOM 5309 C CA . LYS A 1 658 ? 0.819 -0.666 -21.036 1.00 71.50 658 LYS A CA 1
ATOM 5310 C C . LYS A 1 658 ? 0.159 -0.253 -19.719 1.00 71.50 658 LYS A C 1
ATOM 5312 O O . LYS A 1 658 ? -0.504 -1.100 -19.124 1.00 71.50 658 LYS A O 1
ATOM 5317 N N . SER A 1 659 ? 0.250 1.021 -19.330 1.00 60.88 659 SER A N 1
ATOM 5318 C CA . SER A 1 659 ? -0.452 1.588 -18.167 1.00 60.88 659 SER A CA 1
ATOM 5319 C C . SER A 1 659 ? -1.929 1.903 -18.436 1.00 60.88 659 SER A C 1
ATOM 5321 O O . SER A 1 659 ? -2.688 2.124 -17.498 1.00 60.88 659 SER A O 1
ATOM 5323 N N . ARG A 1 660 ? -2.363 1.873 -19.706 1.00 63.59 660 ARG A N 1
ATOM 5324 C CA . ARG A 1 660 ? -3.720 2.232 -20.165 1.00 63.59 660 ARG A CA 1
ATOM 5325 C C . ARG A 1 660 ? -4.105 3.676 -19.829 1.00 63.59 660 ARG A C 1
ATOM 5327 O O . ARG A 1 660 ? -5.267 3.955 -19.543 1.00 63.59 660 ARG A O 1
ATOM 5334 N N . GLN A 1 661 ? -3.136 4.580 -19.902 1.00 60.56 661 GLN A N 1
ATOM 5335 C CA . GLN A 1 661 ? -3.323 6.010 -19.671 1.00 60.56 661 GLN A CA 1
ATOM 5336 C C . GLN A 1 661 ? -3.318 6.793 -20.994 1.00 60.56 661 GLN A C 1
ATOM 5338 O O . GLN A 1 661 ? -2.741 6.327 -21.983 1.00 60.56 661 GLN A O 1
ATOM 5343 N N . PRO A 1 662 ? -3.952 7.977 -21.046 1.00 68.25 662 PRO A N 1
ATOM 5344 C CA . PRO A 1 662 ? -3.776 8.914 -22.151 1.00 68.25 662 PRO A CA 1
ATOM 5345 C C . PRO A 1 662 ? -2.296 9.279 -22.340 1.00 68.25 662 PRO A C 1
ATOM 5347 O O . PRO A 1 662 ? -1.600 9.561 -21.369 1.00 68.25 662 PRO A O 1
ATOM 5350 N N . LEU A 1 663 ? -1.817 9.294 -23.590 1.00 73.94 663 LEU A N 1
ATOM 5351 C CA . LEU A 1 663 ? -0.420 9.629 -23.904 1.00 73.94 663 LEU A CA 1
ATOM 5352 C C . LEU A 1 663 ? -0.051 11.039 -23.430 1.00 73.94 663 LEU A C 1
ATOM 5354 O O . LEU A 1 663 ? 1.012 11.220 -22.854 1.00 73.94 663 LEU A O 1
ATOM 5358 N N . GLU A 1 664 ? -0.945 12.004 -23.633 1.00 77.25 664 GLU A N 1
ATOM 5359 C CA . GLU A 1 664 ? -0.769 13.391 -23.191 1.00 77.25 664 GLU A CA 1
ATOM 5360 C C . GLU A 1 664 ? -0.508 13.468 -21.681 1.00 77.25 664 GLU A C 1
ATOM 5362 O O . GLU A 1 664 ? 0.504 14.017 -21.268 1.00 77.25 664 GLU A O 1
ATOM 5367 N N . GLN A 1 665 ? -1.305 12.762 -20.871 1.00 76.19 665 GLN A N 1
ATOM 5368 C CA . GLN A 1 665 ? -1.101 12.681 -19.421 1.00 76.19 665 GLN A CA 1
ATOM 5369 C C . GLN A 1 665 ? 0.246 12.037 -19.046 1.00 76.19 665 GLN A C 1
ATOM 5371 O O . GLN A 1 665 ? 0.885 12.440 -18.078 1.00 76.19 665 GLN A O 1
ATOM 5376 N N . VAL A 1 666 ? 0.687 11.018 -19.789 1.00 75.25 666 VAL A N 1
ATOM 5377 C CA . VAL A 1 666 ? 1.980 10.359 -19.541 1.00 75.25 666 VAL A CA 1
ATOM 5378 C C . VAL A 1 666 ? 3.153 11.271 -19.911 1.00 75.25 666 VAL A C 1
ATOM 5380 O O . VAL A 1 666 ? 4.142 11.284 -19.183 1.00 75.25 666 VAL A O 1
ATOM 5383 N N . ILE A 1 667 ? 3.038 12.044 -20.996 1.00 83.88 667 ILE A N 1
ATOM 5384 C CA . ILE A 1 667 ? 4.022 13.062 -21.392 1.00 83.88 667 ILE A CA 1
ATOM 5385 C C . ILE A 1 667 ? 4.067 14.180 -20.349 1.00 83.88 667 ILE A C 1
ATOM 5387 O O . ILE A 1 667 ? 5.149 14.527 -19.888 1.00 83.88 667 ILE A O 1
ATOM 5391 N N . ASP A 1 668 ? 2.912 14.691 -19.925 1.00 80.25 668 ASP A N 1
ATOM 5392 C CA . ASP A 1 668 ? 2.821 15.745 -18.913 1.00 80.25 668 ASP A CA 1
ATOM 5393 C C . ASP A 1 668 ? 3.485 15.320 -17.606 1.00 80.25 668 ASP A C 1
ATOM 5395 O O . ASP A 1 668 ? 4.344 16.033 -17.088 1.00 80.25 668 ASP A O 1
ATOM 5399 N N . ASN A 1 669 ? 3.151 14.124 -17.115 1.00 81.06 669 ASN A N 1
ATOM 5400 C CA . ASN A 1 669 ? 3.740 13.581 -15.898 1.00 81.06 669 ASN A CA 1
ATOM 5401 C C . ASN A 1 669 ? 5.250 13.354 -16.040 1.00 81.06 669 ASN A C 1
ATOM 5403 O O . ASN A 1 669 ? 5.988 13.609 -15.094 1.00 81.06 669 ASN A O 1
ATOM 5407 N N . TYR A 1 670 ? 5.718 12.892 -17.203 1.00 83.25 670 TYR A N 1
ATOM 5408 C CA . TYR A 1 670 ? 7.143 12.685 -17.456 1.00 83.25 670 TYR A CA 1
ATOM 5409 C C . TYR A 1 670 ? 7.912 14.013 -17.429 1.00 83.25 670 TYR A C 1
ATOM 5411 O O . TYR A 1 670 ? 8.874 14.163 -16.680 1.00 83.25 670 TYR A O 1
ATOM 5419 N N . LEU A 1 671 ? 7.445 15.016 -18.174 1.00 82.94 671 LEU A N 1
ATOM 5420 C CA . LEU A 1 671 ? 8.090 16.327 -18.224 1.00 82.94 671 LEU A CA 1
ATOM 5421 C C . LEU A 1 671 ? 8.018 17.063 -16.870 1.00 82.94 671 LEU A C 1
ATOM 5423 O O . LEU A 1 671 ? 8.939 17.796 -16.516 1.00 82.94 671 LEU A O 1
ATOM 5427 N N . GLN A 1 672 ? 6.932 16.875 -16.110 1.00 79.12 672 GLN A N 1
ATOM 5428 C CA . GLN A 1 672 ? 6.707 17.543 -14.825 1.00 79.12 672 GLN A CA 1
ATOM 5429 C C . GLN A 1 672 ? 7.382 16.855 -13.640 1.00 79.12 672 GLN A C 1
ATOM 5431 O O . GLN A 1 672 ? 7.990 17.534 -12.825 1.00 79.12 672 GLN A O 1
ATOM 5436 N N . TYR A 1 673 ? 7.225 15.544 -13.488 1.00 75.69 673 TYR A N 1
ATOM 5437 C CA . TYR A 1 673 ? 7.614 14.833 -12.267 1.00 75.69 673 TYR A CA 1
ATOM 5438 C C . TYR A 1 673 ? 8.892 14.019 -12.445 1.00 75.69 673 TYR A C 1
ATOM 5440 O O . TYR A 1 673 ? 9.673 13.926 -11.503 1.00 75.69 673 TYR A O 1
ATOM 5448 N N . ASP A 1 674 ? 9.121 13.456 -13.636 1.00 74.00 674 ASP A N 1
ATOM 5449 C CA . ASP A 1 674 ? 10.328 12.664 -13.896 1.00 74.00 674 ASP A CA 1
ATOM 5450 C C . ASP A 1 674 ? 11.512 13.572 -14.294 1.00 74.00 674 ASP A C 1
ATOM 5452 O O . ASP A 1 674 ? 12.644 13.304 -13.896 1.00 74.00 674 ASP A O 1
ATOM 5456 N N . LEU A 1 675 ? 11.256 14.662 -15.032 1.00 76.56 675 LEU A N 1
ATOM 5457 C CA . LEU A 1 675 ? 12.281 15.628 -15.461 1.00 76.56 675 LEU A CA 1
ATOM 5458 C C . LEU A 1 675 ? 12.288 16.950 -14.681 1.00 76.56 675 LEU A C 1
ATOM 5460 O O . LEU A 1 675 ? 13.271 17.682 -14.743 1.00 76.56 675 LEU A O 1
ATOM 5464 N N . ASN A 1 676 ? 11.210 17.259 -13.954 1.00 75.44 676 ASN A N 1
ATOM 5465 C CA . ASN A 1 676 ? 11.075 18.488 -13.164 1.00 75.44 676 ASN A CA 1
ATOM 5466 C C . ASN A 1 676 ? 11.322 19.787 -13.965 1.00 75.44 676 ASN A C 1
ATOM 5468 O O . ASN A 1 676 ? 11.930 20.734 -13.461 1.00 75.44 676 ASN A O 1
ATOM 5472 N N . LEU A 1 677 ? 10.867 19.834 -15.226 1.00 74.56 677 LEU A N 1
ATOM 5473 C CA . LEU A 1 677 ? 11.101 20.975 -16.117 1.00 74.56 677 LEU A CA 1
ATOM 5474 C C . LEU A 1 677 ? 10.173 22.171 -15.807 1.00 74.56 677 LEU A C 1
ATOM 5476 O O . LEU A 1 677 ? 8.989 21.974 -15.493 1.00 74.56 677 LEU A O 1
ATOM 5480 N N . PRO A 1 678 ? 10.657 23.423 -15.954 1.00 74.12 678 PRO A N 1
ATOM 5481 C CA . PRO A 1 678 ? 9.829 24.629 -15.888 1.00 74.12 678 PRO A CA 1
ATOM 5482 C C . PRO A 1 678 ? 8.641 24.584 -16.857 1.00 74.12 678 PRO A C 1
ATOM 5484 O O . PRO A 1 678 ? 8.697 23.946 -17.902 1.00 74.12 678 PRO A O 1
ATOM 5487 N N . ILE A 1 679 ? 7.533 25.254 -16.523 1.00 72.81 679 ILE A N 1
ATOM 5488 C CA . ILE A 1 679 ? 6.305 25.197 -17.340 1.00 72.81 679 ILE A CA 1
ATOM 5489 C C . ILE A 1 679 ? 6.513 25.674 -18.785 1.00 72.81 679 ILE A C 1
ATOM 5491 O O . ILE A 1 679 ? 5.962 25.070 -19.697 1.00 72.81 679 ILE A O 1
ATOM 5495 N N . GLU A 1 680 ? 7.350 26.689 -18.989 1.00 72.50 680 GLU A N 1
ATOM 5496 C CA . GLU A 1 680 ? 7.657 27.258 -20.306 1.00 72.50 680 GLU A CA 1
ATOM 5497 C C . GLU A 1 680 ? 8.380 26.236 -21.194 1.00 72.50 680 GLU A C 1
ATOM 5499 O O . GLU A 1 680 ? 7.918 25.924 -22.290 1.00 72.50 680 GLU A O 1
ATOM 5504 N N . ASP A 1 681 ? 9.422 25.593 -20.662 1.00 78.88 681 ASP A N 1
ATOM 5505 C CA . ASP A 1 681 ? 10.146 24.521 -21.352 1.00 78.88 681 ASP A CA 1
ATOM 5506 C C . ASP A 1 681 ? 9.256 23.316 -21.665 1.00 78.88 681 ASP A C 1
ATOM 5508 O O . ASP A 1 681 ? 9.383 22.691 -22.722 1.00 78.88 681 ASP A O 1
ATOM 5512 N N . ARG A 1 682 ? 8.332 22.982 -20.754 1.00 83.62 682 ARG A N 1
ATOM 5513 C CA . ARG A 1 682 ? 7.375 21.889 -20.958 1.00 83.62 682 ARG A CA 1
ATOM 5514 C C . ARG A 1 682 ? 6.471 22.166 -22.152 1.00 83.62 682 ARG A C 1
ATOM 5516 O O . ARG A 1 682 ? 6.288 21.270 -22.972 1.00 83.62 682 ARG A O 1
ATOM 5523 N N . GLU A 1 683 ? 5.914 23.367 -22.258 1.00 82.94 683 GLU A N 1
ATOM 5524 C CA . GLU A 1 683 ? 5.025 23.725 -23.367 1.00 82.94 683 GLU A CA 1
ATOM 5525 C C . GLU A 1 683 ? 5.777 23.801 -24.704 1.00 82.94 683 GLU A C 1
ATOM 5527 O O . GLU A 1 683 ? 5.288 23.275 -25.707 1.00 82.94 683 GLU A O 1
ATOM 5532 N N . ASP A 1 684 ? 7.007 24.319 -24.706 1.00 84.06 684 ASP A N 1
ATOM 5533 C CA . ASP A 1 684 ? 7.899 24.306 -25.871 1.00 84.06 684 ASP A CA 1
ATOM 5534 C C . ASP A 1 684 ? 8.178 22.884 -26.378 1.00 84.06 684 ASP A C 1
ATOM 5536 O O . ASP A 1 684 ? 8.025 22.574 -27.567 1.00 84.06 684 ASP A O 1
ATOM 5540 N N . ILE A 1 685 ? 8.581 21.989 -25.470 1.00 85.81 685 ILE A N 1
ATOM 5541 C CA . ILE A 1 685 ? 8.874 20.589 -25.791 1.00 85.81 685 ILE A CA 1
ATOM 5542 C C . ILE A 1 685 ? 7.604 19.891 -26.285 1.00 85.81 685 ILE A C 1
ATOM 5544 O O . ILE A 1 685 ? 7.634 19.213 -27.316 1.00 85.81 685 ILE A O 1
ATOM 5548 N N . LYS A 1 686 ? 6.462 20.094 -25.615 1.00 88.44 686 LYS A N 1
ATOM 5549 C CA . LYS A 1 686 ? 5.172 19.538 -26.048 1.00 88.44 686 LYS A CA 1
ATOM 5550 C C . LYS A 1 686 ? 4.771 20.035 -27.428 1.00 88.44 686 LYS A C 1
ATOM 5552 O O . LYS A 1 686 ? 4.274 19.233 -28.213 1.00 88.44 686 LYS A O 1
ATOM 5557 N N . ALA A 1 687 ? 4.988 21.306 -27.761 1.00 86.25 687 ALA A N 1
ATOM 5558 C CA . ALA A 1 687 ? 4.675 21.842 -29.083 1.00 86.25 687 ALA A CA 1
ATOM 5559 C C . ALA A 1 687 ? 5.498 21.148 -30.184 1.00 86.25 687 ALA A C 1
ATOM 5561 O O . ALA A 1 687 ? 4.946 20.733 -31.212 1.00 86.25 687 ALA A O 1
ATOM 5562 N N . LEU A 1 688 ? 6.796 20.937 -29.942 1.00 87.31 688 LEU A N 1
ATOM 5563 C CA . LEU A 1 688 ? 7.684 20.198 -30.846 1.00 87.31 688 LEU A CA 1
ATOM 5564 C C . LEU A 1 688 ? 7.260 18.732 -30.988 1.00 87.31 688 LEU A C 1
ATOM 5566 O O . LEU A 1 688 ? 7.089 18.226 -32.100 1.00 87.31 688 LEU A O 1
ATOM 5570 N N . TRP A 1 689 ? 7.017 18.057 -29.867 1.00 90.81 689 TRP A N 1
ATOM 5571 C CA . TRP A 1 689 ? 6.569 16.666 -29.843 1.00 90.81 689 TRP A CA 1
ATOM 5572 C C . TRP A 1 689 ? 5.195 16.512 -30.504 1.00 90.81 689 TRP A C 1
ATOM 5574 O O . TRP A 1 689 ? 4.959 15.541 -31.227 1.00 90.81 689 TRP A O 1
ATOM 5584 N N . LYS A 1 690 ? 4.314 17.511 -30.351 1.00 85.44 690 LYS A N 1
ATOM 5585 C CA . LYS A 1 690 ? 2.995 17.566 -30.989 1.00 85.44 690 LYS A CA 1
ATOM 5586 C C . LYS A 1 690 ? 3.088 17.616 -32.506 1.00 85.44 690 LYS A C 1
ATOM 5588 O O . LYS A 1 690 ? 2.319 16.946 -33.198 1.00 85.44 690 LYS A O 1
ATOM 5593 N N . LYS A 1 691 ? 4.057 18.375 -33.017 1.00 85.94 691 LYS A N 1
ATOM 5594 C CA . LYS A 1 691 ? 4.362 18.462 -34.446 1.00 85.94 691 LYS A CA 1
ATOM 5595 C C . LYS A 1 691 ? 4.972 17.163 -34.981 1.00 85.94 691 LYS A C 1
ATOM 5597 O O . LYS A 1 691 ? 4.606 16.746 -36.077 1.00 85.94 691 LYS A O 1
ATOM 5602 N N . ARG A 1 692 ? 5.847 16.503 -34.210 1.00 85.62 692 ARG A N 1
ATOM 5603 C CA . ARG A 1 692 ? 6.584 15.305 -34.648 1.00 85.62 692 ARG A CA 1
ATOM 5604 C C . ARG A 1 692 ? 5.790 13.996 -34.566 1.00 85.62 692 ARG A C 1
ATOM 5606 O O . ARG A 1 692 ? 5.912 13.153 -35.452 1.00 85.62 692 ARG A O 1
ATOM 5613 N N . ALA A 1 693 ? 4.941 13.798 -33.557 1.00 78.88 693 ALA A N 1
ATOM 5614 C CA . ALA A 1 693 ? 4.265 12.511 -33.340 1.00 78.88 693 ALA A CA 1
ATOM 5615 C C . ALA A 1 693 ? 3.433 11.976 -34.534 1.00 78.88 693 ALA A C 1
ATOM 5617 O O . ALA A 1 693 ? 3.452 10.759 -34.761 1.00 78.88 693 ALA A O 1
ATOM 5618 N N . PRO A 1 694 ? 2.732 12.809 -35.340 1.00 74.38 694 PRO A N 1
ATOM 5619 C CA . PRO A 1 694 ? 2.036 12.341 -36.539 1.00 74.38 694 PRO A CA 1
ATOM 5620 C C . PRO A 1 694 ? 2.955 11.656 -37.558 1.00 74.38 694 PRO A C 1
ATOM 5622 O O . PRO A 1 694 ? 2.536 10.682 -38.187 1.00 74.38 694 PRO A O 1
ATOM 5625 N N . GLU A 1 695 ? 4.204 12.111 -37.687 1.00 78.38 695 GLU A N 1
ATOM 5626 C CA . GLU A 1 695 ? 5.204 11.553 -38.610 1.00 78.38 695 GLU A CA 1
ATOM 5627 C C . GLU A 1 695 ? 5.662 10.152 -38.169 1.00 78.38 695 GLU A C 1
ATOM 5629 O O . GLU A 1 695 ? 5.927 9.282 -39.000 1.00 78.38 695 GLU A O 1
ATOM 5634 N N . LEU A 1 696 ? 5.636 9.890 -36.859 1.00 70.00 696 LEU A N 1
ATOM 5635 C CA . LEU A 1 696 ? 5.906 8.583 -36.249 1.00 70.00 696 LEU A CA 1
ATOM 5636 C C . LEU A 1 696 ? 4.668 7.670 -36.196 1.00 70.00 696 LEU A C 1
ATOM 5638 O O . LEU A 1 696 ? 4.739 6.534 -35.737 1.00 70.00 696 LEU A O 1
ATOM 5642 N N . ASN A 1 697 ? 3.516 8.127 -36.700 1.00 69.38 697 ASN A N 1
ATOM 5643 C CA . ASN A 1 697 ? 2.212 7.471 -36.547 1.00 69.38 697 ASN A CA 1
ATOM 5644 C C . ASN A 1 697 ? 1.742 7.317 -35.084 1.00 69.38 697 ASN A C 1
ATOM 5646 O O . ASN A 1 697 ? 0.940 6.422 -34.786 1.00 69.38 697 ASN A O 1
ATOM 5650 N N . ILE A 1 698 ? 2.174 8.205 -34.186 1.00 71.31 698 ILE A N 1
ATOM 5651 C CA . ILE A 1 698 ? 1.784 8.217 -32.772 1.00 71.31 698 ILE A CA 1
ATOM 5652 C C . ILE A 1 698 ? 0.575 9.158 -32.584 1.00 71.31 698 ILE A C 1
ATOM 5654 O O . ILE A 1 698 ? 0.649 10.340 -32.924 1.00 71.31 698 ILE A O 1
ATOM 5658 N N . PRO A 1 699 ? -0.580 8.664 -32.093 1.00 63.69 699 PRO A N 1
ATOM 5659 C CA . PRO A 1 699 ? -1.765 9.492 -31.886 1.00 63.69 699 PRO A CA 1
ATOM 5660 C C . PRO A 1 699 ? -1.690 10.249 -30.551 1.00 63.69 699 PRO A C 1
ATOM 5662 O O . PRO A 1 699 ? -1.711 9.624 -29.493 1.00 63.69 699 PRO A O 1
ATOM 5665 N N . LEU A 1 700 ? -1.656 11.581 -30.606 1.00 58.06 700 LEU A N 1
ATOM 5666 C CA . LEU A 1 700 ? -1.583 12.441 -29.416 1.00 58.06 700 LEU A CA 1
ATOM 5667 C C . LEU A 1 700 ? -2.951 12.768 -28.805 1.00 58.06 700 LEU A C 1
ATOM 5669 O O . LEU A 1 700 ? -3.077 12.787 -27.589 1.00 58.06 700 LEU A O 1
ATOM 5673 N N . GLU A 1 701 ? -3.987 12.973 -29.627 1.00 53.59 701 GLU A N 1
ATOM 5674 C CA . GLU A 1 701 ? -5.318 13.358 -29.139 1.00 53.59 701 GLU A CA 1
ATOM 5675 C C . GLU A 1 701 ? -6.257 12.149 -28.965 1.00 53.59 701 GLU A C 1
ATOM 5677 O O . GLU A 1 701 ? -6.428 11.317 -29.864 1.00 53.59 701 GLU A O 1
ATOM 5682 N N . GLU A 1 702 ? -6.959 12.107 -27.826 1.00 44.34 702 GLU A N 1
ATOM 5683 C CA . GLU A 1 702 ? -7.911 11.053 -27.429 1.00 44.34 702 GLU A CA 1
ATOM 5684 C C . GLU A 1 702 ? -9.033 10.817 -28.472 1.00 44.34 702 GLU A C 1
ATOM 5686 O O . GLU A 1 702 ? -9.648 9.753 -28.536 1.00 44.34 702 GLU A O 1
ATOM 5691 N N . GLY A 1 703 ? -9.334 11.817 -29.311 1.00 45.44 703 GLY A N 1
ATOM 5692 C CA . GLY A 1 703 ? -10.385 11.763 -30.332 1.00 45.44 703 GLY A CA 1
ATOM 5693 C C . GLY A 1 703 ? -10.051 10.928 -31.576 1.00 45.44 703 GLY A C 1
ATOM 5694 O O . GLY A 1 703 ? -10.969 10.386 -32.201 1.00 45.44 703 GLY A O 1
ATOM 5695 N N . ASP A 1 704 ? -8.769 10.798 -31.924 1.00 44.03 704 ASP A N 1
ATOM 5696 C CA . ASP A 1 704 ? -8.298 10.145 -33.157 1.00 44.03 704 ASP A CA 1
ATOM 5697 C C . ASP A 1 704 ? -8.098 8.631 -32.991 1.00 44.03 704 ASP A C 1
ATOM 5699 O O . ASP A 1 704 ? -8.302 7.841 -33.925 1.00 44.03 704 ASP A O 1
ATOM 5703 N N . THR A 1 705 ? -7.769 8.199 -31.775 1.00 47.25 705 THR A N 1
ATOM 5704 C CA . THR A 1 705 ? -7.622 6.793 -31.377 1.00 47.25 705 THR A CA 1
ATOM 5705 C C . THR A 1 705 ? -8.939 6.029 -31.521 1.00 47.25 705 THR A C 1
ATOM 5707 O O . THR A 1 705 ? -8.967 4.946 -32.113 1.00 47.25 705 THR A O 1
ATOM 5710 N N . TYR A 1 706 ? -10.061 6.606 -31.082 1.00 48.06 706 TYR A N 1
ATOM 5711 C CA . TYR A 1 706 ? -11.362 5.925 -31.101 1.00 48.06 706 TYR A CA 1
ATOM 5712 C C . TYR A 1 706 ? -11.958 5.736 -32.506 1.00 48.06 706 TYR A C 1
ATOM 5714 O O . TYR A 1 706 ? -12.626 4.729 -32.760 1.00 48.06 706 TYR A O 1
ATOM 5722 N N . GLU A 1 707 ? -11.703 6.648 -33.450 1.00 48.59 707 GLU A N 1
ATOM 5723 C CA . GLU A 1 707 ? -12.161 6.509 -34.842 1.00 48.59 707 GLU A CA 1
ATOM 5724 C C . GLU A 1 707 ? -11.319 5.524 -35.653 1.00 48.59 707 GLU A C 1
ATOM 5726 O O . GLU A 1 707 ? -11.884 4.704 -36.387 1.00 48.59 707 GLU A O 1
ATOM 5731 N N . LYS A 1 708 ? -9.987 5.557 -35.498 1.00 49.16 708 LYS A N 1
ATOM 5732 C CA . LYS A 1 708 ? -9.088 4.583 -36.139 1.00 49.16 708 LYS A CA 1
ATOM 5733 C C . LYS A 1 708 ? -9.410 3.160 -35.679 1.00 49.16 708 LYS A C 1
ATOM 5735 O O . LYS A 1 708 ? -9.424 2.242 -36.499 1.00 49.16 708 LYS A O 1
ATOM 5740 N N . MET A 1 709 ? -9.738 2.979 -34.400 1.00 47.19 709 MET A N 1
ATOM 5741 C CA . MET A 1 709 ? -10.134 1.683 -33.843 1.00 47.19 709 MET A CA 1
ATOM 5742 C C . MET A 1 709 ? -11.546 1.253 -34.279 1.00 47.19 709 MET A C 1
ATOM 5744 O O . MET A 1 709 ? -11.754 0.079 -34.593 1.00 47.19 709 MET A O 1
ATOM 5748 N N . ALA A 1 710 ? -12.504 2.184 -34.385 1.00 46.09 710 ALA A N 1
ATOM 5749 C CA . ALA A 1 710 ? -13.866 1.883 -34.837 1.00 46.09 710 ALA A CA 1
ATOM 5750 C C . ALA A 1 710 ? -13.950 1.504 -36.329 1.00 46.09 710 ALA A C 1
ATOM 5752 O O . ALA A 1 710 ? -14.706 0.604 -36.698 1.00 46.09 710 ALA A O 1
ATOM 5753 N N . ALA A 1 711 ? -13.152 2.147 -37.188 1.00 45.53 711 ALA A N 1
ATOM 5754 C CA . ALA A 1 711 ? -13.062 1.816 -38.613 1.00 45.53 711 ALA A CA 1
ATOM 5755 C C . ALA A 1 711 ? -12.316 0.491 -38.885 1.00 45.53 711 ALA A C 1
ATOM 5757 O O . ALA A 1 711 ? -12.535 -0.130 -39.924 1.00 45.53 711 ALA A O 1
ATOM 5758 N N . LYS A 1 712 ? -11.459 0.037 -37.955 1.00 47.53 712 LYS A N 1
ATOM 5759 C CA . LYS A 1 712 ? -10.615 -1.168 -38.093 1.00 47.53 712 LYS A CA 1
ATOM 5760 C C . LYS A 1 712 ? -11.155 -2.429 -37.399 1.00 47.53 712 LYS A C 1
ATOM 5762 O O . LYS A 1 712 ? -10.541 -3.491 -37.509 1.00 47.53 712 LYS A O 1
ATOM 5767 N N . GLY A 1 713 ? -12.294 -2.368 -36.703 1.00 40.50 713 GLY A N 1
ATOM 5768 C CA . GLY A 1 713 ? -12.893 -3.537 -36.047 1.00 40.50 713 GLY A CA 1
ATOM 5769 C C . GLY A 1 713 ? -13.250 -4.659 -37.035 1.00 40.50 713 GLY A C 1
ATOM 5770 O O . GLY A 1 713 ? -14.111 -4.479 -37.896 1.00 40.50 713 GLY A O 1
ATOM 5771 N N . LYS A 1 714 ? -12.620 -5.834 -36.863 1.00 41.47 714 LYS A N 1
ATOM 5772 C CA . LYS A 1 714 ? -12.602 -7.064 -37.701 1.00 41.47 714 LYS A CA 1
ATOM 5773 C C . LYS A 1 714 ? -13.959 -7.685 -38.143 1.00 41.47 714 LYS A C 1
ATOM 5775 O O . LYS A 1 714 ? -13.985 -8.832 -38.576 1.00 41.47 714 LYS A O 1
ATOM 5780 N N . LYS A 1 715 ? -15.100 -6.984 -38.081 1.00 41.97 715 LYS A N 1
ATOM 5781 C CA . LYS A 1 715 ? -16.415 -7.467 -38.575 1.00 41.97 715 LYS A CA 1
ATOM 5782 C C . LYS A 1 715 ? -17.210 -6.488 -39.457 1.00 41.97 715 LYS A C 1
ATOM 5784 O O . LYS A 1 715 ? -18.364 -6.784 -39.776 1.00 41.97 715 LYS A O 1
ATOM 5789 N N . ALA A 1 716 ? -16.649 -5.355 -39.881 1.00 38.75 716 ALA A N 1
ATOM 5790 C CA . ALA A 1 716 ? -17.361 -4.409 -40.749 1.00 38.75 716 ALA A CA 1
ATOM 5791 C C . ALA A 1 716 ? -16.462 -3.872 -41.873 1.00 38.75 716 ALA A C 1
ATOM 5793 O O . ALA A 1 716 ? -15.909 -2.782 -41.790 1.00 38.75 716 ALA A O 1
ATOM 5794 N N . GLY A 1 717 ? -16.333 -4.650 -42.948 1.00 42.41 717 GLY A N 1
ATOM 5795 C CA . GLY A 1 717 ? -15.660 -4.206 -44.165 1.00 42.41 717 GLY A CA 1
ATOM 5796 C C . GLY A 1 717 ? -16.289 -2.943 -44.776 1.00 42.41 717 GLY A C 1
ATOM 5797 O O . GLY A 1 717 ? -17.515 -2.803 -44.831 1.00 42.41 717 GLY A O 1
ATOM 5798 N N . LYS A 1 718 ? -15.415 -2.072 -45.300 1.00 46.06 718 LYS A N 1
ATOM 5799 C CA . LYS A 1 718 ? -15.694 -0.938 -46.205 1.00 46.06 718 LYS A CA 1
ATOM 5800 C C . LYS A 1 718 ? -16.450 0.278 -45.628 1.00 46.06 718 LYS A C 1
ATOM 5802 O O . LYS A 1 718 ? -17.207 0.909 -46.363 1.00 46.06 718 LYS A O 1
ATOM 5807 N N . LEU A 1 719 ? -16.259 0.664 -44.362 1.00 50.34 719 LEU A N 1
ATOM 5808 C CA . LEU A 1 719 ? -16.690 2.000 -43.906 1.00 50.34 719 LEU A CA 1
ATOM 5809 C C . LEU A 1 719 ? -15.533 3.003 -44.093 1.00 50.34 719 LEU A C 1
ATOM 5811 O O . LEU A 1 719 ? -14.472 2.812 -43.505 1.00 50.34 719 LEU A O 1
ATOM 5815 N N . LYS A 1 720 ? -15.706 4.056 -44.908 1.00 54.50 720 LYS A N 1
ATOM 5816 C CA . LYS A 1 720 ? -14.676 5.105 -45.072 1.00 54.50 720 LYS A CA 1
ATOM 5817 C C . LYS A 1 720 ? -14.462 5.843 -43.739 1.00 54.50 720 LYS A C 1
ATOM 5819 O O . LYS A 1 720 ? -15.439 6.139 -43.040 1.00 54.50 720 LYS A O 1
ATOM 5824 N N . GLN A 1 721 ? -13.211 6.149 -43.390 1.00 54.47 721 GLN A N 1
ATOM 5825 C CA . GLN A 1 721 ? -12.868 6.957 -42.211 1.00 54.47 721 GLN A CA 1
ATOM 5826 C C . GLN A 1 721 ? -13.666 8.276 -42.224 1.00 54.47 721 GLN A C 1
ATOM 5828 O O . GLN A 1 721 ? -13.874 8.865 -43.282 1.00 54.47 721 GLN A O 1
ATOM 5833 N N . GLY A 1 722 ? -14.199 8.692 -41.071 1.00 56.66 722 GLY A N 1
ATOM 5834 C CA . GLY A 1 722 ? -15.051 9.885 -40.954 1.00 56.66 722 GLY A CA 1
ATOM 5835 C C . GLY A 1 722 ? -16.541 9.680 -41.276 1.00 56.66 722 GLY A C 1
ATOM 5836 O O . GLY A 1 722 ? -17.335 10.598 -41.080 1.00 56.66 722 GLY A O 1
ATOM 5837 N N . THR A 1 723 ? -16.978 8.481 -41.694 1.00 67.75 723 THR A N 1
ATOM 5838 C CA . THR A 1 723 ? -18.412 8.203 -41.951 1.00 67.75 723 THR A CA 1
ATOM 5839 C C . THR A 1 723 ? -19.279 8.406 -40.701 1.00 67.75 723 THR A C 1
ATOM 5841 O O . THR A 1 723 ? -20.417 8.865 -40.811 1.00 67.75 723 THR A O 1
ATOM 5844 N N . VAL A 1 724 ? -18.756 8.094 -39.507 1.00 69.56 724 VAL A N 1
ATOM 5845 C CA . VAL A 1 724 ? -19.492 8.267 -38.244 1.00 69.56 724 VAL A CA 1
ATOM 5846 C C . VAL A 1 724 ? -19.700 9.743 -37.916 1.00 69.56 724 VAL A C 1
ATOM 5848 O O . VAL A 1 724 ? -20.838 10.140 -37.676 1.00 69.56 724 VAL A O 1
ATOM 5851 N N . ARG A 1 725 ? -18.648 10.564 -38.003 1.00 69.44 725 ARG A N 1
ATOM 5852 C CA . ARG A 1 725 ? -18.729 12.025 -37.853 1.00 69.44 725 ARG A CA 1
ATOM 5853 C C . ARG A 1 725 ? -19.645 12.676 -38.879 1.00 69.44 725 ARG A C 1
ATOM 5855 O O . ARG A 1 725 ? -20.515 13.446 -38.491 1.00 69.44 725 ARG A O 1
ATOM 5862 N N . LYS A 1 726 ? -19.506 12.323 -40.162 1.00 75.62 726 LYS A N 1
ATOM 5863 C CA . LYS A 1 726 ? -20.320 12.902 -41.243 1.00 75.62 726 LYS A CA 1
ATOM 5864 C C . LYS A 1 726 ? -21.812 12.629 -41.033 1.00 75.62 726 LYS A C 1
ATOM 5866 O O . LYS A 1 726 ? -22.623 13.529 -41.186 1.00 75.62 726 LYS A O 1
ATOM 5871 N N . ARG A 1 727 ? -22.178 11.409 -40.619 1.00 78.00 727 ARG A N 1
ATOM 5872 C CA . ARG A 1 727 ? -23.579 11.048 -40.339 1.00 78.00 727 ARG A CA 1
ATOM 5873 C C . ARG A 1 727 ? -24.125 11.617 -39.025 1.00 78.00 727 ARG A C 1
ATOM 5875 O O . ARG A 1 727 ? -25.323 11.838 -38.932 1.00 78.00 727 ARG A O 1
ATOM 5882 N N . LEU A 1 728 ? -23.270 11.867 -38.030 1.00 77.19 728 LEU A N 1
ATOM 5883 C CA . LEU A 1 728 ? -23.652 12.539 -36.775 1.00 77.19 728 LEU A CA 1
ATOM 5884 C C . LEU A 1 728 ? -23.542 14.076 -36.844 1.00 77.19 728 LEU A C 1
ATOM 5886 O O . LEU A 1 728 ? -23.796 14.755 -35.841 1.00 77.19 728 LEU A O 1
ATOM 5890 N N . ASN A 1 729 ? -23.144 14.602 -38.006 1.00 79.75 729 ASN A N 1
ATOM 5891 C CA . ASN A 1 729 ? -22.835 16.003 -38.265 1.00 79.75 729 ASN A CA 1
ATOM 5892 C C . ASN A 1 729 ? -21.872 16.593 -37.214 1.00 79.75 729 ASN A C 1
ATOM 5894 O O . ASN A 1 729 ? -22.257 17.400 -36.365 1.00 79.75 729 ASN A O 1
ATOM 5898 N N . ILE A 1 730 ? -20.639 16.077 -37.186 1.00 71.75 730 ILE A N 1
ATOM 5899 C CA . ILE A 1 730 ? -19.586 16.475 -36.240 1.00 71.75 730 ILE A CA 1
ATOM 5900 C C . ILE A 1 730 ? -18.352 16.924 -37.036 1.00 71.75 730 ILE A C 1
ATOM 5902 O O . ILE A 1 730 ? -17.867 16.134 -37.852 1.00 71.75 730 ILE A O 1
ATOM 5906 N N . PRO A 1 731 ? -17.821 18.138 -36.794 1.00 63.69 731 PRO A N 1
ATOM 5907 C CA . PRO A 1 731 ? -16.606 18.623 -37.450 1.00 63.69 731 PRO A CA 1
ATOM 5908 C C . PRO A 1 731 ? -15.390 17.711 -37.219 1.00 63.69 731 PRO A C 1
ATOM 5910 O O . PRO A 1 731 ? -15.333 16.952 -36.245 1.00 63.69 731 PRO A O 1
ATOM 5913 N N . LYS A 1 732 ? -14.392 17.782 -38.107 1.00 52.59 732 LYS A N 1
ATOM 5914 C CA . LYS A 1 732 ? -13.102 17.081 -37.949 1.00 52.59 732 LYS A CA 1
ATOM 5915 C C . LYS A 1 732 ? -12.384 17.592 -36.682 1.00 52.59 732 LYS A C 1
ATOM 5917 O O . LYS A 1 732 ? -12.555 18.747 -36.312 1.00 52.59 732 LYS A O 1
ATOM 5922 N N . GLY A 1 733 ? -11.668 16.723 -35.962 1.00 49.62 733 GLY A N 1
ATOM 5923 C CA . GLY A 1 733 ? -10.963 17.063 -34.710 1.00 49.62 733 GLY A CA 1
ATOM 5924 C C . GLY A 1 733 ? -11.833 17.133 -33.440 1.00 49.62 733 GLY A C 1
ATOM 5925 O O . GLY A 1 733 ? -11.382 16.772 -32.364 1.00 49.62 733 GLY A O 1
ATOM 5926 N N . LYS A 1 734 ? -13.129 17.469 -33.517 1.00 52.72 734 LYS A N 1
ATOM 5927 C CA . LYS A 1 734 ? -13.988 17.584 -32.310 1.00 52.72 734 LYS A CA 1
ATOM 5928 C C . LYS A 1 734 ? -14.378 16.228 -31.687 1.00 52.72 734 LYS A C 1
ATOM 5930 O O . LYS A 1 734 ? -14.703 15.287 -32.409 1.00 52.72 734 LYS A O 1
ATOM 5935 N N . LYS A 1 735 ? -14.411 16.102 -30.354 1.00 52.53 735 LYS A N 1
ATOM 5936 C CA . LYS A 1 735 ? -14.803 14.855 -29.654 1.00 52.53 735 LYS A CA 1
ATOM 5937 C C . LYS A 1 735 ? -16.246 14.460 -30.015 1.00 52.53 735 LYS A C 1
ATOM 5939 O O . LYS A 1 735 ? -17.157 15.273 -29.920 1.00 52.53 735 LYS A O 1
ATOM 5944 N N . ILE A 1 736 ? -16.482 13.203 -30.413 1.00 57.94 736 ILE A N 1
ATOM 5945 C CA . ILE A 1 736 ? -17.825 12.723 -30.803 1.00 57.94 736 ILE A CA 1
ATOM 5946 C C . ILE A 1 736 ? -18.706 12.545 -29.552 1.00 57.94 736 ILE A C 1
ATOM 5948 O O . ILE A 1 736 ? -18.416 11.637 -28.772 1.00 57.94 736 ILE A O 1
ATOM 5952 N N . PRO A 1 737 ? -19.788 13.313 -29.316 1.00 59.38 737 PRO A N 1
ATOM 5953 C CA . PRO A 1 737 ? -20.565 13.199 -28.078 1.00 59.38 737 PRO A CA 1
ATOM 5954 C C . PRO A 1 737 ? -21.229 11.822 -27.922 1.00 59.38 737 PRO A C 1
ATOM 5956 O O . PRO A 1 737 ? -21.850 11.310 -28.858 1.00 59.38 737 PRO A O 1
ATOM 5959 N N . LEU A 1 738 ? -21.137 11.220 -26.728 1.00 55.19 738 LEU A N 1
ATOM 5960 C CA . LEU A 1 738 ? -21.746 9.910 -26.448 1.00 55.19 738 LEU A CA 1
ATOM 5961 C C . LEU A 1 738 ? -23.279 9.963 -26.578 1.00 55.19 738 LEU A C 1
ATOM 5963 O O . LEU A 1 738 ? -23.901 8.989 -27.002 1.00 55.19 738 LEU A O 1
ATOM 5967 N N . SER A 1 739 ? -23.875 11.120 -26.282 1.00 63.16 739 SER A N 1
ATOM 5968 C CA . SER A 1 739 ? -25.295 11.414 -26.491 1.00 63.16 739 SER A CA 1
ATOM 5969 C C . SER A 1 739 ? -25.705 11.248 -27.958 1.00 63.16 739 SER A C 1
ATOM 5971 O O . SER A 1 739 ? -26.662 10.527 -28.238 1.00 63.16 739 SER A O 1
ATOM 5973 N N . LYS A 1 740 ? -24.941 11.813 -28.906 1.00 70.25 740 LYS A N 1
ATOM 5974 C CA . LYS A 1 740 ? -25.182 11.661 -30.352 1.00 70.25 740 LYS A CA 1
ATOM 5975 C C . LYS A 1 740 ? -25.053 10.200 -30.802 1.00 70.25 740 LYS A C 1
ATOM 5977 O O . LYS A 1 740 ? -25.911 9.719 -31.538 1.00 70.25 740 LYS A O 1
ATOM 5982 N N . ILE A 1 741 ? -24.054 9.464 -30.300 1.00 70.50 741 ILE A N 1
ATOM 5983 C CA . ILE A 1 741 ? -23.886 8.025 -30.588 1.00 70.50 741 ILE A CA 1
ATOM 5984 C C . ILE A 1 741 ? -25.079 7.212 -30.061 1.00 70.50 741 ILE A C 1
ATOM 5986 O O . ILE A 1 741 ? -25.647 6.396 -30.784 1.00 70.50 741 ILE A O 1
ATOM 5990 N N . ASN A 1 742 ? -25.477 7.428 -28.804 1.00 71.75 742 ASN A N 1
ATOM 5991 C CA . ASN A 1 742 ? -26.583 6.702 -28.175 1.00 71.75 742 ASN A CA 1
ATOM 5992 C C . ASN A 1 742 ? -27.929 7.010 -28.838 1.00 71.75 742 ASN A C 1
ATOM 5994 O O . ASN A 1 742 ? -28.723 6.090 -29.048 1.00 71.75 742 ASN A O 1
ATOM 5998 N N . LYS A 1 743 ? -28.167 8.279 -29.194 1.00 80.00 743 LYS A N 1
ATOM 5999 C CA . LYS A 1 743 ? -29.366 8.721 -29.915 1.00 80.00 743 LYS A CA 1
ATOM 6000 C C . LYS A 1 743 ? -29.474 8.010 -31.262 1.00 80.00 743 LYS A C 1
ATOM 6002 O O . LYS A 1 743 ? -30.524 7.451 -31.574 1.00 80.00 743 LYS A O 1
ATOM 6007 N N . GLU A 1 744 ? -28.372 7.924 -32.001 1.00 82.94 744 GLU A N 1
ATOM 6008 C CA . GLU A 1 744 ? -28.361 7.287 -33.318 1.00 82.94 744 GLU A CA 1
ATOM 6009 C C . GLU A 1 744 ? -28.444 5.753 -33.245 1.00 82.94 744 GLU A C 1
ATOM 6011 O O . GLU A 1 744 ? -29.167 5.130 -34.022 1.00 82.94 744 GLU A O 1
ATOM 6016 N N . LEU A 1 745 ? -27.808 5.123 -32.249 1.00 82.19 745 LEU A N 1
ATOM 6017 C CA . LEU A 1 745 ? -27.994 3.694 -31.965 1.00 82.19 745 LEU A CA 1
ATOM 6018 C C . LEU A 1 745 ? -29.447 3.358 -31.611 1.00 82.19 745 LEU A C 1
ATOM 6020 O O . LEU A 1 745 ? -29.936 2.295 -31.991 1.00 82.19 745 LEU A O 1
ATOM 6024 N N . SER A 1 746 ? -30.126 4.241 -30.877 1.00 82.19 746 SER A N 1
ATOM 6025 C CA . SER A 1 746 ? -31.545 4.092 -30.545 1.00 82.19 746 SER A CA 1
ATOM 6026 C C . SER A 1 746 ? -32.421 4.222 -31.793 1.00 82.19 746 SER A C 1
ATOM 6028 O O . SER A 1 746 ? -33.281 3.374 -32.023 1.00 82.19 746 SER A O 1
ATOM 6030 N N . ARG A 1 747 ? -32.148 5.213 -32.656 1.00 87.88 747 ARG A N 1
ATOM 6031 C CA . ARG A 1 747 ? -32.838 5.382 -33.946 1.00 87.88 747 ARG A CA 1
ATOM 6032 C C . ARG A 1 747 ? -32.703 4.139 -34.823 1.00 87.88 747 ARG A C 1
ATOM 6034 O O . ARG A 1 747 ? -33.703 3.631 -35.314 1.00 87.88 747 ARG A O 1
ATOM 6041 N N . LEU A 1 748 ? -31.488 3.608 -34.953 1.00 84.31 748 LEU A N 1
ATOM 6042 C CA . LEU A 1 748 ? -31.220 2.401 -35.736 1.00 84.31 748 LEU A CA 1
ATOM 6043 C C . LEU A 1 748 ? -31.915 1.168 -35.145 1.00 84.31 748 LEU A C 1
ATOM 6045 O O . LEU A 1 748 ? -32.495 0.401 -35.896 1.00 84.31 748 LEU A O 1
ATOM 6049 N N . LYS A 1 749 ? -31.948 1.003 -33.817 1.00 81.62 749 LYS A N 1
ATOM 6050 C CA . LYS A 1 749 ? -32.698 -0.089 -33.162 1.00 81.62 749 LYS A CA 1
ATOM 6051 C C . LYS A 1 749 ? -34.199 -0.059 -33.439 1.00 81.62 749 LYS A C 1
ATOM 6053 O O . LYS A 1 749 ? -34.823 -1.109 -33.454 1.00 81.62 749 LYS A O 1
ATOM 6058 N N . LYS A 1 750 ? -34.788 1.121 -33.647 1.00 82.19 750 LYS A N 1
ATOM 6059 C CA . LYS A 1 750 ? -36.211 1.246 -34.002 1.00 82.19 750 LYS A CA 1
ATOM 6060 C C . LYS A 1 750 ? -36.510 0.794 -35.434 1.00 82.19 750 LYS A C 1
ATOM 6062 O O . LYS A 1 750 ? -37.662 0.531 -35.743 1.00 82.19 750 LYS A O 1
ATOM 6067 N N . MET A 1 751 ? -35.486 0.690 -36.281 1.00 79.69 751 MET A N 1
ATOM 6068 C CA . MET A 1 751 ? -35.588 0.223 -37.668 1.00 79.69 751 MET A CA 1
ATOM 6069 C C . MET A 1 751 ? -35.326 -1.287 -37.808 1.00 79.69 751 MET A C 1
ATOM 6071 O O . MET A 1 751 ? -35.129 -1.766 -38.925 1.00 79.69 751 MET A O 1
ATOM 6075 N N . ASP A 1 752 ? -35.255 -2.013 -36.688 1.00 81.25 752 ASP A N 1
ATOM 6076 C CA . ASP A 1 752 ? -35.049 -3.460 -36.661 1.00 81.25 752 ASP A CA 1
ATOM 6077 C C . ASP A 1 752 ? -36.206 -4.182 -37.357 1.00 81.25 752 ASP A C 1
ATOM 6079 O O . ASP A 1 752 ? -37.364 -4.026 -36.963 1.00 81.25 752 ASP A O 1
ATOM 6083 N N . LYS A 1 753 ? -35.886 -4.943 -38.406 1.00 74.12 753 LYS A N 1
ATOM 6084 C CA . LYS A 1 753 ? -36.879 -5.611 -39.254 1.00 74.12 753 LYS A CA 1
ATOM 6085 C C . LYS A 1 753 ? -37.388 -6.929 -38.671 1.00 74.12 753 LYS A C 1
ATOM 6087 O O . LYS A 1 753 ? -38.421 -7.406 -39.121 1.00 74.12 753 LYS A O 1
ATOM 6092 N N . ASP A 1 754 ? -36.676 -7.523 -37.714 1.00 73.94 754 ASP A N 1
ATOM 6093 C CA . ASP A 1 754 ? -36.993 -8.853 -37.184 1.00 73.94 754 ASP A CA 1
ATOM 6094 C C . ASP A 1 754 ? -36.563 -8.937 -35.712 1.00 73.94 754 ASP A C 1
ATOM 6096 O O . ASP A 1 754 ? -35.406 -9.218 -35.387 1.00 73.94 754 ASP A O 1
ATOM 6100 N N . LYS A 1 755 ? -37.514 -8.637 -34.817 1.00 63.84 755 LYS A N 1
ATOM 6101 C CA . LYS A 1 755 ? -37.280 -8.525 -33.367 1.00 63.84 755 LYS A CA 1
ATOM 6102 C C . LYS A 1 755 ? -37.032 -9.874 -32.687 1.00 63.84 755 LYS A C 1
ATOM 6104 O O . LYS A 1 755 ? -36.512 -9.894 -31.568 1.00 63.84 755 LYS A O 1
ATOM 6109 N N . ASP A 1 756 ? -37.379 -10.975 -33.349 1.00 62.31 756 ASP A N 1
ATOM 6110 C CA . ASP A 1 756 ? -37.308 -12.324 -32.788 1.00 62.31 756 ASP A CA 1
ATOM 6111 C C . ASP A 1 756 ? -35.947 -12.989 -33.049 1.00 62.31 756 ASP A C 1
ATOM 6113 O O . ASP A 1 756 ? -35.560 -13.942 -32.363 1.00 62.31 756 ASP A O 1
ATOM 6117 N N . LYS A 1 757 ? -35.144 -12.439 -33.970 1.00 59.59 757 LYS A N 1
ATOM 6118 C CA . LYS A 1 757 ? -33.756 -12.866 -34.196 1.00 59.59 757 LYS A CA 1
ATOM 6119 C C . LYS A 1 757 ? -32.759 -12.146 -33.290 1.00 59.59 757 LYS A C 1
ATOM 6121 O O . LYS A 1 757 ? -32.888 -10.987 -32.904 1.00 59.59 757 LYS A O 1
ATOM 6126 N N . LYS A 1 758 ? -31.688 -12.858 -32.923 1.00 45.38 758 LYS A N 1
ATOM 6127 C CA . LYS A 1 758 ? -30.679 -12.358 -31.976 1.00 45.38 758 LYS A CA 1
ATOM 6128 C C . LYS A 1 758 ? -29.836 -11.235 -32.604 1.00 45.38 758 LYS A C 1
ATOM 6130 O O . LYS A 1 758 ? -28.919 -11.496 -33.380 1.00 45.38 758 LYS A O 1
ATOM 6135 N N . GLY A 1 759 ? -30.088 -9.998 -32.173 1.00 62.72 759 GLY A N 1
ATOM 6136 C CA . GLY A 1 759 ? -29.358 -8.788 -32.583 1.00 62.72 759 GLY A CA 1
ATOM 6137 C C . GLY A 1 759 ? -30.167 -7.934 -33.560 1.00 62.72 759 GLY A C 1
ATOM 6138 O O . GLY A 1 759 ? -31.075 -8.448 -34.190 1.00 62.72 759 GLY A O 1
ATOM 6139 N N . VAL A 1 760 ? -29.832 -6.646 -33.688 1.00 76.19 760 VAL A N 1
ATOM 6140 C CA . VAL A 1 760 ? -30.596 -5.715 -34.540 1.00 76.19 760 VAL A CA 1
ATOM 6141 C C . VAL A 1 760 ? -30.420 -6.096 -36.008 1.00 76.19 760 VAL A C 1
ATOM 6143 O O . VAL A 1 760 ? -29.278 -6.155 -36.468 1.00 76.19 760 VAL A O 1
ATOM 6146 N N . GLN A 1 761 ? -31.509 -6.363 -36.724 1.00 77.81 761 GLN A N 1
ATOM 6147 C CA . GLN A 1 761 ? -31.530 -6.733 -38.137 1.00 77.81 761 GLN A CA 1
ATOM 6148 C C . GLN A 1 761 ? -31.862 -5.507 -38.992 1.00 77.81 761 GLN A C 1
ATOM 6150 O O . GLN A 1 761 ? -33.020 -5.155 -39.216 1.00 77.81 761 GLN A O 1
ATOM 6155 N N . LEU A 1 762 ? -30.822 -4.828 -39.476 1.00 81.50 762 LEU A N 1
ATOM 6156 C CA . LEU A 1 762 ? -30.945 -3.672 -40.368 1.00 81.50 762 LEU A CA 1
ATOM 6157 C C . LEU A 1 762 ? -30.492 -4.032 -41.780 1.00 81.50 762 LEU A C 1
ATOM 6159 O O . LEU A 1 762 ? -29.694 -4.945 -41.975 1.00 81.50 762 LEU A O 1
ATOM 6163 N N . GLY A 1 763 ? -30.936 -3.255 -42.771 1.00 76.94 763 GLY A N 1
ATOM 6164 C CA . GLY A 1 763 ? -30.372 -3.344 -44.121 1.00 76.94 763 GLY A CA 1
ATOM 6165 C C . GLY A 1 763 ? -28.865 -3.053 -44.118 1.00 76.94 763 GLY A C 1
ATOM 6166 O O . GLY A 1 763 ? -28.384 -2.275 -43.290 1.00 76.94 763 GLY A O 1
ATOM 6167 N N . ASP A 1 764 ? -28.117 -3.635 -45.056 1.00 70.62 764 ASP A N 1
ATOM 6168 C CA . ASP A 1 764 ? -26.645 -3.702 -45.039 1.00 70.62 764 ASP A CA 1
ATOM 6169 C C . ASP A 1 764 ? -25.922 -2.387 -44.719 1.00 70.62 764 ASP A C 1
ATOM 6171 O O . ASP A 1 764 ? -24.954 -2.371 -43.951 1.00 70.62 764 ASP A O 1
ATOM 6175 N N . LYS A 1 765 ? -26.386 -1.257 -45.269 1.00 71.31 765 LYS A N 1
ATOM 6176 C CA . LYS A 1 765 ? -25.793 0.068 -45.006 1.00 71.31 765 LYS A CA 1
ATOM 6177 C C . LYS A 1 765 ? -25.978 0.508 -43.547 1.00 71.31 765 LYS A C 1
ATOM 6179 O O . LYS A 1 765 ? -25.050 1.049 -42.943 1.00 71.31 765 LYS A O 1
ATOM 6184 N N . ASN A 1 766 ? -27.154 0.271 -42.974 1.00 79.62 766 ASN A N 1
ATOM 6185 C CA . ASN A 1 766 ? -27.484 0.634 -41.596 1.00 79.62 766 ASN A CA 1
ATOM 6186 C C . ASN A 1 766 ? -26.907 -0.370 -40.596 1.00 79.62 766 ASN A C 1
ATOM 6188 O O . ASN A 1 766 ? -26.451 0.036 -39.531 1.00 79.62 766 ASN A O 1
ATOM 6192 N N . GLN A 1 767 ? -26.803 -1.644 -40.975 1.00 78.94 767 GLN A N 1
ATOM 6193 C CA . GLN A 1 767 ? -26.179 -2.680 -40.156 1.00 78.94 767 GLN A CA 1
ATOM 6194 C C . GLN A 1 767 ? -24.683 -2.425 -39.952 1.00 78.94 767 GLN A C 1
ATOM 6196 O O . GLN A 1 767 ? -24.156 -2.585 -38.848 1.00 78.94 767 GLN A O 1
ATOM 6201 N N . LYS A 1 768 ? -23.989 -1.972 -41.003 1.00 70.00 768 LYS A N 1
ATOM 6202 C CA . LYS A 1 768 ? -22.575 -1.568 -40.928 1.00 70.00 768 LYS A CA 1
ATOM 6203 C C . LYS A 1 768 ? -22.385 -0.338 -40.041 1.00 70.00 768 LYS A C 1
ATOM 6205 O O . LYS A 1 768 ? -21.497 -0.326 -39.192 1.00 70.00 768 LYS A O 1
ATOM 6210 N N . TYR A 1 769 ? -23.250 0.663 -40.194 1.00 78.25 769 TYR A N 1
ATOM 6211 C CA . TYR A 1 769 ? -23.198 1.885 -39.393 1.00 78.25 769 TYR A CA 1
ATOM 6212 C C . TYR A 1 769 ? -23.513 1.635 -37.906 1.00 78.25 769 TYR A C 1
ATOM 6214 O O . TYR A 1 769 ? -22.809 2.134 -37.030 1.00 78.25 769 TYR A O 1
ATOM 6222 N N . TYR A 1 770 ? -24.494 0.775 -37.620 1.00 79.38 770 TYR A N 1
ATOM 6223 C CA . TYR A 1 770 ? -24.861 0.351 -36.269 1.00 79.38 770 TYR A CA 1
ATOM 6224 C C . TYR A 1 770 ? -23.699 -0.333 -35.533 1.00 79.38 770 TYR A C 1
ATOM 6226 O O . TYR A 1 770 ? -23.419 -0.014 -34.377 1.00 79.38 770 TYR A O 1
ATOM 6234 N N . LYS A 1 771 ? -22.971 -1.232 -36.210 1.00 68.81 771 LYS A N 1
ATOM 6235 C CA . LYS A 1 771 ? -21.785 -1.898 -35.644 1.00 68.81 771 LYS A CA 1
ATOM 6236 C C . LYS A 1 771 ? -20.649 -0.913 -35.341 1.00 68.81 771 LYS A C 1
ATOM 6238 O O . LYS A 1 771 ? -20.028 -1.030 -34.289 1.00 68.81 771 LYS A O 1
ATOM 6243 N N . ALA A 1 772 ? -20.410 0.064 -36.218 1.00 68.38 772 ALA A N 1
ATOM 6244 C CA . ALA A 1 772 ? -19.385 1.088 -36.007 1.00 68.38 772 ALA A CA 1
ATOM 6245 C C . ALA A 1 772 ? -19.689 1.964 -34.778 1.00 68.38 772 ALA A C 1
ATOM 6247 O O . ALA A 1 772 ? -18.818 2.163 -33.935 1.00 68.38 772 ALA A O 1
ATOM 6248 N N . LEU A 1 773 ? -20.943 2.407 -34.619 1.00 72.25 773 LEU A N 1
ATOM 6249 C CA . LEU A 1 773 ? -21.382 3.186 -33.454 1.00 72.25 773 LEU A CA 1
ATOM 6250 C C . LEU A 1 773 ? -21.267 2.404 -32.132 1.00 72.25 773 LEU A C 1
ATOM 6252 O O . LEU A 1 773 ? -20.897 2.983 -31.111 1.00 72.25 773 LEU A O 1
ATOM 6256 N N . GLN A 1 774 ? -21.556 1.095 -32.133 1.00 71.56 774 GLN A N 1
ATOM 6257 C CA . GLN A 1 774 ? -21.368 0.239 -30.950 1.00 71.56 774 GLN A CA 1
ATOM 6258 C C . GLN A 1 774 ? -19.891 0.145 -30.545 1.00 71.56 774 GLN A C 1
ATOM 6260 O O . GLN A 1 774 ? -19.582 0.251 -29.361 1.00 71.56 774 GLN A O 1
ATOM 6265 N N . LEU A 1 775 ? -18.984 0.006 -31.517 1.00 58.69 775 LEU A N 1
ATOM 6266 C CA . LEU A 1 775 ? -17.547 -0.097 -31.260 1.00 58.69 775 LEU A CA 1
ATOM 6267 C C . LEU A 1 775 ? -16.956 1.227 -30.741 1.00 58.69 775 LEU A C 1
ATOM 6269 O O . LEU A 1 775 ? -16.226 1.230 -29.750 1.00 58.69 775 LEU A O 1
ATOM 6273 N N . SER A 1 776 ? -17.340 2.362 -31.343 1.00 63.41 776 SER A N 1
ATOM 6274 C CA . SER A 1 776 ? -16.973 3.701 -30.851 1.00 63.41 776 SER A CA 1
ATOM 6275 C C . SER A 1 776 ? -17.463 3.957 -29.420 1.00 63.41 776 SER A C 1
ATOM 6277 O O . SER A 1 776 ? -16.794 4.640 -28.650 1.00 63.41 776 SER A O 1
ATOM 6279 N N . LYS A 1 777 ? -18.619 3.395 -29.042 1.00 63.34 777 LYS A N 1
ATOM 6280 C CA . LYS A 1 777 ? -19.168 3.491 -27.684 1.00 63.34 777 LYS A CA 1
ATOM 6281 C C . LYS A 1 777 ? -18.368 2.681 -26.661 1.00 63.34 777 LYS A C 1
ATOM 6283 O O . LYS A 1 777 ? -18.166 3.171 -25.557 1.00 63.34 777 LYS A O 1
ATOM 6288 N N . THR A 1 778 ? -17.939 1.466 -27.005 1.00 52.06 778 THR A N 1
ATOM 6289 C CA . THR A 1 778 ? -17.183 0.586 -26.092 1.00 52.06 778 THR A CA 1
ATOM 6290 C C . THR A 1 778 ? -15.771 1.072 -25.797 1.00 52.06 778 THR A C 1
ATOM 6292 O O . THR A 1 778 ? -15.253 0.792 -24.725 1.00 52.06 778 THR A O 1
ATOM 6295 N N . LEU A 1 779 ? -15.147 1.801 -26.722 1.00 45.72 779 LEU A N 1
ATOM 6296 C CA . LEU A 1 779 ? -13.786 2.294 -26.521 1.00 45.72 779 LEU A CA 1
ATOM 6297 C C . LEU A 1 779 ? -13.750 3.580 -25.674 1.00 45.72 779 LEU A C 1
ATOM 6299 O O . LEU A 1 779 ? -12.801 3.794 -24.942 1.00 45.72 779 LEU A O 1
ATOM 6303 N N . LYS A 1 780 ? -14.822 4.385 -25.680 1.00 46.72 780 LYS A N 1
ATOM 6304 C CA . LYS A 1 780 ? -14.958 5.584 -24.833 1.00 46.72 780 LYS A CA 1
ATOM 6305 C C . LYS A 1 780 ? -15.161 5.314 -23.338 1.00 46.72 780 LYS A C 1
ATOM 6307 O O . LYS A 1 780 ? -15.117 6.250 -22.556 1.00 46.72 780 LYS A O 1
ATOM 6312 N N . THR A 1 781 ? -15.483 4.085 -22.936 1.00 36.62 781 THR A N 1
ATOM 6313 C CA . THR A 1 781 ? -15.843 3.758 -21.543 1.00 36.62 781 THR A CA 1
ATOM 6314 C C . THR A 1 781 ? -14.660 3.355 -20.662 1.00 36.62 781 THR A C 1
ATOM 6316 O O . THR A 1 781 ? -14.887 2.922 -19.539 1.00 36.62 781 THR A O 1
ATOM 6319 N N . THR A 1 782 ? -13.425 3.475 -21.152 1.00 29.81 782 THR A N 1
ATOM 6320 C CA . THR A 1 782 ? -12.204 3.220 -20.367 1.00 29.81 782 THR A CA 1
ATOM 6321 C C . THR A 1 782 ? -11.635 4.454 -19.659 1.00 29.81 782 THR A C 1
ATOM 6323 O O . THR A 1 782 ? -10.666 4.300 -18.928 1.00 29.81 782 THR A O 1
ATOM 6326 N N . THR A 1 783 ? -12.256 5.633 -19.778 1.00 35.50 783 THR A N 1
ATOM 6327 C CA . THR A 1 783 ? -11.875 6.850 -19.036 1.00 35.50 783 THR A CA 1
ATOM 6328 C C . THR A 1 783 ? -13.121 7.597 -18.496 1.00 35.50 783 THR A C 1
ATOM 6330 O O . THR A 1 783 ? -13.996 7.975 -19.275 1.00 35.50 783 THR A O 1
ATOM 6333 N N . ASN A 1 784 ? -13.152 7.781 -17.160 1.00 32.16 784 ASN A N 1
ATOM 6334 C CA . ASN A 1 784 ? -13.983 8.634 -16.265 1.00 32.16 784 ASN A CA 1
ATOM 6335 C C . ASN A 1 784 ? -15.416 8.225 -15.825 1.00 32.16 784 ASN A C 1
ATOM 6337 O O . ASN A 1 784 ? -16.253 7.887 -16.664 1.00 32.16 784 ASN A O 1
ATOM 6341 N N . VAL A 1 785 ? -15.672 8.332 -14.495 1.00 28.06 785 VAL A N 1
ATOM 6342 C CA . VAL A 1 785 ? -16.930 8.822 -13.868 1.00 28.06 785 VAL A CA 1
ATOM 6343 C C . VAL A 1 785 ? -16.642 9.639 -12.568 1.00 28.06 785 VAL A C 1
ATOM 6345 O O . VAL A 1 785 ? -15.906 9.140 -11.719 1.00 28.06 785 VAL A O 1
ATOM 6348 N N . ASN A 1 786 ? -17.242 10.833 -12.412 1.00 28.11 786 ASN A N 1
ATOM 6349 C CA . ASN A 1 786 ? -17.210 11.818 -11.302 1.00 28.11 786 ASN A CA 1
ATOM 6350 C C . ASN A 1 786 ? -18.288 11.565 -10.202 1.00 28.11 786 ASN A C 1
ATOM 6352 O O . ASN A 1 786 ? -19.425 11.219 -10.525 1.00 28.11 786 ASN A O 1
ATOM 6356 N N . GLU A 1 787 ? -17.996 11.826 -8.911 1.00 24.41 787 GLU A N 1
ATOM 6357 C CA . GLU A 1 787 ? -18.966 11.859 -7.784 1.00 24.41 787 GLU A CA 1
ATOM 6358 C C . GLU A 1 787 ? -18.821 13.138 -6.919 1.00 24.41 787 GLU A C 1
ATOM 6360 O O . GLU A 1 787 ? -17.703 13.516 -6.590 1.00 24.41 787 GLU A O 1
ATOM 6365 N N . ILE A 1 788 ? -19.948 13.745 -6.486 1.00 27.73 788 ILE A N 1
ATOM 6366 C CA . ILE A 1 788 ? -20.021 14.924 -5.581 1.00 27.73 788 ILE A CA 1
ATOM 6367 C C . ILE A 1 788 ? -20.553 14.567 -4.174 1.00 27.73 788 ILE A C 1
ATOM 6369 O O . ILE A 1 788 ? -21.484 13.759 -4.054 1.00 27.73 788 ILE A O 1
ATOM 6373 N N . ALA A 1 789 ? -20.004 15.186 -3.117 1.00 25.12 789 ALA A N 1
ATOM 6374 C CA . ALA A 1 789 ? -20.423 15.094 -1.706 1.00 25.12 789 ALA A CA 1
ATOM 6375 C C . ALA A 1 789 ? -20.911 16.456 -1.148 1.00 25.12 789 ALA A C 1
ATOM 6377 O O . ALA A 1 789 ? -20.529 17.497 -1.673 1.00 25.12 789 ALA A O 1
ATOM 6378 N N . ILE A 1 790 ? -21.749 16.444 -0.097 1.00 29.48 790 ILE A N 1
ATOM 6379 C CA . ILE A 1 790 ? -22.187 17.632 0.669 1.00 29.48 790 ILE A CA 1
ATOM 6380 C C . ILE A 1 790 ? -21.962 17.413 2.175 1.00 29.48 790 ILE A C 1
ATOM 6382 O O . ILE A 1 790 ? -22.065 16.291 2.677 1.00 29.48 790 ILE A O 1
ATOM 6386 N N . ASP A 1 791 ? -21.671 18.551 2.803 1.00 31.34 791 ASP A N 1
ATOM 6387 C CA . ASP A 1 791 ? -21.372 18.931 4.183 1.00 31.34 791 ASP A CA 1
ATOM 6388 C C . ASP A 1 791 ? -22.564 18.840 5.178 1.00 31.34 791 ASP A C 1
ATOM 6390 O O . ASP A 1 791 ? -23.715 19.068 4.813 1.00 31.34 791 ASP A O 1
ATOM 6394 N N . LEU A 1 792 ? -22.272 18.511 6.444 1.00 35.59 792 LEU A N 1
ATOM 6395 C CA . LEU A 1 792 ? -23.198 18.374 7.585 1.00 35.59 792 LEU A CA 1
ATOM 6396 C C . LEU A 1 792 ? -22.862 19.368 8.722 1.00 35.59 792 LEU A C 1
ATOM 6398 O O . LEU A 1 792 ? -23.068 19.065 9.894 1.00 35.59 792 LEU A O 1
ATOM 6402 N N . THR A 1 793 ? -22.373 20.564 8.393 1.00 31.88 793 THR A N 1
ATOM 6403 C CA . THR A 1 793 ? -21.805 21.576 9.315 1.00 31.88 793 THR A CA 1
ATOM 6404 C C . THR A 1 793 ? -22.665 22.065 10.491 1.00 31.88 793 THR A C 1
ATOM 6406 O O . THR A 1 793 ? -22.163 22.815 11.318 1.00 31.88 793 THR A O 1
ATOM 6409 N N . ASN A 1 794 ? -23.924 21.639 10.640 1.00 33.72 794 ASN A N 1
ATOM 6410 C CA . ASN A 1 794 ? -24.736 21.962 11.826 1.00 33.72 794 ASN A CA 1
ATOM 6411 C C . ASN A 1 794 ? -24.950 20.772 12.781 1.00 33.72 794 ASN A C 1
ATOM 6413 O O . ASN A 1 794 ? -25.733 20.884 13.725 1.00 33.72 794 ASN A O 1
ATOM 6417 N N . TYR A 1 795 ? -24.306 19.630 12.537 1.00 39.41 795 TYR A N 1
ATOM 6418 C CA . TYR A 1 795 ? -24.453 18.431 13.355 1.00 39.41 795 TYR A CA 1
ATOM 6419 C C . TYR A 1 795 ? -23.096 17.786 13.631 1.00 39.41 795 TYR A C 1
ATOM 6421 O O . TYR A 1 795 ? -22.600 17.005 12.821 1.00 39.41 795 TYR A O 1
ATOM 6429 N N . ASP A 1 796 ? -22.559 18.015 14.830 1.00 36.31 796 ASP A N 1
ATOM 6430 C CA . ASP A 1 796 ? -21.561 17.112 15.402 1.00 36.31 796 ASP A CA 1
ATOM 6431 C C . ASP A 1 796 ? -22.264 15.791 15.763 1.00 36.31 796 ASP A C 1
ATOM 6433 O O . ASP A 1 796 ? -22.934 15.639 16.799 1.00 36.31 796 ASP A O 1
ATOM 6437 N N . GLY A 1 797 ? -22.208 14.858 14.809 1.00 45.78 797 GLY A N 1
ATOM 6438 C CA . GLY A 1 797 ? -22.668 13.477 14.939 1.00 45.78 797 GLY A CA 1
ATOM 6439 C C . GLY A 1 797 ? -23.622 12.992 13.839 1.00 45.78 797 GLY A C 1
ATOM 6440 O O . GLY A 1 797 ? -24.340 13.748 13.186 1.00 45.78 797 GLY A O 1
ATOM 6441 N N . GLN A 1 798 ? -23.655 11.671 13.644 1.00 49.56 798 GLN A N 1
ATOM 6442 C CA . GLN A 1 798 ? -24.574 10.989 12.727 1.00 49.56 798 GLN A CA 1
ATOM 6443 C C . GLN A 1 798 ? -26.035 11.111 13.223 1.00 49.56 798 GLN A C 1
ATOM 6445 O O . GLN A 1 798 ? -26.296 10.858 14.392 1.00 49.56 798 GLN A O 1
ATOM 6450 N N . ILE A 1 799 ? -27.003 11.440 12.350 1.00 56.03 799 ILE A N 1
ATOM 6451 C CA . ILE A 1 799 ? -28.451 11.409 12.679 1.00 56.03 799 ILE A CA 1
ATOM 6452 C C . ILE A 1 799 ? -28.908 9.948 12.811 1.00 56.03 799 ILE A C 1
ATOM 6454 O O . ILE A 1 799 ? -28.786 9.187 11.850 1.00 56.03 799 ILE A O 1
ATOM 6458 N N . LEU A 1 800 ? -29.455 9.530 13.951 1.00 57.03 800 LEU A N 1
ATOM 6459 C CA . LEU A 1 800 ? -29.745 8.122 14.253 1.00 57.03 800 LEU A CA 1
ATOM 6460 C C . LEU A 1 800 ? -31.252 7.830 14.386 1.00 57.03 800 LEU A C 1
ATOM 6462 O O . LEU A 1 800 ? -32.061 8.734 14.607 1.00 57.03 800 LEU A O 1
ATOM 6466 N N . PRO A 1 801 ? -31.676 6.557 14.242 1.00 62.84 801 PRO A N 1
ATOM 6467 C CA . PRO A 1 801 ? -33.036 6.145 14.587 1.00 62.84 801 PRO A CA 1
ATOM 6468 C C . PRO A 1 801 ? -33.398 6.554 16.024 1.00 62.84 801 PRO A C 1
ATOM 6470 O O . PRO A 1 801 ? -32.723 6.164 16.969 1.00 62.84 801 PRO A O 1
ATOM 6473 N N . GLY A 1 802 ? -34.481 7.310 16.189 1.00 59.59 802 GLY A N 1
ATOM 6474 C CA . GLY A 1 802 ? -34.966 7.833 17.467 1.00 59.59 802 GLY A CA 1
ATOM 6475 C C . GLY A 1 802 ? -34.849 9.350 17.612 1.00 59.59 802 GLY A C 1
ATOM 6476 O O . GLY A 1 802 ? -35.581 9.913 18.427 1.00 59.59 802 GLY A O 1
ATOM 6477 N N . ASP A 1 803 ? -34.002 10.004 16.814 1.00 66.38 803 ASP A N 1
ATOM 6478 C CA . ASP A 1 803 ? -33.875 11.465 16.798 1.00 66.38 803 ASP A CA 1
ATOM 6479 C C . ASP A 1 803 ? -35.137 12.127 16.234 1.00 66.38 803 ASP A C 1
ATOM 6481 O O . ASP A 1 803 ? -35.839 11.547 15.404 1.00 66.38 803 ASP A O 1
ATOM 6485 N N . VAL A 1 804 ? -35.442 13.348 16.673 1.00 71.94 804 VAL A N 1
ATOM 6486 C CA . VAL A 1 804 ? -36.598 14.116 16.184 1.00 71.94 804 VAL A CA 1
ATOM 6487 C C . VAL A 1 804 ? -36.111 15.358 15.451 1.00 71.94 804 VAL A C 1
ATOM 6489 O O . VAL A 1 804 ? -35.431 16.206 16.029 1.00 71.94 804 VAL A O 1
ATOM 6492 N N . LEU A 1 805 ? -36.478 15.464 14.176 1.00 72.88 805 LEU A N 1
ATOM 6493 C CA . LEU A 1 805 ? -36.124 16.550 13.264 1.00 72.88 805 LEU A CA 1
ATOM 6494 C C . LEU A 1 805 ? -37.345 17.437 12.992 1.00 72.88 805 LEU A C 1
ATOM 6496 O O . LEU A 1 805 ? -38.475 16.959 13.002 1.00 72.88 805 LEU A O 1
ATOM 6500 N N . ARG A 1 806 ? -37.139 18.721 12.698 1.00 75.75 806 ARG A N 1
ATOM 6501 C CA . ARG A 1 806 ? -38.201 19.652 12.293 1.00 75.75 806 ARG A CA 1
ATOM 6502 C C . ARG A 1 806 ? -38.045 20.037 10.828 1.00 75.75 806 ARG A C 1
ATOM 6504 O O . ARG A 1 806 ? -37.099 20.738 10.470 1.00 75.75 806 ARG A O 1
ATOM 6511 N N . ALA A 1 807 ? -39.019 19.638 10.016 1.00 78.06 807 ALA A N 1
ATOM 6512 C CA . ALA A 1 807 ? -39.181 20.104 8.648 1.00 78.06 807 ALA A CA 1
ATOM 6513 C C . ALA A 1 807 ? -39.779 21.524 8.641 1.00 78.06 807 ALA A C 1
ATOM 6515 O O . ALA A 1 807 ? -40.826 21.749 9.262 1.00 78.06 807 ALA A O 1
ATOM 6516 N N . PRO A 1 808 ? -39.164 22.496 7.951 1.00 69.06 808 PRO A N 1
ATOM 6517 C CA . PRO A 1 808 ? -39.677 23.860 7.890 1.00 69.06 808 PRO A CA 1
ATOM 6518 C C . PRO A 1 808 ? -40.923 23.983 6.997 1.00 69.06 808 PRO A C 1
ATOM 6520 O O . PRO A 1 808 ? -41.133 23.215 6.054 1.00 69.06 808 PRO A O 1
ATOM 6523 N N . LYS A 1 809 ? -41.755 24.995 7.277 1.00 72.88 809 LYS A N 1
ATOM 6524 C C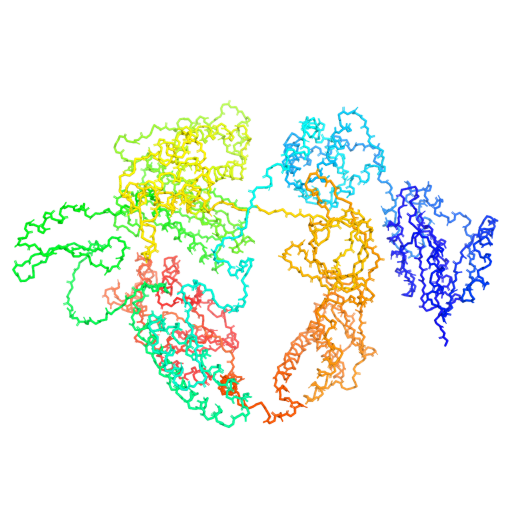A . LYS A 1 809 ? -42.912 25.353 6.441 1.00 72.88 809 LYS A CA 1
ATOM 6525 C C . LYS A 1 809 ? -42.440 25.653 5.009 1.00 72.88 809 LYS A C 1
ATOM 6527 O O . LYS A 1 809 ? -41.445 26.340 4.809 1.00 72.88 809 LYS A O 1
ATOM 6532 N N . GLY A 1 810 ? -43.157 25.139 4.013 1.00 64.25 810 GLY A N 1
ATOM 6533 C CA . GLY A 1 810 ? -42.847 25.287 2.589 1.00 64.25 810 GLY A CA 1
ATOM 6534 C C . GLY A 1 810 ? -41.938 24.200 2.006 1.00 64.25 810 GLY A C 1
ATOM 6535 O O . GLY A 1 810 ? -41.811 24.131 0.780 1.00 64.25 810 GLY A O 1
ATOM 6536 N N . PHE A 1 811 ? -41.355 23.326 2.837 1.00 73.69 811 PHE A N 1
ATOM 6537 C CA . PHE A 1 811 ? -40.506 22.231 2.367 1.00 73.69 811 PHE A CA 1
ATOM 6538 C C . PHE A 1 811 ? -41.330 21.178 1.596 1.00 73.69 811 PHE A C 1
ATOM 6540 O O . PHE A 1 811 ? -42.423 20.813 2.041 1.00 73.69 811 PHE A O 1
ATOM 6547 N N . PRO A 1 812 ? -40.863 20.692 0.429 1.00 66.44 812 PRO A N 1
ATOM 6548 C CA . PRO A 1 812 ? -41.575 19.680 -0.345 1.00 66.44 812 PRO A CA 1
ATOM 6549 C C . PRO A 1 812 ? -41.379 18.281 0.263 1.00 66.44 812 PRO A C 1
ATOM 6551 O O . PRO A 1 812 ? -40.381 17.616 -0.001 1.00 66.44 812 PRO A O 1
ATOM 6554 N N . LEU A 1 813 ? -42.350 17.802 1.047 1.00 69.88 813 LEU A N 1
ATOM 6555 C CA . LEU A 1 813 ? -42.302 16.491 1.701 1.00 69.88 813 LEU A CA 1
ATOM 6556 C C . LEU A 1 813 ? -43.445 15.592 1.205 1.00 69.88 813 LEU A C 1
ATOM 6558 O O . LEU A 1 813 ? -44.611 15.979 1.214 1.00 69.88 813 LEU A O 1
ATOM 6562 N N . GLY A 1 814 ? -43.122 14.387 0.722 1.00 64.06 814 GLY A N 1
ATOM 6563 C CA . GLY A 1 814 ? -44.128 13.461 0.174 1.00 64.06 814 GLY A CA 1
ATOM 6564 C C . GLY A 1 814 ? -44.803 13.943 -1.121 1.00 64.06 814 GLY A C 1
ATOM 6565 O O . GLY A 1 814 ? -45.905 13.504 -1.438 1.00 64.06 814 GLY A O 1
ATOM 6566 N N . GLY A 1 815 ? -44.162 14.853 -1.864 1.00 59.06 815 GLY A N 1
ATOM 6567 C CA . GLY A 1 815 ? -44.651 15.367 -3.151 1.00 59.06 815 GLY A CA 1
ATOM 6568 C C . GLY A 1 815 ? -45.535 16.618 -3.073 1.00 59.06 815 GLY A C 1
ATOM 6569 O O . GLY A 1 815 ? -45.935 17.125 -4.119 1.00 59.06 815 GLY A O 1
ATOM 6570 N N . LYS A 1 816 ? -45.809 17.155 -1.874 1.00 67.38 816 LYS A N 1
ATOM 6571 C CA . LYS A 1 816 ? -46.519 18.433 -1.667 1.00 67.38 816 LYS A CA 1
ATOM 6572 C C . LYS A 1 816 ? -45.712 19.355 -0.745 1.00 67.38 816 LYS A C 1
ATOM 6574 O O . LYS A 1 816 ? -44.931 18.879 0.074 1.00 67.38 816 LYS A O 1
ATOM 6579 N N . LYS A 1 817 ? -45.869 20.676 -0.890 1.00 74.00 817 LYS A N 1
ATOM 6580 C CA . LYS A 1 817 ? -45.237 21.652 0.015 1.00 74.00 817 LYS A CA 1
ATOM 6581 C C . LYS A 1 817 ? -45.974 21.669 1.350 1.00 74.00 817 LYS A C 1
ATOM 6583 O O . LYS A 1 817 ? -47.199 21.705 1.365 1.00 74.00 817 LYS A O 1
ATOM 6588 N N . LEU A 1 818 ? -45.227 21.656 2.448 1.00 71.06 818 LEU A N 1
ATOM 6589 C CA . LEU A 1 818 ? -45.799 21.729 3.789 1.00 71.06 818 LEU A CA 1
ATOM 6590 C C . LEU A 1 818 ? -46.399 23.118 4.055 1.00 71.06 818 LEU A C 1
ATOM 6592 O O . LEU A 1 818 ? -45.719 24.130 3.905 1.00 71.06 818 LEU A O 1
ATOM 6596 N N . GLU A 1 819 ? -47.655 23.185 4.492 1.00 73.00 819 GLU A N 1
ATOM 6597 C CA . GLU A 1 819 ? -48.325 24.454 4.829 1.00 73.00 819 GLU A CA 1
ATOM 6598 C C . GLU A 1 819 ? -47.931 24.997 6.212 1.00 73.00 819 GLU A C 1
ATOM 6600 O O . GLU A 1 819 ? -48.063 26.193 6.479 1.00 73.00 819 GLU A O 1
ATOM 6605 N N . LYS A 1 820 ? -47.403 24.133 7.089 1.00 75.19 820 LYS A N 1
ATOM 6606 C CA . LYS A 1 820 ? -46.872 24.449 8.426 1.00 75.19 820 LYS A CA 1
ATOM 6607 C C . LYS A 1 820 ? -45.624 23.596 8.696 1.00 75.19 820 LYS A C 1
ATOM 6609 O O . LYS A 1 820 ? -45.409 22.601 8.009 1.00 75.19 820 LYS A O 1
ATOM 6614 N N . SER A 1 821 ? -44.774 24.004 9.642 1.00 74.31 821 SER A N 1
ATOM 6615 C CA . SER A 1 821 ? -43.600 23.204 10.022 1.00 74.31 821 SER A CA 1
ATOM 6616 C C . SER A 1 821 ? -44.036 21.912 10.716 1.00 74.31 821 SER A C 1
ATOM 6618 O O . SER A 1 821 ? -45.052 21.896 11.409 1.00 74.31 821 SER A O 1
ATOM 6620 N N . LEU A 1 822 ? -43.286 20.829 10.515 1.00 77.38 822 LEU A N 1
ATOM 6621 C CA . LEU A 1 822 ? -43.671 19.492 10.969 1.00 77.38 822 LEU A CA 1
ATOM 6622 C C . LEU A 1 822 ? -42.518 18.832 11.727 1.00 77.38 822 LEU A C 1
ATOM 6624 O O . LEU A 1 822 ? -41.389 18.828 11.239 1.00 77.38 822 LEU A O 1
ATOM 6628 N N . GLN A 1 823 ? -42.790 18.283 12.912 1.00 81.75 823 GLN A N 1
ATOM 6629 C CA . GLN A 1 823 ? -41.821 17.454 13.630 1.00 81.75 823 GLN A CA 1
ATOM 6630 C C . GLN A 1 823 ? -41.906 16.006 13.157 1.00 81.75 823 GLN A C 1
ATOM 6632 O O . GLN A 1 823 ? -42.986 15.473 12.915 1.00 81.75 823 GLN A O 1
ATOM 6637 N N . LEU A 1 824 ? -40.744 15.391 12.992 1.00 77.12 824 LEU A N 1
ATOM 6638 C CA . LEU A 1 824 ? -40.579 14.118 12.321 1.00 77.12 824 LEU A CA 1
ATOM 6639 C C . LEU A 1 824 ? -39.545 13.277 13.056 1.00 77.12 824 LEU A C 1
ATOM 6641 O O . LEU A 1 824 ? -38.375 13.645 13.156 1.00 77.12 824 LEU A O 1
ATOM 6645 N N . LYS A 1 825 ? -39.968 12.119 13.549 1.00 78.75 825 LYS A N 1
ATOM 6646 C CA . LYS A 1 825 ? -39.101 11.168 14.237 1.00 78.75 825 LYS A CA 1
ATOM 6647 C C . LYS A 1 825 ? -38.377 10.288 13.228 1.00 78.75 825 LYS A C 1
ATOM 6649 O O . LYS A 1 825 ? -39.001 9.687 12.358 1.00 78.75 825 LYS A O 1
ATOM 6654 N N . VAL A 1 826 ? -37.064 10.156 13.360 1.00 72.12 826 VAL A N 1
ATOM 6655 C CA . VAL A 1 826 ? -36.250 9.256 12.546 1.00 72.12 826 VAL A CA 1
ATOM 6656 C C . VAL A 1 826 ? -36.542 7.821 12.969 1.00 72.12 826 VAL A C 1
ATOM 6658 O O . VAL A 1 826 ? -36.206 7.392 14.063 1.00 72.12 826 VAL A O 1
ATOM 6661 N N . ILE A 1 827 ? -37.171 7.050 12.092 1.00 70.56 827 ILE A N 1
ATOM 6662 C CA . ILE A 1 827 ? -37.470 5.630 12.314 1.00 70.56 827 ILE A CA 1
ATOM 6663 C C . ILE A 1 827 ? -36.266 4.774 11.926 1.00 70.56 827 ILE A C 1
ATOM 6665 O O . ILE A 1 827 ? -35.987 3.744 12.533 1.00 70.56 827 ILE A O 1
ATOM 6669 N N . LYS A 1 828 ? -35.573 5.164 10.851 1.00 61.25 828 LYS A N 1
ATOM 6670 C CA . LYS A 1 828 ? -34.463 4.394 10.291 1.00 61.25 828 LYS A CA 1
ATOM 6671 C C . LYS A 1 828 ? -33.485 5.303 9.564 1.00 61.25 828 LYS A C 1
ATOM 6673 O O . LYS A 1 828 ? -33.902 6.083 8.711 1.00 61.25 828 LYS A O 1
ATOM 6678 N N . ASN A 1 829 ? -32.199 5.118 9.834 1.00 61.19 829 ASN A N 1
ATOM 6679 C CA . ASN A 1 829 ? -31.110 5.626 9.013 1.00 61.19 829 ASN A CA 1
ATOM 6680 C C . ASN A 1 829 ? -30.468 4.440 8.276 1.00 61.19 829 ASN A C 1
ATOM 6682 O O . ASN A 1 829 ? -30.155 3.418 8.885 1.00 61.19 829 ASN A O 1
ATOM 6686 N N . SER A 1 830 ? -30.312 4.545 6.958 1.00 50.28 830 SER A N 1
ATOM 6687 C CA . SER A 1 830 ? -29.574 3.571 6.153 1.00 50.28 830 SER A CA 1
ATOM 6688 C C . SER A 1 830 ? -28.457 4.247 5.363 1.00 50.28 830 SER A C 1
ATOM 6690 O O . SER A 1 830 ? -28.721 5.173 4.594 1.00 50.28 830 SER A O 1
ATOM 6692 N N . ARG A 1 831 ? -27.228 3.739 5.524 1.00 44.09 831 ARG A N 1
ATOM 6693 C CA . ARG A 1 831 ? -26.024 4.193 4.816 1.00 44.09 831 ARG A CA 1
ATOM 6694 C C . ARG A 1 831 ? -26.069 3.734 3.357 1.00 44.09 831 ARG A C 1
ATOM 6696 O O . ARG A 1 831 ? -26.156 2.541 3.079 1.00 44.09 831 ARG A O 1
ATOM 6703 N N . GLU A 1 832 ? -26.038 4.686 2.430 1.00 43.66 832 GLU A N 1
ATOM 6704 C CA . GLU A 1 832 ? -26.079 4.439 0.982 1.00 43.66 832 GLU A CA 1
ATOM 6705 C C . GLU A 1 832 ? -24.675 4.545 0.326 1.00 43.66 832 GLU A C 1
ATOM 6707 O O . GLU A 1 832 ? -24.537 4.206 -0.850 1.00 43.66 832 GLU A O 1
ATOM 6712 N N . GLY A 1 833 ? -23.632 4.943 1.078 1.00 38.84 833 GLY A N 1
ATOM 6713 C CA . GLY A 1 833 ? -22.224 5.053 0.643 1.00 38.84 833 GLY A CA 1
ATOM 6714 C C . GLY A 1 833 ? -21.311 5.716 1.697 1.00 38.84 833 GLY A C 1
ATOM 6715 O O . GLY A 1 833 ? -21.721 5.875 2.851 1.00 38.84 833 GLY A O 1
ATOM 6716 N N . VAL A 1 834 ? -20.088 6.124 1.324 1.00 32.72 834 VAL A N 1
ATOM 6717 C CA . VAL A 1 834 ? -19.248 7.004 2.169 1.00 32.72 834 VAL A CA 1
ATOM 6718 C C . VAL A 1 834 ? -19.980 8.356 2.289 1.00 32.72 834 VAL A C 1
ATOM 6720 O O . VAL A 1 834 ? -20.289 8.975 1.277 1.00 32.72 834 VAL A O 1
ATOM 6723 N N . ASN A 1 835 ? -20.373 8.747 3.508 1.00 38.72 835 ASN A N 1
ATOM 6724 C CA . ASN A 1 835 ? -21.085 9.995 3.865 1.00 38.72 835 ASN A CA 1
ATOM 6725 C C . ASN A 1 835 ? -22.482 10.255 3.240 1.00 38.72 835 ASN A C 1
ATOM 6727 O O . ASN A 1 835 ? -22.974 11.383 3.258 1.00 38.72 835 ASN A O 1
ATOM 6731 N N . ARG A 1 836 ? -23.190 9.224 2.749 1.00 44.75 836 ARG A N 1
ATOM 6732 C CA . ARG A 1 836 ? -24.582 9.344 2.247 1.00 44.75 836 ARG A CA 1
ATOM 6733 C C . ARG A 1 836 ? -25.565 8.534 3.090 1.00 44.75 836 ARG A C 1
ATOM 6735 O O . ARG A 1 836 ? -25.402 7.319 3.231 1.00 44.75 836 ARG A O 1
ATOM 6742 N N . TYR A 1 837 ? -26.618 9.186 3.585 1.00 52.16 837 TYR A N 1
ATOM 6743 C CA . TYR A 1 837 ? -27.620 8.583 4.467 1.00 52.16 837 TYR A CA 1
ATOM 6744 C C . TYR A 1 837 ? -29.039 8.834 3.956 1.00 52.16 837 TYR A C 1
ATOM 6746 O O . TYR A 1 837 ? -29.393 9.942 3.552 1.00 52.16 837 TYR A O 1
ATOM 6754 N N . LYS A 1 838 ? -29.875 7.796 4.000 1.00 66.12 838 LYS A N 1
ATOM 6755 C CA . LYS A 1 838 ? -31.315 7.906 3.763 1.00 66.12 838 LYS A CA 1
ATOM 6756 C C . LYS A 1 838 ? -32.051 7.768 5.085 1.00 66.12 838 LYS A C 1
ATOM 6758 O O . LYS A 1 838 ? -31.919 6.746 5.760 1.00 66.12 838 LYS A O 1
ATOM 6763 N N . LEU A 1 839 ? -32.860 8.771 5.403 1.00 66.94 839 LEU A N 1
ATOM 6764 C CA . LEU A 1 839 ? -33.695 8.813 6.588 1.00 66.94 839 LEU A CA 1
ATOM 6765 C C . LEU A 1 839 ? -35.124 8.395 6.230 1.00 66.94 839 LEU A C 1
ATOM 6767 O O . LEU A 1 839 ? -35.707 8.799 5.218 1.00 66.94 839 LEU A O 1
ATOM 6771 N N . SER A 1 840 ? -35.682 7.522 7.058 1.00 74.56 840 SER A N 1
ATOM 6772 C CA . SER A 1 840 ? -37.112 7.229 7.098 1.00 74.56 840 SER A CA 1
ATOM 6773 C C . SER A 1 840 ? -37.672 7.923 8.323 1.00 74.56 840 SER A C 1
ATOM 6775 O O . SER A 1 840 ? -37.160 7.708 9.419 1.00 74.56 840 SER A O 1
ATOM 6777 N N . LEU A 1 841 ? -38.678 8.760 8.122 1.00 75.25 841 LEU A N 1
ATOM 6778 C CA . LEU A 1 841 ? -39.215 9.674 9.116 1.00 75.25 841 LEU A CA 1
ATOM 6779 C C . LEU A 1 841 ? -40.701 9.375 9.351 1.00 75.25 841 LEU A C 1
ATOM 6781 O O . LEU A 1 841 ? -41.393 9.000 8.407 1.00 75.25 841 LEU A O 1
ATOM 6785 N N . GLU A 1 842 ? -41.191 9.552 10.572 1.00 80.12 842 GLU A N 1
ATOM 6786 C CA . GLU A 1 842 ? -42.611 9.435 10.944 1.00 80.12 842 GLU A CA 1
ATOM 6787 C C . GLU A 1 842 ? -43.095 10.741 11.557 1.00 80.12 842 GLU A C 1
ATOM 6789 O O . GLU A 1 842 ? -42.384 11.307 12.388 1.00 80.12 842 GLU A O 1
ATOM 6794 N N . ASP A 1 843 ? -44.283 11.207 11.178 1.00 80.88 843 ASP A N 1
ATOM 6795 C CA . ASP A 1 843 ? -44.974 12.243 11.951 1.00 80.88 843 ASP A CA 1
ATOM 6796 C C . ASP A 1 843 ? -45.749 11.646 13.137 1.00 80.88 843 ASP A C 1
ATOM 6798 O O . ASP A 1 843 ? -45.854 10.429 13.295 1.00 80.88 843 ASP A O 1
ATOM 6802 N N . GLU A 1 844 ? -46.289 12.518 13.987 1.00 75.81 844 GLU A N 1
ATOM 6803 C CA . GLU A 1 844 ? -47.055 12.140 15.183 1.00 75.81 844 GLU A CA 1
ATOM 6804 C C . GLU A 1 844 ? -48.331 11.337 14.861 1.00 75.81 844 GLU A C 1
ATOM 6806 O O . GLU A 1 844 ? -48.823 10.609 15.717 1.00 75.81 844 GLU A O 1
ATOM 6811 N N . ASN A 1 845 ? -48.822 11.395 13.615 1.00 73.06 845 ASN A N 1
ATOM 6812 C CA . ASN A 1 845 ? -50.003 10.662 13.146 1.00 73.06 845 ASN A CA 1
ATOM 6813 C C . ASN A 1 845 ? -49.649 9.313 12.482 1.00 73.06 845 ASN A C 1
ATOM 6815 O O . ASN A 1 845 ? -50.512 8.667 11.885 1.00 73.06 845 ASN A O 1
ATOM 6819 N N . GLY A 1 846 ? -48.380 8.888 12.537 1.00 63.19 846 GLY A N 1
ATOM 6820 C CA . GLY A 1 846 ? -47.913 7.608 11.993 1.00 63.19 846 GLY A CA 1
ATOM 6821 C C . GLY A 1 846 ? -47.637 7.613 10.485 1.00 63.19 846 GLY A C 1
ATOM 6822 O O . GLY A 1 846 ? -47.375 6.565 9.878 1.00 63.19 846 GLY A O 1
ATOM 6823 N N . LYS A 1 847 ? -47.698 8.777 9.828 1.00 70.56 847 LYS A N 1
ATOM 6824 C CA . LYS A 1 847 ? -47.473 8.881 8.386 1.00 70.56 847 LYS A CA 1
ATOM 6825 C C . LYS A 1 847 ? -45.979 8.966 8.095 1.00 70.56 847 LYS A C 1
ATOM 6827 O O . LYS A 1 847 ? -45.233 9.736 8.698 1.00 70.56 847 LYS A O 1
ATOM 6832 N N . LYS A 1 848 ? -45.537 8.137 7.145 1.00 74.69 848 LYS A N 1
ATOM 6833 C CA . LYS A 1 848 ? -44.115 7.908 6.866 1.00 74.69 848 LYS A CA 1
ATOM 6834 C C . LYS A 1 848 ? -43.628 8.705 5.672 1.00 74.69 848 LYS A C 1
ATOM 6836 O O . LYS A 1 848 ? -44.218 8.675 4.593 1.00 74.69 848 LYS A O 1
ATOM 6841 N N . TYR A 1 849 ? -42.481 9.335 5.857 1.00 71.75 849 TYR A N 1
ATOM 6842 C CA . TYR A 1 849 ? -41.770 10.101 4.850 1.00 71.75 849 TYR A CA 1
ATOM 6843 C C . TYR A 1 849 ? -40.371 9.528 4.673 1.00 71.75 849 TYR A C 1
ATOM 6845 O O . TYR A 1 849 ? -39.824 8.858 5.549 1.00 71.75 849 TYR A O 1
ATOM 6853 N N . SER A 1 850 ? -39.776 9.771 3.513 1.00 68.88 850 SER A N 1
ATOM 6854 C CA . SER A 1 850 ? -38.390 9.402 3.283 1.00 68.88 850 SER A CA 1
ATOM 6855 C C . SER A 1 850 ? -37.653 10.566 2.665 1.00 68.88 850 SER A C 1
ATOM 6857 O O . SER A 1 850 ? -38.117 11.125 1.675 1.00 68.88 850 SER A O 1
ATOM 6859 N N . VAL A 1 851 ? -36.529 10.906 3.284 1.00 64.31 851 VAL A N 1
ATOM 6860 C CA . VAL A 1 851 ? -35.710 12.064 2.941 1.00 64.31 851 VAL A CA 1
ATOM 6861 C C . VAL A 1 851 ? -34.259 11.616 2.945 1.00 64.31 851 VAL A C 1
ATOM 6863 O O . VAL A 1 851 ? -33.844 10.832 3.801 1.00 64.31 851 VAL A O 1
ATOM 6866 N N . ARG A 1 852 ? -33.478 12.049 1.964 1.00 60.16 852 ARG A N 1
ATOM 6867 C CA . ARG A 1 852 ? -32.041 11.754 1.904 1.00 60.16 852 ARG A CA 1
ATOM 6868 C C . ARG A 1 852 ? -31.241 12.950 2.401 1.00 60.16 852 ARG A C 1
ATOM 6870 O O . ARG A 1 852 ? -31.685 14.078 2.235 1.00 60.16 852 ARG A O 1
ATOM 6877 N N . ASN A 1 853 ? -30.071 12.719 3.000 1.00 52.28 853 ASN A N 1
ATOM 6878 C CA . ASN A 1 853 ? -29.289 13.803 3.609 1.00 52.28 853 ASN A CA 1
ATOM 6879 C C . ASN A 1 853 ? -28.932 14.930 2.621 1.00 52.28 853 ASN A C 1
ATOM 6881 O O . ASN A 1 853 ? -28.939 16.085 3.013 1.00 52.28 853 ASN A O 1
ATOM 6885 N N . TYR A 1 854 ? -28.748 14.624 1.333 1.00 50.97 854 TYR A N 1
ATOM 6886 C CA . TYR A 1 854 ? -28.500 15.619 0.280 1.00 50.97 854 TYR A CA 1
ATOM 6887 C C . TYR A 1 854 ? -29.756 16.391 -0.198 1.00 50.97 854 TYR A C 1
ATOM 6889 O O . TYR A 1 854 ? -29.630 17.350 -0.953 1.00 50.97 854 TYR A O 1
ATOM 6897 N N . GLU A 1 855 ? -30.970 15.974 0.189 1.00 49.69 855 GLU A N 1
ATOM 6898 C CA . GLU A 1 855 ? -32.241 16.657 -0.137 1.00 49.69 855 GLU A CA 1
ATOM 6899 C C . GLU A 1 855 ? -32.622 17.703 0.922 1.00 49.69 855 GLU A C 1
ATOM 6901 O O . GLU A 1 855 ? -33.542 18.488 0.701 1.00 49.69 855 GLU A O 1
ATOM 6906 N N . MET A 1 856 ? -31.941 17.706 2.074 1.00 46.75 856 MET A N 1
ATOM 6907 C CA . MET A 1 856 ? -32.274 18.564 3.215 1.00 46.75 856 MET A CA 1
ATOM 6908 C C . MET A 1 856 ? -31.727 19.996 3.088 1.00 46.75 856 MET A C 1
ATOM 6910 O O . MET A 1 856 ? -32.295 20.886 3.716 1.00 46.75 856 MET A O 1
ATOM 6914 N N . ASP A 1 857 ? -30.729 20.229 2.220 1.00 48.56 857 ASP A N 1
ATOM 6915 C CA . ASP A 1 857 ? -30.038 21.526 2.063 1.00 48.56 857 ASP A CA 1
ATOM 6916 C C . ASP A 1 857 ? -29.933 22.035 0.601 1.00 48.56 857 ASP A C 1
ATOM 6918 O O . ASP A 1 857 ? -29.184 22.968 0.311 1.00 48.56 857 ASP A O 1
ATOM 6922 N N . GLY A 1 858 ? -30.681 21.449 -0.345 1.00 48.66 858 GLY A N 1
ATOM 6923 C CA . GLY A 1 858 ? -30.600 21.786 -1.780 1.00 48.66 858 GLY A CA 1
ATOM 6924 C C . GLY A 1 858 ? -31.695 22.730 -2.306 1.00 48.66 858 GLY A C 1
ATOM 6925 O O . GLY A 1 858 ? -32.799 22.789 -1.768 1.00 48.66 858 GLY A O 1
ATOM 6926 N N . GLU A 1 859 ? -31.426 23.447 -3.406 1.00 46.09 859 GLU A N 1
ATOM 6927 C CA . GLU A 1 859 ? -32.444 24.234 -4.125 1.00 46.09 859 GLU A CA 1
ATOM 6928 C C . GLU A 1 859 ? -33.443 23.341 -4.883 1.00 46.09 859 GLU A C 1
ATOM 6930 O O . GLU A 1 859 ? -33.058 22.391 -5.567 1.00 46.09 859 GLU A O 1
ATOM 6935 N N . TYR A 1 860 ? -34.740 23.675 -4.843 1.00 42.78 860 TYR A N 1
ATOM 6936 C CA . TYR A 1 860 ? -35.783 22.959 -5.592 1.00 42.78 860 TYR A CA 1
ATOM 6937 C C . TYR A 1 860 ? -36.404 23.853 -6.666 1.00 42.78 860 TYR A C 1
ATOM 6939 O O . TYR A 1 860 ? -37.026 24.869 -6.355 1.00 42.78 860 TYR A O 1
ATOM 6947 N N . LYS A 1 861 ? -36.264 23.454 -7.940 1.00 39.88 861 LYS A N 1
ATOM 6948 C CA . LYS A 1 861 ? -36.668 24.243 -9.125 1.00 39.88 861 LYS A CA 1
ATOM 6949 C C . LYS A 1 861 ? -36.052 25.659 -9.152 1.00 39.88 861 LYS A C 1
ATOM 6951 O O . LYS A 1 861 ? -36.741 26.613 -9.501 1.00 39.88 861 LYS A O 1
ATOM 6956 N N . GLY A 1 862 ? -34.780 25.786 -8.763 1.00 41.50 862 GLY A N 1
ATOM 6957 C CA . GLY A 1 862 ? -34.040 27.057 -8.792 1.00 41.50 862 GLY A CA 1
ATOM 6958 C C . GLY A 1 862 ? -34.405 28.047 -7.680 1.00 41.50 862 GLY A C 1
ATOM 6959 O O . GLY A 1 862 ? -34.268 29.250 -7.870 1.00 41.50 862 GLY A O 1
ATOM 6960 N N . LYS A 1 863 ? -34.936 27.571 -6.542 1.00 40.22 863 LYS A N 1
ATOM 6961 C CA . LYS A 1 863 ? -35.129 28.385 -5.329 1.00 40.22 863 LYS A CA 1
ATOM 6962 C C . LYS A 1 863 ? -34.570 27.671 -4.096 1.00 40.22 863 LYS A C 1
ATOM 6964 O O . LYS A 1 863 ? -34.891 26.501 -3.863 1.00 40.22 863 LYS A O 1
ATOM 6969 N N . LYS A 1 864 ? -33.788 28.403 -3.298 1.00 51.72 864 LYS A N 1
ATOM 6970 C CA . LYS A 1 864 ? -33.199 27.986 -2.015 1.00 51.72 864 LYS A CA 1
ATOM 6971 C C . LYS A 1 864 ? -34.266 27.502 -1.028 1.00 51.72 864 LYS A C 1
ATOM 6973 O O . LYS A 1 864 ? -35.237 28.212 -0.765 1.00 51.72 864 LYS A O 1
ATOM 6978 N N . LEU A 1 865 ? -34.110 26.281 -0.512 1.00 52.88 865 LEU A N 1
ATOM 6979 C CA . LEU A 1 865 ? -35.023 25.716 0.485 1.00 52.88 865 LEU A CA 1
ATOM 6980 C C . LEU A 1 865 ? -34.597 26.100 1.917 1.00 52.88 865 LEU A C 1
ATOM 6982 O O . LEU A 1 865 ? -33.405 26.255 2.182 1.00 52.88 865 LEU A O 1
ATOM 6986 N N . PRO A 1 866 ? -35.554 26.255 2.850 1.00 54.06 866 PRO A N 1
ATOM 6987 C CA . PRO A 1 866 ? -35.257 26.477 4.263 1.00 54.06 866 PRO A CA 1
ATOM 6988 C C . PRO A 1 866 ? -34.665 25.223 4.933 1.00 54.06 866 PRO A C 1
ATOM 6990 O O . PRO A 1 866 ? -35.056 24.100 4.609 1.00 54.06 866 PRO A O 1
ATOM 6993 N N . LYS A 1 867 ? -33.745 25.434 5.886 1.00 58.84 867 LYS A N 1
ATOM 6994 C CA . LYS A 1 867 ? -32.985 24.381 6.585 1.00 58.84 867 LYS A CA 1
ATOM 6995 C C . LYS A 1 867 ? -33.814 23.656 7.653 1.00 58.84 867 LYS A C 1
ATOM 6997 O O . LYS A 1 867 ? -34.672 24.253 8.305 1.00 58.84 867 LYS A O 1
ATOM 7002 N N . TRP A 1 868 ? -33.531 22.370 7.851 1.00 62.22 868 TRP A N 1
ATOM 7003 C CA . TRP A 1 868 ? -34.143 21.537 8.894 1.00 62.22 868 TRP A CA 1
ATOM 7004 C C . TRP A 1 868 ? -33.464 21.745 10.258 1.00 62.22 868 TRP A C 1
ATOM 7006 O O . TRP A 1 868 ? -32.261 21.978 10.321 1.00 62.22 868 TRP A O 1
ATOM 7016 N N . GLY A 1 869 ? -34.218 21.635 11.358 1.00 51.88 869 GLY A N 1
ATOM 7017 C CA . GLY A 1 869 ? -33.688 21.786 12.728 1.00 51.88 869 GLY A CA 1
ATOM 7018 C C . GLY A 1 869 ? -33.704 20.486 13.541 1.00 51.88 869 GLY A C 1
ATOM 7019 O O . GLY A 1 869 ? -34.641 19.699 13.398 1.00 51.88 869 GLY A O 1
ATOM 7020 N N . LEU A 1 870 ? -32.709 20.261 14.414 1.00 52.22 870 LEU A N 1
ATOM 7021 C CA . LEU A 1 870 ? -32.750 19.182 15.417 1.00 52.22 870 LEU A CA 1
ATOM 7022 C C . LEU A 1 870 ? -33.655 19.612 16.560 1.00 52.22 870 LEU A C 1
ATOM 7024 O O . LEU A 1 870 ? -33.433 20.660 17.157 1.00 52.22 870 LEU A O 1
ATOM 7028 N N . VAL A 1 871 ? -34.660 18.810 16.886 1.00 57.41 871 VAL A N 1
ATOM 7029 C CA . VAL A 1 871 ? -35.550 19.104 18.016 1.00 57.41 871 VAL A CA 1
ATOM 7030 C C . VAL A 1 871 ? -35.095 18.361 19.261 1.00 57.41 871 VAL A C 1
ATOM 7032 O O . VAL A 1 871 ? -35.142 18.907 20.358 1.00 57.41 871 VAL A O 1
ATOM 7035 N N . ARG A 1 872 ? -34.667 17.103 19.106 1.00 54.72 872 ARG A N 1
ATOM 7036 C CA . ARG A 1 872 ? -34.293 16.244 20.232 1.00 54.72 872 ARG A CA 1
ATOM 7037 C C . ARG A 1 872 ? -33.389 15.095 19.778 1.00 54.72 872 ARG A C 1
ATOM 7039 O O . ARG A 1 872 ? -33.773 14.358 18.870 1.00 54.72 872 ARG A O 1
ATOM 7046 N N . LYS A 1 873 ? -32.248 14.904 20.455 1.00 50.25 873 LYS A N 1
ATOM 7047 C CA . LYS A 1 873 ? -31.421 13.685 20.349 1.00 50.25 873 LYS A CA 1
ATOM 7048 C C . LYS A 1 873 ? -32.040 12.543 21.165 1.00 50.25 873 LYS A C 1
ATOM 7050 O O . LYS A 1 873 ? -32.586 12.757 22.253 1.00 50.25 873 LYS A O 1
ATOM 7055 N N . SER A 1 874 ? -31.986 11.324 20.638 1.00 47.19 874 SER A N 1
ATOM 7056 C CA . SER A 1 874 ? -32.452 10.124 21.335 1.00 47.19 874 SER A CA 1
ATOM 7057 C C . SER A 1 874 ? -31.580 9.829 22.570 1.00 47.19 874 SER A C 1
ATOM 7059 O O . SER A 1 874 ? -30.361 9.758 22.470 1.00 47.19 874 SER A O 1
ATOM 7061 N N . LYS A 1 875 ? -32.206 9.592 23.736 1.00 41.41 875 LYS A N 1
ATOM 7062 C CA . LYS A 1 875 ? -31.531 9.283 25.019 1.00 41.41 875 LYS A CA 1
ATOM 7063 C C . LYS A 1 875 ? -30.867 7.893 25.076 1.00 41.41 875 LYS A C 1
ATOM 7065 O O . LYS A 1 875 ? -30.372 7.508 26.125 1.00 41.41 875 LYS A O 1
ATOM 7070 N N . LYS A 1 876 ? -30.897 7.102 23.999 1.00 41.38 876 LYS A N 1
ATOM 7071 C CA . LYS A 1 876 ? -30.510 5.682 24.051 1.00 41.38 876 LYS A CA 1
ATOM 7072 C C . LYS A 1 876 ? -29.008 5.400 23.884 1.00 41.38 876 LYS A C 1
ATOM 7074 O O . LYS A 1 876 ? -28.642 4.237 23.956 1.00 41.38 876 LYS A O 1
ATOM 7079 N N . ASN A 1 877 ? -28.167 6.419 23.682 1.00 38.41 877 ASN A N 1
ATOM 7080 C CA . ASN A 1 877 ? -26.738 6.248 23.387 1.00 38.41 877 ASN A CA 1
ATOM 7081 C C . ASN A 1 877 ? -25.846 7.121 24.286 1.00 38.41 877 ASN A C 1
ATOM 7083 O O . ASN A 1 877 ? -25.180 8.030 23.802 1.00 38.41 877 ASN A O 1
ATOM 7087 N N . ILE A 1 878 ? -25.834 6.830 25.585 1.00 33.50 878 ILE A N 1
ATOM 7088 C CA . ILE A 1 878 ? -24.651 7.054 26.422 1.00 33.50 878 ILE A CA 1
ATOM 7089 C C . ILE A 1 878 ? -24.126 5.643 26.683 1.00 33.50 878 ILE A C 1
ATOM 7091 O O . ILE A 1 878 ? -24.844 4.857 27.292 1.00 33.50 878 ILE A O 1
ATOM 7095 N N . ASN A 1 879 ? -23.012 5.293 26.040 1.00 34.66 879 ASN A N 1
ATOM 7096 C CA . ASN A 1 879 ? -22.109 4.172 26.337 1.00 34.66 879 ASN A CA 1
ATOM 7097 C C . ASN A 1 879 ? -21.073 4.143 25.207 1.00 34.66 879 ASN A C 1
ATOM 7099 O O . ASN A 1 879 ? -21.237 3.446 24.201 1.00 34.66 879 ASN A O 1
ATOM 7103 N N . GLU A 1 880 ? -20.048 4.978 25.331 1.00 39.81 880 GLU A N 1
ATOM 7104 C CA . GLU A 1 880 ? -18.870 4.915 24.475 1.00 39.81 880 GLU A CA 1
ATOM 7105 C C . GLU A 1 880 ? -18.017 3.724 24.910 1.00 39.81 880 GLU A C 1
ATOM 7107 O O . GLU A 1 880 ? -17.264 3.741 25.867 1.00 39.81 880 GLU A O 1
ATOM 7112 N N . SER A 1 881 ? -18.212 2.633 24.190 1.00 35.00 881 SER A N 1
ATOM 7113 C CA . SER A 1 881 ? -17.266 1.542 24.025 1.00 35.00 881 SER A CA 1
ATOM 7114 C C . SER A 1 881 ? -17.426 1.167 22.552 1.00 35.00 881 SER A C 1
ATOM 7116 O O . SER A 1 881 ? -18.556 1.204 22.046 1.00 35.00 881 SER A O 1
ATOM 7118 N N . ALA A 1 882 ? -16.335 0.891 21.822 1.00 38.91 882 ALA A N 1
ATOM 7119 C CA . ALA A 1 882 ? -16.333 0.653 20.369 1.00 38.91 882 ALA A CA 1
ATOM 7120 C C . ALA A 1 882 ? -17.633 -0.032 19.904 1.00 38.91 882 ALA A C 1
ATOM 7122 O O . ALA A 1 882 ? -17.978 -1.060 20.473 1.00 38.91 882 ALA A O 1
ATOM 7123 N N . THR A 1 883 ? -18.360 0.529 18.927 1.00 38.69 883 THR A N 1
ATOM 7124 C CA . THR A 1 883 ? -19.770 0.232 18.529 1.00 38.69 883 THR A CA 1
ATOM 7125 C C . THR A 1 883 ? -20.238 -1.245 18.422 1.00 38.69 883 THR A C 1
ATOM 7127 O O . THR A 1 883 ? -21.422 -1.486 18.199 1.00 38.69 883 THR A O 1
ATOM 7130 N N . TYR A 1 884 ? -19.368 -2.241 18.611 1.00 40.75 884 TYR A N 1
ATOM 7131 C CA . TYR A 1 884 ? -19.668 -3.678 18.714 1.00 40.75 884 TYR A CA 1
ATOM 7132 C C . TYR A 1 884 ? -19.627 -4.257 20.149 1.00 40.75 884 TYR A C 1
ATOM 7134 O O . TYR A 1 884 ? -20.075 -5.381 20.361 1.00 40.75 884 TYR A O 1
ATOM 7142 N N . SER A 1 885 ? -19.102 -3.521 21.131 1.00 38.62 885 SER A N 1
ATOM 7143 C CA . SER A 1 885 ? -18.879 -3.961 22.522 1.00 38.62 885 SER A CA 1
ATOM 7144 C C . SER A 1 885 ? -20.147 -3.961 23.386 1.00 38.62 885 SER A C 1
ATOM 7146 O O . SER A 1 885 ? -20.276 -4.807 24.262 1.00 38.62 885 SER A O 1
ATOM 7148 N N . GLN A 1 886 ? -21.150 -3.132 23.067 1.00 39.19 886 GLN A N 1
ATOM 7149 C CA . GLN A 1 886 ? -22.443 -3.059 23.777 1.00 39.19 886 GLN A CA 1
ATOM 7150 C C . GLN A 1 886 ? -23.295 -4.353 23.712 1.00 39.19 886 GLN A C 1
ATOM 7152 O O . GLN A 1 886 ? -24.394 -4.416 24.265 1.00 39.19 886 GLN A O 1
ATOM 7157 N N . HIS A 1 887 ? -22.826 -5.387 23.008 1.00 44.16 887 HIS A N 1
ATOM 7158 C CA . HIS A 1 887 ? -23.476 -6.696 22.894 1.00 44.16 887 HIS A CA 1
ATOM 7159 C C . HIS A 1 887 ? -22.569 -7.870 23.305 1.00 44.16 887 HIS A C 1
ATOM 7161 O O . HIS A 1 887 ? -22.950 -9.023 23.098 1.00 44.16 887 HIS A O 1
ATOM 7167 N N . ILE A 1 888 ? -21.381 -7.603 23.859 1.00 55.00 888 ILE A N 1
ATOM 7168 C CA . ILE A 1 888 ? -20.412 -8.627 24.262 1.00 55.00 888 ILE A CA 1
ATOM 7169 C C . ILE A 1 888 ? -20.273 -8.575 25.785 1.00 55.00 888 ILE A C 1
ATOM 7171 O O . ILE A 1 888 ? -19.765 -7.604 26.331 1.00 55.00 888 ILE A O 1
ATOM 7175 N N . ASP A 1 889 ? -20.733 -9.630 26.458 1.00 71.06 889 ASP A N 1
ATOM 7176 C CA . ASP A 1 889 ? -20.627 -9.815 27.911 1.00 71.06 889 ASP A CA 1
ATOM 7177 C C . ASP A 1 889 ? -19.171 -10.105 28.317 1.00 71.06 889 ASP A C 1
ATOM 7179 O O . ASP A 1 889 ? -18.783 -11.257 28.510 1.00 71.06 889 ASP A O 1
ATOM 7183 N N . LEU A 1 890 ? -18.336 -9.061 28.347 1.00 76.38 890 LEU A N 1
ATOM 7184 C CA . LEU A 1 890 ? -16.903 -9.172 28.626 1.00 76.38 890 LEU A CA 1
ATOM 7185 C C . LEU A 1 890 ? -16.651 -9.834 29.983 1.00 76.38 890 LEU A C 1
ATOM 7187 O O . LEU A 1 890 ? -15.898 -10.800 30.041 1.00 76.38 890 LEU A O 1
ATOM 7191 N N . ILE A 1 891 ? -17.333 -9.378 31.037 1.00 76.06 891 ILE A N 1
ATOM 7192 C CA . ILE A 1 891 ? -17.205 -9.933 32.392 1.00 76.06 891 ILE A CA 1
ATOM 7193 C C . ILE A 1 891 ? -17.584 -11.418 32.398 1.00 76.06 891 ILE A C 1
ATOM 7195 O O . ILE A 1 891 ? -16.828 -12.243 32.908 1.00 76.06 891 ILE A O 1
ATOM 7199 N N . GLY A 1 892 ? -18.693 -11.801 31.755 1.00 73.50 892 GLY A N 1
ATOM 7200 C CA . GLY A 1 892 ? -19.079 -13.206 31.644 1.00 73.50 892 GLY A CA 1
ATOM 7201 C C . GLY A 1 892 ? -18.121 -14.055 30.801 1.00 73.50 892 GLY A C 1
ATOM 7202 O O . GLY A 1 892 ? -18.033 -15.266 31.008 1.00 73.50 892 GLY A O 1
ATOM 7203 N N . PHE A 1 893 ? -17.381 -13.463 29.861 1.00 76.50 893 PHE A N 1
ATOM 7204 C CA . PHE A 1 893 ? -16.312 -14.158 29.139 1.00 76.50 893 PHE A CA 1
ATOM 7205 C C . PHE A 1 893 ? -15.040 -14.312 29.971 1.00 76.50 893 PHE A C 1
ATOM 7207 O O . PHE A 1 893 ? -14.455 -15.395 29.929 1.00 76.50 893 PHE A O 1
ATOM 7214 N N . LEU A 1 894 ? -14.639 -13.291 30.734 1.00 84.69 894 LEU A N 1
ATOM 7215 C CA . LEU A 1 894 ? -13.508 -13.397 31.659 1.00 84.69 894 LEU A CA 1
ATOM 7216 C C . LEU A 1 894 ? -13.800 -14.450 32.729 1.00 84.69 894 LEU A C 1
ATOM 7218 O O . LEU A 1 894 ? -13.002 -15.358 32.891 1.00 84.69 894 LEU A O 1
ATOM 7222 N N . ALA A 1 895 ? -14.996 -14.449 33.325 1.00 80.75 895 ALA A N 1
ATOM 7223 C CA . ALA A 1 895 ? -15.401 -15.466 34.298 1.00 80.75 895 ALA A CA 1
ATOM 7224 C C . ALA A 1 895 ? -15.335 -16.899 33.735 1.00 80.75 895 ALA A C 1
ATOM 7226 O O . ALA A 1 895 ? -14.886 -17.820 34.410 1.00 80.75 895 ALA A O 1
ATOM 7227 N N . LYS A 1 896 ? -15.741 -17.105 32.473 1.00 82.19 896 LYS A N 1
ATOM 7228 C CA . LYS A 1 896 ? -15.616 -18.412 31.801 1.00 82.19 896 LYS A CA 1
ATOM 7229 C C . LYS A 1 896 ? -14.162 -18.798 31.541 1.00 82.19 896 LYS A C 1
ATOM 7231 O O . LYS A 1 896 ? -13.845 -19.981 31.608 1.00 82.19 896 LYS A O 1
ATOM 7236 N N . LEU A 1 897 ? -13.308 -17.831 31.215 1.00 88.50 897 LEU A N 1
ATOM 7237 C CA . LEU A 1 897 ? -11.878 -18.057 31.033 1.00 88.50 897 LEU A CA 1
ATOM 7238 C C . LEU A 1 897 ? -11.219 -18.427 32.364 1.00 88.50 897 LEU A C 1
ATOM 7240 O O . LEU A 1 897 ? -10.507 -19.422 32.416 1.00 88.50 897 LEU A O 1
ATOM 7244 N N . THR A 1 898 ? -11.519 -17.702 33.441 1.00 87.62 898 THR A N 1
ATOM 7245 C CA . THR A 1 898 ? -11.059 -18.011 34.801 1.00 87.62 898 THR A CA 1
ATOM 7246 C C . THR A 1 898 ? -11.522 -19.401 35.228 1.00 87.62 898 THR A C 1
ATOM 7248 O O . THR A 1 898 ? -10.708 -20.208 35.665 1.00 87.62 898 THR A O 1
ATOM 7251 N N . GLN A 1 899 ? -12.797 -19.739 35.001 1.00 84.06 899 GLN A N 1
ATOM 7252 C CA . GLN A 1 899 ? -13.313 -21.079 35.283 1.00 84.06 899 GLN A CA 1
ATOM 7253 C C . GLN A 1 899 ? -12.592 -22.151 34.463 1.00 84.06 899 GLN A C 1
ATOM 7255 O O . GLN A 1 899 ? -12.234 -23.193 34.991 1.00 84.06 899 GLN A O 1
ATOM 7260 N N . TYR A 1 900 ? -12.320 -21.891 33.185 1.00 88.75 900 TYR A N 1
ATOM 7261 C CA . TYR A 1 900 ? -11.552 -22.811 32.353 1.00 88.75 900 TYR A CA 1
ATOM 7262 C C . TYR A 1 900 ? -10.122 -23.021 32.879 1.00 88.75 900 TYR A C 1
ATOM 7264 O O . TYR A 1 900 ? -9.604 -24.132 32.801 1.00 88.75 900 TYR A O 1
ATOM 7272 N N . MET A 1 901 ? -9.485 -21.983 33.429 1.00 88.75 901 MET A N 1
ATOM 7273 C CA . MET A 1 901 ? -8.170 -22.099 34.069 1.00 88.75 901 MET A CA 1
ATOM 7274 C C . MET A 1 901 ? -8.238 -22.952 35.347 1.00 88.75 901 MET A C 1
ATOM 7276 O O . MET A 1 901 ? -7.393 -23.832 35.517 1.00 88.75 901 MET A O 1
ATOM 7280 N N . LEU A 1 902 ? -9.276 -22.778 36.178 1.00 88.12 902 LEU A N 1
ATOM 7281 C CA . LEU A 1 902 ? -9.548 -23.651 37.333 1.00 88.12 902 LEU A CA 1
ATOM 7282 C C . LEU A 1 902 ? -9.779 -25.106 36.899 1.00 88.12 902 LEU A C 1
ATOM 7284 O O . LEU A 1 902 ? -9.158 -26.021 37.433 1.00 88.12 902 LEU A O 1
ATOM 7288 N N . ASP A 1 903 ? -10.607 -25.329 35.875 1.00 85.25 903 ASP A N 1
ATOM 7289 C CA . ASP A 1 903 ? -10.941 -26.664 35.362 1.00 85.25 903 ASP A CA 1
ATOM 7290 C C . ASP A 1 903 ? -9.713 -27.391 34.781 1.00 85.25 903 ASP A C 1
ATOM 7292 O O . ASP A 1 903 ? -9.664 -28.622 34.734 1.00 85.25 903 ASP A O 1
ATOM 7296 N N . LYS A 1 904 ? -8.705 -26.639 34.322 1.00 84.88 904 LYS A N 1
ATOM 7297 C CA . LYS A 1 904 ? -7.409 -27.166 33.871 1.00 84.88 904 LYS A CA 1
ATOM 7298 C C . LYS A 1 904 ? -6.399 -27.362 35.003 1.00 84.88 904 LYS A C 1
ATOM 7300 O O . LYS A 1 904 ? -5.275 -27.769 34.720 1.00 84.88 904 LYS A O 1
ATOM 7305 N N . GLY A 1 905 ? -6.794 -27.117 36.252 1.00 86.50 905 GLY A N 1
ATOM 7306 C CA . GLY A 1 905 ? -5.951 -27.290 37.432 1.00 86.50 905 GLY A CA 1
ATOM 7307 C C . GLY A 1 905 ? -4.827 -26.259 37.527 1.00 86.50 905 GLY A C 1
ATOM 7308 O O . GLY A 1 905 ? -3.757 -26.574 38.040 1.00 86.50 905 GLY A O 1
ATOM 7309 N N . MET A 1 906 ? -5.021 -25.054 36.981 1.00 88.69 906 MET A N 1
ATOM 7310 C CA . MET A 1 906 ? -4.036 -23.979 37.108 1.00 88.69 906 MET A CA 1
ATOM 7311 C C . MET A 1 906 ? -4.072 -23.395 38.527 1.00 88.69 906 MET A C 1
ATOM 7313 O O . MET A 1 906 ? -5.148 -23.193 39.084 1.00 88.69 906 MET A O 1
ATOM 7317 N N . ASN A 1 907 ? -2.900 -23.098 39.096 1.00 90.19 907 ASN A N 1
ATOM 7318 C CA . ASN A 1 907 ? -2.764 -22.554 40.450 1.00 90.19 907 ASN A CA 1
ATOM 7319 C C . ASN A 1 907 ? -3.074 -21.049 40.492 1.00 90.19 907 ASN A C 1
ATOM 7321 O O . ASN A 1 907 ? -2.161 -20.230 40.491 1.00 90.19 907 ASN A O 1
ATOM 7325 N N . ILE A 1 908 ? -4.357 -20.696 40.454 1.00 90.75 908 ILE A N 1
ATOM 7326 C CA . ILE A 1 908 ? -4.836 -19.303 40.427 1.00 90.75 908 ILE A CA 1
ATOM 7327 C C . ILE A 1 908 ? -5.643 -18.928 41.673 1.00 90.75 908 ILE A C 1
ATOM 7329 O O . ILE A 1 908 ? -6.338 -17.920 41.661 1.00 90.75 908 ILE A O 1
ATOM 7333 N N . GLU A 1 909 ? -5.618 -19.768 42.710 1.00 89.75 909 GLU A N 1
ATOM 7334 C CA . GLU A 1 909 ? -6.319 -19.510 43.966 1.00 89.75 909 GLU A CA 1
ATOM 7335 C C . GLU A 1 909 ? -5.328 -19.072 45.059 1.00 89.75 909 GLU A C 1
ATOM 7337 O O . GLU A 1 909 ? -4.300 -19.732 45.234 1.00 89.75 909 GLU A O 1
ATOM 7342 N N . PRO A 1 910 ? -5.632 -18.005 45.829 1.00 90.88 910 PRO A N 1
ATOM 7343 C CA . PRO A 1 910 ? -6.850 -17.181 45.782 1.00 90.88 910 PRO A CA 1
ATOM 7344 C C . PRO A 1 910 ? -6.947 -16.318 44.516 1.00 90.88 910 PRO A C 1
ATOM 7346 O O . PRO A 1 910 ? -5.949 -15.773 44.081 1.00 90.88 910 PRO A O 1
ATOM 7349 N N . LEU A 1 911 ? -8.152 -16.176 43.948 1.00 89.50 911 LEU A N 1
ATOM 7350 C CA . LEU A 1 911 ? -8.355 -15.401 42.717 1.00 89.50 911 LEU A CA 1
ATOM 7351 C C . LEU A 1 911 ? -7.954 -13.925 42.898 1.00 89.50 911 LEU A C 1
ATOM 7353 O O . LEU A 1 911 ? -8.280 -13.341 43.937 1.00 89.50 911 LEU A O 1
ATOM 7357 N N . PRO A 1 912 ? -7.338 -13.294 41.881 1.00 91.06 912 PRO A N 1
ATOM 7358 C CA . PRO A 1 912 ? -6.943 -11.899 41.965 1.00 91.06 912 PRO A CA 1
ATOM 7359 C C . PRO A 1 912 ? -8.157 -10.968 41.886 1.00 91.06 912 PRO A C 1
ATOM 7361 O O . PRO A 1 912 ? -9.168 -11.277 41.243 1.00 91.06 912 PRO A O 1
ATOM 7364 N N . ASN A 1 913 ? -8.030 -9.785 42.482 1.00 88.69 913 ASN A N 1
ATOM 7365 C CA . ASN A 1 913 ? -8.969 -8.688 42.267 1.00 88.69 913 ASN A CA 1
ATOM 7366 C C . ASN A 1 913 ? -8.910 -8.235 40.800 1.00 88.69 913 ASN A C 1
ATOM 7368 O O . ASN A 1 913 ? -7.862 -8.315 40.161 1.00 88.69 913 ASN A O 1
ATOM 7372 N N . LEU A 1 914 ? -10.028 -7.759 40.250 1.00 89.31 914 LEU A N 1
ATOM 7373 C CA . LEU A 1 914 ? -10.109 -7.310 38.859 1.00 89.31 914 LEU A CA 1
ATOM 7374 C C . LEU A 1 914 ? -10.624 -5.874 38.794 1.00 89.31 914 LEU A C 1
ATOM 7376 O O . LEU A 1 914 ? -11.748 -5.601 39.216 1.00 89.31 914 LEU A O 1
ATOM 7380 N N . GLU A 1 915 ? -9.827 -4.992 38.204 1.00 88.75 915 GLU A N 1
ATOM 7381 C CA . GLU A 1 915 ? -10.156 -3.587 37.989 1.00 88.75 915 GLU A CA 1
ATOM 7382 C C . GLU A 1 915 ? -10.190 -3.271 36.487 1.00 88.75 915 GLU A C 1
ATOM 7384 O O . GLU A 1 915 ? -9.291 -3.646 35.731 1.00 88.75 915 GLU A O 1
ATOM 7389 N N . PHE A 1 916 ? -11.240 -2.582 36.037 1.00 82.88 916 PHE A N 1
ATOM 7390 C CA . PHE A 1 916 ? -11.326 -2.056 34.675 1.00 82.88 916 PHE A CA 1
ATOM 7391 C C . PHE A 1 916 ? -11.010 -0.565 34.698 1.00 82.88 916 PHE A C 1
ATOM 7393 O O . PHE A 1 916 ? -11.709 0.210 35.348 1.00 82.88 916 PHE A O 1
ATOM 7400 N N . ILE A 1 917 ? -9.971 -0.171 33.967 1.00 80.31 917 ILE A N 1
ATOM 7401 C CA . ILE A 1 917 ? -9.606 1.229 33.773 1.00 80.31 917 ILE A CA 1
ATOM 7402 C C . ILE A 1 917 ? -10.249 1.687 32.463 1.00 80.31 917 ILE A C 1
ATOM 7404 O O . ILE A 1 917 ? -9.703 1.520 31.364 1.00 80.31 917 ILE A O 1
ATOM 7408 N N . ASP A 1 918 ? -11.464 2.211 32.600 1.00 73.44 918 ASP A N 1
ATOM 7409 C CA . ASP A 1 918 ? -12.274 2.737 31.505 1.00 73.44 918 ASP A CA 1
ATOM 7410 C C . ASP A 1 918 ? -11.985 4.232 31.281 1.00 73.44 918 ASP A C 1
ATOM 7412 O O . ASP A 1 918 ? -11.737 4.977 32.226 1.00 73.44 918 ASP A O 1
ATOM 7416 N N . GLY A 1 919 ? -12.036 4.698 30.029 1.00 58.47 919 GLY A N 1
ATOM 7417 C CA . GLY A 1 919 ? -11.957 6.132 29.722 1.00 58.47 919 GLY A CA 1
ATOM 7418 C C . GLY A 1 919 ? -10.579 6.785 29.887 1.00 58.47 919 GLY A C 1
ATOM 7419 O O . GLY A 1 919 ? -10.486 8.009 29.783 1.00 58.47 919 GLY A O 1
ATOM 7420 N N . ASP A 1 920 ? -9.506 6.011 30.094 1.00 72.94 920 ASP A N 1
ATOM 7421 C CA . ASP A 1 920 ? -8.129 6.527 30.113 1.00 72.94 920 ASP A CA 1
ATOM 7422 C C . ASP A 1 920 ? -7.635 6.843 28.689 1.00 72.94 920 ASP A C 1
ATOM 7424 O O . ASP A 1 920 ? -6.854 6.122 28.058 1.00 72.94 920 ASP A O 1
ATOM 7428 N N . ILE A 1 921 ? -8.166 7.947 28.165 1.00 64.31 921 ILE A N 1
ATOM 7429 C CA . ILE A 1 921 ? -7.876 8.472 26.833 1.00 64.31 921 ILE A CA 1
ATOM 7430 C C . ILE A 1 921 ? -6.392 8.846 26.706 1.00 64.31 921 ILE A C 1
ATOM 7432 O O . ILE A 1 921 ? -5.833 8.737 25.616 1.00 64.31 921 ILE A O 1
ATOM 7436 N N . GLU A 1 922 ? -5.742 9.272 27.789 1.00 64.81 922 GLU A N 1
ATOM 7437 C CA . GLU A 1 922 ? -4.337 9.680 27.762 1.00 64.81 922 GLU A CA 1
ATOM 7438 C C . GLU A 1 922 ? -3.408 8.472 27.610 1.00 64.81 922 GLU A C 1
ATOM 7440 O O . GLU A 1 922 ? -2.550 8.486 26.725 1.00 64.81 922 GLU A O 1
ATOM 7445 N N . ASN A 1 923 ? -3.644 7.378 28.344 1.00 72.12 923 ASN A N 1
ATOM 7446 C CA . ASN A 1 923 ? -2.948 6.111 28.106 1.00 72.12 923 ASN A CA 1
ATOM 7447 C C . ASN A 1 923 ? -3.233 5.564 26.694 1.00 72.12 923 ASN A C 1
ATOM 7449 O O . ASN A 1 923 ? -2.318 5.114 26.009 1.00 72.12 923 ASN A O 1
ATOM 7453 N N . ALA A 1 924 ? -4.478 5.665 26.209 1.00 67.25 924 ALA A N 1
ATOM 7454 C CA . ALA A 1 924 ? -4.853 5.197 24.870 1.00 67.25 924 ALA A CA 1
ATOM 7455 C C . ALA A 1 924 ? -4.263 6.040 23.714 1.00 67.25 924 ALA A C 1
ATOM 7457 O O . ALA A 1 924 ? -4.076 5.522 22.610 1.00 67.25 924 ALA A O 1
ATOM 7458 N N . LYS A 1 925 ? -3.966 7.331 23.935 1.00 68.00 925 LYS A N 1
ATOM 7459 C CA . LYS A 1 925 ? -3.295 8.217 22.961 1.00 68.00 925 LYS A CA 1
ATOM 7460 C C . LYS A 1 925 ? -1.791 7.963 22.869 1.00 68.00 925 LYS A C 1
ATOM 7462 O O . LYS A 1 925 ? -1.189 8.253 21.832 1.00 68.00 925 LYS A O 1
ATOM 7467 N N . GLN A 1 926 ? -1.175 7.458 23.934 1.00 65.19 926 GLN A N 1
ATOM 7468 C CA . GLN A 1 926 ? 0.253 7.163 23.967 1.00 65.19 926 GLN A CA 1
ATOM 7469 C C . GLN A 1 926 ? 0.553 5.870 23.201 1.00 65.19 926 GLN A C 1
ATOM 7471 O O . GLN A 1 926 ? -0.015 4.816 23.470 1.00 65.19 926 GLN A O 1
ATOM 7476 N N . PHE A 1 927 ? 1.495 5.921 22.255 1.00 65.25 927 PHE A N 1
ATOM 7477 C CA . PHE A 1 927 ? 1.863 4.751 21.443 1.00 65.25 927 PHE A CA 1
ATOM 7478 C C . PHE A 1 927 ? 2.402 3.572 22.278 1.00 65.25 927 PHE A C 1
ATOM 7480 O O . PHE A 1 927 ? 2.234 2.421 21.887 1.00 65.25 927 PHE A O 1
ATOM 7487 N N . LEU A 1 928 ? 3.027 3.859 23.425 1.00 66.56 928 LEU A N 1
ATOM 7488 C CA . LEU A 1 928 ? 3.562 2.873 24.374 1.00 66.56 928 LEU A CA 1
ATOM 7489 C C . LEU A 1 928 ? 2.677 2.718 25.628 1.00 66.56 928 LEU A C 1
ATOM 7491 O O . LEU A 1 928 ? 3.165 2.294 26.672 1.00 66.56 928 LEU A O 1
ATOM 7495 N N . GLY A 1 929 ? 1.395 3.092 25.543 1.00 76.56 929 GLY A N 1
ATOM 7496 C CA . GLY A 1 929 ? 0.445 2.974 26.649 1.00 76.56 929 GLY A CA 1
ATOM 7497 C C . GLY A 1 929 ? 0.270 1.532 27.138 1.00 76.56 929 GLY A C 1
ATOM 7498 O O . GLY A 1 929 ? 0.369 0.568 26.370 1.00 76.56 929 GLY A O 1
ATOM 7499 N N . LYS A 1 930 ? -0.009 1.374 28.434 1.00 81.75 930 LYS A N 1
ATOM 7500 C CA . LYS A 1 930 ? -0.203 0.069 29.074 1.00 81.75 930 LYS A CA 1
ATOM 7501 C C . LYS A 1 930 ? -1.501 -0.575 28.608 1.00 81.75 930 LYS A C 1
ATOM 7503 O O . LYS A 1 930 ? -2.515 0.087 28.390 1.00 81.75 930 LYS A O 1
ATOM 7508 N N . THR A 1 931 ? -1.483 -1.899 28.483 1.00 83.50 931 THR A N 1
ATOM 7509 C CA . THR A 1 931 ? -2.672 -2.670 28.091 1.00 83.50 931 THR A CA 1
ATOM 7510 C C . THR A 1 931 ? -3.320 -3.387 29.271 1.00 83.50 931 THR A C 1
ATOM 7512 O O . THR A 1 931 ? -4.544 -3.512 29.320 1.00 83.50 931 THR A O 1
ATOM 7515 N N . ALA A 1 932 ? -2.514 -3.827 30.226 1.00 90.06 932 ALA A N 1
ATOM 7516 C CA . ALA A 1 932 ? -2.903 -4.326 31.532 1.00 90.06 932 ALA A CA 1
ATOM 7517 C C . ALA A 1 932 ? -1.663 -4.317 32.440 1.00 90.06 932 ALA A C 1
ATOM 7519 O O . ALA A 1 932 ? -0.566 -4.014 31.959 1.00 90.06 932 ALA A O 1
ATOM 7520 N N . TYR A 1 933 ? -1.854 -4.577 33.730 1.00 87.94 933 TYR A N 1
ATOM 7521 C CA . TYR A 1 933 ? -0.775 -4.946 34.646 1.00 87.94 933 TYR A CA 1
ATOM 7522 C C . TYR A 1 933 ? -1.319 -5.763 35.824 1.00 87.94 933 TYR A C 1
ATOM 7524 O O . TYR A 1 933 ? -2.496 -5.643 36.185 1.00 87.94 933 TYR A O 1
ATOM 7532 N N . TYR A 1 934 ? -0.442 -6.548 36.443 1.00 89.75 934 TYR A N 1
ATOM 7533 C CA . TYR A 1 934 ? -0.677 -7.255 37.696 1.00 89.75 934 TYR A CA 1
ATOM 7534 C C . TYR A 1 934 ? 0.080 -6.581 38.847 1.00 89.75 934 TYR A C 1
ATOM 7536 O O . TYR A 1 934 ? 1.289 -6.370 38.767 1.00 89.75 934 TYR A O 1
ATOM 7544 N N . ASP A 1 935 ? -0.627 -6.256 39.929 1.00 85.38 935 ASP A N 1
ATOM 7545 C CA . ASP A 1 935 ? -0.039 -5.763 41.174 1.00 85.38 935 ASP A CA 1
ATOM 7546 C C . ASP A 1 935 ? 0.061 -6.905 42.205 1.00 85.38 935 ASP A C 1
ATOM 7548 O O . ASP A 1 935 ? -0.970 -7.350 42.723 1.00 85.38 935 ASP A O 1
ATOM 7552 N N . PRO A 1 936 ? 1.277 -7.375 42.550 1.00 83.69 936 PRO A N 1
ATOM 7553 C CA . PRO A 1 936 ? 1.473 -8.459 43.509 1.00 83.69 936 PRO A CA 1
ATOM 7554 C C . PRO A 1 936 ? 1.139 -8.072 44.957 1.00 83.69 936 PRO A C 1
ATOM 7556 O O . PRO A 1 936 ? 0.875 -8.962 45.764 1.00 83.69 936 PRO A O 1
ATOM 7559 N N . ASN A 1 937 ? 1.131 -6.779 45.307 1.00 83.00 937 ASN A N 1
ATOM 7560 C CA . ASN A 1 937 ? 0.858 -6.336 46.680 1.00 83.00 937 ASN A CA 1
ATOM 7561 C C . ASN A 1 937 ? -0.624 -6.470 47.025 1.00 83.00 937 ASN A C 1
ATOM 7563 O O . ASN A 1 937 ? -0.985 -6.891 48.123 1.00 83.00 937 ASN A O 1
ATOM 7567 N N . THR A 1 938 ? -1.481 -6.106 46.073 1.00 85.25 938 THR A N 1
ATOM 7568 C CA . THR A 1 938 ? -2.941 -6.157 46.217 1.00 85.25 938 THR A CA 1
ATOM 7569 C C . THR A 1 938 ? -3.560 -7.384 45.543 1.00 85.25 938 THR A C 1
ATOM 7571 O O . THR A 1 938 ? -4.767 -7.600 45.657 1.00 85.25 938 THR A O 1
ATOM 7574 N N . GLN A 1 939 ? -2.733 -8.184 44.855 1.00 87.94 939 GLN A N 1
ATOM 7575 C CA . GLN A 1 939 ? -3.134 -9.287 43.980 1.00 87.94 939 GLN A CA 1
ATOM 7576 C C . GLN A 1 939 ? -4.216 -8.835 42.990 1.00 87.94 939 GLN A C 1
ATOM 7578 O O . GLN A 1 939 ? -5.240 -9.495 42.832 1.00 87.94 939 GLN A O 1
ATOM 7583 N N . THR A 1 940 ? -4.009 -7.678 42.354 1.00 90.00 940 THR A N 1
ATOM 7584 C CA . THR A 1 940 ? -4.999 -7.039 41.471 1.00 90.00 940 THR A CA 1
ATOM 7585 C C . THR A 1 940 ? -4.538 -7.069 40.023 1.00 90.00 940 THR A C 1
ATOM 7587 O O . THR A 1 940 ? -3.410 -6.701 39.714 1.00 90.00 940 THR A O 1
ATOM 7590 N N . ILE A 1 941 ? -5.430 -7.466 39.119 1.00 92.69 941 ILE A N 1
ATOM 7591 C CA . ILE A 1 941 ? -5.275 -7.314 37.674 1.00 92.69 941 ILE A CA 1
ATOM 7592 C C . ILE A 1 941 ? -6.032 -6.061 37.240 1.00 92.69 941 ILE A C 1
ATOM 7594 O O . ILE A 1 941 ? -7.256 -6.005 37.364 1.00 92.69 941 ILE A O 1
ATOM 7598 N N . ALA A 1 942 ? -5.320 -5.088 36.679 1.00 90.38 942 ALA A N 1
ATOM 7599 C CA . ALA A 1 942 ? -5.907 -3.887 36.098 1.00 90.38 942 ALA A CA 1
ATOM 7600 C C . ALA A 1 942 ? -5.927 -3.981 34.565 1.00 90.38 942 ALA A C 1
ATOM 7602 O O . ALA A 1 942 ? -4.902 -4.243 33.933 1.00 90.38 942 ALA A O 1
ATOM 7603 N N . LEU A 1 943 ? -7.091 -3.764 33.943 1.00 88.44 943 LEU A N 1
ATOM 7604 C CA . LEU A 1 943 ? -7.292 -3.862 32.493 1.00 88.44 943 LEU A CA 1
ATOM 7605 C C . LEU A 1 943 ? -7.718 -2.518 31.893 1.00 88.44 943 LEU A C 1
ATOM 7607 O O . LEU A 1 943 ? -8.816 -2.042 32.168 1.00 88.44 943 LEU A O 1
ATOM 7611 N N . TYR A 1 944 ? -6.915 -1.959 30.983 1.00 84.50 944 TYR A N 1
ATOM 7612 C CA . TYR A 1 944 ? -7.291 -0.757 30.227 1.00 84.50 944 TYR A CA 1
ATOM 7613 C C . TYR A 1 944 ? -8.231 -1.111 29.072 1.00 84.50 944 TYR A C 1
ATOM 7615 O O . TYR A 1 944 ? -7.916 -1.999 28.269 1.00 84.50 944 TYR A O 1
ATOM 7623 N N . THR A 1 945 ? -9.360 -0.415 28.941 1.00 81.00 945 THR A N 1
ATOM 7624 C CA . THR A 1 945 ? -10.417 -0.782 27.975 1.00 81.00 945 THR A CA 1
ATOM 7625 C C . THR A 1 945 ? -10.641 0.247 26.858 1.00 81.00 945 THR A C 1
ATOM 7627 O O . THR A 1 945 ? -11.169 -0.117 25.800 1.00 81.00 945 THR A O 1
ATOM 7630 N N . GLU A 1 946 ? -10.204 1.498 27.043 1.00 76.94 946 GLU A N 1
ATOM 7631 C CA . GLU A 1 946 ? -10.495 2.618 26.139 1.00 76.94 946 GLU A CA 1
ATOM 7632 C C . GLU A 1 946 ? -9.990 2.356 24.710 1.00 76.94 946 GLU A C 1
ATOM 7634 O O . GLU A 1 946 ? -8.823 2.040 24.481 1.00 76.94 946 GLU A O 1
ATOM 7639 N N . GLY A 1 947 ? -10.889 2.428 23.723 1.00 65.94 947 GLY A N 1
ATOM 7640 C CA . GLY A 1 947 ? -10.572 2.166 22.312 1.00 65.94 947 GLY A CA 1
ATOM 7641 C C . GLY A 1 947 ? -10.169 0.721 21.955 1.00 65.94 947 GLY A C 1
ATOM 7642 O O . GLY A 1 947 ? -9.885 0.451 20.783 1.00 65.94 947 GLY A O 1
ATOM 7643 N N . ARG A 1 948 ? -10.168 -0.229 22.905 1.00 70.75 948 ARG A N 1
ATOM 7644 C CA . ARG A 1 948 ? -9.655 -1.599 22.704 1.00 70.75 948 ARG A CA 1
ATOM 7645 C C . ARG A 1 948 ? -10.748 -2.618 22.373 1.00 70.75 948 ARG A C 1
ATOM 7647 O O . ARG A 1 948 ? -11.891 -2.545 22.818 1.00 70.75 948 ARG A O 1
ATOM 7654 N N . HIS A 1 949 ? -10.399 -3.616 21.558 1.00 75.00 949 HIS A N 1
ATOM 7655 C CA . HIS A 1 949 ? -11.320 -4.694 21.193 1.00 75.00 949 HIS A CA 1
ATOM 7656 C C . HIS A 1 949 ? -11.478 -5.700 22.361 1.00 75.00 949 HIS A C 1
ATOM 7658 O O . HIS A 1 949 ? -10.465 -6.106 22.931 1.00 75.00 949 HIS A O 1
ATOM 7664 N N . PRO A 1 950 ? -12.688 -6.215 22.684 1.00 75.62 950 PRO A N 1
ATOM 7665 C CA . PRO A 1 950 ? -12.907 -7.104 23.842 1.00 75.62 950 PRO A CA 1
ATOM 7666 C C . PRO A 1 950 ? -12.032 -8.365 23.873 1.00 75.62 950 PRO A C 1
ATOM 7668 O O . PRO A 1 950 ? -11.594 -8.809 24.929 1.00 75.62 950 PRO A O 1
ATOM 7671 N N . LYS A 1 951 ? -11.733 -8.935 22.698 1.00 77.31 951 LYS A N 1
ATOM 7672 C CA . LYS A 1 951 ? -10.808 -10.076 22.573 1.00 77.31 951 LYS A CA 1
ATOM 7673 C C . LYS A 1 951 ? -9.376 -9.718 22.987 1.00 77.31 951 LYS A C 1
ATOM 7675 O O . LYS A 1 951 ? -8.665 -10.580 23.489 1.00 77.31 951 LYS A O 1
ATOM 7680 N N . ASP A 1 952 ? -8.958 -8.480 22.745 1.00 79.25 952 ASP A N 1
ATOM 7681 C CA . ASP A 1 952 ? -7.621 -8.020 23.104 1.00 79.25 952 ASP A CA 1
ATOM 7682 C C . ASP A 1 952 ? -7.523 -7.742 24.605 1.00 79.25 952 ASP A C 1
ATOM 7684 O O . ASP A 1 952 ? -6.520 -8.107 25.207 1.00 79.25 952 ASP A O 1
ATOM 7688 N N . ILE A 1 953 ? -8.598 -7.238 25.219 1.00 83.38 953 ILE A N 1
ATOM 7689 C CA . ILE A 1 953 ? -8.723 -7.092 26.678 1.00 83.38 953 ILE A CA 1
ATOM 7690 C C . ILE A 1 953 ? -8.664 -8.466 27.369 1.00 83.38 953 ILE A C 1
ATOM 7692 O O . ILE A 1 953 ? -7.895 -8.656 28.305 1.00 83.38 953 ILE A O 1
ATOM 7696 N N . ALA A 1 954 ? -9.401 -9.462 26.863 1.00 84.69 954 ALA A N 1
ATOM 7697 C CA . ALA A 1 954 ? -9.376 -10.820 27.414 1.00 84.69 954 ALA A CA 1
ATOM 7698 C C . ALA A 1 954 ? -8.025 -11.539 27.229 1.00 84.69 954 ALA A C 1
ATOM 7700 O O . ALA A 1 954 ? -7.656 -12.374 28.052 1.00 84.69 954 ALA A O 1
ATOM 7701 N N . ARG A 1 955 ? -7.267 -11.207 26.173 1.00 84.44 955 ARG A N 1
ATOM 7702 C CA . ARG A 1 955 ? -5.895 -11.705 25.993 1.00 84.44 955 ARG A CA 1
ATOM 7703 C C . ARG A 1 955 ? -4.946 -11.098 27.024 1.00 84.44 955 ARG A C 1
ATOM 7705 O O . ARG A 1 955 ? -4.150 -11.839 27.586 1.00 84.44 955 ARG A O 1
ATOM 7712 N N . SER A 1 956 ? -5.057 -9.792 27.282 1.00 89.75 956 SER A N 1
ATOM 7713 C CA . SER A 1 956 ? -4.297 -9.129 28.347 1.00 89.75 956 SER A CA 1
ATOM 7714 C C . SER A 1 956 ? -4.634 -9.728 29.716 1.00 89.75 956 SER A C 1
ATOM 7716 O O . SER A 1 956 ? -3.727 -10.097 30.443 1.00 89.75 956 SER A O 1
ATOM 7718 N N . TYR A 1 957 ? -5.912 -9.976 30.020 1.00 92.69 957 TYR A N 1
ATOM 7719 C CA . TYR A 1 957 ? -6.304 -10.666 31.257 1.00 92.69 957 TYR A CA 1
ATOM 7720 C C . TYR A 1 957 ? -5.649 -12.048 31.413 1.00 92.69 957 TYR A C 1
ATOM 7722 O O . TYR A 1 957 ? -5.154 -12.379 32.484 1.00 92.69 957 TYR A O 1
ATOM 7730 N N . ALA A 1 958 ? -5.593 -12.853 30.346 1.00 91.12 958 ALA A N 1
ATOM 7731 C CA . ALA A 1 958 ? -4.940 -14.162 30.393 1.00 91.12 958 ALA A CA 1
ATOM 7732 C C . ALA A 1 958 ? -3.426 -14.076 30.644 1.00 91.12 958 ALA A C 1
ATOM 7734 O O . ALA A 1 958 ? -2.871 -14.986 31.251 1.00 91.12 958 ALA A O 1
ATOM 7735 N N . HIS A 1 959 ? -2.775 -13.019 30.154 1.00 90.88 959 HIS A N 1
ATOM 7736 C CA . HIS A 1 959 ? -1.364 -12.732 30.405 1.00 90.88 959 HIS A CA 1
ATOM 7737 C C . HIS A 1 959 ? -1.140 -12.366 31.881 1.00 90.88 959 HIS A C 1
ATOM 7739 O O . HIS A 1 959 ? -0.363 -13.041 32.551 1.00 90.88 959 HIS A O 1
ATOM 7745 N N . GLU A 1 960 ? -1.917 -11.426 32.430 1.00 93.44 960 GLU A N 1
ATOM 7746 C CA . GLU A 1 960 ? -1.804 -11.028 33.845 1.00 93.44 960 GLU A CA 1
ATOM 7747 C C . GLU A 1 960 ? -2.142 -12.163 34.825 1.00 93.44 960 GLU A C 1
ATOM 7749 O O . GLU A 1 960 ? -1.543 -12.284 35.891 1.00 93.44 960 GLU A O 1
ATOM 7754 N N . MET A 1 961 ? -3.052 -13.068 34.452 1.00 90.69 961 MET A N 1
ATOM 7755 C CA . MET A 1 961 ? -3.323 -14.272 35.242 1.00 90.69 961 MET A CA 1
ATOM 7756 C C . MET A 1 961 ? -2.098 -15.196 35.356 1.00 90.69 961 MET A C 1
ATOM 7758 O O . MET A 1 961 ? -1.998 -15.934 36.332 1.00 90.69 961 MET A O 1
ATOM 7762 N N . ILE A 1 962 ? -1.157 -15.180 34.402 1.00 93.25 962 ILE A N 1
ATOM 7763 C CA . ILE A 1 962 ? 0.103 -15.929 34.545 1.00 93.25 962 ILE A CA 1
ATOM 7764 C C . ILE A 1 962 ? 1.034 -15.244 35.542 1.00 93.25 962 ILE A C 1
ATOM 7766 O O . ILE A 1 962 ? 1.650 -15.948 36.339 1.00 93.25 962 ILE A O 1
ATOM 7770 N N . HIS A 1 963 ? 1.090 -13.912 35.571 1.00 88.00 963 HIS A N 1
ATOM 7771 C CA . HIS A 1 963 ? 1.822 -13.194 36.620 1.00 88.00 963 HIS A CA 1
ATOM 7772 C C . HIS A 1 963 ? 1.252 -13.485 38.008 1.00 88.00 963 HIS A C 1
ATOM 7774 O O . HIS A 1 963 ? 2.003 -13.703 38.956 1.00 88.00 963 HIS A O 1
ATOM 7780 N N . HIS A 1 964 ? -0.067 -13.625 38.121 1.00 91.69 964 HIS A N 1
ATOM 7781 C CA . HIS A 1 964 ? -0.685 -14.076 39.360 1.00 91.69 964 HIS A CA 1
ATOM 7782 C C . HIS A 1 964 ? -0.247 -15.500 39.766 1.00 91.69 964 HIS A C 1
ATOM 7784 O O . HIS A 1 964 ? 0.130 -15.720 40.915 1.00 91.69 964 HIS A O 1
ATOM 7790 N N . ILE A 1 965 ? -0.179 -16.452 38.825 1.00 90.75 965 ILE A N 1
ATOM 7791 C CA . ILE A 1 965 ? 0.366 -17.804 39.084 1.00 90.75 965 ILE A CA 1
ATOM 7792 C C . ILE A 1 965 ? 1.829 -17.729 39.529 1.00 90.75 965 ILE A C 1
ATOM 7794 O O . ILE A 1 965 ? 2.220 -18.369 40.501 1.00 90.75 965 ILE A O 1
ATOM 7798 N N . GLN A 1 966 ? 2.646 -16.942 38.828 1.00 90.94 966 GLN A N 1
ATOM 7799 C CA . GLN A 1 966 ? 4.059 -16.758 39.159 1.00 90.94 966 GLN A CA 1
ATOM 7800 C C . GLN A 1 966 ? 4.233 -16.161 40.562 1.00 90.94 966 GLN A C 1
ATOM 7802 O O . GLN A 1 966 ? 5.157 -16.547 41.277 1.00 90.94 966 GLN A O 1
ATOM 7807 N N . TYR A 1 967 ? 3.341 -15.262 40.982 1.00 89.06 967 TYR A N 1
ATOM 7808 C CA . TYR A 1 967 ? 3.298 -14.741 42.345 1.00 89.06 967 TYR A CA 1
ATOM 7809 C C . TYR A 1 967 ? 2.941 -15.831 43.367 1.00 89.06 967 TYR A C 1
ATOM 7811 O O . TYR A 1 967 ? 3.686 -16.015 44.326 1.00 89.06 967 TYR A O 1
ATOM 7819 N N . LEU A 1 968 ? 1.877 -16.610 43.138 1.00 88.19 968 LEU A N 1
ATOM 7820 C CA . LEU A 1 968 ? 1.464 -17.698 44.040 1.00 88.19 968 LEU A CA 1
ATOM 7821 C C . LEU A 1 968 ? 2.513 -18.813 44.159 1.00 88.19 968 LEU A C 1
ATOM 7823 O O . LEU A 1 968 ? 2.632 -19.464 45.194 1.00 88.19 968 LEU A O 1
ATOM 7827 N N . GLU A 1 969 ? 3.297 -19.027 43.106 1.00 87.69 969 GLU A N 1
ATOM 7828 C CA . GLU A 1 969 ? 4.408 -19.979 43.078 1.00 87.69 969 GLU A CA 1
ATOM 7829 C C . GLU A 1 969 ? 5.708 -19.400 43.681 1.00 87.69 969 GLU A C 1
ATOM 7831 O O . GLU A 1 969 ? 6.748 -20.055 43.622 1.00 87.69 969 GLU A O 1
ATOM 7836 N N . ASN A 1 970 ? 5.672 -18.191 44.262 1.00 84.25 970 ASN A N 1
ATOM 7837 C CA . ASN A 1 970 ? 6.828 -17.454 44.794 1.00 84.25 970 ASN A CA 1
ATOM 7838 C C . ASN A 1 970 ? 7.957 -17.228 43.765 1.00 84.25 970 ASN A C 1
ATOM 7840 O O . ASN A 1 970 ? 9.131 -17.138 44.127 1.00 84.25 970 ASN A O 1
ATOM 7844 N N . ARG A 1 971 ? 7.621 -17.129 42.472 1.00 79.88 971 ARG A N 1
ATOM 7845 C CA . ARG A 1 971 ? 8.579 -16.947 41.364 1.00 79.88 971 ARG A CA 1
ATOM 7846 C C . ARG A 1 971 ? 8.767 -15.496 40.931 1.00 79.88 971 ARG A C 1
ATOM 7848 O O . ARG A 1 971 ? 9.771 -15.201 40.294 1.00 79.88 971 ARG A O 1
ATOM 7855 N N . LEU A 1 972 ? 7.837 -14.602 41.277 1.00 71.88 972 LEU A N 1
ATOM 7856 C CA . LEU A 1 972 ? 7.897 -13.190 40.873 1.00 71.88 972 LEU A CA 1
ATOM 7857 C C . LEU A 1 972 ? 9.015 -12.394 41.580 1.00 71.88 972 LEU A C 1
ATOM 7859 O O . LEU A 1 972 ? 9.502 -11.421 41.022 1.00 71.88 972 LEU A O 1
ATOM 7863 N N . GLY A 1 973 ? 9.451 -12.815 42.776 1.00 62.66 973 GLY A N 1
ATOM 7864 C CA . GLY A 1 973 ? 10.540 -12.171 43.532 1.00 62.66 973 GLY A CA 1
ATOM 7865 C C . GLY A 1 973 ? 10.295 -10.698 43.922 1.00 62.66 973 GLY A C 1
ATOM 7866 O O . GLY A 1 973 ? 9.185 -10.186 43.810 1.00 62.66 973 GLY A O 1
ATOM 7867 N N . ASN A 1 974 ? 11.353 -10.013 44.386 1.00 56.31 974 ASN A N 1
ATOM 7868 C CA . ASN A 1 974 ? 11.395 -8.560 44.646 1.00 56.31 974 ASN A CA 1
ATOM 7869 C C . ASN A 1 974 ? 11.897 -7.807 43.399 1.00 56.31 974 ASN A C 1
ATOM 7871 O O . ASN A 1 974 ? 12.931 -7.138 43.438 1.00 56.31 974 ASN A O 1
ATOM 7875 N N . VAL A 1 975 ? 11.217 -7.954 42.263 1.00 55.12 975 VAL A N 1
ATOM 7876 C CA . VAL A 1 975 ? 11.618 -7.242 41.043 1.00 55.12 975 VAL A CA 1
ATOM 7877 C C . VAL A 1 975 ? 11.260 -5.759 41.186 1.00 55.12 975 VAL A C 1
ATOM 7879 O O . VAL A 1 975 ? 10.091 -5.399 41.287 1.00 55.12 975 VAL A O 1
ATOM 7882 N N . GLN A 1 976 ? 12.278 -4.893 41.231 1.00 47.81 976 GLN A N 1
ATOM 7883 C CA . GLN A 1 976 ? 12.121 -3.440 41.413 1.00 47.81 976 GLN A CA 1
ATOM 7884 C C . GLN A 1 976 ? 12.137 -2.639 40.097 1.00 47.81 976 GLN A C 1
ATOM 7886 O O . GLN A 1 976 ? 11.998 -1.418 40.128 1.00 47.81 976 GLN A O 1
ATOM 7891 N N . THR A 1 977 ? 12.302 -3.300 38.943 1.00 49.41 977 THR A N 1
ATOM 7892 C CA . THR A 1 977 ? 12.383 -2.660 37.617 1.00 49.41 977 THR A CA 1
ATOM 7893 C C . THR A 1 977 ? 11.344 -3.237 36.651 1.00 49.41 977 THR A C 1
ATOM 7895 O O . THR A 1 977 ? 10.951 -4.392 36.762 1.00 49.41 977 THR A O 1
ATOM 7898 N N . THR A 1 978 ? 10.879 -2.420 35.702 1.00 53.44 978 THR A N 1
ATOM 7899 C CA . THR A 1 978 ? 10.000 -2.843 34.588 1.00 53.44 978 THR A CA 1
ATOM 7900 C C . THR A 1 978 ? 10.780 -3.036 33.283 1.00 53.44 978 THR A C 1
ATOM 7902 O O . THR A 1 978 ? 10.194 -3.321 32.240 1.00 53.44 978 THR A O 1
ATOM 7905 N N . ASN A 1 979 ? 12.107 -2.870 33.324 1.00 57.19 979 ASN A N 1
ATOM 7906 C CA . ASN A 1 979 ? 12.983 -3.017 32.173 1.00 57.19 979 ASN A CA 1
ATOM 7907 C C . ASN A 1 979 ? 13.486 -4.463 32.060 1.00 57.19 979 ASN A C 1
ATOM 7909 O O . ASN A 1 979 ? 14.342 -4.897 32.829 1.00 57.19 979 ASN A O 1
ATOM 7913 N N . THR A 1 980 ? 12.998 -5.202 31.062 1.00 55.34 980 THR A N 1
ATOM 7914 C CA . THR A 1 980 ? 13.391 -6.603 30.824 1.00 55.34 980 THR A CA 1
ATOM 7915 C C . THR A 1 980 ? 14.855 -6.771 30.400 1.00 55.34 980 THR A C 1
ATOM 7917 O O . THR A 1 980 ? 15.350 -7.889 30.373 1.00 55.34 980 THR A O 1
ATOM 7920 N N . LEU A 1 981 ? 15.570 -5.686 30.078 1.00 54.84 981 LEU A N 1
ATOM 7921 C CA . LEU A 1 981 ? 17.001 -5.716 29.743 1.00 54.84 981 LEU A CA 1
ATOM 7922 C C . LEU A 1 981 ? 17.920 -5.625 30.971 1.00 54.84 981 LEU A C 1
ATOM 7924 O O . LEU A 1 981 ? 19.130 -5.786 30.835 1.00 54.84 981 LEU A O 1
ATOM 7928 N N . GLU A 1 982 ? 17.367 -5.310 32.143 1.00 48.09 982 GLU A N 1
ATOM 7929 C CA . GLU A 1 982 ? 18.128 -5.111 33.383 1.00 48.09 982 GLU A CA 1
ATOM 7930 C C . GLU A 1 982 ? 18.101 -6.341 34.303 1.00 48.09 982 GLU A C 1
ATOM 7932 O O . GLU A 1 982 ? 18.941 -6.441 35.197 1.00 48.09 982 GLU A O 1
ATOM 7937 N N . ASP A 1 983 ? 17.177 -7.282 34.078 1.00 57.94 983 ASP A N 1
ATOM 7938 C CA . ASP A 1 983 ? 17.035 -8.505 34.871 1.00 57.94 983 ASP A CA 1
ATOM 7939 C C . ASP A 1 983 ? 16.620 -9.705 33.992 1.00 57.94 983 ASP A C 1
ATOM 7941 O O . ASP A 1 983 ? 15.475 -9.819 33.545 1.00 57.94 983 ASP A O 1
ATOM 7945 N N . ASP A 1 984 ? 17.556 -10.639 33.788 1.00 62.09 984 ASP A N 1
ATOM 7946 C CA . ASP A 1 984 ? 17.356 -11.886 33.031 1.00 62.09 984 ASP A CA 1
ATOM 7947 C C . ASP A 1 984 ? 16.242 -12.780 33.616 1.00 62.09 984 ASP A C 1
ATOM 7949 O O . ASP A 1 984 ? 15.710 -13.657 32.925 1.00 62.09 984 ASP A O 1
ATOM 7953 N N . ASN A 1 985 ? 15.909 -12.621 34.901 1.00 73.25 985 ASN A N 1
ATOM 7954 C CA . ASN A 1 985 ? 14.809 -13.335 35.540 1.00 73.25 985 ASN A CA 1
ATOM 7955 C C . ASN A 1 985 ? 13.456 -12.713 35.163 1.00 73.25 985 ASN A C 1
ATOM 7957 O O . ASN A 1 985 ? 12.512 -13.449 34.870 1.00 73.25 985 ASN A O 1
ATOM 7961 N N . LEU A 1 986 ? 13.375 -11.380 35.088 1.00 68.81 986 LEU A N 1
ATOM 7962 C CA . LEU A 1 986 ? 12.174 -10.667 34.641 1.00 68.81 986 LEU A CA 1
ATOM 7963 C C . LEU A 1 986 ? 11.858 -10.972 33.170 1.00 68.81 986 LEU A C 1
ATOM 7965 O O . LEU A 1 986 ? 10.710 -11.269 32.846 1.00 68.81 986 LEU A O 1
ATOM 7969 N N . ASP A 1 987 ? 12.868 -10.999 32.294 1.00 72.81 987 ASP A N 1
ATOM 7970 C CA . ASP A 1 987 ? 12.689 -11.365 30.878 1.00 72.81 987 ASP A CA 1
ATOM 7971 C C . ASP A 1 987 ? 12.095 -12.777 30.715 1.00 72.81 987 ASP A C 1
ATOM 7973 O O . ASP A 1 987 ? 11.151 -12.990 29.952 1.00 72.81 987 ASP A O 1
ATOM 7977 N N . LYS A 1 988 ? 12.568 -13.756 31.498 1.00 77.50 988 LYS A N 1
ATOM 7978 C CA . LYS A 1 988 ? 12.023 -15.126 31.474 1.00 77.50 988 LYS A CA 1
ATOM 7979 C C . LYS A 1 988 ? 10.586 -15.201 31.991 1.00 77.50 988 LYS A C 1
ATOM 7981 O O . LYS A 1 988 ? 9.786 -15.961 31.439 1.00 77.50 988 LYS A O 1
ATOM 7986 N N . LEU A 1 989 ? 10.253 -14.431 33.028 1.00 79.69 989 LEU A N 1
ATOM 7987 C CA . LEU A 1 989 ? 8.895 -14.361 33.578 1.00 79.69 989 LEU A CA 1
ATOM 7988 C C . LEU A 1 989 ? 7.916 -13.739 32.571 1.00 79.69 989 LEU A C 1
ATOM 7990 O O . LEU A 1 989 ? 6.835 -14.292 32.356 1.00 79.69 989 LEU A O 1
ATOM 7994 N N . GLU A 1 990 ? 8.320 -12.665 31.891 1.00 78.94 990 GLU A N 1
ATOM 7995 C CA . GLU A 1 990 ? 7.555 -12.015 30.819 1.00 78.94 990 GLU A CA 1
ATOM 7996 C C . GLU A 1 990 ? 7.379 -12.921 29.592 1.00 78.94 990 GLU A C 1
ATOM 7998 O O . GLU A 1 990 ? 6.293 -13.005 29.007 1.00 78.94 990 GLU A O 1
ATOM 8003 N N . GLN A 1 991 ? 8.420 -13.661 29.199 1.00 77.75 991 GLN A N 1
ATOM 8004 C CA . GLN A 1 991 ? 8.334 -14.638 28.110 1.00 77.75 991 GLN A CA 1
ATOM 8005 C C . GLN A 1 991 ? 7.348 -15.769 28.431 1.00 77.75 991 GLN A C 1
ATOM 8007 O O . GLN A 1 991 ? 6.547 -16.152 27.569 1.00 77.75 991 GLN A O 1
ATOM 8012 N N . GLU A 1 992 ? 7.347 -16.281 29.667 1.00 80.88 992 GLU A N 1
ATOM 8013 C CA . GLU A 1 992 ? 6.366 -17.277 30.099 1.00 80.88 992 GLU A CA 1
ATOM 8014 C C . GLU A 1 992 ? 4.948 -16.696 30.109 1.00 80.88 992 GLU A C 1
ATOM 8016 O O . GLU A 1 992 ? 4.041 -17.338 29.578 1.00 80.88 992 GLU A O 1
ATOM 8021 N N . ALA A 1 993 ? 4.738 -15.496 30.656 1.00 78.88 993 ALA A N 1
ATOM 8022 C CA . ALA A 1 993 ? 3.419 -14.865 30.698 1.00 78.88 993 ALA A CA 1
ATOM 8023 C C . ALA A 1 993 ? 2.853 -14.628 29.290 1.00 78.88 993 ALA A C 1
ATOM 8025 O O . ALA A 1 993 ? 1.701 -14.974 29.001 1.00 78.88 993 ALA A O 1
ATOM 8026 N N . ASN A 1 994 ? 3.687 -14.157 28.359 1.00 73.31 994 ASN A N 1
ATOM 8027 C CA . ASN A 1 994 ? 3.322 -13.984 26.955 1.00 73.31 994 ASN A CA 1
ATOM 8028 C C . ASN A 1 994 ? 2.957 -15.305 26.268 1.00 73.31 994 ASN A C 1
ATOM 8030 O O . ASN A 1 994 ? 1.927 -15.381 25.587 1.00 73.31 994 ASN A O 1
ATOM 8034 N N . LEU A 1 995 ? 3.756 -16.358 26.458 1.00 76.62 995 LEU A N 1
ATOM 8035 C CA . LEU A 1 995 ? 3.521 -17.656 25.828 1.00 76.62 995 LEU A CA 1
ATOM 8036 C C . LEU A 1 995 ? 2.339 -18.398 26.471 1.00 76.62 995 LEU A C 1
ATOM 8038 O O . LEU A 1 995 ? 1.375 -18.762 25.790 1.00 76.62 995 LEU A O 1
ATOM 8042 N N . ARG A 1 996 ? 2.390 -18.611 27.788 1.00 83.81 996 ARG A N 1
ATOM 8043 C CA . ARG A 1 996 ? 1.412 -19.391 28.556 1.00 83.81 996 ARG A CA 1
ATOM 8044 C C . ARG A 1 996 ? 0.062 -18.683 28.615 1.00 83.81 996 ARG A C 1
ATOM 8046 O O . ARG A 1 996 ? -0.961 -19.349 28.449 1.00 83.81 996 ARG A O 1
ATOM 8053 N N . GLY A 1 997 ? 0.035 -17.356 28.746 1.00 76.12 997 GLY A N 1
ATOM 8054 C CA . GLY A 1 997 ? -1.196 -16.562 28.734 1.00 76.12 997 GLY A CA 1
ATOM 8055 C C . GLY A 1 997 ? -1.888 -16.603 27.371 1.00 76.12 997 GLY A C 1
ATOM 8056 O O . GLY A 1 997 ? -3.079 -16.914 27.275 1.00 76.12 997 GLY A O 1
ATOM 8057 N N . THR A 1 998 ? -1.127 -16.414 26.285 1.00 75.94 998 THR A N 1
ATOM 8058 C CA . THR A 1 998 ? -1.662 -16.494 24.914 1.00 75.94 998 THR A CA 1
ATOM 8059 C C . THR A 1 998 ? -2.205 -17.886 24.592 1.00 75.94 998 THR A C 1
ATOM 8061 O O . THR A 1 998 ? -3.313 -18.004 24.058 1.00 75.94 998 THR A O 1
ATOM 8064 N N . MET A 1 999 ? -1.465 -18.944 24.938 1.00 75.50 999 MET A N 1
ATOM 8065 C CA . MET A 1 999 ? -1.894 -20.326 24.701 1.00 75.50 999 MET A CA 1
ATOM 8066 C C . MET A 1 999 ? -3.119 -20.701 25.540 1.00 75.50 999 MET A C 1
ATOM 8068 O O . MET A 1 999 ? -4.036 -21.344 25.030 1.00 75.50 999 MET A O 1
ATOM 8072 N N . THR A 1 1000 ? -3.192 -20.248 26.792 1.00 78.12 1000 THR A N 1
ATOM 8073 C CA . THR A 1 1000 ? -4.353 -20.483 27.664 1.00 78.12 1000 THR A CA 1
ATOM 8074 C C . THR A 1 1000 ? -5.608 -19.824 27.101 1.00 78.12 1000 THR A C 1
ATOM 8076 O O . THR A 1 1000 ? -6.640 -20.485 26.955 1.00 78.12 1000 THR A O 1
ATOM 8079 N N . PHE A 1 1001 ? -5.510 -18.558 26.680 1.00 84.06 1001 PHE A N 1
ATOM 8080 C CA . PHE A 1 1001 ? -6.620 -17.865 26.031 1.00 84.06 1001 PHE A CA 1
ATOM 8081 C C . PHE A 1 1001 ? -7.038 -18.546 24.723 1.00 84.06 1001 PHE A C 1
ATOM 8083 O O . PHE A 1 1001 ? -8.229 -18.707 24.458 1.00 84.06 1001 PHE A O 1
ATOM 8090 N N . ARG A 1 1002 ? -6.073 -18.995 23.909 1.00 75.12 1002 ARG A N 1
ATOM 8091 C CA . ARG A 1 1002 ? -6.346 -19.712 22.658 1.00 75.12 1002 ARG A CA 1
ATOM 8092 C C . ARG A 1 1002 ? -7.115 -21.010 22.910 1.00 75.12 1002 ARG A C 1
ATOM 8094 O O . ARG A 1 1002 ? -8.188 -21.182 22.331 1.00 75.12 1002 ARG A O 1
ATOM 8101 N N . ASN A 1 1003 ? -6.632 -21.843 23.827 1.00 74.12 1003 ASN A N 1
ATOM 8102 C CA . ASN A 1 1003 ? -7.258 -23.116 24.183 1.00 74.12 1003 ASN A CA 1
ATOM 8103 C C . ASN A 1 1003 ? -8.663 -22.923 24.771 1.00 74.12 1003 ASN A C 1
ATOM 8105 O O . ASN A 1 1003 ? -9.572 -23.686 24.459 1.00 74.12 1003 ASN A O 1
ATOM 8109 N N . PHE A 1 1004 ? -8.875 -21.868 25.563 1.00 79.50 1004 PHE A N 1
ATOM 8110 C CA . PHE A 1 1004 ? -10.207 -21.478 26.024 1.00 79.50 1004 PHE A CA 1
ATOM 8111 C C . PHE A 1 1004 ? -11.132 -21.076 24.866 1.00 79.50 1004 PHE A C 1
ATOM 8113 O O . PHE A 1 1004 ? -12.281 -21.508 24.798 1.00 79.50 1004 PHE A O 1
ATOM 8120 N N . THR A 1 1005 ? -10.653 -20.272 23.908 1.00 74.06 1005 THR A N 1
ATOM 8121 C CA . THR A 1 1005 ? -11.481 -19.930 22.739 1.00 74.06 1005 THR A CA 1
ATOM 8122 C C . THR A 1 1005 ? -11.832 -21.154 21.896 1.00 74.06 1005 THR A C 1
ATOM 8124 O O . THR A 1 1005 ? -12.918 -21.198 21.316 1.00 74.06 1005 THR A O 1
ATOM 8127 N N . ASP A 1 1006 ? -10.952 -22.152 21.855 1.00 66.81 1006 ASP A N 1
ATOM 8128 C CA . ASP A 1 1006 ? -11.192 -23.410 21.160 1.00 66.81 1006 ASP A CA 1
ATOM 8129 C C . ASP A 1 1006 ? -12.170 -24.305 21.956 1.00 66.81 1006 ASP A C 1
ATOM 8131 O O . ASP A 1 1006 ? -13.108 -24.841 21.364 1.00 66.81 1006 ASP A O 1
ATOM 8135 N N . SER A 1 1007 ? -12.089 -24.347 23.295 1.00 68.06 1007 SER A N 1
ATOM 8136 C CA . SER A 1 1007 ? -13.039 -25.081 24.153 1.00 68.06 1007 SER A CA 1
ATOM 8137 C C . SER A 1 1007 ? -14.458 -24.499 24.110 1.00 68.06 1007 SER A C 1
ATOM 8139 O O . SER A 1 1007 ? -15.442 -25.240 24.082 1.00 68.06 1007 SER A O 1
ATOM 8141 N N . LEU A 1 1008 ? -14.601 -23.175 23.986 1.00 60.56 1008 LEU A N 1
ATOM 8142 C CA . LEU A 1 1008 ? -15.899 -22.537 23.747 1.00 60.56 1008 LEU A CA 1
ATOM 8143 C C . LEU A 1 1008 ? -16.524 -22.956 22.408 1.00 60.56 1008 LEU A C 1
ATOM 8145 O O . LEU A 1 1008 ? -17.750 -23.000 22.302 1.00 60.56 1008 LEU A O 1
ATOM 8149 N N . ASN A 1 1009 ? -15.710 -23.289 21.401 1.00 47.94 1009 ASN A N 1
ATOM 8150 C CA . ASN A 1 1009 ? -16.189 -23.815 20.122 1.00 47.94 1009 ASN A CA 1
ATOM 8151 C C . ASN A 1 1009 ? -16.570 -25.308 20.209 1.00 47.94 1009 ASN A C 1
ATOM 8153 O O . ASN A 1 1009 ? -17.442 -25.745 19.456 1.00 47.94 1009 ASN A O 1
ATOM 8157 N N . GLU A 1 1010 ? -16.009 -26.065 21.161 1.00 39.97 1010 GLU A N 1
ATOM 8158 C CA . GLU A 1 1010 ? -16.403 -27.451 21.471 1.00 39.97 1010 GLU A CA 1
ATOM 8159 C C . GLU A 1 1010 ? -17.690 -27.549 22.323 1.00 39.97 1010 GLU A C 1
ATOM 8161 O O . GLU A 1 1010 ? -18.472 -28.493 22.171 1.00 39.97 1010 GLU A O 1
ATOM 8166 N N . VAL A 1 1011 ? -17.973 -26.545 23.169 1.00 34.22 1011 VAL A N 1
ATOM 8167 C CA . VAL A 1 1011 ? -19.133 -26.489 24.093 1.00 34.22 1011 VAL A CA 1
ATOM 8168 C C . VAL A 1 1011 ? -20.440 -26.015 23.427 1.00 34.22 1011 VAL A C 1
ATOM 8170 O O . VAL A 1 1011 ? -21.510 -26.080 24.032 1.00 34.22 1011 VAL A O 1
ATOM 8173 N N . TYR A 1 1012 ? -20.450 -25.685 22.129 1.00 30.05 1012 TYR A N 1
ATOM 8174 C CA . TYR A 1 1012 ? -21.697 -25.464 21.363 1.00 30.05 1012 TYR A CA 1
ATOM 8175 C C . TYR A 1 1012 ? -22.513 -26.760 21.094 1.00 30.05 1012 TYR A C 1
ATOM 8177 O O . TYR A 1 1012 ? -23.266 -26.866 20.122 1.00 30.05 1012 TYR A O 1
ATOM 8185 N N . LYS A 1 1013 ? -22.453 -27.739 22.007 1.00 29.45 1013 LYS A N 1
ATOM 8186 C CA . LYS A 1 1013 ? -23.538 -28.694 22.270 1.00 29.45 1013 LYS A CA 1
ATOM 8187 C C . LYS A 1 1013 ? -24.600 -27.999 23.141 1.00 29.45 1013 LYS A C 1
ATOM 8189 O O . LYS A 1 1013 ? -24.495 -27.910 24.357 1.00 29.45 1013 LYS A O 1
ATOM 8194 N N . HIS A 1 1014 ? -25.623 -27.476 22.468 1.00 30.02 1014 HIS A N 1
ATOM 8195 C CA . HIS A 1 1014 ? -26.759 -26.707 22.996 1.00 30.02 1014 HIS A CA 1
ATOM 8196 C C . HIS A 1 1014 ? -27.388 -27.214 24.319 1.00 30.02 1014 HIS A C 1
ATOM 8198 O O . HIS A 1 1014 ? -27.892 -28.333 24.384 1.00 30.02 1014 HIS A O 1
ATOM 8204 N N . LYS A 1 1015 ? -27.528 -26.309 25.307 1.00 28.11 1015 LYS A N 1
ATOM 8205 C CA . LYS A 1 1015 ? -28.349 -26.446 26.538 1.00 28.11 1015 LYS A CA 1
ATOM 8206 C C . LYS A 1 1015 ? -29.817 -25.995 26.363 1.00 28.11 1015 LYS A C 1
ATOM 8208 O O . LYS A 1 1015 ? -30.507 -25.698 27.329 1.00 28.11 1015 LYS A O 1
ATOM 8213 N N . PHE A 1 1016 ? -30.309 -25.956 25.127 1.00 26.08 1016 PHE A N 1
ATOM 8214 C CA . PHE A 1 1016 ? -31.743 -26.024 24.840 1.00 26.08 1016 PHE A CA 1
ATOM 8215 C C . PHE A 1 1016 ? -31.939 -27.250 23.969 1.00 26.08 1016 PHE A C 1
ATOM 8217 O O . PHE A 1 1016 ? -31.366 -27.332 22.882 1.00 26.08 1016 PHE A O 1
ATOM 8224 N N . GLY A 1 1017 ? -32.676 -28.218 24.506 1.00 27.39 1017 GLY A N 1
ATOM 8225 C CA . GLY A 1 1017 ? -32.850 -29.527 23.909 1.00 27.39 1017 GLY A CA 1
ATOM 8226 C C . GLY A 1 1017 ? -33.259 -29.471 22.444 1.00 27.39 1017 GLY A C 1
ATOM 8227 O O . GLY A 1 1017 ? -33.856 -28.508 21.951 1.00 27.39 1017 GLY A O 1
ATOM 8228 N N . PHE A 1 1018 ? -32.957 -30.580 21.777 1.00 26.94 1018 PHE A N 1
ATOM 8229 C CA . PHE A 1 1018 ? -33.739 -31.083 20.664 1.00 26.94 1018 PHE A CA 1
ATOM 8230 C C . PHE A 1 1018 ? -35.204 -30.680 20.829 1.00 26.94 1018 PHE A C 1
ATOM 8232 O O . PHE A 1 1018 ? -35.943 -31.226 21.642 1.00 26.94 1018 PHE A O 1
ATOM 8239 N N . ASN A 1 1019 ? -35.636 -29.711 20.031 1.00 26.64 1019 ASN A N 1
ATOM 8240 C CA . ASN A 1 1019 ? -37.030 -29.655 19.677 1.00 26.64 1019 ASN A CA 1
ATOM 8241 C C . ASN A 1 1019 ? -37.186 -30.709 18.580 1.00 26.64 1019 ASN A C 1
ATOM 8243 O O . ASN A 1 1019 ? -36.775 -30.482 17.437 1.00 26.64 1019 ASN A O 1
ATOM 8247 N N . ASP A 1 1020 ? -37.796 -31.844 18.922 1.00 31.22 1020 ASP A N 1
ATOM 8248 C CA . ASP A 1 1020 ? -38.157 -32.954 18.021 1.00 31.22 1020 ASP A CA 1
ATOM 8249 C C . ASP A 1 1020 ? -39.026 -32.528 16.812 1.00 31.22 1020 ASP A C 1
ATOM 8251 O O . ASP A 1 1020 ? -39.429 -33.335 15.973 1.00 31.22 1020 ASP A O 1
ATOM 8255 N N . LYS A 1 1021 ? -39.295 -31.226 16.665 1.00 31.52 1021 LYS A N 1
ATOM 8256 C CA . LYS A 1 1021 ? -40.021 -30.596 15.560 1.00 31.52 1021 LYS A CA 1
ATOM 8257 C C . LYS A 1 1021 ? -39.147 -30.025 14.436 1.00 31.52 1021 LYS A C 1
ATOM 8259 O O . LYS A 1 1021 ? -39.707 -29.581 13.434 1.00 31.52 1021 LYS A O 1
ATOM 8264 N N . LEU A 1 1022 ? -37.814 -30.063 14.518 1.00 30.17 1022 LEU A N 1
ATOM 8265 C CA . LEU A 1 1022 ? -36.922 -29.644 13.421 1.00 30.17 1022 LEU A CA 1
ATOM 8266 C C . LEU A 1 1022 ? -36.083 -30.817 12.906 1.00 30.17 1022 LEU A C 1
ATOM 8268 O O . LEU A 1 1022 ? -34.885 -30.941 13.135 1.00 30.17 1022 LEU A O 1
ATOM 8272 N N . GLY A 1 1023 ? -36.754 -31.700 12.168 1.00 29.02 1023 GLY A N 1
ATOM 8273 C CA . GLY A 1 1023 ? -36.143 -32.875 11.564 1.00 29.02 1023 GLY A CA 1
ATOM 8274 C C . GLY A 1 1023 ? -34.961 -32.584 10.622 1.00 29.02 1023 GLY A C 1
ATOM 8275 O O . GLY A 1 1023 ? -35.043 -31.753 9.719 1.00 29.02 1023 GLY A O 1
ATOM 8276 N N . LYS A 1 1024 ? -33.926 -33.421 10.780 1.00 37.03 1024 LYS A N 1
ATOM 8277 C CA . LYS A 1 1024 ? -32.900 -33.847 9.805 1.00 37.03 1024 LYS A CA 1
ATOM 8278 C C . LYS A 1 1024 ? -32.028 -32.754 9.166 1.00 37.03 1024 LYS A C 1
ATOM 8280 O O . LYS A 1 1024 ? -32.359 -32.281 8.076 1.00 37.03 1024 LYS A O 1
ATOM 8285 N N . ASP A 1 1025 ? -30.834 -32.560 9.750 1.00 36.50 1025 ASP A N 1
ATOM 8286 C CA . ASP A 1 1025 ? -29.597 -31.935 9.211 1.00 36.50 1025 ASP A CA 1
ATOM 8287 C C . ASP A 1 1025 ? -29.646 -31.667 7.696 1.00 36.50 1025 ASP A C 1
ATOM 8289 O O . ASP A 1 1025 ? -29.221 -32.522 6.908 1.00 36.50 1025 ASP A O 1
ATOM 8293 N N . PRO A 1 1026 ? -30.167 -30.505 7.251 1.00 34.72 1026 PRO A N 1
ATOM 8294 C CA . PRO A 1 1026 ? -30.547 -30.261 5.865 1.00 34.72 1026 PRO A CA 1
ATOM 8295 C C . PRO A 1 1026 ? -29.391 -30.301 4.860 1.00 34.72 1026 PRO A C 1
ATOM 8297 O O . PRO A 1 1026 ? -29.628 -30.403 3.647 1.00 34.72 1026 PRO A O 1
ATOM 8300 N N . PHE A 1 1027 ? -28.155 -30.317 5.349 1.00 33.44 1027 PHE A N 1
ATOM 8301 C CA . PHE A 1 1027 ? -26.968 -30.069 4.551 1.00 33.44 1027 PHE A CA 1
ATOM 8302 C C . PHE A 1 1027 ? -25.898 -31.161 4.666 1.00 33.44 1027 PHE A C 1
ATOM 8304 O O . PHE A 1 1027 ? -24.981 -31.146 3.851 1.00 33.44 1027 PHE A O 1
ATOM 8311 N N . GLY A 1 1028 ? -26.065 -32.153 5.553 1.00 36.28 1028 GLY A N 1
ATOM 8312 C CA . GLY A 1 1028 ? -25.035 -33.175 5.786 1.00 36.28 1028 GLY A CA 1
ATOM 8313 C C . GLY A 1 1028 ? -23.818 -32.593 6.504 1.00 36.28 1028 GLY A C 1
ATOM 8314 O O . GLY A 1 1028 ? -22.721 -33.130 6.387 1.00 36.28 1028 GLY A O 1
ATOM 8315 N N . LEU A 1 1029 ? -24.013 -31.469 7.200 1.00 34.19 1029 LEU A N 1
ATOM 8316 C CA . LEU A 1 1029 ? -22.956 -30.746 7.898 1.00 34.19 1029 LEU A CA 1
ATOM 8317 C C . LEU A 1 1029 ? -22.476 -31.530 9.114 1.00 34.19 1029 LEU A C 1
ATOM 8319 O O . LEU A 1 1029 ? -21.312 -31.416 9.456 1.00 34.19 1029 LEU A O 1
ATOM 8323 N N . ASN A 1 1030 ? -23.318 -32.386 9.702 1.00 36.31 1030 ASN A N 1
ATOM 8324 C CA . ASN A 1 1030 ? -22.908 -33.227 10.825 1.00 36.31 1030 ASN A CA 1
ATOM 8325 C C . ASN A 1 1030 ? -22.046 -34.414 10.376 1.00 36.31 1030 ASN A C 1
ATOM 8327 O O . ASN A 1 1030 ? -21.210 -34.878 11.141 1.00 36.31 1030 ASN A O 1
ATOM 8331 N N . GLN A 1 1031 ? -22.226 -34.904 9.144 1.00 39.06 1031 GLN A N 1
ATOM 8332 C CA . GLN A 1 1031 ? -21.350 -35.928 8.563 1.00 39.06 1031 GLN A CA 1
ATOM 8333 C C . GLN A 1 1031 ? -20.021 -35.311 8.110 1.00 39.06 1031 GLN A C 1
ATOM 8335 O O . GLN A 1 1031 ? -18.968 -35.862 8.393 1.00 39.06 1031 GLN A O 1
ATOM 8340 N N . PHE A 1 1032 ? -20.076 -34.117 7.516 1.00 33.69 1032 PHE A N 1
ATOM 8341 C CA . PHE A 1 1032 ? -18.898 -33.336 7.141 1.00 33.69 1032 PHE A CA 1
ATOM 8342 C C . PHE A 1 1032 ? -18.082 -32.881 8.364 1.00 33.69 1032 PHE A C 1
ATOM 8344 O O . PHE A 1 1032 ? -16.867 -32.982 8.356 1.00 33.69 1032 PHE A O 1
ATOM 8351 N N . ALA A 1 1033 ? -18.734 -32.449 9.447 1.00 34.59 1033 ALA A N 1
ATOM 8352 C CA . ALA A 1 1033 ? -18.062 -32.069 10.689 1.00 34.59 1033 ALA A CA 1
ATOM 8353 C C . ALA A 1 1033 ? -17.439 -33.269 11.413 1.00 34.59 1033 ALA A C 1
ATOM 8355 O O . ALA A 1 1033 ? -16.402 -33.104 12.038 1.00 34.59 1033 ALA A O 1
ATOM 8356 N N . ARG A 1 1034 ? -18.026 -34.472 11.305 1.00 35.31 1034 ARG A N 1
ATOM 8357 C CA . ARG A 1 1034 ? -17.392 -35.708 11.795 1.00 35.31 1034 ARG A CA 1
ATOM 8358 C C . ARG A 1 1034 ? -16.168 -36.083 10.963 1.00 35.31 1034 ARG A C 1
ATOM 8360 O O . ARG A 1 1034 ? -15.149 -36.396 11.550 1.00 35.31 1034 ARG A O 1
ATOM 8367 N N . GLU A 1 1035 ? -16.245 -35.991 9.634 1.00 39.81 1035 GLU A N 1
ATOM 8368 C CA . GLU A 1 1035 ? -15.092 -36.219 8.746 1.00 39.81 1035 GLU A CA 1
ATOM 8369 C C . GLU A 1 1035 ? -13.955 -35.218 9.027 1.00 39.81 1035 GLU A C 1
ATOM 8371 O O . GLU A 1 1035 ? -12.808 -35.632 9.151 1.00 39.81 1035 GLU A O 1
ATOM 8376 N N . ILE A 1 1036 ? -14.274 -33.934 9.241 1.00 38.22 1036 ILE A N 1
ATOM 8377 C CA . ILE A 1 1036 ? -13.281 -32.908 9.602 1.00 38.22 1036 ILE A CA 1
ATOM 8378 C C . ILE A 1 1036 ? -12.742 -33.104 11.024 1.00 38.22 1036 ILE A C 1
ATOM 8380 O O . ILE A 1 1036 ? -11.548 -32.949 11.230 1.00 38.22 1036 ILE A O 1
ATOM 8384 N N . ALA A 1 1037 ? -13.572 -33.467 12.005 1.00 34.50 1037 ALA A N 1
ATOM 8385 C CA . ALA A 1 1037 ? -13.108 -33.716 13.371 1.00 34.50 1037 ALA A CA 1
ATOM 8386 C C . ALA A 1 1037 ? -12.144 -34.911 13.432 1.00 34.50 1037 ALA A C 1
ATOM 8388 O O . ALA A 1 1037 ? -11.105 -34.813 14.072 1.00 34.50 1037 ALA A O 1
ATOM 8389 N N . THR A 1 1038 ? -12.427 -35.992 12.698 1.00 37.00 1038 THR A N 1
ATOM 8390 C CA . THR A 1 1038 ? -11.516 -37.141 12.586 1.00 37.00 1038 THR A CA 1
ATOM 8391 C C . THR A 1 1038 ? -10.236 -36.793 11.808 1.00 37.00 1038 THR A C 1
ATOM 8393 O O . THR A 1 1038 ? -9.176 -37.336 12.102 1.00 37.00 1038 THR A O 1
ATOM 8396 N N . GLU A 1 1039 ? -10.281 -35.867 10.843 1.00 38.31 1039 GLU A N 1
ATOM 8397 C CA . GLU A 1 1039 ? -9.075 -35.339 10.174 1.00 38.31 1039 GLU A CA 1
ATOM 8398 C C . GLU A 1 1039 ? -8.251 -34.401 11.080 1.00 38.31 1039 GLU A C 1
ATOM 8400 O O . GLU A 1 1039 ? -7.024 -34.425 11.018 1.00 38.31 1039 GLU A O 1
ATOM 8405 N N . VAL A 1 1040 ? -8.898 -33.616 11.949 1.00 34.84 1040 VAL A N 1
ATOM 8406 C CA . VAL A 1 1040 ? -8.252 -32.676 12.885 1.00 34.84 1040 VAL A CA 1
ATOM 8407 C C . VAL A 1 1040 ? -7.635 -33.400 14.086 1.00 34.84 1040 VAL A C 1
ATOM 8409 O O . VAL A 1 1040 ? -6.517 -33.079 14.474 1.00 34.84 1040 VAL A O 1
ATOM 8412 N N . GLU A 1 1041 ? -8.292 -34.428 14.622 1.00 32.97 1041 GLU A N 1
ATOM 8413 C CA . GLU A 1 1041 ? -7.768 -35.262 15.717 1.00 32.97 1041 GLU A CA 1
ATOM 8414 C C . GLU A 1 1041 ? -6.513 -36.049 15.281 1.00 32.97 1041 GLU A C 1
ATOM 8416 O O . GLU A 1 1041 ? -5.555 -36.181 16.040 1.00 32.97 1041 GLU A O 1
ATOM 8421 N N . ASN A 1 1042 ? -6.447 -36.457 14.006 1.00 38.38 1042 ASN A N 1
ATOM 8422 C CA . ASN A 1 1042 ? -5.237 -37.024 13.398 1.00 38.38 1042 ASN A CA 1
ATOM 8423 C C . ASN A 1 1042 ? -4.128 -35.979 13.146 1.00 38.38 1042 ASN A C 1
ATOM 8425 O O . ASN A 1 1042 ? -2.959 -36.348 13.036 1.00 38.38 1042 ASN A O 1
ATOM 8429 N N . ALA A 1 1043 ? -4.470 -34.688 13.044 1.00 36.00 1043 ALA A N 1
ATOM 8430 C CA . ALA A 1 1043 ? -3.519 -33.601 12.804 1.00 36.00 1043 ALA A CA 1
ATOM 8431 C C . ALA A 1 1043 ? -2.904 -33.038 14.100 1.00 36.00 1043 ALA A C 1
ATOM 8433 O O . ALA A 1 1043 ? -1.739 -32.652 14.096 1.00 36.00 1043 ALA A O 1
ATOM 8434 N N . MET A 1 1044 ? -3.643 -33.029 15.217 1.00 33.28 1044 MET A N 1
ATOM 8435 C CA . MET A 1 1044 ? -3.177 -32.457 16.494 1.00 33.28 1044 MET A CA 1
ATOM 8436 C C . MET A 1 1044 ? -2.125 -33.307 17.232 1.00 33.28 1044 MET A C 1
ATOM 8438 O O . MET A 1 1044 ? -1.476 -32.803 18.141 1.00 33.28 1044 MET A O 1
ATOM 8442 N N . ASN A 1 1045 ? -1.885 -34.553 16.809 1.00 38.50 1045 ASN A N 1
ATOM 8443 C CA . ASN A 1 1045 ? -0.800 -35.406 17.319 1.00 38.50 1045 ASN A CA 1
ATOM 8444 C C . ASN A 1 1045 ? 0.494 -35.347 16.476 1.00 38.50 1045 ASN A C 1
ATOM 8446 O O . ASN A 1 1045 ? 1.387 -36.175 16.661 1.00 38.50 1045 ASN A O 1
ATOM 8450 N N . LYS A 1 1046 ? 0.627 -34.392 15.544 1.00 42.91 1046 LYS A N 1
ATOM 8451 C CA . LYS A 1 1046 ? 1.773 -34.308 14.625 1.00 42.91 1046 LYS A CA 1
ATOM 8452 C C . LYS A 1 1046 ? 2.688 -33.140 15.012 1.00 42.91 1046 LYS A C 1
ATOM 8454 O O . LYS A 1 1046 ? 2.279 -31.987 14.937 1.00 42.91 1046 LYS A O 1
ATOM 8459 N N . LYS A 1 1047 ? 3.930 -33.424 15.427 1.00 54.31 1047 LYS A N 1
ATOM 8460 C CA . LYS A 1 1047 ? 4.983 -32.400 15.578 1.00 54.31 1047 LYS A CA 1
ATOM 8461 C C . LYS A 1 1047 ? 5.119 -31.633 14.251 1.00 54.31 1047 LYS A C 1
ATOM 8463 O O . LYS A 1 1047 ? 5.285 -32.259 13.205 1.00 54.31 1047 LYS A O 1
ATOM 8468 N N . GLU A 1 1048 ? 5.031 -30.301 14.275 1.00 71.19 1048 GLU A N 1
ATOM 8469 C CA . GLU A 1 1048 ? 5.226 -29.479 13.071 1.00 71.19 1048 GLU A CA 1
ATOM 8470 C C . GLU A 1 1048 ? 6.720 -29.390 12.732 1.00 71.19 1048 GLU A C 1
ATOM 8472 O O . GLU A 1 1048 ? 7.483 -28.624 13.328 1.00 71.19 1048 GLU A O 1
ATOM 8477 N N . TYR A 1 1049 ? 7.135 -30.219 11.775 1.00 87.69 1049 TYR A N 1
ATOM 8478 C CA . TYR A 1 1049 ? 8.473 -30.202 11.200 1.00 87.69 1049 TYR A CA 1
ATOM 8479 C C . TYR A 1 1049 ? 8.527 -29.317 9.957 1.00 87.69 1049 TYR A C 1
ATOM 8481 O O . TYR A 1 1049 ? 7.644 -29.390 9.099 1.00 87.69 1049 TYR A O 1
ATOM 8489 N N . LYS A 1 1050 ? 9.619 -28.562 9.820 1.00 94.62 1050 LYS A N 1
ATOM 8490 C CA . LYS A 1 1050 ? 9.986 -27.888 8.571 1.00 94.62 1050 LYS A CA 1
ATOM 8491 C C . LYS A 1 1050 ? 11.045 -28.703 7.841 1.00 94.62 1050 LYS A C 1
ATOM 8493 O O . LYS A 1 1050 ? 12.057 -29.065 8.434 1.00 94.62 1050 LYS A O 1
ATOM 8498 N N . ILE A 1 1051 ? 10.834 -28.979 6.559 1.00 96.19 1051 ILE A N 1
ATOM 8499 C CA . ILE A 1 1051 ? 11.731 -29.799 5.742 1.00 96.19 1051 ILE A CA 1
ATOM 8500 C C . ILE A 1 1051 ? 12.525 -28.902 4.792 1.00 96.19 1051 ILE A C 1
ATOM 8502 O O . ILE A 1 1051 ? 11.969 -28.224 3.932 1.00 96.19 1051 ILE A O 1
ATOM 8506 N N . PHE A 1 1052 ? 13.843 -28.953 4.907 1.00 97.12 1052 PHE A N 1
ATOM 8507 C CA . PHE A 1 1052 ? 14.792 -28.443 3.935 1.00 97.12 1052 PHE A CA 1
ATOM 8508 C C . PHE A 1 1052 ? 15.277 -29.595 3.057 1.00 97.12 1052 PHE A C 1
ATOM 8510 O O . PHE A 1 1052 ? 15.843 -30.560 3.562 1.00 97.12 1052 PHE A O 1
ATOM 8517 N N . SER A 1 1053 ? 15.065 -29.508 1.745 1.00 96.50 1053 SER A N 1
ATOM 8518 C CA . SER A 1 1053 ? 15.550 -30.519 0.793 1.00 96.50 1053 SER A CA 1
ATOM 8519 C C . SER A 1 1053 ? 16.603 -29.920 -0.123 1.00 96.50 1053 SER A C 1
ATOM 8521 O O . SER A 1 1053 ? 16.357 -28.886 -0.751 1.00 96.50 1053 SER A O 1
ATOM 8523 N N . ASP A 1 1054 ? 17.746 -30.588 -0.262 1.00 96.12 1054 ASP A N 1
ATOM 8524 C CA . ASP A 1 1054 ? 18.676 -30.273 -1.340 1.00 96.12 1054 ASP A CA 1
ATOM 8525 C C . ASP A 1 1054 ? 18.072 -30.633 -2.711 1.00 96.12 1054 ASP A C 1
ATOM 8527 O O . ASP A 1 1054 ? 17.055 -31.332 -2.814 1.00 96.12 1054 ASP A O 1
ATOM 8531 N N . MET A 1 1055 ? 18.665 -30.082 -3.770 1.00 95.44 1055 MET A N 1
ATOM 8532 C CA . MET A 1 1055 ? 18.291 -30.375 -5.148 1.00 95.44 1055 MET A CA 1
ATOM 8533 C C . MET A 1 1055 ? 19.238 -31.380 -5.801 1.00 95.44 1055 MET A C 1
ATOM 8535 O O . MET A 1 1055 ? 18.759 -32.299 -6.461 1.00 95.44 1055 MET A O 1
ATOM 8539 N N . ASP A 1 1056 ? 20.548 -31.195 -5.684 1.00 92.44 1056 ASP A N 1
ATOM 8540 C CA . ASP A 1 1056 ? 21.541 -31.963 -6.428 1.00 92.44 1056 ASP A CA 1
ATOM 8541 C C . ASP A 1 1056 ? 21.694 -33.336 -5.756 1.00 92.44 1056 ASP A C 1
ATOM 8543 O O . ASP A 1 1056 ? 21.839 -33.426 -4.548 1.00 92.44 1056 ASP A O 1
ATOM 8547 N N . GLY A 1 1057 ? 21.560 -34.430 -6.507 1.00 88.94 1057 GLY A N 1
ATOM 8548 C CA . GLY A 1 1057 ? 21.627 -35.783 -5.936 1.00 88.94 1057 GLY A CA 1
ATOM 8549 C C . GLY A 1 1057 ? 20.377 -36.230 -5.163 1.00 88.94 1057 GLY A C 1
ATOM 8550 O O . GLY A 1 1057 ? 20.260 -37.410 -4.857 1.00 88.94 1057 GLY A O 1
ATOM 8551 N N . VAL A 1 1058 ? 19.409 -35.335 -4.916 1.00 93.94 1058 VAL A N 1
ATOM 8552 C CA . VAL A 1 1058 ? 18.135 -35.649 -4.233 1.00 93.94 1058 VAL A CA 1
ATOM 8553 C C . VAL A 1 1058 ? 16.935 -35.527 -5.179 1.00 93.94 1058 VAL A C 1
ATOM 8555 O O . VAL A 1 1058 ? 16.175 -36.467 -5.403 1.00 93.94 1058 VAL A O 1
ATOM 8558 N N . ILE A 1 1059 ? 16.749 -34.351 -5.780 1.00 94.19 1059 ILE A N 1
ATOM 8559 C CA . ILE A 1 1059 ? 15.636 -34.072 -6.704 1.00 94.19 1059 ILE A CA 1
ATOM 8560 C C . ILE A 1 1059 ? 16.115 -34.142 -8.155 1.00 94.19 1059 ILE A C 1
ATOM 8562 O O . ILE A 1 1059 ? 15.408 -34.633 -9.041 1.00 94.19 1059 ILE A O 1
ATOM 8566 N N . THR A 1 1060 ? 17.322 -33.643 -8.397 1.00 95.00 1060 THR A N 1
ATOM 8567 C CA . THR A 1 1060 ? 17.941 -33.501 -9.709 1.00 95.00 1060 THR A CA 1
ATOM 8568 C C . THR A 1 1060 ? 19.205 -34.328 -9.820 1.00 95.00 1060 THR A C 1
ATOM 8570 O O . THR A 1 1060 ? 20.042 -34.324 -8.922 1.00 95.00 1060 THR A O 1
ATOM 8573 N N . ASP A 1 1061 ? 19.356 -34.998 -10.954 1.00 93.69 1061 ASP A N 1
ATOM 8574 C CA . ASP A 1 1061 ? 20.533 -35.796 -11.270 1.00 93.69 1061 ASP A CA 1
ATOM 8575 C C . ASP A 1 1061 ? 21.634 -34.891 -11.841 1.00 93.69 1061 ASP A C 1
ATOM 8577 O O . ASP A 1 1061 ? 21.790 -34.714 -13.055 1.00 93.69 1061 ASP A O 1
ATOM 8581 N N . PHE A 1 1062 ? 22.361 -34.245 -10.927 1.00 92.88 1062 PHE A N 1
ATOM 8582 C CA . PHE A 1 1062 ? 23.517 -33.421 -11.266 1.00 92.88 1062 PHE A CA 1
ATOM 8583 C C . PHE A 1 1062 ? 24.643 -34.270 -11.871 1.00 92.88 1062 PHE A C 1
ATOM 8585 O O . PHE A 1 1062 ? 25.275 -33.835 -12.831 1.00 92.88 1062 PHE A O 1
ATOM 8592 N N . ASN A 1 1063 ? 24.866 -35.486 -11.362 1.00 91.19 1063 ASN A N 1
ATOM 8593 C CA . ASN A 1 1063 ? 25.971 -36.337 -11.798 1.00 91.19 1063 ASN A CA 1
ATOM 8594 C C . ASN A 1 1063 ? 25.793 -36.782 -13.251 1.00 91.19 1063 ASN A C 1
ATOM 8596 O O . ASN A 1 1063 ? 26.680 -36.541 -14.067 1.00 91.19 1063 ASN A O 1
ATOM 8600 N N . GLY A 1 1064 ? 24.618 -37.302 -13.610 1.00 89.50 1064 GLY A N 1
ATOM 8601 C CA . GLY A 1 1064 ? 24.299 -37.665 -14.989 1.00 89.50 1064 GLY A CA 1
ATOM 8602 C C . GLY A 1 1064 ? 24.258 -36.451 -15.922 1.00 89.50 1064 GLY A C 1
ATOM 8603 O O . GLY A 1 1064 ? 24.605 -36.546 -17.103 1.00 89.50 1064 GLY A O 1
ATOM 8604 N N . ARG A 1 1065 ? 23.889 -35.266 -15.407 1.00 91.81 1065 ARG A N 1
ATOM 8605 C CA . ARG A 1 1065 ? 24.013 -34.017 -16.173 1.00 91.81 1065 ARG A CA 1
ATOM 8606 C C . ARG A 1 1065 ? 25.474 -33.679 -16.447 1.00 91.81 1065 ARG A C 1
ATOM 8608 O O . ARG A 1 1065 ? 25.775 -33.323 -17.579 1.00 91.81 1065 ARG A O 1
ATOM 8615 N N . PHE A 1 1066 ? 26.344 -33.775 -15.448 1.00 91.62 1066 PHE A N 1
ATOM 8616 C CA . PHE A 1 1066 ? 27.765 -33.463 -15.556 1.00 91.62 1066 PHE A CA 1
ATOM 8617 C C . PHE A 1 1066 ? 28.489 -34.443 -16.487 1.00 91.62 1066 PHE A C 1
ATOM 8619 O O . PHE A 1 1066 ? 29.168 -33.994 -17.404 1.00 91.62 1066 PHE A O 1
ATOM 8626 N N . GLU A 1 1067 ? 28.244 -35.751 -16.341 1.00 91.19 1067 GLU A N 1
ATOM 8627 C CA . GLU A 1 1067 ? 28.799 -36.821 -17.191 1.00 91.19 1067 GLU A CA 1
ATOM 8628 C C . GLU A 1 1067 ? 28.558 -36.585 -18.680 1.00 91.19 1067 GLU A C 1
ATOM 8630 O O . GLU A 1 1067 ? 29.417 -36.844 -19.519 1.00 91.19 1067 GLU A O 1
ATOM 8635 N N . LYS A 1 1068 ? 27.395 -36.032 -19.031 1.00 89.31 1068 LYS A N 1
ATOM 8636 C CA . LYS A 1 1068 ? 27.075 -35.689 -20.417 1.00 89.31 1068 LYS A CA 1
ATOM 8637 C C . LYS A 1 1068 ? 28.012 -34.628 -21.010 1.00 89.31 1068 LYS A C 1
ATOM 8639 O O . LYS A 1 1068 ? 28.200 -34.620 -22.224 1.00 89.31 1068 LYS A O 1
ATOM 8644 N N . TYR A 1 1069 ? 28.525 -33.713 -20.190 1.00 88.06 1069 TYR A N 1
ATOM 8645 C CA . TYR A 1 1069 ? 29.404 -32.623 -20.624 1.00 88.06 1069 TYR A CA 1
ATOM 8646 C C . TYR A 1 1069 ? 30.887 -32.926 -20.398 1.00 88.06 1069 TYR A C 1
ATOM 8648 O O . TYR A 1 1069 ? 31.728 -32.262 -20.990 1.00 88.06 1069 TYR A O 1
ATOM 8656 N N . SER A 1 1070 ? 31.216 -33.928 -19.583 1.00 87.00 1070 SER A N 1
ATOM 8657 C CA . SER A 1 1070 ? 32.584 -34.390 -19.323 1.00 87.00 1070 SER A CA 1
ATOM 8658 C C . SER A 1 1070 ? 32.980 -35.607 -20.170 1.00 87.00 1070 SER A C 1
ATOM 8660 O O . SER A 1 1070 ? 33.854 -36.373 -19.766 1.00 87.00 1070 SER A O 1
ATOM 8662 N N . ASP A 1 1071 ? 32.316 -35.823 -21.311 1.00 86.06 1071 ASP A N 1
ATOM 8663 C CA . ASP A 1 1071 ? 32.523 -36.974 -22.204 1.00 86.06 1071 ASP A CA 1
ATOM 8664 C C . ASP A 1 1071 ? 32.415 -38.342 -21.497 1.00 86.06 1071 ASP A C 1
ATOM 8666 O O . ASP A 1 1071 ? 33.120 -39.299 -21.815 1.00 86.06 1071 ASP A O 1
ATOM 8670 N N . GLY A 1 1072 ? 31.498 -38.446 -20.532 1.00 86.69 1072 GLY A N 1
ATOM 8671 C CA . GLY A 1 1072 ? 31.206 -39.671 -19.788 1.00 86.69 1072 GLY A CA 1
ATOM 8672 C C . GLY A 1 1072 ? 32.046 -39.877 -18.527 1.00 86.69 1072 GLY A C 1
ATOM 8673 O O . GLY A 1 1072 ? 31.954 -40.943 -17.928 1.00 86.69 1072 GLY A O 1
ATOM 8674 N N . ILE A 1 1073 ? 32.854 -38.894 -18.108 1.00 88.19 1073 ILE A N 1
ATOM 8675 C CA . ILE A 1 1073 ? 33.645 -38.984 -16.871 1.00 88.19 1073 ILE A CA 1
ATOM 8676 C C . ILE A 1 1073 ? 32.786 -38.555 -15.665 1.00 88.19 1073 ILE A C 1
ATOM 8678 O O . ILE A 1 1073 ? 32.358 -37.396 -15.617 1.00 88.19 1073 ILE A O 1
ATOM 8682 N N . PRO A 1 1074 ? 32.577 -39.415 -14.652 1.00 88.25 1074 PRO A N 1
ATOM 8683 C CA . PRO A 1 1074 ? 31.827 -39.059 -13.450 1.00 88.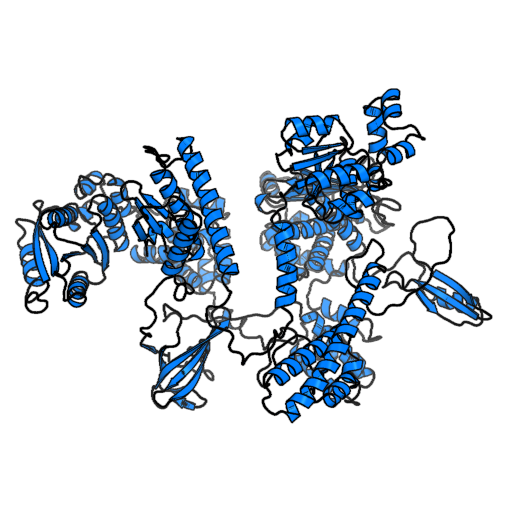25 1074 PRO A CA 1
ATOM 8684 C C . PRO A 1 1074 ? 32.420 -37.854 -12.697 1.00 88.25 1074 PRO A C 1
ATOM 8686 O O . PRO A 1 1074 ? 33.644 -37.693 -12.666 1.00 88.25 1074 PRO A O 1
ATOM 8689 N N . PRO A 1 1075 ? 31.596 -37.035 -12.014 1.00 87.50 1075 PRO A N 1
ATOM 8690 C CA . PRO A 1 1075 ? 32.027 -35.841 -11.278 1.00 87.50 1075 PRO A CA 1
ATOM 8691 C C . PRO A 1 1075 ? 33.237 -36.038 -10.364 1.00 87.50 1075 PRO A C 1
ATOM 8693 O O . PRO A 1 1075 ? 34.182 -35.254 -10.399 1.00 87.50 1075 PRO A O 1
ATOM 8696 N N . SER A 1 1076 ? 33.220 -37.104 -9.561 1.00 85.56 1076 SER A N 1
ATOM 8697 C CA . SER A 1 1076 ? 34.261 -37.400 -8.575 1.00 85.56 1076 SER A CA 1
ATOM 8698 C C . SER A 1 1076 ? 35.587 -37.802 -9.225 1.00 85.56 1076 SER A C 1
ATOM 8700 O O . SER A 1 1076 ? 36.655 -37.471 -8.713 1.00 85.56 1076 SER A O 1
ATOM 8702 N N . GLU A 1 1077 ? 35.539 -38.492 -10.364 1.00 89.94 1077 GLU A N 1
ATOM 8703 C CA . GLU A 1 1077 ? 36.717 -38.866 -11.146 1.00 89.94 1077 GLU A CA 1
ATOM 8704 C C . GLU A 1 1077 ? 37.268 -37.667 -11.923 1.00 89.94 1077 GLU A C 1
ATOM 8706 O O . GLU A 1 1077 ? 38.483 -37.466 -11.970 1.00 89.94 1077 GLU A O 1
ATOM 8711 N N . TYR A 1 1078 ? 36.385 -36.823 -12.461 1.00 91.31 1078 TYR A N 1
ATOM 8712 C CA . TYR A 1 1078 ? 36.760 -35.586 -13.138 1.00 91.31 1078 TYR A CA 1
ATOM 8713 C C . TYR A 1 1078 ? 37.440 -34.606 -12.175 1.00 91.31 1078 TYR A C 1
ATOM 8715 O O . TYR A 1 1078 ? 38.507 -34.080 -12.485 1.00 91.31 1078 TYR A O 1
ATOM 8723 N N . GLU A 1 1079 ? 36.875 -34.400 -10.980 1.00 90.25 1079 GLU A N 1
ATOM 8724 C CA . GLU A 1 1079 ? 37.477 -33.542 -9.954 1.00 90.25 1079 GLU A CA 1
ATOM 8725 C C . GLU A 1 1079 ? 38.847 -34.075 -9.508 1.00 90.25 1079 GLU A C 1
ATOM 8727 O O . GLU A 1 1079 ? 39.785 -33.291 -9.375 1.00 90.25 1079 GLU A O 1
ATOM 8732 N N . LYS A 1 1080 ? 39.011 -35.397 -9.353 1.00 90.69 1080 LYS A N 1
ATOM 8733 C CA . LYS A 1 1080 ? 40.313 -36.008 -9.025 1.00 90.69 1080 LYS A CA 1
ATOM 8734 C C . LYS A 1 1080 ? 41.354 -35.834 -10.134 1.00 90.69 1080 LYS A C 1
ATOM 8736 O O . LYS A 1 1080 ? 42.524 -35.632 -9.829 1.00 90.69 1080 LYS A O 1
ATOM 8741 N N . ARG A 1 1081 ? 40.948 -35.931 -11.404 1.00 89.94 1081 ARG A N 1
ATOM 8742 C CA . ARG A 1 1081 ? 41.853 -35.838 -12.565 1.00 89.94 1081 ARG A CA 1
ATOM 8743 C C . ARG A 1 1081 ? 42.243 -34.406 -12.917 1.00 89.94 1081 ARG A C 1
ATOM 8745 O O . ARG A 1 1081 ? 43.394 -34.165 -13.262 1.00 89.94 1081 ARG A O 1
ATOM 8752 N N . PHE A 1 1082 ? 41.291 -33.476 -12.862 1.00 89.25 1082 PHE A N 1
ATOM 8753 C CA . PHE A 1 1082 ? 41.448 -32.120 -13.405 1.00 89.25 1082 PHE A CA 1
ATOM 8754 C C . PHE A 1 1082 ? 41.373 -31.016 -12.344 1.00 89.25 1082 PHE A C 1
ATOM 8756 O O . PHE A 1 1082 ? 41.654 -29.855 -12.642 1.00 89.25 1082 PHE A O 1
ATOM 8763 N N . GLY A 1 1083 ? 41.014 -31.357 -11.107 1.00 88.19 1083 GLY A N 1
ATOM 8764 C CA . GLY A 1 1083 ? 40.867 -30.412 -10.009 1.00 88.19 1083 GLY A CA 1
ATOM 8765 C C . GLY A 1 1083 ? 39.528 -29.669 -10.002 1.00 88.19 1083 GLY A C 1
ATOM 8766 O O . GLY A 1 1083 ? 38.780 -29.605 -10.982 1.00 88.19 1083 GLY A O 1
ATOM 8767 N N . LYS A 1 1084 ? 39.234 -29.058 -8.852 1.00 83.75 1084 LYS A N 1
ATOM 8768 C CA . LYS A 1 1084 ? 37.957 -28.391 -8.556 1.00 83.75 1084 LYS A CA 1
ATOM 8769 C C . LYS A 1 1084 ? 37.679 -27.159 -9.422 1.00 83.75 1084 LYS A C 1
ATOM 8771 O O . LYS A 1 1084 ? 36.522 -26.838 -9.671 1.00 83.75 1084 LYS A O 1
ATOM 8776 N N . GLU A 1 1085 ? 38.711 -26.456 -9.883 1.00 84.75 1085 GLU A N 1
ATOM 8777 C CA . GLU A 1 1085 ? 38.532 -25.284 -10.754 1.00 84.75 1085 GLU A CA 1
ATOM 8778 C C . GLU A 1 1085 ? 38.025 -25.687 -12.139 1.00 84.75 1085 GLU A C 1
ATOM 8780 O O . GLU A 1 1085 ? 36.997 -25.179 -12.582 1.00 84.75 1085 GLU A O 1
ATOM 8785 N N . LYS A 1 1086 ? 38.675 -26.671 -12.774 1.00 87.00 1086 LYS A N 1
ATOM 8786 C CA . LYS A 1 1086 ? 38.261 -27.213 -14.077 1.00 87.00 1086 LYS A CA 1
ATOM 8787 C C . LYS A 1 1086 ? 36.898 -27.895 -14.020 1.00 87.00 1086 LYS A C 1
ATOM 8789 O O . LYS A 1 1086 ? 36.149 -27.850 -14.992 1.00 87.00 1086 LYS A O 1
ATOM 8794 N N . PHE A 1 1087 ? 36.567 -28.497 -12.879 1.00 88.00 1087 PHE A N 1
ATOM 8795 C CA . PHE A 1 1087 ? 35.243 -29.050 -12.615 1.00 88.00 1087 PHE A CA 1
ATOM 8796 C C . PHE A 1 1087 ? 34.140 -27.986 -12.737 1.00 88.00 1087 PHE A C 1
ATOM 8798 O O . PHE A 1 1087 ? 33.176 -28.170 -13.479 1.00 88.00 1087 PHE A O 1
ATOM 8805 N N . TRP A 1 1088 ? 34.291 -26.848 -12.049 1.00 86.50 1088 TRP A N 1
ATOM 8806 C CA . TRP A 1 1088 ? 33.293 -25.775 -12.111 1.00 86.50 1088 TRP A CA 1
ATOM 8807 C C . TRP A 1 1088 ? 33.333 -25.003 -13.429 1.00 86.50 1088 TRP A C 1
ATOM 8809 O O . TRP A 1 1088 ? 32.279 -24.586 -13.896 1.00 86.50 1088 TRP A O 1
ATOM 8819 N N . GLU A 1 1089 ? 34.502 -24.864 -14.062 1.00 86.12 1089 GLU A N 1
ATOM 8820 C CA . GLU A 1 1089 ? 34.635 -24.250 -15.391 1.00 86.12 1089 GLU A CA 1
ATOM 8821 C C . GLU A 1 1089 ? 33.783 -24.978 -16.441 1.00 86.12 1089 GLU A C 1
ATOM 8823 O O . GLU A 1 1089 ? 33.107 -24.324 -17.231 1.00 86.12 1089 GLU A O 1
ATOM 8828 N N . LEU A 1 1090 ? 33.740 -26.315 -16.403 1.00 86.12 1090 LEU A N 1
ATOM 8829 C CA . LEU A 1 1090 ? 32.917 -27.114 -17.313 1.00 86.12 1090 LEU A CA 1
ATOM 8830 C C . LEU A 1 1090 ? 31.413 -26.859 -17.107 1.00 86.12 1090 LEU A C 1
ATOM 8832 O O . LEU A 1 1090 ? 30.683 -26.597 -18.062 1.00 86.12 1090 LEU A O 1
ATOM 8836 N N . ALA A 1 1091 ? 30.946 -26.905 -15.856 1.00 81.31 1091 ALA A N 1
ATOM 8837 C CA . ALA A 1 1091 ? 29.530 -26.715 -15.535 1.00 81.31 1091 ALA A CA 1
ATOM 8838 C C . ALA A 1 1091 ? 29.059 -25.262 -15.751 1.00 81.31 1091 ALA A C 1
ATOM 8840 O O . ALA A 1 1091 ? 27.939 -25.027 -16.209 1.00 81.31 1091 ALA A O 1
ATOM 8841 N N . ASP A 1 1092 ? 29.902 -24.277 -15.428 1.00 83.00 1092 ASP A N 1
ATOM 8842 C CA . ASP A 1 1092 ? 29.575 -22.855 -15.560 1.00 83.00 1092 ASP A CA 1
ATOM 8843 C C . ASP A 1 1092 ? 29.775 -22.328 -16.992 1.00 83.00 1092 ASP A C 1
ATOM 8845 O O . ASP A 1 1092 ? 29.062 -21.400 -17.388 1.00 83.00 1092 ASP A O 1
ATOM 8849 N N . GLY A 1 1093 ? 30.682 -22.925 -17.777 1.00 78.50 1093 GLY A N 1
ATOM 8850 C CA . GLY A 1 1093 ? 30.974 -22.551 -19.167 1.00 78.50 1093 GLY A CA 1
ATOM 8851 C C . GLY A 1 1093 ? 29.790 -22.738 -20.119 1.00 78.50 1093 GLY A C 1
ATOM 8852 O O . GLY A 1 1093 ? 29.579 -21.929 -21.018 1.00 78.50 1093 GLY A O 1
ATOM 8853 N N . GLU A 1 1094 ? 28.941 -23.730 -19.852 1.00 78.56 1094 GLU A N 1
ATOM 8854 C CA . GLU A 1 1094 ? 27.672 -23.966 -20.561 1.00 78.56 1094 GLU A CA 1
ATOM 8855 C C . GLU A 1 1094 ? 26.548 -22.988 -20.150 1.00 78.56 1094 GLU A C 1
ATOM 8857 O O . GLU A 1 1094 ? 25.444 -22.984 -20.708 1.00 78.56 1094 GLU A O 1
ATOM 8862 N N . GLY A 1 1095 ? 26.799 -22.143 -19.148 1.00 77.88 1095 GLY A N 1
ATOM 8863 C CA . GLY A 1 1095 ? 25.883 -21.106 -18.696 1.00 77.88 1095 GLY A CA 1
ATOM 8864 C C . GLY A 1 1095 ? 24.591 -21.642 -18.072 1.00 77.88 1095 GLY A C 1
ATOM 8865 O O . GLY A 1 1095 ? 24.533 -22.703 -17.454 1.00 77.88 1095 GLY A O 1
ATOM 8866 N N . VAL A 1 1096 ? 23.509 -20.870 -18.198 1.00 76.25 1096 VAL A N 1
ATOM 8867 C CA . VAL A 1 1096 ? 22.206 -21.159 -17.560 1.00 76.25 1096 VAL A CA 1
ATOM 8868 C C . VAL A 1 1096 ? 21.606 -22.487 -18.050 1.00 76.25 1096 VAL A C 1
ATOM 8870 O O . VAL A 1 1096 ? 20.885 -23.160 -17.309 1.00 76.25 1096 VAL A O 1
ATOM 8873 N N . ALA A 1 1097 ? 21.912 -22.888 -19.287 1.00 76.44 1097 ALA A N 1
ATOM 8874 C CA . ALA A 1 1097 ? 21.361 -24.080 -19.922 1.00 76.44 1097 ALA A CA 1
ATOM 8875 C C . ALA A 1 1097 ? 21.795 -25.387 -19.238 1.00 76.44 1097 ALA A C 1
ATOM 8877 O O . ALA A 1 1097 ? 21.012 -26.343 -19.206 1.00 76.44 1097 ALA A O 1
ATOM 8878 N N . PHE A 1 1098 ? 22.999 -25.437 -18.657 1.00 87.81 1098 PHE A N 1
ATOM 8879 C CA . PHE A 1 1098 ? 23.467 -26.596 -17.893 1.00 87.81 1098 PHE A CA 1
ATOM 8880 C C . PHE A 1 1098 ? 22.492 -26.924 -16.757 1.00 87.81 1098 PHE A C 1
ATOM 8882 O O . PHE A 1 1098 ? 21.905 -28.007 -16.726 1.00 87.81 1098 PHE A O 1
ATOM 8889 N N . TRP A 1 1099 ? 22.239 -25.928 -15.912 1.00 87.88 1099 TRP A N 1
ATOM 8890 C CA . TRP A 1 1099 ? 21.436 -26.008 -14.694 1.00 87.88 1099 TRP A CA 1
ATOM 8891 C C . TRP A 1 1099 ? 19.934 -26.167 -14.967 1.00 87.88 1099 TRP A C 1
ATOM 8893 O O . TRP A 1 1099 ? 19.263 -26.973 -14.330 1.00 87.88 1099 TRP A O 1
ATOM 8903 N N . VAL A 1 1100 ? 19.384 -25.452 -15.957 1.00 84.44 1100 VAL A N 1
ATOM 8904 C CA . VAL A 1 1100 ? 17.962 -25.600 -16.339 1.00 84.44 1100 VAL A CA 1
ATOM 8905 C C . VAL A 1 1100 ? 17.671 -26.987 -16.913 1.00 84.44 1100 VAL A C 1
ATOM 8907 O O . VAL A 1 1100 ? 16.549 -27.481 -16.803 1.00 84.44 1100 VAL A O 1
ATOM 8910 N N . GLY A 1 1101 ? 18.669 -27.618 -17.531 1.00 84.12 1101 GLY A N 1
ATOM 8911 C CA . GLY A 1 1101 ? 18.537 -28.924 -18.163 1.00 84.12 1101 GLY A CA 1
ATOM 8912 C C . GLY A 1 1101 ? 18.863 -30.120 -17.269 1.00 84.12 1101 GLY A C 1
ATOM 8913 O O . GLY A 1 1101 ? 18.984 -31.219 -17.815 1.00 84.12 1101 GLY A O 1
ATOM 8914 N N . MET A 1 1102 ? 19.032 -29.938 -15.953 1.00 92.88 1102 MET A N 1
ATOM 8915 C CA . MET A 1 1102 ? 19.255 -31.059 -15.032 1.00 92.88 1102 MET A CA 1
ATOM 8916 C C . MET A 1 1102 ? 18.056 -32.026 -15.078 1.00 92.88 1102 MET A C 1
ATOM 8918 O O . MET A 1 1102 ? 16.909 -31.583 -14.939 1.00 92.88 1102 MET A O 1
ATOM 8922 N N . PRO A 1 1103 ? 18.270 -33.329 -15.329 1.00 92.50 1103 PRO A N 1
ATOM 8923 C CA . PRO A 1 1103 ? 17.198 -34.307 -15.265 1.00 92.50 1103 PRO A CA 1
ATOM 8924 C C . PRO A 1 1103 ? 16.717 -34.490 -13.821 1.00 92.50 1103 PRO A C 1
ATOM 8926 O O . PRO A 1 1103 ? 17.403 -34.143 -12.864 1.00 92.50 1103 PRO A O 1
ATOM 8929 N N . TRP A 1 1104 ? 15.512 -35.031 -13.667 1.00 94.25 1104 TRP A N 1
ATOM 8930 C CA . TRP A 1 1104 ? 15.051 -35.534 -12.373 1.00 94.25 1104 TRP A CA 1
ATOM 8931 C C . TRP A 1 1104 ? 15.865 -36.770 -11.978 1.00 94.25 1104 TRP A C 1
ATOM 8933 O O . TRP A 1 1104 ? 16.169 -37.579 -12.857 1.00 94.25 1104 TRP A O 1
ATOM 8943 N N . MET A 1 1105 ? 16.124 -36.957 -10.681 1.00 93.88 1105 MET A N 1
ATOM 8944 C CA . MET A 1 1105 ? 16.564 -38.255 -10.154 1.00 93.88 1105 MET A CA 1
ATOM 8945 C C . MET A 1 1105 ? 15.553 -39.347 -10.535 1.00 93.88 1105 MET A C 1
ATOM 8947 O O . MET A 1 1105 ? 14.354 -39.070 -10.680 1.00 93.88 1105 MET A O 1
ATOM 8951 N N . SER A 1 1106 ? 16.025 -40.587 -10.695 1.00 91.56 1106 SER A N 1
ATOM 8952 C CA . SER A 1 1106 ? 15.189 -41.714 -11.147 1.00 91.56 1106 SER A CA 1
ATOM 8953 C C . SER A 1 1106 ? 13.947 -41.931 -10.265 1.00 91.56 1106 SER A C 1
ATOM 8955 O O . SER A 1 1106 ? 12.859 -42.214 -10.771 1.00 91.56 1106 SER A O 1
ATOM 8957 N N . ASP A 1 1107 ? 14.089 -41.681 -8.966 1.00 91.88 1107 ASP A N 1
ATOM 8958 C CA . ASP A 1 1107 ? 13.070 -41.730 -7.921 1.00 91.88 1107 ASP A CA 1
ATOM 8959 C C . ASP A 1 1107 ? 12.740 -40.345 -7.323 1.00 91.88 1107 ASP A C 1
ATOM 8961 O O . ASP A 1 1107 ? 11.845 -40.230 -6.484 1.00 91.88 1107 ASP A O 1
ATOM 8965 N N . GLY A 1 1108 ? 13.363 -39.267 -7.813 1.00 90.56 1108 GLY A N 1
ATOM 8966 C CA . GLY A 1 1108 ? 13.198 -37.905 -7.285 1.00 90.56 1108 GLY A CA 1
ATOM 8967 C C . GLY A 1 1108 ? 11.763 -37.377 -7.355 1.00 90.56 1108 GLY A C 1
ATOM 8968 O O . GLY A 1 1108 ? 11.337 -36.603 -6.501 1.00 90.56 1108 GLY A O 1
ATOM 8969 N N . LYS A 1 1109 ? 10.968 -37.830 -8.335 1.00 92.31 1109 LYS A N 1
ATOM 8970 C CA . LYS A 1 1109 ? 9.526 -37.517 -8.393 1.00 92.31 1109 LYS A CA 1
ATOM 8971 C C . LYS A 1 1109 ? 8.732 -38.244 -7.316 1.00 92.31 1109 LYS A C 1
ATOM 8973 O O . LYS A 1 1109 ? 7.827 -37.647 -6.749 1.00 92.31 1109 LYS A O 1
ATOM 8978 N N . THR A 1 1110 ? 9.073 -39.503 -7.042 1.00 91.88 1110 THR A N 1
ATOM 8979 C CA . THR A 1 1110 ? 8.454 -40.302 -5.976 1.00 91.88 1110 THR A CA 1
ATOM 8980 C C . THR A 1 1110 ? 8.729 -39.662 -4.620 1.00 91.88 1110 THR A C 1
ATOM 8982 O O . THR A 1 1110 ? 7.801 -39.459 -3.840 1.00 91.88 1110 THR A O 1
ATOM 8985 N N . TYR A 1 1111 ? 9.982 -39.268 -4.385 1.00 94.50 1111 TYR A N 1
ATOM 8986 C CA . TYR A 1 1111 ? 10.393 -38.514 -3.205 1.00 94.50 1111 TYR A CA 1
ATOM 8987 C C . TYR A 1 1111 ? 9.649 -37.173 -3.090 1.00 94.50 1111 TYR A C 1
ATOM 8989 O O . TYR A 1 1111 ? 8.987 -36.910 -2.086 1.00 94.50 1111 TYR A O 1
ATOM 8997 N N . TRP A 1 1112 ? 9.680 -36.346 -4.140 1.00 95.38 1112 TRP A N 1
ATOM 8998 C CA . TRP A 1 1112 ? 9.022 -35.039 -4.127 1.00 95.38 1112 TRP A CA 1
ATOM 8999 C C . TRP A 1 1112 ? 7.507 -35.144 -3.909 1.00 95.38 1112 TRP A C 1
ATOM 9001 O O . TRP A 1 1112 ? 6.923 -34.367 -3.154 1.00 95.38 1112 TRP A O 1
ATOM 9011 N N . ASP A 1 1113 ? 6.855 -36.118 -4.549 1.00 93.31 1113 ASP A N 1
ATOM 9012 C CA . ASP A 1 1113 ? 5.420 -36.349 -4.398 1.00 93.31 1113 ASP A CA 1
ATOM 9013 C C . ASP A 1 1113 ? 5.019 -36.693 -2.960 1.00 93.31 1113 ASP A C 1
ATOM 9015 O O . ASP A 1 1113 ? 3.887 -36.378 -2.578 1.00 93.31 1113 ASP A O 1
ATOM 9019 N N . TYR A 1 1114 ? 5.938 -37.274 -2.181 1.00 93.12 1114 TYR A N 1
ATOM 9020 C CA . TYR A 1 1114 ? 5.770 -37.502 -0.751 1.00 93.12 1114 TYR A CA 1
ATOM 9021 C C . TYR A 1 1114 ? 5.874 -36.194 0.037 1.00 93.12 1114 TYR A C 1
ATOM 9023 O O . TYR A 1 1114 ? 4.938 -35.827 0.746 1.00 93.12 1114 TYR A O 1
ATOM 9031 N N . ILE A 1 1115 ? 6.980 -35.456 -0.120 1.00 93.88 1115 ILE A N 1
ATOM 9032 C CA . ILE A 1 1115 ? 7.279 -34.329 0.771 1.00 93.88 1115 ILE A CA 1
ATOM 9033 C C . ILE A 1 1115 ? 6.498 -33.045 0.456 1.00 93.88 1115 ILE A C 1
ATOM 9035 O O . ILE A 1 1115 ? 6.244 -32.249 1.351 1.00 93.88 1115 ILE A O 1
ATOM 9039 N N . LYS A 1 1116 ? 6.057 -32.831 -0.790 1.00 90.56 1116 LYS A N 1
ATOM 9040 C CA . LYS A 1 1116 ? 5.485 -31.549 -1.266 1.00 90.56 1116 LYS A CA 1
ATOM 9041 C C . LYS A 1 1116 ? 4.269 -31.005 -0.501 1.00 90.56 1116 LYS A C 1
ATOM 9043 O O . LYS A 1 1116 ? 3.861 -29.878 -0.770 1.00 90.56 1116 LYS A O 1
ATOM 9048 N N . ASN A 1 1117 ? 3.626 -31.817 0.341 1.00 86.31 1117 ASN A N 1
ATOM 9049 C CA . ASN A 1 1117 ? 2.458 -31.416 1.130 1.00 86.31 1117 ASN A CA 1
ATOM 9050 C C . ASN A 1 1117 ? 2.810 -30.995 2.573 1.00 86.31 1117 ASN A C 1
ATOM 9052 O O . ASN A 1 1117 ? 1.903 -30.586 3.294 1.00 86.31 1117 ASN A O 1
ATOM 9056 N N . TYR A 1 1118 ? 4.075 -31.099 2.992 1.00 91.19 1118 TYR A N 1
ATOM 9057 C CA . TYR A 1 1118 ? 4.575 -30.555 4.264 1.00 91.19 1118 TYR A CA 1
ATOM 9058 C C . TYR A 1 1118 ? 5.112 -29.126 4.075 1.00 91.19 1118 TYR A C 1
ATOM 9060 O O . TYR A 1 1118 ? 5.143 -28.613 2.952 1.00 91.19 1118 TYR A O 1
ATOM 9068 N N . ASP A 1 1119 ? 5.552 -28.480 5.160 1.00 92.19 1119 ASP A N 1
ATOM 9069 C CA . ASP A 1 1119 ? 6.298 -27.218 5.082 1.00 92.19 1119 ASP A CA 1
ATOM 9070 C C . ASP A 1 1119 ? 7.702 -27.480 4.513 1.00 92.19 1119 ASP A C 1
ATOM 9072 O O . ASP A 1 1119 ? 8.639 -27.798 5.245 1.00 92.19 1119 ASP A O 1
ATOM 9076 N N . VAL A 1 1120 ? 7.816 -27.430 3.181 1.00 93.31 1120 VAL A N 1
ATOM 9077 C CA . VAL A 1 1120 ? 9.047 -27.732 2.441 1.00 93.31 1120 VAL A CA 1
ATOM 9078 C C . VAL A 1 1120 ? 9.659 -26.473 1.838 1.00 93.31 1120 VAL A C 1
ATOM 9080 O O . VAL A 1 1120 ? 9.019 -25.740 1.080 1.00 93.31 1120 VAL A O 1
ATOM 9083 N N . GLU A 1 1121 ? 10.956 -26.297 2.072 1.00 95.94 1121 GLU A N 1
ATOM 9084 C CA . GLU A 1 1121 ? 11.808 -25.299 1.437 1.00 95.94 1121 GLU A CA 1
ATOM 9085 C C . GLU A 1 1121 ? 12.999 -25.994 0.758 1.00 95.94 1121 GLU A C 1
ATOM 9087 O O . GLU A 1 1121 ? 13.638 -26.870 1.334 1.00 95.94 1121 GLU A O 1
ATOM 9092 N N . LEU A 1 1122 ? 13.319 -25.635 -0.486 1.00 96.50 1122 LEU A N 1
ATOM 9093 C CA . LEU A 1 1122 ? 14.526 -26.152 -1.132 1.00 96.50 1122 LEU A CA 1
ATOM 9094 C C . LEU A 1 1122 ? 15.742 -25.380 -0.622 1.00 96.50 1122 LEU A C 1
ATOM 9096 O O . LEU A 1 1122 ? 15.746 -24.150 -0.668 1.00 96.50 1122 LEU A O 1
ATOM 9100 N N . LEU A 1 1123 ? 16.782 -26.087 -0.187 1.00 95.62 1123 LEU A N 1
ATOM 9101 C CA . LEU A 1 1123 ? 18.026 -25.503 0.311 1.00 95.62 1123 LEU A CA 1
ATOM 9102 C C . LEU A 1 1123 ? 19.203 -26.070 -0.475 1.00 95.62 1123 LEU A C 1
ATOM 9104 O O . LEU A 1 1123 ? 19.755 -27.103 -0.112 1.00 95.62 1123 LEU A O 1
ATOM 9108 N N . SER A 1 1124 ? 19.594 -25.382 -1.551 1.00 93.88 1124 SER A N 1
ATOM 9109 C CA . SER A 1 1124 ? 20.628 -25.875 -2.467 1.00 93.88 1124 SER A CA 1
ATOM 9110 C C . SER A 1 1124 ? 21.820 -24.940 -2.595 1.00 93.88 1124 SER A C 1
ATOM 9112 O O . SER A 1 1124 ? 21.691 -23.718 -2.526 1.00 93.88 1124 SER A O 1
ATOM 9114 N N . SER A 1 1125 ? 23.005 -25.513 -2.798 1.00 90.50 1125 SER A N 1
ATOM 9115 C CA . SER A 1 1125 ? 24.229 -24.743 -2.996 1.00 90.50 1125 SER A CA 1
ATOM 9116 C C . SER A 1 1125 ? 24.449 -24.405 -4.472 1.00 90.50 1125 SER A C 1
ATOM 9118 O O . SER A 1 1125 ? 24.532 -25.311 -5.299 1.00 90.50 1125 SER A O 1
ATOM 9120 N N . PRO A 1 1126 ? 24.537 -23.113 -4.846 1.00 89.00 1126 PRO A N 1
ATOM 9121 C CA . PRO A 1 1126 ? 24.923 -22.727 -6.199 1.00 89.00 1126 PRO A CA 1
ATOM 9122 C C . PRO A 1 1126 ? 26.445 -22.821 -6.384 1.00 89.00 1126 PRO A C 1
ATOM 9124 O O . PRO A 1 1126 ? 27.201 -22.757 -5.409 1.00 89.00 1126 PRO A O 1
ATOM 9127 N N . SER A 1 1127 ? 26.899 -22.877 -7.639 1.00 85.38 1127 SER A N 1
ATOM 9128 C CA . SER A 1 1127 ? 28.311 -22.642 -7.968 1.00 85.38 1127 SER A CA 1
ATOM 9129 C C . SER A 1 1127 ? 28.713 -21.187 -7.663 1.00 85.38 1127 SER A C 1
ATOM 9131 O O . SER A 1 1127 ? 27.910 -20.364 -7.205 1.00 85.38 1127 SER A O 1
ATOM 9133 N N . ARG A 1 1128 ? 29.981 -20.841 -7.920 1.00 78.75 1128 ARG A N 1
ATOM 9134 C CA . ARG A 1 1128 ? 30.464 -19.453 -7.803 1.00 78.75 1128 ARG A CA 1
ATOM 9135 C C . ARG A 1 1128 ? 29.874 -18.533 -8.884 1.00 78.75 1128 ARG A C 1
ATOM 9137 O O . ARG A 1 1128 ? 29.952 -17.315 -8.735 1.00 78.75 1128 ARG A O 1
ATOM 9144 N N . SER A 1 1129 ? 29.272 -19.087 -9.939 1.00 77.81 1129 SER A N 1
ATOM 9145 C CA . SER A 1 1129 ? 28.689 -18.328 -11.044 1.00 77.81 1129 SER A CA 1
ATOM 9146 C C . SER A 1 1129 ? 27.229 -17.923 -10.805 1.00 77.81 1129 SER A C 1
ATOM 9148 O O . SER A 1 1129 ? 26.401 -18.685 -10.296 1.00 77.81 1129 SER A O 1
ATOM 9150 N N . GLN A 1 1130 ? 26.868 -16.728 -11.286 1.00 74.50 1130 GLN A N 1
ATOM 9151 C CA . GLN A 1 1130 ? 25.477 -16.260 -11.333 1.00 74.50 1130 GLN A CA 1
ATOM 9152 C C . GLN A 1 1130 ? 24.591 -17.122 -12.248 1.00 74.50 1130 GLN A C 1
ATOM 9154 O O . GLN A 1 1130 ? 23.384 -17.233 -12.020 1.00 74.50 1130 GLN A O 1
ATOM 9159 N N . THR A 1 1131 ? 25.177 -17.791 -13.247 1.00 79.00 1131 THR A N 1
ATOM 9160 C CA . THR A 1 1131 ? 24.439 -18.686 -14.153 1.00 79.00 1131 THR A CA 1
ATOM 9161 C C . THR A 1 1131 ? 23.860 -19.895 -13.418 1.00 79.00 1131 THR A C 1
ATOM 9163 O O . THR A 1 1131 ? 22.738 -20.301 -13.724 1.00 79.00 1131 THR A O 1
ATOM 9166 N N . SER A 1 1132 ? 24.554 -20.401 -12.391 1.00 84.19 1132 SER A N 1
ATOM 9167 C CA . SER A 1 1132 ? 24.065 -21.472 -11.513 1.00 84.19 1132 SER A CA 1
ATOM 9168 C C . SER A 1 1132 ? 22.868 -21.034 -10.682 1.00 84.19 1132 SER A C 1
ATOM 9170 O O . SER A 1 1132 ? 21.847 -21.726 -10.638 1.00 84.19 1132 SER A O 1
ATOM 9172 N N . ARG A 1 1133 ? 22.939 -19.833 -10.091 1.00 85.31 1133 ARG A N 1
ATOM 9173 C CA . ARG A 1 1133 ? 21.842 -19.272 -9.288 1.00 85.31 1133 ARG A CA 1
ATOM 9174 C C . ARG A 1 1133 ? 20.576 -19.096 -10.120 1.00 85.31 1133 ARG A C 1
ATOM 9176 O O . ARG A 1 1133 ? 19.508 -19.582 -9.744 1.00 85.31 1133 ARG A O 1
ATOM 9183 N N . LEU A 1 1134 ? 20.704 -18.447 -11.277 1.00 79.00 1134 LEU A N 1
ATOM 9184 C CA . LEU A 1 1134 ? 19.588 -18.238 -12.196 1.00 79.00 1134 LEU A CA 1
ATOM 9185 C C . LEU A 1 1134 ? 19.051 -19.567 -12.742 1.00 79.00 1134 LEU A C 1
ATOM 9187 O O . LEU A 1 1134 ? 17.839 -19.775 -12.796 1.00 79.00 1134 LEU A O 1
ATOM 9191 N N . GLY A 1 1135 ? 19.941 -20.478 -13.122 1.00 82.00 1135 GLY A N 1
ATOM 9192 C CA . GLY A 1 1135 ? 19.572 -21.755 -13.707 1.00 82.00 1135 GLY A CA 1
ATOM 9193 C C . GLY A 1 1135 ? 18.817 -22.674 -12.749 1.00 82.00 1135 GLY A C 1
ATOM 9194 O O . GLY A 1 1135 ? 17.776 -23.209 -13.130 1.00 82.00 1135 GLY A O 1
ATOM 9195 N N . LYS A 1 1136 ? 19.248 -22.774 -11.484 1.00 89.38 1136 LYS A N 1
ATOM 9196 C CA . LYS A 1 1136 ? 18.518 -23.514 -10.439 1.00 89.38 1136 LYS A CA 1
ATOM 9197 C C . LYS A 1 1136 ? 17.137 -22.904 -10.164 1.00 89.38 1136 LYS A C 1
ATOM 9199 O O . LYS A 1 1136 ? 16.149 -23.634 -10.111 1.00 89.38 1136 LYS A O 1
ATOM 9204 N N . ARG A 1 1137 ? 17.020 -21.568 -10.101 1.00 86.38 1137 ARG A N 1
ATOM 9205 C CA . ARG A 1 1137 ? 15.715 -20.881 -9.970 1.00 86.38 1137 ARG A CA 1
ATOM 9206 C C . ARG A 1 1137 ? 14.780 -21.178 -11.134 1.00 86.38 1137 ARG A C 1
ATOM 9208 O O . ARG A 1 1137 ? 13.597 -21.442 -10.929 1.00 86.38 1137 ARG A O 1
ATOM 9215 N N . LEU A 1 1138 ? 15.296 -21.134 -12.360 1.00 78.19 1138 LEU A N 1
ATOM 9216 C CA . LEU A 1 1138 ? 14.524 -21.465 -13.554 1.00 78.19 1138 LEU A CA 1
ATOM 9217 C C . LEU A 1 1138 ? 14.123 -22.945 -13.567 1.00 78.19 1138 LEU A C 1
ATOM 9219 O O . LEU A 1 1138 ? 12.988 -23.246 -13.929 1.00 78.19 1138 LEU A O 1
ATOM 9223 N N . TRP A 1 1139 ? 14.994 -23.853 -13.116 1.00 90.88 1139 TRP A N 1
ATOM 9224 C CA . TRP A 1 1139 ? 14.661 -25.269 -12.965 1.00 90.88 1139 TRP A CA 1
ATOM 9225 C C . TRP A 1 1139 ? 13.495 -25.471 -11.991 1.00 90.88 1139 TRP A C 1
ATOM 9227 O O . TRP A 1 1139 ? 12.498 -26.086 -12.373 1.00 90.88 1139 TRP A O 1
ATOM 9237 N N . VAL A 1 1140 ? 13.568 -24.895 -10.781 1.00 88.62 1140 VAL A N 1
ATOM 9238 C CA . VAL A 1 1140 ? 12.490 -24.967 -9.776 1.00 88.62 1140 VAL A CA 1
ATOM 9239 C C . VAL A 1 1140 ? 11.219 -24.329 -10.316 1.00 88.62 1140 VAL A C 1
ATOM 9241 O O . VAL A 1 1140 ? 10.156 -24.926 -10.248 1.00 88.62 1140 VAL A O 1
ATOM 9244 N N . ARG A 1 1141 ? 11.297 -23.169 -10.969 1.00 79.38 1141 ARG A N 1
ATOM 9245 C CA . ARG A 1 1141 ? 10.120 -22.539 -11.582 1.00 79.38 1141 ARG A CA 1
ATOM 9246 C C . ARG A 1 1141 ? 9.453 -23.420 -12.645 1.00 79.38 1141 ARG A C 1
ATOM 9248 O O . ARG A 1 1141 ? 8.228 -23.403 -12.755 1.00 79.38 1141 ARG A O 1
ATOM 9255 N N . ASN A 1 1142 ? 10.242 -24.145 -13.438 1.00 78.50 1142 ASN A N 1
ATOM 9256 C CA . ASN A 1 1142 ? 9.745 -24.984 -14.528 1.00 78.50 1142 ASN A CA 1
ATOM 9257 C C . ASN A 1 1142 ? 9.194 -26.331 -14.036 1.00 78.50 1142 ASN A C 1
ATOM 9259 O O . ASN A 1 1142 ? 8.240 -26.841 -14.618 1.00 78.50 1142 ASN A O 1
ATOM 9263 N N . ASN A 1 1143 ? 9.792 -26.907 -12.990 1.00 84.56 1143 ASN A N 1
ATOM 9264 C CA . ASN A 1 1143 ? 9.492 -28.263 -12.523 1.00 84.56 1143 ASN A CA 1
ATOM 9265 C C . ASN A 1 1143 ? 8.670 -28.293 -11.223 1.00 84.56 1143 ASN A C 1
ATOM 9267 O O . ASN A 1 1143 ? 7.851 -29.190 -11.042 1.00 84.56 1143 ASN A O 1
ATOM 9271 N N . LEU A 1 1144 ? 8.864 -27.301 -10.352 1.00 88.75 1144 LEU A N 1
ATOM 9272 C CA . LEU A 1 1144 ? 8.335 -27.171 -8.990 1.00 88.75 1144 LEU A CA 1
ATOM 9273 C C . LEU A 1 1144 ? 7.756 -25.754 -8.732 1.00 88.75 1144 LEU A C 1
ATOM 9275 O O . LEU A 1 1144 ? 8.221 -25.026 -7.849 1.00 88.75 1144 LEU A O 1
ATOM 9279 N N . PRO A 1 1145 ? 6.759 -25.298 -9.518 1.00 78.00 1145 PRO A N 1
ATOM 9280 C CA . PRO A 1 1145 ? 6.276 -23.922 -9.447 1.00 78.00 1145 PRO A CA 1
ATOM 9281 C C . PRO A 1 1145 ? 5.643 -23.598 -8.086 1.00 78.00 1145 PRO A C 1
ATOM 9283 O O . PRO A 1 1145 ? 4.718 -24.278 -7.646 1.00 78.00 1145 PRO A O 1
ATOM 9286 N N . GLY A 1 1146 ? 6.092 -22.504 -7.465 1.00 78.06 1146 GLY A N 1
ATOM 9287 C CA . GLY A 1 1146 ? 5.574 -22.015 -6.181 1.00 78.06 1146 GLY A CA 1
ATOM 9288 C C . GLY A 1 1146 ? 6.319 -22.533 -4.949 1.00 78.06 1146 GLY A C 1
ATOM 9289 O O . GLY A 1 1146 ? 6.003 -22.103 -3.845 1.00 78.06 1146 GLY A O 1
ATOM 9290 N N . VAL A 1 1147 ? 7.312 -23.406 -5.129 1.00 85.56 1147 VAL A N 1
ATOM 9291 C CA . VAL A 1 1147 ? 8.186 -23.877 -4.048 1.00 85.56 1147 VAL A CA 1
ATOM 9292 C C . VAL A 1 1147 ? 9.270 -22.838 -3.771 1.00 85.56 1147 VAL A C 1
ATOM 9294 O O . VAL A 1 1147 ? 9.886 -22.316 -4.704 1.00 85.56 1147 VAL A O 1
ATOM 9297 N N . LYS A 1 1148 ? 9.507 -22.535 -2.492 1.00 90.69 1148 LYS A N 1
ATOM 9298 C CA . LYS A 1 1148 ? 10.577 -21.624 -2.074 1.00 90.69 1148 LYS A CA 1
ATOM 9299 C C . LYS A 1 1148 ? 11.940 -22.294 -2.275 1.00 90.69 1148 LYS A C 1
ATOM 9301 O O . LYS A 1 1148 ? 12.121 -23.444 -1.887 1.00 90.69 1148 LYS A O 1
ATOM 9306 N N . LEU A 1 1149 ? 12.885 -21.567 -2.873 1.00 92.62 1149 LEU A N 1
ATOM 9307 C CA . LEU A 1 1149 ? 14.272 -21.995 -3.061 1.00 92.62 1149 LEU A CA 1
ATOM 9308 C C . LEU A 1 1149 ? 15.214 -20.994 -2.395 1.00 92.62 1149 LEU A C 1
ATOM 9310 O O . LEU A 1 1149 ? 15.267 -19.832 -2.799 1.00 92.62 1149 LEU A O 1
ATOM 9314 N N . THR A 1 1150 ? 16.000 -21.484 -1.447 1.00 91.56 1150 THR A N 1
ATOM 9315 C CA . THR A 1 1150 ? 17.069 -20.752 -0.776 1.00 91.56 1150 THR A CA 1
ATOM 9316 C C . THR A 1 1150 ? 18.416 -21.263 -1.274 1.00 91.56 1150 THR A C 1
ATOM 9318 O O . THR A 1 1150 ? 18.739 -22.447 -1.170 1.00 91.56 1150 THR A O 1
ATOM 9321 N N . LEU A 1 1151 ? 19.205 -20.354 -1.856 1.00 90.25 1151 LEU A N 1
ATOM 9322 C CA . LEU A 1 1151 ? 20.521 -20.662 -2.412 1.00 90.25 1151 LEU A CA 1
ATOM 9323 C C . LEU A 1 1151 ? 21.636 -20.260 -1.443 1.00 90.25 1151 LEU A C 1
ATOM 9325 O O . LEU A 1 1151 ? 22.058 -19.099 -1.423 1.00 90.25 1151 LEU A O 1
ATOM 9329 N N . ALA A 1 1152 ? 22.140 -21.231 -0.681 1.00 87.44 1152 ALA A N 1
ATOM 9330 C CA . ALA A 1 1152 ? 23.177 -21.046 0.334 1.00 87.44 1152 ALA A CA 1
ATOM 9331 C C . ALA A 1 1152 ? 24.414 -21.904 0.031 1.00 87.44 1152 ALA A C 1
ATOM 9333 O O . ALA A 1 1152 ? 24.295 -23.078 -0.306 1.00 87.44 1152 ALA A O 1
ATOM 9334 N N . GLN A 1 1153 ? 25.615 -21.330 0.170 1.00 86.25 1153 GLN A N 1
ATOM 9335 C CA . GLN A 1 1153 ? 26.873 -22.090 0.078 1.00 86.25 1153 GLN A CA 1
ATOM 9336 C C . GLN A 1 1153 ? 26.854 -23.273 1.058 1.00 86.25 1153 GLN A C 1
ATOM 9338 O O . GLN A 1 1153 ? 26.301 -23.126 2.145 1.00 86.25 1153 GLN A O 1
ATOM 9343 N N . ALA A 1 1154 ? 27.469 -24.406 0.702 1.00 85.31 1154 ALA A N 1
ATOM 9344 C CA . ALA A 1 1154 ? 27.355 -25.655 1.471 1.00 85.31 1154 ALA A CA 1
ATOM 9345 C C . ALA A 1 1154 ? 27.690 -25.464 2.963 1.00 85.31 1154 ALA A C 1
ATOM 9347 O O . ALA A 1 1154 ? 26.877 -25.781 3.823 1.00 85.31 1154 ALA A O 1
ATOM 9348 N N . ALA A 1 1155 ? 28.801 -24.780 3.262 1.00 83.62 1155 ALA A N 1
ATOM 9349 C CA . ALA A 1 1155 ? 29.232 -24.459 4.629 1.00 83.62 1155 ALA A CA 1
ATOM 9350 C C . ALA A 1 1155 ? 28.262 -23.556 5.426 1.00 83.62 1155 ALA A C 1
ATOM 9352 O O . ALA A 1 1155 ? 28.393 -23.423 6.639 1.00 83.62 1155 ALA A O 1
ATOM 9353 N N . LYS A 1 1156 ? 27.309 -22.898 4.755 1.00 89.50 1156 LYS A N 1
ATOM 9354 C CA . LYS A 1 1156 ? 26.292 -22.029 5.369 1.00 89.50 1156 LYS A CA 1
ATOM 9355 C C . LYS A 1 1156 ? 24.935 -22.714 5.522 1.00 89.50 1156 LYS A C 1
ATOM 9357 O O . LYS A 1 1156 ? 24.035 -22.098 6.084 1.00 89.50 1156 LYS A O 1
ATOM 9362 N N . LYS A 1 1157 ? 24.759 -23.950 5.036 1.00 90.94 1157 LYS A N 1
ATOM 9363 C CA . LYS A 1 1157 ? 23.496 -24.687 5.209 1.00 90.94 1157 LYS A CA 1
ATOM 9364 C C . LYS A 1 1157 ? 23.179 -24.906 6.687 1.00 90.94 1157 LYS A C 1
ATOM 9366 O O . LYS A 1 1157 ? 22.046 -24.696 7.088 1.00 90.94 1157 LYS A O 1
ATOM 9371 N N . GLN A 1 1158 ? 24.185 -25.198 7.507 1.00 89.31 1158 GLN A N 1
ATOM 9372 C CA . GLN A 1 1158 ? 24.032 -25.372 8.956 1.00 89.31 1158 GLN A CA 1
ATOM 9373 C C . GLN A 1 1158 ? 23.381 -24.173 9.678 1.00 89.31 1158 GLN A C 1
ATOM 9375 O O . GLN A 1 1158 ? 22.733 -24.363 10.698 1.00 89.31 1158 GLN A O 1
ATOM 9380 N N . ASN A 1 1159 ? 23.452 -22.957 9.119 1.00 91.88 1159 ASN A N 1
ATOM 9381 C CA . ASN A 1 1159 ? 22.842 -21.757 9.709 1.00 91.88 1159 ASN A CA 1
ATOM 9382 C C . ASN A 1 1159 ? 21.302 -21.771 9.681 1.00 91.88 1159 ASN A C 1
ATOM 9384 O O . ASN A 1 1159 ? 20.677 -20.876 10.242 1.00 91.88 1159 ASN A O 1
ATOM 9388 N N . TYR A 1 1160 ? 20.695 -22.735 8.985 1.00 92.31 1160 TYR A N 1
ATOM 9389 C CA . TYR A 1 1160 ? 19.245 -22.915 8.917 1.00 92.31 1160 TYR A CA 1
ATOM 9390 C C . TYR A 1 1160 ? 18.750 -24.035 9.845 1.00 92.31 1160 TYR A C 1
ATOM 9392 O O . TYR A 1 1160 ? 17.550 -24.310 9.860 1.00 92.31 1160 TYR A O 1
ATOM 9400 N N . ALA A 1 1161 ? 19.637 -24.689 10.600 1.00 91.44 1161 ALA A N 1
ATOM 9401 C CA . ALA A 1 1161 ? 19.275 -25.760 11.519 1.00 91.44 1161 ALA A CA 1
ATOM 9402 C C . ALA A 1 1161 ? 18.500 -25.230 12.738 1.00 91.44 1161 ALA A C 1
ATOM 9404 O O . ALA A 1 1161 ? 18.794 -24.160 13.265 1.00 91.44 1161 ALA A O 1
ATOM 9405 N N . ALA A 1 1162 ? 17.496 -25.992 13.172 1.00 91.06 1162 ALA A N 1
ATOM 9406 C CA . ALA A 1 1162 ? 16.750 -25.793 14.414 1.00 91.06 1162 ALA A CA 1
ATOM 9407 C C . ALA A 1 1162 ? 16.170 -27.148 14.875 1.00 91.06 1162 ALA A C 1
ATOM 9409 O O . ALA A 1 1162 ? 16.023 -28.040 14.034 1.00 91.06 1162 ALA A O 1
ATOM 9410 N N . PRO A 1 1163 ? 15.770 -27.316 16.151 1.00 88.19 1163 PRO A N 1
ATOM 9411 C CA . PRO A 1 1163 ? 15.304 -28.603 16.693 1.00 88.19 1163 PRO A CA 1
ATOM 9412 C C . PRO A 1 1163 ? 14.158 -29.290 15.930 1.00 88.19 1163 PRO A C 1
ATOM 9414 O O . PRO A 1 1163 ? 14.047 -30.514 15.945 1.00 88.19 1163 PRO A O 1
ATOM 9417 N N . ASN A 1 1164 ? 13.302 -28.526 15.246 1.00 90.50 1164 ASN A N 1
ATOM 9418 C CA . ASN A 1 1164 ? 12.195 -29.026 14.421 1.00 90.50 1164 ASN A CA 1
ATOM 9419 C C . ASN A 1 1164 ? 12.459 -28.924 12.904 1.00 90.50 1164 ASN A C 1
ATOM 9421 O O . ASN A 1 1164 ? 11.546 -29.136 12.103 1.00 90.50 1164 ASN A O 1
ATOM 9425 N N . HIS A 1 1165 ? 13.684 -28.591 12.493 1.00 96.12 1165 HIS A N 1
ATOM 9426 C CA . HIS A 1 1165 ? 14.066 -28.509 11.089 1.00 96.12 1165 HIS A CA 1
ATOM 9427 C C . HIS A 1 1165 ? 14.775 -29.787 10.633 1.00 96.12 1165 HIS A C 1
ATOM 9429 O O . HIS A 1 1165 ? 15.781 -30.206 11.212 1.00 96.12 1165 HIS A O 1
ATOM 9435 N N . ILE A 1 1166 ? 14.273 -30.369 9.549 1.00 97.31 1166 ILE A N 1
ATOM 9436 C CA . ILE A 1 1166 ? 14.830 -31.552 8.899 1.00 97.31 1166 ILE A CA 1
ATOM 9437 C C . ILE A 1 1166 ? 15.630 -31.105 7.677 1.00 97.31 1166 ILE A C 1
ATOM 9439 O O . ILE A 1 1166 ? 15.068 -30.426 6.829 1.00 97.31 1166 ILE A O 1
ATOM 9443 N N . LEU A 1 1167 ? 16.897 -31.494 7.546 1.00 97.62 1167 LEU A N 1
ATOM 9444 C CA . LEU A 1 1167 ? 17.653 -31.387 6.295 1.00 97.62 1167 LEU A CA 1
ATOM 9445 C C . LEU A 1 1167 ? 17.730 -32.755 5.620 1.00 97.62 1167 LEU A C 1
ATOM 9447 O O . LEU A 1 1167 ? 18.157 -33.722 6.245 1.00 97.62 1167 LEU A O 1
ATOM 9451 N N . ILE A 1 1168 ? 17.358 -32.811 4.342 1.00 97.44 1168 ILE A N 1
ATOM 9452 C CA . ILE A 1 1168 ? 17.524 -33.968 3.460 1.00 97.44 1168 ILE A CA 1
ATOM 9453 C C . ILE A 1 1168 ? 18.551 -33.592 2.392 1.00 97.44 1168 ILE A C 1
ATOM 9455 O O . ILE A 1 1168 ? 18.304 -32.697 1.582 1.00 97.44 1168 ILE A O 1
ATOM 9459 N N . ASP A 1 1169 ? 19.707 -34.246 2.413 1.00 96.06 1169 ASP A N 1
ATOM 9460 C CA . ASP A 1 1169 ? 20.875 -33.912 1.587 1.00 96.06 1169 ASP A CA 1
ATOM 9461 C C . ASP A 1 1169 ? 21.606 -35.202 1.185 1.00 96.06 1169 ASP A C 1
ATOM 9463 O O . ASP A 1 1169 ? 21.570 -36.182 1.929 1.00 96.06 1169 ASP A O 1
ATOM 9467 N N . ASP A 1 1170 ? 22.255 -35.219 0.022 1.00 94.12 1170 ASP A N 1
ATOM 9468 C CA . ASP A 1 1170 ? 23.016 -36.370 -0.484 1.00 94.12 1170 ASP A CA 1
ATOM 9469 C C . ASP A 1 1170 ? 24.428 -36.467 0.130 1.00 94.12 1170 ASP A C 1
ATOM 9471 O O . ASP A 1 1170 ? 25.116 -37.475 -0.040 1.00 94.12 1170 ASP A O 1
ATOM 9475 N N . ARG A 1 1171 ? 24.879 -35.435 0.861 1.00 91.06 1171 ARG A N 1
ATOM 9476 C CA . ARG A 1 1171 ? 26.232 -35.368 1.430 1.00 91.06 1171 ARG A CA 1
ATOM 9477 C C . ARG A 1 1171 ? 26.244 -35.534 2.942 1.00 91.06 1171 ARG A C 1
ATOM 9479 O O . ARG A 1 1171 ? 25.765 -34.677 3.685 1.00 91.06 1171 ARG A O 1
ATOM 9486 N N . GLU A 1 1172 ? 26.947 -36.565 3.401 1.00 93.44 1172 GLU A N 1
ATOM 9487 C CA . GLU A 1 1172 ? 27.129 -36.875 4.825 1.00 93.44 1172 GLU A CA 1
ATOM 9488 C C . GLU A 1 1172 ? 27.694 -35.691 5.627 1.00 93.44 1172 GLU A C 1
ATOM 9490 O O . GLU A 1 1172 ? 27.140 -35.327 6.661 1.00 93.44 1172 GLU A O 1
ATOM 9495 N N . SER A 1 1173 ? 28.687 -34.976 5.089 1.00 92.75 1173 SER A N 1
ATOM 9496 C CA . SER A 1 1173 ? 29.273 -33.806 5.757 1.00 92.75 1173 SER A CA 1
ATOM 9497 C C . SER A 1 1173 ? 28.267 -32.678 6.032 1.00 92.75 1173 SER A C 1
ATOM 9499 O O . SER A 1 1173 ? 28.404 -31.958 7.020 1.00 92.75 1173 SER A O 1
ATOM 9501 N N . ASN A 1 1174 ? 27.268 -32.489 5.158 1.00 93.50 1174 ASN A N 1
ATOM 9502 C CA . ASN A 1 1174 ? 26.223 -31.477 5.360 1.00 93.50 1174 ASN A CA 1
ATOM 9503 C C . ASN A 1 1174 ? 25.269 -31.912 6.480 1.00 93.50 1174 ASN A C 1
ATOM 9505 O O . ASN A 1 1174 ? 24.855 -31.091 7.298 1.00 93.50 1174 ASN A O 1
ATOM 9509 N N . ILE A 1 1175 ? 24.952 -33.208 6.527 1.00 96.19 1175 ILE A N 1
ATOM 9510 C CA . ILE A 1 1175 ? 24.087 -33.819 7.538 1.00 96.19 1175 ILE A CA 1
ATOM 9511 C C . ILE A 1 1175 ? 24.733 -33.777 8.925 1.00 96.19 1175 ILE A C 1
ATOM 9513 O O . ILE A 1 1175 ? 24.065 -33.416 9.893 1.00 96.19 1175 ILE A O 1
ATOM 9517 N N . GLU A 1 1176 ? 26.026 -34.075 9.039 1.00 94.94 1176 GLU A N 1
ATOM 9518 C CA . GLU A 1 1176 ? 26.765 -33.987 10.304 1.00 94.94 1176 GLU A CA 1
ATOM 9519 C C . GLU A 1 1176 ? 26.815 -32.552 10.843 1.00 94.94 1176 GLU A C 1
ATOM 9521 O O . GLU A 1 1176 ? 26.480 -32.314 12.005 1.00 94.94 1176 GLU A O 1
ATOM 9526 N N . GLN A 1 1177 ? 27.145 -31.578 9.986 1.00 94.00 1177 GLN A N 1
ATOM 9527 C CA . GLN A 1 1177 ? 27.141 -30.159 10.361 1.00 94.00 1177 GLN A CA 1
ATOM 9528 C C . GLN A 1 1177 ? 25.747 -29.704 10.807 1.00 94.00 1177 GLN A C 1
ATOM 9530 O O . GLN A 1 1177 ? 25.614 -29.021 11.819 1.00 94.00 1177 GLN A O 1
ATOM 9535 N N . TRP A 1 1178 ? 24.689 -30.134 10.117 1.00 96.81 1178 TRP A N 1
ATOM 9536 C CA . TRP A 1 1178 ? 23.312 -29.814 10.495 1.00 96.81 1178 TRP A CA 1
ATOM 9537 C C . TRP A 1 1178 ? 22.922 -30.391 11.861 1.00 96.81 1178 TRP A C 1
ATOM 9539 O O . TRP A 1 1178 ? 22.354 -29.685 12.697 1.00 96.81 1178 TRP A O 1
ATOM 9549 N N . ARG A 1 1179 ? 23.276 -31.658 12.114 1.00 96.06 1179 ARG A N 1
ATOM 9550 C CA . ARG A 1 1179 ? 23.040 -32.328 13.401 1.00 96.06 1179 ARG A CA 1
ATOM 9551 C C . ARG A 1 1179 ? 23.810 -31.662 14.540 1.00 96.06 1179 ARG A C 1
ATOM 9553 O O . ARG A 1 1179 ? 23.249 -31.493 15.618 1.00 96.06 1179 ARG A O 1
ATOM 9560 N N . SER A 1 1180 ? 25.045 -31.210 14.303 1.00 93.06 1180 SER A N 1
ATOM 9561 C CA . SER A 1 1180 ? 25.829 -30.493 15.325 1.00 93.06 1180 SER A CA 1
ATOM 9562 C C . SER A 1 1180 ? 25.209 -29.159 15.763 1.00 93.06 1180 SER A C 1
ATOM 9564 O O . SER A 1 1180 ? 25.456 -28.718 16.880 1.00 93.06 1180 SER A O 1
ATOM 9566 N N . GLN A 1 1181 ? 24.367 -28.547 14.922 1.00 93.19 1181 GLN A N 1
ATOM 9567 C CA . GLN A 1 1181 ? 23.620 -27.322 15.237 1.00 93.19 1181 GLN A CA 1
ATOM 9568 C C . GLN A 1 1181 ? 22.220 -27.615 15.813 1.00 93.19 1181 GLN A C 1
ATOM 9570 O O . GLN A 1 1181 ? 21.367 -26.732 15.879 1.00 93.19 1181 GLN A O 1
ATOM 9575 N N . GLY A 1 1182 ? 21.954 -28.865 16.212 1.00 88.31 1182 GLY A N 1
ATOM 9576 C CA . GLY A 1 1182 ? 20.700 -29.272 16.848 1.00 88.31 1182 GLY A CA 1
ATOM 9577 C C . GLY A 1 1182 ? 19.542 -29.542 15.885 1.00 88.31 1182 GLY A C 1
ATOM 9578 O O . GLY A 1 1182 ? 18.417 -29.716 16.345 1.00 88.31 1182 GLY A O 1
ATOM 9579 N N . GLY A 1 1183 ? 19.781 -29.584 14.570 1.00 94.25 1183 GLY A N 1
ATOM 9580 C CA . GLY A 1 1183 ? 18.771 -29.954 13.578 1.00 94.25 1183 GLY A CA 1
ATOM 9581 C C . GLY A 1 1183 ? 18.690 -31.459 13.309 1.00 94.25 1183 GLY A C 1
ATOM 9582 O O . GLY A 1 1183 ? 19.609 -32.223 13.599 1.00 94.25 1183 GLY A O 1
ATOM 9583 N N . ILE A 1 1184 ? 17.598 -31.907 12.691 1.00 96.81 1184 ILE A N 1
ATOM 9584 C CA . ILE A 1 1184 ? 17.427 -33.305 12.274 1.00 96.81 1184 ILE A CA 1
ATOM 9585 C C . ILE A 1 1184 ? 18.006 -33.459 10.869 1.00 96.81 1184 ILE A C 1
ATOM 9587 O O . ILE A 1 1184 ? 17.566 -32.796 9.941 1.00 96.81 1184 ILE A O 1
ATOM 9591 N N . GLY A 1 1185 ? 19.006 -34.314 10.686 1.00 95.69 1185 GLY A N 1
ATOM 9592 C CA . GLY A 1 1185 ? 19.585 -34.572 9.365 1.00 95.69 1185 GLY A CA 1
ATOM 9593 C C . GLY A 1 1185 ? 19.244 -35.974 8.863 1.00 95.69 1185 GLY A C 1
ATOM 9594 O O . GLY A 1 1185 ? 19.449 -36.935 9.606 1.00 95.69 1185 GLY A O 1
ATOM 9595 N N . ILE A 1 1186 ? 18.766 -36.092 7.624 1.00 97.19 1186 ILE A N 1
ATOM 9596 C CA . ILE A 1 1186 ? 18.499 -37.347 6.907 1.00 97.19 1186 ILE A CA 1
ATOM 9597 C C . ILE A 1 1186 ? 19.425 -37.400 5.688 1.00 97.19 1186 ILE A C 1
ATOM 9599 O O . ILE A 1 1186 ? 19.335 -36.557 4.796 1.00 97.19 1186 ILE A O 1
ATOM 9603 N N . LEU A 1 1187 ? 20.309 -38.395 5.649 1.00 96.88 1187 LEU A N 1
ATOM 9604 C CA . LEU A 1 1187 ? 21.152 -38.646 4.483 1.00 96.88 1187 LEU A CA 1
ATOM 9605 C C . LEU A 1 1187 ? 20.307 -39.302 3.390 1.00 96.88 1187 LEU A C 1
ATOM 9607 O O . LEU A 1 1187 ? 19.741 -40.374 3.597 1.00 96.88 1187 LEU A O 1
ATOM 9611 N N . HIS A 1 1188 ? 20.210 -38.658 2.232 1.00 95.38 1188 HIS A N 1
ATOM 9612 C CA . HIS A 1 1188 ? 19.438 -39.176 1.115 1.00 95.38 1188 HIS A CA 1
ATOM 9613 C C . HIS A 1 1188 ? 20.231 -40.240 0.352 1.00 95.38 1188 HIS A C 1
ATOM 9615 O O . HIS A 1 1188 ? 21.192 -39.927 -0.345 1.00 95.38 1188 HIS A O 1
ATOM 9621 N N . THR A 1 1189 ? 19.802 -41.498 0.460 1.00 92.38 1189 THR A N 1
ATOM 9622 C CA . THR A 1 1189 ? 20.353 -42.618 -0.328 1.00 92.38 1189 THR A CA 1
ATOM 9623 C C . THR A 1 1189 ? 19.385 -43.097 -1.411 1.00 92.38 1189 THR A C 1
ATOM 9625 O O . THR A 1 1189 ? 19.795 -43.488 -2.502 1.00 92.38 1189 THR A O 1
ATOM 9628 N N . SER A 1 1190 ? 18.086 -43.059 -1.111 1.00 94.31 1190 SER A N 1
ATOM 9629 C CA . SER A 1 1190 ? 16.987 -43.343 -2.029 1.00 94.31 1190 SER A CA 1
ATOM 9630 C C . SER A 1 1190 ? 15.697 -42.711 -1.511 1.00 94.31 1190 SER A C 1
ATOM 9632 O O . SER A 1 1190 ? 15.539 -42.457 -0.311 1.00 94.31 1190 SER A O 1
ATOM 9634 N N . ALA A 1 1191 ? 14.722 -42.515 -2.397 1.00 93.06 1191 ALA A N 1
ATOM 9635 C CA . ALA A 1 1191 ? 13.392 -42.049 -2.029 1.00 93.06 1191 ALA A CA 1
ATOM 9636 C C . ALA A 1 1191 ? 12.723 -42.969 -0.997 1.00 93.06 1191 ALA A C 1
ATOM 9638 O O . ALA A 1 1191 ? 12.056 -42.476 -0.093 1.00 93.06 1191 ALA A O 1
ATOM 9639 N N . ALA A 1 1192 ? 12.893 -44.289 -1.119 1.00 92.62 1192 ALA A N 1
ATOM 9640 C CA . ALA A 1 1192 ? 12.268 -45.260 -0.222 1.00 92.62 1192 ALA A CA 1
ATOM 9641 C C . ALA A 1 1192 ? 12.782 -45.120 1.219 1.00 92.62 1192 ALA A C 1
ATOM 9643 O O . ALA A 1 1192 ? 11.973 -44.971 2.134 1.00 92.62 1192 ALA A O 1
ATOM 9644 N N . ASP A 1 1193 ? 14.105 -45.085 1.386 1.00 93.94 1193 ASP A N 1
ATOM 9645 C CA . ASP A 1 1193 ? 14.778 -44.924 2.680 1.00 93.94 1193 ASP A CA 1
ATOM 9646 C C . ASP A 1 1193 ? 14.439 -43.575 3.335 1.00 93.94 1193 ASP A C 1
ATOM 9648 O O . ASP A 1 1193 ? 14.006 -43.510 4.484 1.00 93.94 1193 ASP A O 1
ATOM 9652 N N . THR A 1 1194 ? 14.511 -42.480 2.570 1.00 95.56 1194 THR A N 1
ATOM 9653 C CA . THR A 1 1194 ? 14.156 -41.149 3.088 1.00 95.56 1194 THR A CA 1
ATOM 9654 C C . THR A 1 1194 ? 12.695 -41.074 3.536 1.00 95.56 1194 THR A C 1
ATOM 9656 O O . THR A 1 1194 ? 12.393 -40.504 4.583 1.00 95.56 1194 THR A O 1
ATOM 9659 N N . ILE A 1 1195 ? 11.770 -41.662 2.770 1.00 95.62 1195 ILE A N 1
ATOM 9660 C CA . ILE A 1 1195 ? 10.349 -41.710 3.134 1.00 95.62 1195 ILE A CA 1
ATOM 9661 C C . ILE A 1 1195 ? 10.138 -42.537 4.407 1.00 95.62 1195 ILE A C 1
ATOM 9663 O O . ILE A 1 1195 ? 9.305 -42.174 5.235 1.00 95.62 1195 ILE A O 1
ATOM 9667 N N . GLU A 1 1196 ? 10.863 -43.640 4.580 1.00 94.56 1196 GLU A N 1
ATOM 9668 C CA . GLU A 1 1196 ? 10.789 -44.456 5.791 1.00 94.56 1196 GLU A CA 1
ATOM 9669 C C . GLU A 1 1196 ? 11.267 -43.686 7.028 1.00 94.56 1196 GLU A C 1
ATOM 9671 O O . GLU A 1 1196 ? 10.552 -43.642 8.030 1.00 94.56 1196 GLU A O 1
ATOM 9676 N N . GLN A 1 1197 ? 12.401 -42.991 6.935 1.00 94.31 1197 GLN A N 1
ATOM 9677 C CA . GLN A 1 1197 ? 12.912 -42.150 8.021 1.00 94.31 1197 GLN A CA 1
ATOM 9678 C C . GLN A 1 1197 ? 11.956 -40.991 8.357 1.00 94.31 1197 GLN A C 1
ATOM 9680 O O . GLN A 1 1197 ? 11.710 -40.705 9.528 1.00 94.31 1197 GLN A O 1
ATOM 9685 N N . LEU A 1 1198 ? 11.333 -40.363 7.352 1.00 93.62 1198 LEU A N 1
ATOM 9686 C CA . LEU A 1 1198 ? 10.298 -39.346 7.580 1.00 93.62 1198 LEU A CA 1
ATOM 9687 C C . LEU A 1 1198 ? 9.072 -39.925 8.305 1.00 93.62 1198 LEU A C 1
ATOM 9689 O O . LEU A 1 1198 ? 8.582 -39.314 9.254 1.00 93.62 1198 LEU A O 1
ATOM 9693 N N . LYS A 1 1199 ? 8.621 -41.132 7.940 1.00 92.19 1199 LYS A N 1
ATOM 9694 C CA . LYS A 1 1199 ? 7.513 -41.813 8.633 1.00 92.19 1199 LYS A CA 1
ATOM 9695 C C . LYS A 1 1199 ? 7.831 -42.119 10.091 1.00 92.19 1199 LYS A C 1
ATOM 9697 O O . LYS A 1 1199 ? 6.936 -42.021 10.927 1.00 92.19 1199 LYS A O 1
ATOM 9702 N N . GLN A 1 1200 ? 9.078 -42.467 10.412 1.00 89.94 1200 GLN A N 1
ATOM 9703 C CA . GLN A 1 1200 ? 9.515 -42.693 11.797 1.00 89.94 1200 GLN A CA 1
ATOM 9704 C C . GLN A 1 1200 ? 9.444 -41.413 12.643 1.00 89.94 1200 GLN A C 1
ATOM 9706 O O . GLN A 1 1200 ? 9.137 -41.477 13.831 1.00 89.94 1200 GLN A O 1
ATOM 9711 N N . LEU A 1 1201 ? 9.640 -40.244 12.024 1.00 85.50 1201 LEU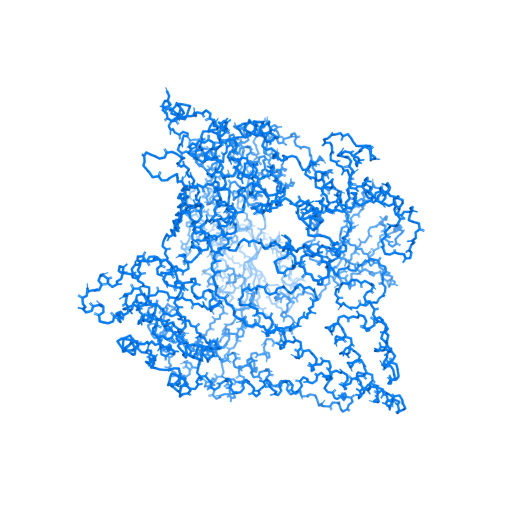 A N 1
ATOM 9712 C CA . LEU A 1 1201 ? 9.413 -38.932 12.647 1.00 85.50 1201 LEU A CA 1
ATOM 9713 C C . LEU A 1 1201 ? 7.923 -38.559 12.727 1.00 85.50 1201 LEU A C 1
ATOM 9715 O O . LEU A 1 1201 ? 7.570 -37.496 13.233 1.00 85.50 1201 LEU A O 1
ATOM 9719 N N . GLY A 1 1202 ? 7.040 -39.432 12.244 1.00 82.81 1202 GLY A N 1
ATOM 9720 C CA . GLY A 1 1202 ? 5.606 -39.210 12.196 1.00 82.81 1202 GLY A CA 1
ATOM 9721 C C . GLY A 1 1202 ? 5.158 -38.340 11.029 1.00 82.81 1202 GLY A C 1
ATOM 9722 O O . GLY A 1 1202 ? 4.052 -37.821 11.113 1.00 82.81 1202 GLY A O 1
ATOM 9723 N N . LEU A 1 1203 ? 5.965 -38.157 9.970 1.00 82.69 1203 LEU A N 1
ATOM 9724 C CA . LEU A 1 1203 ? 5.612 -37.373 8.776 1.00 82.69 1203 LEU A CA 1
ATOM 9725 C C . LEU A 1 1203 ? 4.950 -38.202 7.691 1.00 82.69 1203 LEU A C 1
ATOM 9727 O O . LEU A 1 1203 ? 5.558 -39.158 7.163 1.00 82.69 1203 LEU A O 1
#